Protein AF-A0AAV8EK56-F1 (afdb_monomer_lite)

InterPro domains:
  IPR000719 Protein kinase domain [PS50011] (321-599)
  IPR000719 Protein kinase domain [SM00220] (321-591)
  IPR001245 Serine-threonine/tyrosine-protein kinase, catalytic domain [PF07714] (322-589)
  IPR002902 Gnk2-homologous domain [PF01657] (36-128)
  IPR002902 Gnk2-homologous domain [PF01657] (143-237)
  IPR002902 Gnk2-homologous domain [PS51473] (29-130)
  IPR002902 Gnk2-homologous domain [PS51473] (138-239)
  IPR004314 Neprosin [PF03080] (845-1056)
  IPR004314 Neprosin [PS52045] (809-1063)
  IPR008271 Serine/threonine-protein kinase, active site [PS00108] (442-454)
  IPR011009 Protein kinase-like domain superfamily [SSF56112] (305-589)
  IPR025521 Neprosin activation peptide [PF14365] (704-819)
  IPR038408 Gnk2-homologous domain superfamily [G3DSA:3.30.430.20] (28-130)
  IPR038408 Gnk2-homologous domain superfamily [G3DSA:3.30.430.20] (136-239)
  IPR052059 Cysteine-rich Ser/Thr receptor-like kinase [PTHR47973] (82-606)

Foldseek 3Di:
DPDDPPVVVVVVVVVVPPPPPPFDDALQQAWPDKDADPAFAPDLVLLVVQVVVQLVQQLVCCLVPQWDWGWGDDDQSIKIKTKHWAPLHDSVSSNVNVVSVSVCFCVSPPGQKMWTDTRTMIMIMHSDPCLAALFDPPWAKDADPDQDPPDPPQLLVQLLVQLVVQLVVCLVPLFWGKDWDDTPDFIKIKIKGFGNSYDSVSSNVNSVVQSVRQSVNPPGQWMWTDGPGMIMIMHSDDDGGDDDDDDDDDDDDPDDPPPVVPVVVVVCVVVVVVVVVVCVVVVVPPVVVVVVVVVVPADPVPPPPFAEDEPVQQCVQQVNVDPVQWQDADPFFTWGWGQGPVRAIKIKGWGDPDDPLSVLLLVQQVRPQCQDDDPQAWHFRHWYDNDPTTITITHDAPQAFQLCQLAPPVNPHHDAPVLLLQQLLSVLVVLLCQQPVGPWNKAQQAQARNQWTAHPVSHTHGDRSSVMDTDDPVDQWFQDPRDYDPLLAAPCCVVQVTHHSLRVLQSSLSRLLSSFQSDDLDDPDPDPRSVVSLVVLVVCLVVVNQVNSGHVVHDDPVCSVVSNLSNVLSNQSNDNDSVSHDRSVVSSCSSVVVVCVVPDPDDDDDDDDDDDDDDDDDDDDDDDDDDDDDDDDDDDDDDDDDDDDDDPPPVVVVVVVVVVVVVPPPPPPVPDDDDDPDPVVVVVVLLVLLVVLLVLQDWAAPDWFQFPVRWIKGFAQLLRAQQLVDPVCPPDDADDDFDAFPPQDFPPPPPDDDDDDPPPDKAFRRCPVVDFRDPRTAIETRDDSVLCVLAPDNVQQQADDDLPDDPSRDDDPLKWWWKKKDFDDFFFKKKWKWWFAQWDFQDLQKKKWWWKWFWFDDAPFFIWIKIWGWMQHCSRQVDSAIFTKIWIAGTNRDPDIGIDRSHHFWRFDDGGDYHRTGIDDHADALDDIDIKMWMWGQRPPQRWTWIDIHSGRTGTTGHLVRHDTSSRGGRMMMTGMMMGFPPPDVAKTQTKYAHQAEFVVDPSHFIKMFPIWTQDPVSHTHQDDDMDIDTSDCQAKHKAWDADPPRGTMMTIIHRTTDPSRD

Sequence (1063 aa):
MTRLENGLAIILVFTQLFLHKHVMGDSRTALVAQYCNNQEPESGSALADYFVPAMDNLYTNVSANGYGTAGVGSGPNAVFGLGQCLEDLGSIDCQLCFGQVRSLLPKCYPYTGGRIYLDGCFGRYANYSFFGEALDAYDTKMCNSTSGNSTDHTFYETVQKTVNNVTVAGKSRNGYAVGSSKGSNVSVYVLVQCWEALNQSACNTCLDAAAASVLECVPAFEGRALFSGCYIRYSNRLFWNSDDTGSGSSGNHNLLWIILGPCLGVIFIIVGILVWKRKLISRKSSAESLLQLYSADLPAGMMQSSLNFKYGELKKATDNFNLSNKLGQGSCGAVFKAVLSDGKEVAVKRLFLNTRQWAQQFFNEVDLISQVRHRNLVKLLGCSLDGPESLLVYEFYPNRSLDLFLFDSSKERNLNWSQRINIIQGVAEGLSYLHEESEMRIIHRDIKASNILLDDKFKPKITDFGLARAFSEDKTHLTTGVAGTLGYMAPEYLVHGHLREKADVYSFGVLVLEMVTGKRCSGSVGSHSGHLLLSQVWNHYRSKTIEKIADKEIYEDSLKEEILSVVQIGLQCTQSSPADRPTMSKVVELIRSRSHDAEADKPINREGKRGRVRKRCILHLQATALGEATHQAVQFYFMQMGSSTNITILSLGLLFLLCVFSSFCTTVCISEARNNTLRVGEELRKYKRARALLKRLNKPSLKIIQSPDGDTIDCVPIHKQPAFDHPRLRGQKPLEPPRRPRGHVHARNISINSNQDEITHIQQLWTVSGDACPDGTIPIRRTKEDDILRARSIKRFGRKPVAAGVRRDSISSGHEHAVGFVMGEQYYGAKASMNVWAPRVASQSEFSLSQIWVISGSFGNDLNTIEAGWQVSPQLYGDNLPRFFTYWTTDAYQATGCYNLLCSGFVQTNNRIAMGAAISPTSSYRGAQFDISLLIWKDPNHGNWWLEFGSGVLVGYWPSVLFSHLADHASMIQFGGEIVNTGSNGFHSETQMGSGHFAHEGFGKSAYFRNLEIVDWDNSLIPLTNLRVLADHPNCYDIQGGINTVWGNYFYFGGPGRNMKCP

Radius of gyration: 37.83 Å; chains: 1; bounding box: 116×95×119 Å

Secondary structure (DSSP, 8-state):
--SSSSSHHHHHHHTSTT------------EEEEEE-SPPPS-HHHHHHHHHHHHHHHHHHHHHHSEEEEEE--STT-EEEEEEE-TTS-HHHHHHHHHHHHHHGGGGTTSS-EEEEESSEEEEEESS--TT-S--TT-EEEE-S-B--TT-HHHHHHHHHHHHHHHHHHHHTTTEEEEEEE-SS-EEEEEEEE-TTS-HHHHHHHHHHHHHHHHTTTTBSEEEEE-SSEEEEEESS--S--------------SSSTTTHHHHHHHHHHHHHHHHHHHHHHTTTTTTHHHHHHHTSS-TTS-STTSB--HHHHHHHTTTT-GGGEEEEETTEEEEEEE-TTS-EEEEEEE---SHHHHHHHHHHHHHHHH---TTB--EEEEE-SSSS-EEEEE--TT-BTHHHHS-TT------HHHHHHHHHHHHHHHHIIIIISSSEEE-S--SGGGEEE-TT--EEE--GGG-EEE-TT-S-EE----S-TTTS-HHHHHH-EE-HHHHHHHHHHHHHHHHH---SS-STT---HHHHHHHHHHHHHTT-GGGTS-TTT--GGGHHHHHHHHHHHHHHT-SSTTSSPPHHHHHHHHHHHHSTTT------------------------------------------------SSSSHHHHHHHHHHTTSSSSSS--SS------HHHHHHHHHHHHHHHHHHSPPPSEEEE-TTS-EEEEEEGGGSGGGGSTTTTTPPPPPPPPPPBT---GGGS---SS-------EEGGGTTS--PPTTEEEEEPPPHHHHHTSS-GGGTTSPPP--S--TTSS-SSEEEEEEEEEEEEE-EEEEEEE---PPPSSTT--EEEEEEEEES-TTTT-EEEEEEEEE-HHHHSS---EEEEEEESSTTSSS-EETTSSTT-EE--SS--BTPBEES---TTS---EEEEEEEE-TTT--EEEEETTTEEEEEE-GGG-SSTTT-EEEEEEEEEEE---SSSS---PPBTTSS-GGG-TTTSEEEEEEEEE-TTSBEEE--S-EEEESSTTTSEEEEEEETTTEEEEEEEB-SSBTTB-

Organism: NCBI:txid906938

Structure (mmCIF, N/CA/C/O backbone):
data_AF-A0AAV8EK56-F1
#
_entry.id   AF-A0AAV8EK56-F1
#
loop_
_atom_site.group_PDB
_atom_site.id
_atom_site.type_symbol
_atom_site.label_atom_id
_atom_site.label_alt_id
_atom_site.label_comp_id
_atom_site.label_asym_id
_atom_site.label_entity_id
_atom_site.label_seq_id
_atom_site.pdbx_PDB_ins_code
_atom_site.Cartn_x
_atom_site.Cartn_y
_atom_site.Cartn_z
_atom_site.occupancy
_atom_site.B_iso_or_equiv
_atom_site.auth_seq_id
_atom_site.auth_comp_id
_atom_site.auth_asym_id
_atom_site.auth_atom_id
_atom_site.pdbx_PDB_model_num
ATOM 1 N N . MET A 1 1 ? 62.191 -11.786 -29.422 1.00 44.75 1 MET A N 1
ATOM 2 C CA . MET A 1 1 ? 62.122 -13.158 -29.974 1.00 44.75 1 MET A CA 1
ATOM 3 C C . MET A 1 1 ? 62.992 -14.018 -29.067 1.00 44.75 1 MET A C 1
ATOM 5 O O . MET A 1 1 ? 64.191 -13.828 -29.099 1.00 44.75 1 MET A O 1
ATOM 9 N N . THR A 1 2 ? 62.510 -14.721 -28.041 1.00 41.12 2 THR A N 1
ATOM 10 C CA . THR A 1 2 ? 61.825 -16.029 -28.113 1.00 41.12 2 THR A CA 1
ATOM 11 C C . THR A 1 2 ? 61.256 -16.419 -26.726 1.00 41.12 2 THR A C 1
ATOM 13 O O . THR A 1 2 ? 61.611 -17.445 -26.157 1.00 41.12 2 THR A O 1
ATOM 16 N N . ARG A 1 3 ? 60.387 -15.595 -26.118 1.00 34.62 3 ARG A N 1
ATOM 17 C CA . ARG A 1 3 ? 59.660 -15.964 -24.875 1.00 34.62 3 ARG A CA 1
ATOM 18 C C . ARG A 1 3 ? 58.241 -15.381 -24.807 1.00 34.62 3 ARG A C 1
ATOM 20 O O . ARG A 1 3 ? 57.810 -14.930 -23.754 1.00 34.62 3 ARG A O 1
ATOM 27 N N . LEU A 1 4 ? 57.524 -15.364 -25.934 1.00 37.59 4 LEU A N 1
ATOM 28 C CA . LEU A 1 4 ? 56.126 -14.900 -25.981 1.00 37.59 4 LEU A CA 1
ATOM 29 C C . LEU A 1 4 ? 55.128 -15.902 -26.586 1.00 37.59 4 LEU A C 1
ATOM 31 O O . LEU A 1 4 ? 53.956 -15.571 -26.703 1.00 37.59 4 LEU A O 1
ATOM 35 N N . GLU A 1 5 ? 55.546 -17.126 -26.926 1.00 37.31 5 GLU A N 1
ATOM 36 C CA . GLU A 1 5 ? 54.675 -18.060 -27.668 1.00 37.31 5 GLU A CA 1
ATOM 37 C C . GLU A 1 5 ? 54.127 -19.232 -26.834 1.00 37.31 5 GLU A C 1
ATOM 39 O O . GLU A 1 5 ? 53.075 -19.767 -27.164 1.00 37.31 5 GLU A O 1
ATOM 44 N N . ASN A 1 6 ? 54.707 -19.551 -25.670 1.00 35.91 6 ASN A N 1
ATOM 45 C CA . ASN A 1 6 ? 54.215 -20.667 -24.838 1.00 35.91 6 ASN A CA 1
ATOM 46 C C . ASN A 1 6 ? 53.124 -20.271 -23.822 1.00 35.91 6 ASN A C 1
ATOM 48 O O . ASN A 1 6 ? 52.558 -21.136 -23.159 1.00 35.91 6 ASN A O 1
ATOM 52 N N . GLY A 1 7 ? 52.802 -18.977 -23.703 1.00 36.25 7 GLY A N 1
ATOM 53 C CA . GLY A 1 7 ? 51.723 -18.481 -22.835 1.00 36.25 7 GLY A CA 1
ATOM 54 C C . GLY A 1 7 ? 50.356 -18.378 -23.522 1.00 36.25 7 GLY A C 1
ATOM 55 O O . GLY A 1 7 ? 49.331 -18.368 -22.844 1.00 36.25 7 GLY A O 1
ATOM 56 N N . LEU A 1 8 ? 50.320 -18.330 -24.861 1.00 40.53 8 LEU A N 1
ATOM 57 C CA . LEU A 1 8 ? 49.083 -18.127 -25.627 1.00 40.53 8 LEU A CA 1
ATOM 58 C C . LEU A 1 8 ? 48.275 -19.416 -25.856 1.00 40.53 8 LEU A C 1
ATOM 60 O O . LEU A 1 8 ? 47.057 -19.344 -26.005 1.00 40.53 8 LEU A O 1
ATOM 64 N N . ALA A 1 9 ? 48.903 -20.594 -25.817 1.00 34.75 9 ALA A N 1
ATOM 65 C CA . ALA A 1 9 ? 48.206 -21.862 -26.053 1.00 34.75 9 ALA A CA 1
ATOM 66 C C . ALA A 1 9 ? 47.365 -22.337 -24.847 1.00 34.75 9 ALA A C 1
ATOM 68 O O . ALA A 1 9 ? 46.336 -22.982 -25.027 1.00 34.75 9 ALA A O 1
ATOM 69 N N . ILE A 1 10 ? 47.743 -21.972 -23.615 1.00 37.69 10 ILE A N 1
ATOM 70 C CA . ILE A 1 10 ? 47.031 -22.400 -22.391 1.00 37.69 10 ILE A CA 1
ATOM 71 C C . ILE A 1 10 ? 45.783 -21.533 -22.129 1.00 37.69 10 ILE A C 1
ATOM 73 O O . ILE A 1 10 ? 44.790 -22.008 -21.578 1.00 37.69 10 ILE A O 1
ATOM 77 N N . ILE A 1 11 ? 45.779 -20.281 -22.600 1.00 41.72 11 ILE A N 1
ATOM 78 C CA . ILE A 1 11 ? 44.652 -19.345 -22.438 1.00 41.72 11 ILE A CA 1
ATOM 79 C C . ILE A 1 11 ? 43.509 -19.648 -23.428 1.00 41.72 11 ILE A C 1
ATOM 81 O O . ILE A 1 11 ? 42.338 -19.423 -23.112 1.00 41.72 11 ILE A O 1
ATOM 85 N N . LEU A 1 12 ? 43.809 -20.232 -24.592 1.00 36.19 12 LEU A N 1
ATOM 86 C CA . LEU A 1 12 ? 42.800 -20.612 -25.591 1.00 36.19 12 LEU A CA 1
ATOM 87 C C . LEU A 1 12 ? 42.025 -21.896 -25.241 1.00 36.19 12 LEU A C 1
ATOM 89 O O . LEU A 1 12 ? 40.883 -22.043 -25.662 1.00 36.19 12 LEU A O 1
ATOM 93 N N . VAL A 1 13 ? 42.580 -22.785 -24.409 1.00 34.34 13 VAL A N 1
ATOM 94 C CA . VAL A 1 13 ? 41.881 -24.008 -23.958 1.00 34.34 13 VAL A CA 1
ATOM 95 C C . VAL A 1 13 ? 40.989 -23.737 -22.738 1.00 34.34 13 VAL A C 1
ATOM 97 O O . VAL A 1 13 ? 39.895 -24.288 -22.629 1.00 34.34 13 VAL A O 1
ATOM 100 N N . PHE A 1 14 ? 41.382 -22.811 -21.855 1.00 33.12 14 PHE A N 1
ATOM 101 C CA . PHE A 1 14 ? 40.564 -22.426 -20.695 1.00 33.12 14 PHE A CA 1
ATOM 102 C C . PHE A 1 14 ? 39.404 -21.473 -21.025 1.00 33.12 14 PHE A C 1
ATOM 104 O O . PHE A 1 14 ? 38.470 -21.350 -20.232 1.00 33.12 14 PHE A O 1
ATOM 111 N N . THR A 1 15 ? 39.416 -20.826 -22.194 1.00 36.66 15 THR A N 1
ATOM 112 C CA . THR A 1 15 ? 38.340 -19.915 -22.625 1.00 36.66 15 THR A CA 1
ATOM 113 C C . THR A 1 15 ? 37.152 -20.618 -23.290 1.00 36.66 15 THR A C 1
ATOM 115 O O . THR A 1 15 ? 36.100 -19.996 -23.418 1.00 36.66 15 THR A O 1
ATOM 118 N N . GLN A 1 16 ? 37.242 -21.911 -23.626 1.00 33.12 16 GLN A N 1
ATOM 119 C CA . GLN A 1 16 ? 36.098 -22.665 -24.165 1.00 33.12 16 GLN A CA 1
ATOM 120 C C . GLN A 1 16 ? 35.276 -23.441 -23.120 1.00 33.12 16 GLN A C 1
ATOM 122 O O . GLN A 1 16 ? 34.145 -23.815 -23.414 1.00 33.12 16 GLN A O 1
ATOM 127 N N . LEU A 1 17 ? 35.761 -23.616 -21.883 1.00 33.22 17 LEU A N 1
ATOM 128 C CA . LEU A 1 17 ? 35.043 -24.379 -20.842 1.00 33.22 17 LEU A CA 1
ATOM 129 C C . LEU A 1 17 ? 34.176 -23.536 -19.885 1.00 33.22 17 LEU A C 1
ATOM 131 O O . LEU A 1 17 ? 33.472 -24.098 -19.052 1.00 33.22 17 LEU A O 1
ATOM 135 N N . PHE A 1 18 ? 34.147 -22.205 -20.029 1.00 35.12 18 PHE A N 1
ATOM 136 C CA . PHE A 1 18 ? 33.285 -21.314 -19.227 1.00 35.12 18 PHE A CA 1
ATOM 137 C C . PHE A 1 18 ? 32.268 -20.515 -20.057 1.00 35.12 18 PHE A C 1
ATOM 139 O O . PHE A 1 18 ? 31.861 -19.415 -19.687 1.00 35.12 18 PHE A O 1
ATOM 146 N N . LEU A 1 19 ? 31.784 -21.097 -21.154 1.00 31.59 19 LEU A N 1
ATOM 147 C CA . LEU A 1 19 ? 30.518 -20.702 -21.774 1.00 31.59 19 LEU A CA 1
ATOM 148 C C . LEU A 1 19 ? 29.361 -21.479 -21.126 1.00 31.59 19 LEU A C 1
ATOM 150 O O . LEU A 1 19 ? 28.696 -22.275 -21.777 1.00 31.59 19 LEU A O 1
ATOM 154 N N . HIS A 1 20 ? 29.092 -21.252 -19.838 1.00 31.48 20 HIS A N 1
ATOM 155 C CA . HIS A 1 20 ? 27.755 -21.553 -19.320 1.00 31.48 20 HIS A CA 1
ATOM 156 C C . HIS A 1 20 ? 26.832 -20.411 -19.753 1.00 31.48 20 HIS A C 1
ATOM 158 O O . HIS A 1 20 ? 26.879 -19.304 -19.212 1.00 31.48 20 HIS A O 1
ATOM 164 N N . LYS A 1 21 ? 26.027 -20.668 -20.789 1.00 28.66 21 LYS A N 1
ATOM 165 C CA . LYS A 1 21 ? 24.885 -19.824 -21.148 1.00 28.66 21 LYS A CA 1
ATOM 166 C C . LYS A 1 21 ? 23.964 -19.764 -19.928 1.00 28.66 21 LYS A C 1
ATOM 168 O O . LYS A 1 21 ? 23.341 -20.759 -19.584 1.00 28.66 21 LYS A O 1
ATOM 173 N N . HIS A 1 22 ? 23.868 -18.612 -19.270 1.00 28.97 22 HIS A N 1
ATOM 174 C CA . HIS A 1 22 ? 22.759 -18.373 -18.351 1.00 28.97 22 HIS A CA 1
ATOM 175 C C . HIS A 1 22 ? 21.475 -18.283 -19.183 1.00 28.97 22 HIS A C 1
ATOM 177 O O . HIS A 1 22 ? 21.230 -17.275 -19.847 1.00 28.97 22 HIS A O 1
ATOM 183 N N . VAL A 1 23 ? 20.694 -19.360 -19.179 1.00 32.50 23 VAL A N 1
ATOM 184 C CA . VAL A 1 23 ? 19.324 -19.396 -19.692 1.00 32.50 23 VAL A CA 1
ATOM 185 C C . VAL A 1 23 ? 18.454 -18.609 -18.708 1.00 32.50 23 VAL A C 1
ATOM 187 O O . VAL A 1 23 ? 18.498 -18.848 -17.503 1.00 32.50 23 VAL A O 1
ATOM 190 N N . MET A 1 24 ? 17.726 -17.606 -19.203 1.00 40.47 24 MET A N 1
ATOM 191 C CA . MET A 1 24 ? 16.659 -16.960 -18.436 1.00 40.47 24 MET A CA 1
ATOM 192 C C . MET A 1 24 ? 15.396 -17.798 -18.642 1.00 40.47 24 MET A C 1
ATOM 194 O O . MET A 1 24 ? 14.926 -17.869 -19.773 1.00 40.47 24 MET A O 1
ATOM 198 N N . GLY A 1 25 ? 14.893 -18.449 -17.591 1.00 47.09 25 GLY A N 1
ATOM 199 C CA . GLY A 1 25 ? 13.603 -19.144 -17.636 1.00 47.09 25 GLY A CA 1
ATOM 200 C C . GLY A 1 25 ? 12.451 -18.153 -17.824 1.00 47.09 25 GLY A C 1
ATOM 201 O O . GLY A 1 25 ? 12.471 -17.059 -17.250 1.00 47.09 25 GLY A O 1
ATOM 202 N N . ASP A 1 26 ? 11.488 -18.508 -18.673 1.00 66.44 26 ASP A N 1
ATOM 203 C CA . ASP A 1 26 ? 10.223 -17.791 -18.855 1.00 66.44 26 ASP A CA 1
ATOM 204 C C . ASP A 1 26 ? 9.104 -18.562 -18.136 1.00 66.44 26 ASP A C 1
ATOM 206 O O . ASP A 1 26 ? 8.861 -19.736 -18.422 1.00 66.44 26 ASP A O 1
ATOM 210 N N . SER A 1 27 ? 8.405 -17.895 -17.213 1.00 61.12 27 SER A N 1
ATOM 211 C CA . SER A 1 27 ? 7.277 -18.478 -16.469 1.00 61.12 27 SER A CA 1
ATOM 212 C C . SER A 1 27 ? 6.007 -18.655 -17.303 1.00 61.12 27 SER A C 1
ATOM 214 O O . SER A 1 27 ? 5.076 -19.313 -16.845 1.00 61.12 27 SER A O 1
ATOM 216 N N . ARG A 1 28 ? 5.959 -18.111 -18.531 1.00 84.81 28 ARG A N 1
ATOM 217 C CA . ARG A 1 28 ? 4.916 -18.360 -19.545 1.00 84.81 28 ARG A CA 1
ATOM 218 C C . ARG A 1 28 ? 3.480 -18.255 -18.995 1.00 84.81 28 ARG A C 1
ATOM 220 O O . ARG A 1 28 ? 2.613 -19.079 -19.275 1.00 84.81 28 ARG A O 1
ATOM 227 N N . THR A 1 29 ? 3.206 -17.191 -18.235 1.00 83.44 29 THR A N 1
ATOM 228 C CA . THR A 1 29 ? 1.917 -16.953 -17.545 1.00 83.44 29 THR A CA 1
ATOM 229 C C . THR A 1 29 ? 0.824 -16.323 -18.421 1.00 83.44 29 THR A C 1
ATOM 231 O O . THR A 1 29 ? -0.254 -15.980 -17.930 1.00 83.44 29 THR A O 1
ATOM 234 N N . ALA A 1 30 ? 1.082 -16.141 -19.719 1.00 83.38 30 ALA A N 1
ATOM 235 C CA . ALA A 1 30 ? 0.124 -15.551 -20.647 1.00 83.38 30 ALA A CA 1
ATOM 236 C C . ALA A 1 30 ? -1.111 -16.451 -20.812 1.00 83.38 30 ALA A C 1
ATOM 238 O O . ALA A 1 30 ? -0.976 -17.649 -21.055 1.00 83.38 30 ALA A O 1
ATOM 239 N N . LEU A 1 31 ? -2.308 -15.862 -20.705 1.00 88.31 31 LEU A N 1
ATOM 240 C CA . LEU A 1 31 ? -3.571 -16.564 -20.930 1.00 88.31 31 LEU A CA 1
ATOM 241 C C . LEU A 1 31 ? -3.727 -16.918 -22.408 1.00 88.31 31 LEU A C 1
ATOM 243 O O . LEU A 1 31 ? -3.742 -16.032 -23.259 1.00 88.31 31 LEU A O 1
ATOM 247 N N . VAL A 1 32 ? -3.851 -18.214 -22.687 1.00 89.75 32 VAL A N 1
ATOM 248 C CA . VAL A 1 32 ? -4.066 -18.772 -24.025 1.00 89.75 32 VAL A CA 1
ATOM 249 C C . VAL A 1 32 ? -5.561 -18.921 -24.265 1.00 89.75 32 VAL A C 1
ATOM 251 O O . VAL A 1 32 ? -6.077 -18.372 -25.230 1.00 89.75 32 VAL A O 1
ATOM 254 N N . ALA A 1 33 ? -6.272 -19.598 -23.364 1.00 89.62 33 ALA A N 1
ATOM 255 C CA . ALA A 1 33 ? -7.724 -19.713 -23.428 1.00 89.62 33 ALA A CA 1
ATOM 256 C C . ALA A 1 33 ? -8.339 -19.924 -22.041 1.00 89.62 33 ALA A C 1
ATOM 258 O O . ALA A 1 33 ? -7.716 -20.505 -21.150 1.00 89.62 33 ALA A O 1
ATOM 259 N N . GLN A 1 34 ? -9.580 -19.470 -21.884 1.00 92.44 34 GLN A N 1
ATOM 260 C CA . GLN A 1 34 ? -10.406 -19.684 -20.701 1.00 92.44 34 GLN A CA 1
ATOM 261 C C . GLN A 1 34 ? -11.792 -20.151 -21.144 1.00 92.44 34 GLN A C 1
ATOM 263 O O . GLN A 1 34 ? -12.430 -19.496 -21.964 1.00 92.44 34 GLN A O 1
ATOM 268 N N . TYR A 1 35 ? -12.260 -21.247 -20.555 1.00 90.50 35 TYR A N 1
ATOM 269 C CA . TYR A 1 35 ? -13.594 -21.799 -20.763 1.00 90.50 35 TYR A CA 1
ATOM 270 C C . TYR A 1 35 ? -14.251 -22.004 -19.404 1.00 90.50 35 TYR A C 1
ATOM 272 O O . TYR A 1 35 ? -13.663 -22.633 -18.531 1.00 90.50 35 TYR A O 1
ATOM 280 N N . CYS A 1 36 ? -15.458 -21.489 -19.219 1.00 90.88 36 CYS A N 1
ATOM 281 C CA . CYS A 1 36 ? -16.299 -21.827 -18.074 1.00 90.88 36 CYS A CA 1
ATOM 282 C C . CYS A 1 36 ? -17.476 -22.647 -18.606 1.00 90.88 36 CYS A C 1
ATOM 284 O O . CYS A 1 36 ? -17.949 -22.377 -19.712 1.00 90.88 36 CYS A O 1
ATOM 286 N N . ASN A 1 37 ? -17.901 -23.679 -17.877 1.00 84.56 37 ASN A N 1
ATOM 287 C CA . ASN A 1 37 ? -19.097 -24.419 -18.267 1.00 84.56 37 ASN A CA 1
ATOM 288 C C . ASN A 1 37 ? -20.357 -23.576 -17.988 1.00 84.56 37 ASN A C 1
ATOM 290 O O . ASN A 1 37 ? -20.290 -22.541 -17.333 1.00 84.56 37 ASN A O 1
ATOM 294 N N . ASN A 1 38 ? -21.508 -24.023 -18.494 1.00 82.31 38 ASN A N 1
ATOM 295 C CA . ASN A 1 38 ? -22.781 -23.301 -18.351 1.00 82.31 38 ASN A CA 1
ATOM 296 C C . ASN A 1 38 ? -23.713 -23.934 -17.301 1.00 82.31 38 ASN A C 1
ATOM 298 O O . ASN A 1 38 ? -24.890 -23.593 -17.239 1.00 82.31 38 ASN A O 1
ATOM 302 N N . GLN A 1 39 ? -23.223 -24.902 -16.521 1.00 82.75 39 GLN A N 1
ATOM 303 C CA . GLN A 1 39 ? -24.040 -25.643 -15.562 1.00 82.75 39 GLN A CA 1
ATOM 304 C C . GLN A 1 39 ? -23.913 -25.025 -14.170 1.00 82.75 39 GLN A C 1
ATOM 306 O O . GLN A 1 39 ? -22.828 -25.017 -13.579 1.00 82.75 39 GLN A O 1
ATOM 311 N N . GLU A 1 40 ? -25.031 -24.530 -13.647 1.00 79.81 40 GLU A N 1
ATOM 312 C CA . GLU A 1 40 ? -25.125 -23.987 -12.293 1.00 79.81 40 GLU A CA 1
ATOM 313 C C . GLU A 1 40 ? -25.185 -25.104 -11.231 1.00 79.81 40 GLU A C 1
ATOM 315 O O . GLU A 1 40 ? -25.687 -26.199 -11.510 1.00 79.81 40 GLU A O 1
ATOM 320 N N . PRO A 1 41 ? -24.647 -24.863 -10.022 1.00 80.25 41 PRO A N 1
ATOM 321 C CA . PRO A 1 41 ? -24.692 -25.812 -8.918 1.00 80.25 41 PRO A CA 1
ATOM 322 C C . PRO A 1 41 ? -26.085 -25.849 -8.290 1.00 80.25 41 PRO A C 1
ATOM 324 O O . PRO A 1 41 ? -26.801 -24.851 -8.283 1.00 80.25 41 PRO A O 1
ATOM 327 N N . GLU A 1 42 ? -26.434 -26.966 -7.651 1.00 76.12 42 GLU A N 1
ATOM 328 C CA . GLU A 1 42 ? -27.659 -27.040 -6.838 1.00 76.12 42 GLU A CA 1
ATOM 329 C C . GLU A 1 42 ? -27.606 -26.088 -5.631 1.00 76.12 42 GLU A C 1
ATOM 331 O O . GLU A 1 42 ? -28.634 -25.622 -5.146 1.00 76.12 42 GLU A O 1
ATOM 336 N N . SER A 1 43 ? -26.399 -25.782 -5.140 1.00 75.12 43 SER A N 1
ATOM 337 C CA . SER A 1 43 ? -26.171 -24.787 -4.094 1.00 75.12 43 SER A CA 1
ATOM 338 C C . SER A 1 43 ? -24.824 -24.089 -4.287 1.00 75.12 43 SER A C 1
ATOM 340 O O . SER A 1 43 ? -23.765 -24.706 -4.163 1.00 75.12 43 SER A O 1
ATOM 342 N N . GLY A 1 44 ? -24.856 -22.776 -4.537 1.00 68.19 44 GLY A N 1
ATOM 343 C CA . GLY A 1 44 ? -23.643 -21.961 -4.682 1.00 68.19 44 GLY A CA 1
ATOM 344 C C . GLY A 1 44 ? -22.783 -21.906 -3.414 1.00 68.19 44 GLY A C 1
ATOM 345 O O . GLY A 1 44 ? -21.558 -21.901 -3.507 1.00 68.19 44 GLY A O 1
ATOM 346 N N . SER A 1 45 ? -23.401 -21.948 -2.226 1.00 66.56 45 SER A N 1
ATOM 347 C CA . SER A 1 45 ? -22.671 -21.994 -0.952 1.00 66.56 45 SER A CA 1
ATOM 348 C C . SER A 1 45 ? -21.964 -23.334 -0.745 1.00 66.56 45 SER A C 1
ATOM 350 O O . SER A 1 45 ? -20.794 -23.348 -0.380 1.00 66.56 45 SER A O 1
ATOM 352 N N . ALA A 1 46 ? -22.622 -24.456 -1.059 1.00 71.44 46 ALA A N 1
ATOM 353 C CA . ALA A 1 46 ? -22.005 -25.779 -0.941 1.00 71.44 46 ALA A CA 1
ATOM 354 C C . ALA A 1 46 ? -20.869 -25.981 -1.959 1.00 71.44 46 ALA A C 1
ATOM 356 O O . ALA A 1 46 ? -19.842 -26.573 -1.630 1.00 71.44 46 ALA A O 1
ATOM 357 N N . LEU A 1 47 ? -21.021 -25.456 -3.184 1.00 76.12 47 LEU A N 1
ATOM 358 C CA . LEU A 1 47 ? -19.940 -25.447 -4.170 1.00 76.12 47 LEU A CA 1
ATOM 359 C C . LEU A 1 47 ? -18.742 -24.633 -3.658 1.00 76.12 47 LEU A C 1
ATOM 361 O O . LEU A 1 47 ? -17.611 -25.095 -3.777 1.00 76.12 47 LEU A O 1
ATOM 365 N N . ALA A 1 48 ? -18.966 -23.459 -3.058 1.00 72.19 48 ALA A N 1
ATOM 366 C CA . ALA A 1 48 ? -17.894 -22.627 -2.505 1.00 72.19 48 ALA A CA 1
ATOM 367 C C . ALA A 1 48 ? -17.132 -23.329 -1.364 1.00 72.19 48 ALA A C 1
ATOM 369 O O . ALA A 1 48 ? -15.897 -23.290 -1.343 1.00 72.19 48 ALA A O 1
ATOM 370 N N . ASP A 1 49 ? -17.850 -24.029 -0.480 1.00 76.19 49 ASP A N 1
ATOM 371 C CA . ASP A 1 49 ? -17.275 -24.793 0.635 1.00 76.19 49 ASP A CA 1
ATOM 372 C C . ASP A 1 49 ? -16.344 -25.924 0.166 1.00 76.19 49 ASP A C 1
ATOM 374 O O . ASP A 1 49 ? -15.373 -26.250 0.851 1.00 76.19 49 ASP A O 1
ATOM 378 N N . TYR A 1 50 ? -16.600 -26.511 -1.009 1.00 82.25 50 TYR A N 1
ATOM 379 C CA . TYR A 1 50 ? -15.756 -27.559 -1.596 1.00 82.25 50 TYR A CA 1
ATOM 380 C C . TYR A 1 50 ? -14.705 -27.019 -2.572 1.00 82.25 50 TYR A C 1
ATOM 382 O O . TYR A 1 50 ? -13.613 -27.580 -2.679 1.00 82.25 50 TYR A O 1
ATOM 390 N N . PHE A 1 51 ? -14.990 -25.908 -3.249 1.00 80.94 51 PHE A N 1
ATOM 391 C CA . PHE A 1 51 ? -14.106 -25.309 -4.243 1.00 80.94 51 PHE A CA 1
ATOM 392 C C . PHE A 1 51 ? -12.806 -24.792 -3.625 1.00 80.94 51 PHE A C 1
ATOM 394 O O . PHE A 1 51 ? -11.724 -25.101 -4.123 1.00 80.94 51 PHE A O 1
ATOM 401 N N . VAL A 1 52 ? -12.892 -24.043 -2.522 1.00 75.94 52 VAL A N 1
ATOM 402 C CA . VAL A 1 52 ? -11.716 -23.471 -1.844 1.00 75.94 52 VAL A CA 1
ATOM 403 C C . VAL A 1 52 ? -10.716 -24.556 -1.406 1.00 75.94 52 VAL A C 1
ATOM 405 O O . VAL A 1 52 ? -9.567 -24.503 -1.852 1.00 75.94 52 VAL A O 1
ATOM 408 N N . PRO A 1 53 ? -11.109 -25.586 -0.628 1.00 77.25 53 PRO A N 1
ATOM 409 C CA . PRO A 1 53 ? -10.188 -26.657 -0.250 1.00 77.25 53 PRO A CA 1
ATOM 410 C C . PRO A 1 53 ? -9.708 -27.495 -1.446 1.00 77.25 53 PRO A C 1
ATOM 412 O O . PRO A 1 53 ? -8.562 -27.947 -1.440 1.00 77.25 53 PRO A O 1
ATOM 415 N N . ALA A 1 54 ? -10.526 -27.690 -2.491 1.00 82.00 54 ALA A N 1
ATOM 416 C CA . ALA A 1 54 ? -10.077 -28.375 -3.706 1.00 82.00 54 ALA A CA 1
ATOM 417 C C . ALA A 1 54 ? -8.954 -27.601 -4.412 1.00 82.00 54 ALA A C 1
ATOM 419 O O . ALA A 1 54 ? -7.952 -28.201 -4.800 1.00 82.00 54 ALA A O 1
ATOM 420 N N . MET A 1 55 ? -9.079 -26.276 -4.533 1.00 84.69 55 MET A N 1
ATOM 421 C CA . MET A 1 55 ? -8.056 -25.428 -5.153 1.00 84.69 55 MET A CA 1
ATOM 422 C C . MET A 1 55 ? -6.787 -25.302 -4.301 1.00 84.69 55 MET A C 1
ATOM 424 O O . MET A 1 55 ? -5.691 -25.268 -4.862 1.00 84.69 55 MET A O 1
ATOM 428 N N . ASP A 1 56 ? -6.899 -25.286 -2.970 1.00 77.94 56 ASP A N 1
ATOM 429 C CA . ASP A 1 56 ? -5.735 -25.275 -2.072 1.00 77.94 56 ASP A CA 1
ATOM 430 C C . ASP A 1 56 ? -4.945 -26.592 -2.145 1.00 77.94 56 ASP A C 1
ATOM 432 O O . ASP A 1 56 ? -3.714 -26.579 -2.274 1.00 77.94 56 ASP A O 1
ATOM 436 N N . ASN A 1 57 ? -5.642 -27.733 -2.152 1.00 82.75 57 ASN A N 1
ATOM 437 C CA . ASN A 1 57 ? -5.027 -29.047 -2.361 1.00 82.75 57 ASN A CA 1
ATOM 438 C C . ASN A 1 57 ? -4.335 -29.119 -3.727 1.00 82.75 57 ASN A C 1
ATOM 440 O O . ASN A 1 57 ? -3.195 -29.575 -3.837 1.00 82.75 57 ASN A O 1
ATOM 444 N N . LEU A 1 58 ? -5.006 -28.617 -4.765 1.00 86.38 58 LEU A N 1
ATOM 445 C CA . LEU A 1 58 ? -4.477 -28.595 -6.121 1.00 86.38 58 LEU A CA 1
ATOM 446 C C . LEU A 1 58 ? -3.207 -27.744 -6.223 1.00 86.38 58 LEU A C 1
ATOM 448 O O . LEU A 1 58 ? -2.202 -28.191 -6.769 1.00 86.38 58 LEU A O 1
ATOM 452 N N . TYR A 1 59 ? -3.227 -26.541 -5.648 1.00 82.81 59 TYR A N 1
ATOM 453 C CA . TYR A 1 59 ? -2.078 -25.639 -5.624 1.00 82.81 59 TYR A CA 1
ATOM 454 C C . TYR A 1 59 ? -0.889 -26.233 -4.871 1.00 82.81 59 TYR A C 1
ATOM 456 O O . TYR A 1 59 ? 0.247 -26.114 -5.333 1.00 82.81 59 TYR A O 1
ATOM 464 N N . THR A 1 60 ? -1.139 -26.900 -3.745 1.00 81.12 60 THR A N 1
ATOM 465 C CA . THR A 1 60 ? -0.093 -27.558 -2.951 1.00 81.12 60 THR A CA 1
ATOM 466 C C . THR A 1 60 ? 0.580 -28.667 -3.756 1.00 81.12 60 THR A C 1
ATOM 468 O O . THR A 1 60 ? 1.808 -28.706 -3.845 1.00 81.12 60 THR A O 1
ATOM 471 N N . ASN A 1 61 ? -0.218 -29.510 -4.417 1.00 83.50 61 ASN A N 1
ATOM 472 C CA . ASN A 1 61 ? 0.283 -30.615 -5.229 1.00 83.50 61 ASN A CA 1
ATOM 473 C C . ASN A 1 61 ? 1.100 -30.111 -6.430 1.00 83.50 61 ASN A C 1
ATOM 475 O O . ASN A 1 61 ? 2.234 -30.553 -6.621 1.00 83.50 61 ASN A O 1
ATOM 479 N N . VAL A 1 62 ? 0.594 -29.121 -7.176 1.00 87.44 62 VAL A N 1
ATOM 480 C CA . VAL A 1 62 ? 1.321 -28.543 -8.320 1.00 87.44 62 VAL A CA 1
ATOM 481 C C . VAL A 1 62 ? 2.590 -27.811 -7.880 1.00 87.44 62 VAL A C 1
ATOM 483 O O . VAL A 1 62 ? 3.623 -27.932 -8.531 1.00 87.44 62 VAL A O 1
ATOM 486 N N . SER A 1 63 ? 2.563 -27.098 -6.752 1.00 81.06 63 SER A N 1
ATOM 487 C CA . SER A 1 63 ? 3.741 -26.373 -6.249 1.00 81.06 63 SER A CA 1
ATOM 488 C C . SER A 1 63 ? 4.872 -27.301 -5.804 1.00 81.06 63 SER A C 1
ATOM 490 O O . SER A 1 63 ? 6.037 -26.901 -5.869 1.00 81.06 63 SER A O 1
ATOM 492 N N . ALA A 1 64 ? 4.532 -28.507 -5.339 1.00 80.62 64 ALA A N 1
ATOM 493 C CA . ALA A 1 64 ? 5.490 -29.520 -4.913 1.00 80.62 64 ALA A CA 1
ATOM 494 C C . ALA A 1 64 ? 6.019 -30.353 -6.089 1.00 80.62 64 ALA A C 1
ATOM 496 O O . ALA A 1 64 ? 7.222 -30.588 -6.176 1.00 80.62 64 ALA A O 1
ATOM 497 N N . ASN A 1 65 ? 5.127 -30.779 -6.989 1.00 84.62 65 ASN A N 1
ATOM 498 C CA . ASN A 1 65 ? 5.421 -31.828 -7.968 1.00 84.62 65 ASN A CA 1
ATOM 499 C C . ASN A 1 65 ? 5.321 -31.370 -9.432 1.00 84.62 65 ASN A C 1
ATOM 501 O O . ASN A 1 65 ? 5.547 -32.171 -10.329 1.00 84.62 65 ASN A O 1
ATOM 505 N N . GLY A 1 66 ? 4.926 -30.123 -9.703 1.00 87.25 66 GLY A N 1
ATOM 506 C CA . GLY A 1 66 ? 4.616 -29.644 -11.057 1.00 87.25 66 GLY A CA 1
ATOM 507 C C . GLY A 1 66 ? 3.266 -30.124 -11.610 1.00 87.25 66 GLY A C 1
ATOM 508 O O . GLY A 1 66 ? 2.840 -29.672 -12.670 1.00 87.25 66 GLY A O 1
ATOM 509 N N . TYR A 1 67 ? 2.569 -30.992 -10.875 1.00 94.12 67 TYR A N 1
ATOM 510 C CA . TYR A 1 67 ? 1.284 -31.597 -11.216 1.00 94.12 67 TYR A CA 1
ATOM 511 C C . TYR A 1 67 ? 0.471 -31.899 -9.950 1.00 94.12 67 TYR A C 1
ATOM 513 O O . TYR A 1 67 ? 1.031 -32.196 -8.893 1.00 94.12 67 TYR A O 1
ATOM 521 N N . GLY A 1 68 ? -0.856 -31.873 -10.057 1.00 93.31 68 GLY A N 1
ATOM 522 C CA . GLY A 1 68 ? -1.736 -32.323 -8.995 1.00 93.31 68 GLY A CA 1
ATOM 523 C C . GLY A 1 68 ? -3.163 -32.598 -9.443 1.00 93.31 68 GLY A C 1
ATOM 524 O O . GLY A 1 68 ? -3.682 -31.973 -10.367 1.00 93.31 68 GLY A O 1
ATOM 525 N N . THR A 1 69 ? -3.818 -33.484 -8.696 1.00 94.62 69 THR A N 1
ATOM 526 C CA . THR A 1 69 ? -5.272 -33.668 -8.692 1.00 94.62 69 THR A CA 1
ATOM 527 C C . THR A 1 69 ? -5.825 -33.404 -7.302 1.00 94.62 69 THR A C 1
ATOM 529 O O . THR A 1 69 ? -5.155 -33.667 -6.301 1.00 94.62 69 THR A O 1
ATOM 532 N N . ALA A 1 70 ? -7.060 -32.927 -7.228 1.00 93.19 70 ALA A N 1
ATOM 533 C CA . ALA A 1 70 ? -7.805 -32.767 -5.989 1.00 93.19 70 ALA A CA 1
ATOM 534 C C . ALA A 1 70 ? -9.263 -33.174 -6.210 1.00 93.19 70 ALA A C 1
ATOM 536 O O . ALA A 1 70 ? -9.813 -32.932 -7.277 1.00 93.19 70 ALA A O 1
ATOM 537 N N . GLY A 1 71 ? -9.887 -33.784 -5.208 1.00 91.50 71 GLY A N 1
ATOM 538 C CA . GLY A 1 71 ? -11.318 -34.075 -5.192 1.00 91.50 71 GLY A CA 1
ATOM 539 C C . GLY A 1 71 ? -11.848 -33.790 -3.796 1.00 91.50 71 GLY A C 1
ATOM 540 O O . GLY A 1 71 ? -11.335 -34.358 -2.832 1.00 91.50 71 GLY A O 1
ATOM 541 N N . VAL A 1 72 ? -12.810 -32.878 -3.669 1.00 89.75 72 VAL A N 1
ATOM 542 C CA . VAL A 1 72 ? -13.389 -32.487 -2.377 1.00 89.75 72 VAL A CA 1
ATOM 543 C C . VAL A 1 72 ? -14.909 -32.444 -2.478 1.00 89.75 72 VAL A C 1
ATOM 545 O O . VAL A 1 72 ? -15.462 -31.930 -3.446 1.00 89.75 72 VAL A O 1
ATOM 548 N N . GLY A 1 73 ? -15.580 -32.970 -1.455 1.00 86.69 73 GLY A N 1
ATOM 549 C CA . GLY A 1 73 ? -17.038 -33.024 -1.386 1.00 86.69 73 GLY A CA 1
ATOM 550 C C . GLY A 1 73 ? -17.636 -34.292 -1.996 1.00 86.69 73 GLY A C 1
ATOM 551 O O . GLY A 1 73 ? -16.934 -35.212 -2.415 1.00 86.69 73 GLY A O 1
ATOM 552 N N . SER A 1 74 ? -18.966 -34.345 -2.005 1.00 80.00 74 SER A N 1
ATOM 553 C CA . SER A 1 74 ? -19.757 -35.461 -2.534 1.00 80.00 74 SER A CA 1
ATOM 554 C C . SER A 1 74 ? -21.075 -34.943 -3.112 1.00 80.00 74 SER A C 1
ATOM 556 O O . SER A 1 74 ? -21.546 -33.882 -2.703 1.00 80.00 74 SER A O 1
ATOM 558 N N . GLY A 1 75 ? -21.674 -35.685 -4.045 1.00 80.88 75 GLY A N 1
ATOM 559 C CA . GLY A 1 75 ? -22.900 -35.262 -4.725 1.00 80.88 75 GLY A CA 1
ATOM 560 C C . GLY A 1 75 ? -22.658 -34.202 -5.816 1.00 80.88 75 GLY A C 1
ATOM 561 O O . GLY A 1 75 ? -21.522 -34.022 -6.253 1.00 80.88 75 GLY A O 1
ATOM 562 N N . PRO A 1 76 ? -23.706 -33.494 -6.270 1.00 80.75 76 PRO A N 1
ATOM 563 C CA . PRO A 1 76 ? -23.664 -32.637 -7.465 1.00 80.75 76 PRO A CA 1
ATOM 564 C C . PRO A 1 76 ? -22.822 -31.360 -7.309 1.00 80.75 76 PRO A C 1
ATOM 566 O O . PRO A 1 76 ? -22.501 -30.716 -8.309 1.00 80.75 76 PRO A O 1
ATOM 569 N N . ASN A 1 77 ? -22.438 -31.018 -6.073 1.00 84.06 77 ASN A N 1
ATOM 570 C CA . ASN A 1 77 ? -21.580 -29.875 -5.746 1.00 84.06 77 ASN A CA 1
ATOM 571 C C . ASN A 1 77 ? -20.115 -30.269 -5.495 1.00 84.06 77 ASN A C 1
ATOM 573 O O . ASN A 1 77 ? -19.316 -29.389 -5.182 1.00 84.06 77 ASN A O 1
ATOM 577 N N . ALA A 1 78 ? -19.755 -31.560 -5.579 1.00 88.62 78 ALA A N 1
ATOM 578 C CA . ALA A 1 78 ? -18.365 -31.996 -5.433 1.00 88.62 78 ALA A CA 1
ATOM 579 C C . ALA A 1 78 ? -17.452 -31.217 -6.392 1.00 88.62 78 ALA A C 1
ATOM 581 O O . ALA A 1 78 ? -17.895 -30.798 -7.454 1.00 88.62 78 ALA A O 1
ATOM 582 N N . VAL A 1 79 ? -16.183 -31.021 -6.039 1.00 92.69 79 VAL A N 1
ATOM 583 C CA . VAL A 1 79 ? -15.214 -30.319 -6.887 1.00 92.69 79 VAL A CA 1
ATOM 584 C C . VAL A 1 79 ? -14.004 -31.205 -7.108 1.00 92.69 79 VAL A C 1
ATOM 586 O O . VAL A 1 79 ? -13.257 -31.509 -6.177 1.00 92.69 79 VAL A O 1
ATOM 589 N N . PHE A 1 80 ? -13.796 -31.582 -8.364 1.00 94.56 80 PHE A N 1
ATOM 590 C CA . PHE A 1 80 ? -12.595 -32.246 -8.845 1.00 94.56 80 PHE A CA 1
ATOM 591 C C . PHE A 1 80 ? -11.752 -31.227 -9.601 1.00 94.56 80 PHE A C 1
ATOM 593 O O . PHE A 1 80 ? -12.276 -30.481 -10.420 1.00 94.56 80 PHE A O 1
ATOM 600 N N . GLY A 1 81 ? -10.456 -31.172 -9.315 1.00 94.88 81 GLY A N 1
ATOM 601 C CA . GLY A 1 81 ? -9.505 -30.239 -9.903 1.00 94.88 81 GLY A CA 1
ATOM 602 C C . GLY A 1 81 ? -8.264 -30.960 -10.418 1.00 94.88 81 GLY A C 1
ATOM 603 O O . GLY A 1 81 ? -7.777 -31.888 -9.778 1.00 94.88 81 GLY A O 1
ATOM 604 N N . LEU A 1 82 ? -7.751 -30.517 -11.561 1.00 95.69 82 LEU A N 1
ATOM 605 C CA . LEU A 1 82 ? -6.535 -30.987 -12.220 1.00 95.69 82 LEU A CA 1
ATOM 606 C C . LEU A 1 82 ? -5.682 -29.770 -12.571 1.00 95.69 82 LEU A C 1
ATOM 608 O O . LEU A 1 82 ? -6.191 -28.805 -13.139 1.00 95.69 82 LEU A O 1
ATOM 612 N N . GLY A 1 83 ? -4.397 -29.812 -12.245 1.00 96.12 83 GLY A N 1
ATOM 613 C CA . GLY A 1 83 ? -3.459 -28.734 -12.516 1.00 96.12 83 GLY A CA 1
ATOM 614 C C . GLY A 1 83 ? -2.106 -29.299 -12.902 1.00 96.12 83 GLY A C 1
ATOM 615 O O . GLY A 1 83 ? -1.644 -30.253 -12.278 1.00 96.12 83 GLY A O 1
ATOM 616 N N . GLN A 1 84 ? -1.475 -28.739 -13.930 1.00 96.06 84 GLN A N 1
ATOM 617 C CA . GLN A 1 84 ? -0.172 -29.214 -14.391 1.00 96.06 84 GLN A CA 1
ATOM 618 C C . GLN A 1 84 ? 0.617 -28.123 -15.105 1.00 96.06 84 GLN A C 1
ATOM 620 O O . GLN A 1 84 ? 0.078 -27.391 -15.933 1.00 96.06 84 GLN A O 1
ATOM 625 N N . CYS A 1 85 ? 1.905 -28.029 -14.804 1.00 95.12 85 CYS A N 1
ATOM 626 C CA . CYS A 1 85 ? 2.864 -27.217 -15.539 1.00 95.12 85 CYS A CA 1
ATOM 627 C C . CYS A 1 85 ? 3.444 -27.993 -16.723 1.00 95.12 85 CYS A C 1
ATOM 629 O O . CYS A 1 85 ? 3.535 -29.221 -16.688 1.00 95.12 85 CYS A O 1
ATOM 631 N N . LEU A 1 86 ? 3.872 -27.279 -17.764 1.00 93.06 86 LEU A N 1
ATOM 632 C CA . LEU A 1 86 ? 4.680 -27.889 -18.812 1.00 93.06 86 LEU A CA 1
ATOM 633 C C . LEU A 1 86 ? 6.035 -28.327 -18.236 1.00 93.06 86 LEU A C 1
ATOM 635 O O . LEU A 1 86 ? 6.622 -27.589 -17.440 1.00 93.06 86 LEU A O 1
ATOM 639 N N . GLU A 1 87 ? 6.523 -29.507 -18.623 1.00 90.44 87 GLU A N 1
ATOM 640 C CA . GLU A 1 87 ? 7.698 -30.143 -18.000 1.00 90.44 87 GLU A CA 1
ATOM 641 C C . GLU A 1 87 ? 9.003 -29.345 -18.147 1.00 90.44 87 GLU A C 1
ATOM 643 O O . GLU A 1 87 ? 9.916 -29.510 -17.342 1.00 90.44 87 GLU A O 1
ATOM 648 N N . ASP A 1 88 ? 9.111 -28.443 -19.127 1.00 87.62 88 ASP A N 1
ATOM 649 C CA . ASP A 1 88 ? 10.270 -27.552 -19.255 1.00 87.62 88 ASP A CA 1
ATOM 650 C C . ASP A 1 88 ? 10.268 -26.365 -18.273 1.00 87.62 88 ASP A C 1
ATOM 652 O O . ASP A 1 88 ? 11.224 -25.587 -18.242 1.00 87.62 88 ASP A O 1
ATOM 656 N N . LEU A 1 89 ? 9.222 -26.165 -17.466 1.00 86.06 89 LEU A N 1
ATOM 657 C CA . LEU A 1 89 ? 9.243 -25.130 -16.430 1.00 86.06 89 LEU A CA 1
ATOM 658 C C . LEU A 1 89 ? 10.036 -25.579 -15.199 1.00 86.06 89 LEU A C 1
ATOM 660 O O . LEU A 1 89 ? 9.750 -26.606 -14.589 1.00 86.06 89 LEU A O 1
ATOM 664 N N . GLY A 1 90 ? 10.967 -24.732 -14.748 1.00 80.81 90 GLY A N 1
ATOM 665 C CA . GLY A 1 90 ? 11.584 -24.891 -13.432 1.00 80.81 90 GLY A CA 1
ATOM 666 C C . GLY A 1 90 ? 10.559 -24.725 -12.302 1.00 80.81 90 GLY A C 1
ATOM 667 O O . GLY A 1 90 ? 9.533 -24.071 -12.471 1.00 80.81 90 GLY A O 1
ATOM 668 N N . SER A 1 91 ? 10.853 -25.262 -11.111 1.00 77.44 91 SER A N 1
ATOM 669 C CA . SER A 1 91 ? 9.929 -25.250 -9.957 1.00 77.44 91 SER A CA 1
ATOM 670 C C . SER A 1 91 ? 9.360 -23.855 -9.630 1.00 77.44 91 SER A C 1
ATOM 672 O O . SER A 1 91 ? 8.168 -23.719 -9.365 1.00 77.44 91 SER A O 1
ATOM 674 N N . ILE A 1 92 ? 10.181 -22.803 -9.729 1.00 73.00 92 ILE A N 1
ATOM 675 C CA . ILE A 1 92 ? 9.754 -21.413 -9.492 1.00 73.00 92 ILE A CA 1
ATOM 676 C C . ILE A 1 92 ? 8.812 -20.922 -10.600 1.00 73.00 92 ILE A C 1
ATOM 678 O O . ILE A 1 92 ? 7.774 -20.328 -10.317 1.00 73.00 92 ILE A O 1
ATOM 682 N N . ASP A 1 93 ? 9.154 -21.183 -11.859 1.00 80.62 93 ASP A N 1
ATOM 683 C CA . ASP A 1 93 ? 8.364 -20.762 -13.016 1.00 80.62 93 ASP A CA 1
ATOM 684 C C . ASP A 1 93 ? 7.011 -21.485 -13.066 1.00 80.62 93 ASP A C 1
ATOM 686 O O . ASP A 1 93 ? 5.988 -20.869 -13.363 1.00 80.62 93 ASP A O 1
ATOM 690 N N . CYS A 1 94 ? 6.986 -22.762 -12.676 1.00 84.25 94 CYS A N 1
ATOM 691 C CA . CYS A 1 94 ? 5.762 -23.532 -12.501 1.00 84.25 94 CYS A CA 1
ATOM 692 C C . CYS A 1 94 ? 4.863 -22.946 -11.399 1.00 84.25 94 CYS A C 1
ATOM 694 O O . CYS A 1 94 ? 3.668 -22.757 -11.624 1.00 84.25 94 CYS A O 1
ATOM 696 N N . GLN A 1 95 ? 5.422 -22.577 -10.240 1.00 82.75 95 GLN A N 1
ATOM 697 C CA . GLN A 1 95 ? 4.654 -21.938 -9.161 1.00 82.75 95 GLN A CA 1
ATOM 698 C C . GLN A 1 95 ? 4.055 -20.595 -9.594 1.00 82.75 95 GLN A C 1
ATOM 700 O O . GLN A 1 95 ? 2.893 -20.312 -9.298 1.00 82.75 95 GLN A O 1
ATOM 705 N N . LEU A 1 96 ? 4.815 -19.782 -10.332 1.00 74.44 96 LEU A N 1
ATOM 706 C CA . LEU A 1 96 ? 4.329 -18.511 -10.875 1.00 74.44 96 LEU A CA 1
ATOM 707 C C . LEU A 1 96 ? 3.226 -18.722 -11.922 1.00 74.44 96 LEU A C 1
ATOM 709 O O . LEU A 1 96 ? 2.206 -18.030 -11.878 1.00 74.44 96 LEU A O 1
ATOM 713 N N . CYS A 1 97 ? 3.390 -19.695 -12.823 1.00 82.94 97 CYS A N 1
ATOM 714 C CA . CYS A 1 97 ? 2.372 -20.037 -13.813 1.00 82.94 97 CYS A CA 1
ATOM 715 C C . CYS A 1 97 ? 1.087 -20.539 -13.151 1.00 82.94 97 CYS A C 1
ATOM 717 O O . CYS A 1 97 ? 0.000 -20.016 -13.407 1.00 82.94 97 CYS A O 1
ATOM 719 N N . PHE A 1 98 ? 1.190 -21.510 -12.246 1.00 88.12 98 PHE A N 1
ATOM 720 C CA . PHE A 1 98 ? 0.012 -22.088 -11.613 1.00 88.12 98 PHE A CA 1
ATOM 721 C C . PHE A 1 98 ? -0.653 -21.133 -10.609 1.00 88.12 98 PHE A C 1
ATOM 723 O O . PHE A 1 98 ? -1.875 -21.138 -10.459 1.00 88.12 98 PHE A O 1
ATOM 730 N N . GLY A 1 99 ? 0.110 -20.229 -9.987 1.00 77.38 99 GLY A N 1
ATOM 731 C CA . GLY A 1 99 ? -0.441 -19.118 -9.208 1.00 77.38 99 GLY A CA 1
ATOM 732 C C . GLY A 1 99 ? -1.379 -18.231 -10.036 1.00 77.38 99 GLY A C 1
ATOM 733 O O . GLY A 1 99 ? -2.435 -17.822 -9.547 1.00 77.38 99 GLY A O 1
ATOM 734 N N . GLN A 1 100 ? -1.059 -18.008 -11.316 1.00 83.38 100 GLN A N 1
ATOM 735 C CA . GLN A 1 100 ? -1.939 -17.289 -12.235 1.00 83.38 100 GLN A CA 1
ATOM 736 C C . GLN A 1 100 ? -3.212 -18.093 -12.544 1.00 83.38 100 GLN A C 1
ATOM 738 O O . GLN A 1 100 ? -4.302 -17.521 -12.488 1.00 83.38 100 GLN A O 1
ATOM 743 N N . VAL A 1 101 ? -3.115 -19.410 -12.775 1.00 81.56 101 VAL A N 1
ATOM 744 C CA . VAL A 1 101 ? -4.282 -20.307 -12.930 1.00 81.56 101 VAL A CA 1
ATOM 745 C C . VAL A 1 101 ? -5.206 -20.227 -11.707 1.00 81.56 101 VAL A C 1
ATOM 747 O O . VAL A 1 101 ? -6.415 -20.051 -11.867 1.00 81.56 101 VAL A O 1
ATOM 750 N N . ARG A 1 102 ? -4.649 -20.240 -10.487 1.00 82.56 102 ARG A N 1
ATOM 751 C CA . ARG A 1 102 ? -5.411 -20.113 -9.230 1.00 82.56 102 ARG A CA 1
ATOM 752 C C . ARG A 1 102 ? -6.190 -18.800 -9.125 1.00 82.56 102 ARG A C 1
ATOM 754 O O . ARG A 1 102 ? -7.243 -18.772 -8.501 1.00 82.56 102 ARG A O 1
ATOM 761 N N . SER A 1 103 ? -5.701 -17.717 -9.730 1.00 79.94 103 SER A N 1
ATOM 762 C CA . SER A 1 103 ? -6.414 -16.428 -9.757 1.00 79.94 103 SER A CA 1
ATOM 763 C C . SER A 1 103 ? -7.501 -16.343 -10.839 1.00 79.94 103 SER A C 1
ATOM 765 O O . SER A 1 103 ? -8.377 -15.479 -10.769 1.00 79.94 103 SER A O 1
ATOM 767 N N . LEU A 1 104 ? -7.452 -17.220 -11.848 1.00 81.88 104 LEU A N 1
ATOM 768 C CA . LEU A 1 104 ? -8.379 -17.223 -12.981 1.00 81.88 104 LEU A CA 1
ATOM 769 C C . LEU A 1 104 ? -9.529 -18.220 -12.812 1.00 81.88 104 LEU A C 1
ATOM 771 O O . LEU A 1 104 ? -10.653 -17.877 -13.166 1.00 81.88 104 LEU A O 1
ATOM 775 N N . LEU A 1 105 ? -9.289 -19.404 -12.234 1.00 83.06 105 LEU A N 1
ATOM 776 C CA . LEU A 1 105 ? -10.339 -20.410 -12.002 1.00 83.06 105 LEU A CA 1
ATOM 777 C C . LEU A 1 105 ? -11.541 -19.884 -11.185 1.00 83.06 105 LEU A C 1
ATOM 779 O O . LEU A 1 105 ? -12.669 -20.167 -11.588 1.00 83.06 105 LEU A O 1
ATOM 783 N N . PRO A 1 106 ? -11.372 -19.055 -10.127 1.00 79.94 106 PRO A N 1
ATOM 784 C CA . PRO A 1 106 ? -12.502 -18.485 -9.386 1.00 79.94 106 PRO A CA 1
ATOM 785 C C . PRO A 1 106 ? -13.413 -17.581 -10.226 1.00 79.94 106 PRO A C 1
ATOM 787 O O . PRO A 1 106 ? -14.560 -17.356 -9.855 1.00 79.94 106 PRO A O 1
ATOM 790 N N . LYS A 1 107 ? -12.941 -17.071 -11.373 1.00 83.38 107 LYS A N 1
ATOM 791 C CA . LYS A 1 107 ? -13.759 -16.246 -12.278 1.00 83.38 107 LYS A CA 1
ATOM 792 C C . LYS A 1 107 ? -14.832 -17.047 -13.015 1.00 83.38 107 LYS A C 1
ATOM 794 O O . LYS A 1 107 ? -15.695 -16.437 -13.631 1.00 83.38 107 LYS A O 1
ATOM 799 N N . CYS A 1 108 ? -14.767 -18.378 -12.974 1.00 82.25 108 CYS A N 1
ATOM 800 C CA . CYS A 1 108 ? -15.833 -19.235 -13.479 1.00 82.25 108 CYS A CA 1
ATOM 801 C C . CYS A 1 108 ? -16.966 -19.444 -12.461 1.00 82.25 108 CYS A C 1
ATOM 803 O O . CYS A 1 108 ? -17.927 -20.126 -12.786 1.00 82.25 108 CYS A O 1
ATOM 805 N N . TYR A 1 109 ? -16.906 -18.849 -11.262 1.00 72.69 109 TYR A N 1
ATOM 806 C CA . TYR A 1 109 ? -18.033 -18.852 -10.326 1.00 72.69 109 TYR A CA 1
ATOM 807 C C . TYR A 1 109 ? -19.245 -18.091 -10.915 1.00 72.69 109 TYR A C 1
ATOM 809 O O . TYR A 1 109 ? -19.048 -17.012 -11.480 1.00 72.69 109 TYR A O 1
ATOM 817 N N . PRO A 1 110 ? -20.491 -18.593 -10.775 1.00 72.31 110 PRO A N 1
ATOM 818 C CA . PRO A 1 110 ? -20.917 -19.733 -9.952 1.00 72.31 110 PRO A CA 1
ATOM 819 C C . PRO A 1 110 ? -20.879 -21.099 -10.647 1.00 72.31 110 PRO A C 1
ATOM 821 O O . PRO A 1 110 ? -21.358 -22.067 -10.073 1.00 72.31 110 PRO A O 1
ATOM 824 N N . TYR A 1 111 ? -20.344 -21.215 -11.859 1.00 87.50 111 TYR A N 1
ATOM 825 C CA . TYR A 1 111 ? -20.449 -22.437 -12.643 1.00 87.50 111 TYR A CA 1
ATOM 826 C C . TYR A 1 111 ? -19.641 -23.609 -12.064 1.00 87.50 111 TYR A C 1
ATOM 828 O O . TYR A 1 111 ? -18.585 -23.451 -11.441 1.00 87.50 111 TYR A O 1
ATOM 836 N N . THR A 1 112 ? -20.152 -24.817 -12.284 1.00 89.44 112 THR A N 1
ATOM 837 C CA . THR A 1 112 ? -19.635 -26.073 -11.708 1.00 89.44 112 THR A CA 1
ATOM 838 C C . THR A 1 112 ? -18.328 -26.564 -12.331 1.00 89.44 112 THR A C 1
ATOM 840 O O . THR A 1 112 ? -17.773 -27.563 -11.876 1.00 89.44 112 THR A O 1
ATOM 843 N N . GLY A 1 113 ? -17.811 -25.881 -13.352 1.00 90.31 113 GLY A N 1
ATOM 844 C CA . GLY A 1 113 ? -16.582 -26.258 -14.026 1.00 90.31 113 GLY A CA 1
ATOM 845 C C . GLY A 1 113 ? -15.944 -25.128 -14.826 1.00 90.31 113 GLY A C 1
ATOM 846 O O . GLY A 1 113 ? -16.595 -24.217 -15.335 1.00 90.31 113 GLY A O 1
ATOM 847 N N . GLY A 1 114 ? -14.629 -25.213 -14.967 1.00 92.81 114 GLY A N 1
ATOM 848 C CA . GLY A 1 114 ? -13.835 -24.223 -15.675 1.00 92.81 114 GLY A CA 1
ATOM 849 C C . GLY A 1 114 ? -12.477 -24.769 -16.075 1.00 92.81 114 GLY A C 1
ATOM 850 O O . GLY A 1 114 ? -11.951 -25.686 -15.447 1.00 92.81 114 GLY A O 1
ATOM 851 N N . ARG A 1 115 ? -11.910 -24.214 -17.143 1.00 93.31 115 ARG A N 1
ATOM 852 C CA . ARG A 1 115 ? -10.663 -24.647 -17.763 1.00 93.31 115 ARG A CA 1
ATOM 853 C C . ARG A 1 115 ? -9.838 -23.444 -18.201 1.00 93.31 115 ARG A C 1
ATOM 855 O O . ARG A 1 115 ? -10.335 -22.568 -18.904 1.00 93.31 115 ARG A O 1
ATOM 862 N N . ILE A 1 116 ? -8.573 -23.421 -17.803 1.00 94.56 116 ILE A N 1
ATOM 863 C CA . ILE A 1 116 ? -7.605 -22.368 -18.095 1.00 94.56 116 ILE A CA 1
ATOM 864 C C . ILE A 1 116 ? -6.390 -23.001 -18.765 1.00 94.56 116 ILE A C 1
ATOM 866 O O . ILE A 1 116 ? -5.749 -23.886 -18.201 1.00 94.56 116 ILE A O 1
ATOM 870 N N . TYR A 1 117 ? -6.051 -22.497 -19.947 1.00 94.25 117 TYR A N 1
ATOM 871 C CA . TYR A 1 117 ? -4.794 -22.775 -20.628 1.00 94.25 117 TYR A CA 1
ATOM 872 C C . TYR A 1 117 ? -3.926 -21.522 -20.549 1.00 94.25 117 TYR A C 1
ATOM 874 O O . TYR A 1 117 ? -4.297 -20.478 -21.088 1.00 94.25 117 TYR A O 1
ATOM 882 N N . LEU A 1 118 ? -2.779 -21.612 -19.883 1.00 93.19 118 LEU A N 1
ATOM 883 C CA . LEU A 1 118 ? -1.701 -20.631 -19.981 1.00 93.19 118 LEU A CA 1
ATOM 884 C C . LEU A 1 118 ? -0.597 -21.177 -20.890 1.00 93.19 118 LEU A C 1
ATOM 886 O O . LEU A 1 118 ? -0.562 -22.366 -21.200 1.00 93.19 118 LEU A O 1
ATOM 890 N N . ASP A 1 119 ? 0.320 -20.313 -21.315 1.00 87.25 119 ASP A N 1
ATOM 891 C CA . ASP A 1 119 ? 1.402 -20.713 -22.220 1.00 87.25 119 ASP A CA 1
ATOM 892 C C . ASP A 1 119 ? 2.376 -21.731 -21.590 1.00 87.25 119 ASP A C 1
ATOM 894 O O . ASP A 1 119 ? 3.063 -22.451 -22.311 1.00 87.25 119 ASP A O 1
ATOM 898 N N . GLY A 1 120 ? 2.414 -21.802 -20.255 1.00 90.44 120 GLY A N 1
ATOM 899 C CA . GLY A 1 120 ? 3.275 -22.694 -19.481 1.00 90.44 120 GLY A CA 1
ATOM 900 C C . GLY A 1 120 ? 2.565 -23.702 -18.573 1.00 90.44 120 GLY A C 1
ATOM 901 O O . GLY A 1 120 ? 3.242 -24.537 -17.982 1.00 90.44 120 GLY A O 1
ATOM 902 N N . CYS A 1 121 ? 1.242 -23.641 -18.400 1.00 93.94 121 CYS A N 1
ATOM 903 C CA . CYS A 1 121 ? 0.528 -24.520 -17.468 1.00 93.94 121 CYS A CA 1
ATOM 904 C C . CYS A 1 121 ? -0.983 -24.560 -17.732 1.00 93.94 121 CYS A C 1
ATOM 906 O O . CYS A 1 121 ? -1.554 -23.697 -18.397 1.00 93.94 121 CYS A O 1
ATOM 908 N N . PHE A 1 122 ? -1.631 -25.571 -17.169 1.00 95.88 122 PHE A N 1
ATOM 909 C CA . PHE A 1 122 ? -3.028 -25.917 -17.363 1.00 95.88 122 PHE A CA 1
ATOM 910 C C . PHE A 1 122 ? -3.750 -26.064 -16.021 1.00 95.88 122 PHE A C 1
ATOM 912 O O . PHE A 1 122 ? -3.170 -26.552 -15.049 1.00 95.88 122 PHE A O 1
ATOM 919 N N . GLY A 1 123 ? -5.024 -25.674 -15.976 1.00 95.88 123 GLY A N 1
ATOM 920 C CA . GLY A 1 123 ? -5.917 -25.966 -14.857 1.00 95.88 123 GLY A CA 1
ATOM 921 C C . GLY A 1 123 ? -7.339 -26.256 -15.313 1.00 95.88 123 GLY A C 1
ATOM 922 O O . GLY A 1 123 ? -7.874 -25.545 -16.160 1.00 95.88 123 GLY A O 1
ATOM 923 N N . ARG A 1 124 ? -7.974 -27.266 -14.722 1.00 95.12 124 ARG A N 1
ATOM 924 C CA . ARG A 1 124 ? -9.381 -27.621 -14.942 1.00 95.12 124 ARG A CA 1
ATOM 925 C C . ARG A 1 124 ? -10.041 -27.958 -13.612 1.00 95.12 124 ARG A C 1
ATOM 927 O O . ARG A 1 124 ? -9.423 -28.626 -12.789 1.00 95.12 124 ARG A O 1
ATOM 934 N N . TYR A 1 125 ? -11.290 -27.551 -13.421 1.00 94.88 125 TYR A N 1
ATOM 935 C CA . TYR A 1 125 ? -12.166 -28.130 -12.406 1.00 94.88 125 TYR A CA 1
ATOM 936 C C . TYR A 1 125 ? -13.526 -28.491 -12.998 1.00 94.88 125 TYR A C 1
ATOM 938 O O . TYR A 1 125 ? -13.941 -27.909 -14.002 1.00 94.88 125 TYR A O 1
ATOM 946 N N . ALA A 1 126 ? -14.197 -29.461 -12.387 1.00 93.38 126 ALA A N 1
ATOM 947 C CA . ALA A 1 126 ? -15.569 -29.844 -12.691 1.00 93.38 126 ALA A CA 1
ATOM 948 C C . ALA A 1 126 ? -16.207 -30.525 -11.474 1.00 93.38 126 ALA A C 1
ATOM 950 O O . ALA A 1 126 ? -15.509 -30.905 -10.529 1.00 93.38 126 ALA A O 1
ATOM 951 N N . ASN A 1 127 ? -17.519 -30.746 -11.525 1.00 92.19 127 ASN A N 1
ATOM 952 C CA . ASN A 1 127 ? -18.263 -31.434 -10.473 1.00 92.19 127 ASN A CA 1
ATOM 953 C C . ASN A 1 127 ? -18.322 -32.965 -10.594 1.00 92.19 127 ASN A C 1
ATOM 955 O O . ASN A 1 127 ? -19.088 -33.628 -9.898 1.00 92.19 127 ASN A O 1
ATOM 959 N N . TYR A 1 128 ? -17.483 -33.540 -11.452 1.00 92.06 128 TYR A N 1
ATOM 960 C CA . TYR A 1 128 ? -17.313 -34.978 -11.626 1.00 92.06 128 TYR A CA 1
ATOM 961 C C . TYR A 1 128 ? -15.833 -35.306 -11.857 1.00 92.06 128 TYR A C 1
ATOM 963 O O . TYR A 1 128 ? -15.038 -34.439 -12.220 1.00 92.06 128 TYR A O 1
ATOM 971 N N . SER A 1 129 ? -15.446 -36.564 -11.645 1.00 92.38 129 SER A N 1
ATOM 972 C CA . SER A 1 129 ? -14.068 -37.010 -11.868 1.00 92.38 129 SER A CA 1
ATOM 973 C C . SER A 1 129 ? -13.778 -37.153 -13.367 1.00 92.38 129 SER A C 1
ATOM 975 O O . SER A 1 129 ? -14.179 -38.136 -13.985 1.00 92.38 129 SER A O 1
ATOM 977 N N . PHE A 1 130 ? -13.072 -36.177 -13.945 1.00 93.06 130 PHE A N 1
ATOM 978 C CA . PHE A 1 130 ? -12.701 -36.128 -15.371 1.00 93.06 130 PHE A CA 1
ATOM 979 C C . PHE A 1 130 ? -11.265 -36.605 -15.658 1.00 93.06 130 PHE A C 1
ATOM 981 O O . PHE A 1 130 ? -10.775 -36.475 -16.776 1.00 93.06 130 PHE A O 1
ATOM 988 N N . PHE A 1 131 ? -10.553 -37.135 -14.659 1.00 92.06 131 PHE A N 1
ATOM 989 C CA . PHE A 1 131 ? -9.113 -37.424 -14.748 1.00 92.06 131 PHE A CA 1
ATOM 990 C C . PHE A 1 131 ? -8.721 -38.398 -15.874 1.00 92.06 131 PHE A C 1
ATOM 992 O O . PHE A 1 131 ? -7.587 -38.356 -16.331 1.00 92.06 131 PHE A O 1
ATOM 999 N N . GLY A 1 132 ? -9.647 -39.242 -16.343 1.00 88.12 132 GLY A N 1
ATOM 1000 C CA . GLY A 1 132 ? -9.423 -40.189 -17.442 1.00 88.12 132 GLY A CA 1
ATOM 1001 C C . GLY A 1 132 ? -9.851 -39.705 -18.835 1.00 88.12 132 GLY A C 1
ATOM 1002 O O . GLY A 1 132 ? -9.779 -40.485 -19.784 1.00 88.12 132 GLY A O 1
ATOM 1003 N N . GLU A 1 133 ? -10.333 -38.470 -18.981 1.00 93.12 133 GLU A N 1
ATOM 1004 C CA . GLU A 1 133 ? -10.856 -37.962 -20.253 1.00 93.12 133 GLU A CA 1
ATOM 1005 C C . GLU A 1 133 ? -9.741 -37.551 -21.218 1.00 93.12 133 GLU A C 1
ATOM 1007 O O . GLU A 1 133 ? -9.112 -36.504 -21.065 1.00 93.12 133 GLU A O 1
ATOM 1012 N N . ALA A 1 134 ? -9.524 -38.364 -22.254 1.00 91.88 134 ALA A N 1
ATOM 1013 C CA . ALA A 1 134 ? -8.594 -38.028 -23.329 1.00 91.88 134 ALA A CA 1
ATOM 1014 C C . ALA A 1 134 ? -9.091 -36.852 -24.185 1.00 91.88 134 ALA A C 1
ATOM 1016 O O . ALA A 1 134 ? -8.292 -36.000 -24.566 1.00 91.88 134 ALA A O 1
ATOM 1017 N N . LEU A 1 135 ? -10.394 -36.838 -24.492 1.00 93.88 135 LEU A N 1
ATOM 1018 C CA . LEU A 1 135 ? -11.046 -35.924 -25.431 1.00 93.88 135 LEU A CA 1
ATOM 1019 C C . LEU A 1 135 ? -12.359 -35.388 -24.846 1.00 93.88 135 LEU A C 1
ATOM 1021 O O . LEU A 1 135 ? -13.009 -36.082 -24.065 1.00 93.88 135 LEU A O 1
ATOM 1025 N N . ASP A 1 136 ? -12.765 -34.199 -25.278 1.00 89.56 136 ASP A N 1
ATOM 1026 C CA . ASP A 1 136 ? -14.006 -33.521 -24.881 1.00 89.56 136 ASP A CA 1
ATOM 1027 C C . ASP A 1 136 ? -14.552 -32.634 -26.015 1.00 89.56 136 ASP A C 1
ATOM 1029 O O . ASP A 1 136 ? -13.831 -32.261 -26.941 1.00 89.56 136 ASP A O 1
ATOM 1033 N N . ALA A 1 137 ? -15.820 -32.230 -25.924 1.00 84.81 137 ALA A N 1
ATOM 1034 C CA . ALA A 1 137 ? -16.489 -31.386 -26.917 1.00 84.81 137 ALA A CA 1
ATOM 1035 C C . ALA A 1 137 ? -15.906 -29.963 -27.024 1.00 84.81 137 ALA A C 1
ATOM 1037 O O . ALA A 1 137 ? -16.097 -29.297 -28.041 1.00 84.81 137 ALA A O 1
ATOM 1038 N N . TYR A 1 138 ? -15.206 -29.491 -25.988 1.00 84.06 138 TYR A N 1
ATOM 1039 C CA . TYR A 1 138 ? -14.560 -28.174 -25.963 1.00 84.06 138 TYR A CA 1
ATOM 1040 C C . TYR A 1 138 ? -13.118 -28.183 -26.496 1.00 84.06 138 TYR A C 1
ATOM 1042 O O . TYR A 1 138 ? -12.468 -27.134 -26.507 1.00 84.06 138 TYR A O 1
ATOM 1050 N N . ASP A 1 139 ? -12.606 -29.338 -26.931 1.00 92.81 139 ASP A N 1
ATOM 1051 C CA . ASP A 1 139 ? -11.264 -29.446 -27.496 1.00 92.81 139 ASP A CA 1
ATOM 1052 C C . ASP A 1 139 ? -11.166 -28.658 -28.802 1.00 92.81 139 ASP A C 1
ATOM 1054 O O . ASP A 1 139 ? -11.995 -28.780 -29.705 1.00 92.81 139 ASP A O 1
ATOM 1058 N N . THR A 1 140 ? -10.142 -27.814 -28.910 1.00 93.06 140 THR A N 1
ATOM 1059 C CA . THR A 1 140 ? -10.030 -26.895 -30.043 1.00 93.06 140 THR A CA 1
ATOM 1060 C C . THR A 1 140 ? -8.589 -26.617 -30.436 1.00 93.06 140 THR A C 1
ATOM 1062 O O . THR A 1 140 ? -7.634 -26.982 -29.745 1.00 93.06 140 THR A O 1
ATOM 1065 N N . LYS A 1 141 ? -8.432 -25.942 -31.572 1.00 92.75 141 LYS A N 1
ATOM 1066 C CA . LYS A 1 141 ? -7.160 -25.437 -32.076 1.00 92.75 141 LYS A CA 1
ATOM 1067 C C . LYS A 1 141 ? -7.180 -23.919 -32.155 1.00 92.75 141 LYS A C 1
ATOM 1069 O O . LYS A 1 141 ? -8.195 -23.311 -32.481 1.00 92.75 141 LYS A O 1
ATOM 1074 N N . MET A 1 142 ? -6.033 -23.309 -31.897 1.00 92.12 142 MET A N 1
ATOM 1075 C CA . MET A 1 142 ? -5.812 -21.883 -32.091 1.00 92.12 142 MET A CA 1
ATOM 1076 C C . MET A 1 142 ? -4.659 -21.664 -33.056 1.00 92.12 142 MET A C 1
ATOM 1078 O O . MET A 1 142 ? -3.522 -22.052 -32.784 1.00 92.12 142 MET A O 1
ATOM 1082 N N . CYS A 1 143 ? -4.970 -21.013 -34.170 1.00 90.06 143 CYS A N 1
ATOM 1083 C CA . CYS A 1 143 ? -4.026 -20.693 -35.228 1.00 90.06 143 CYS A CA 1
ATOM 1084 C C . CYS A 1 143 ? -3.745 -19.187 -35.208 1.00 90.06 143 CYS A C 1
ATOM 1086 O O . CYS A 1 143 ? -4.659 -18.377 -35.051 1.00 90.06 143 CYS A O 1
ATOM 1088 N N . ASN A 1 144 ? -2.482 -18.794 -35.350 1.00 82.56 144 ASN A N 1
ATOM 1089 C CA . ASN A 1 144 ? -2.103 -17.382 -35.346 1.00 82.56 144 ASN A CA 1
ATOM 1090 C C . ASN A 1 144 ? -2.539 -16.666 -36.650 1.00 82.56 144 ASN A C 1
ATOM 1092 O O . ASN A 1 144 ? -2.364 -17.207 -37.739 1.00 82.56 144 ASN A O 1
ATOM 1096 N N . SER A 1 145 ? -3.056 -15.433 -36.551 1.00 61.47 145 SER A N 1
ATOM 1097 C CA . SER A 1 145 ? -3.627 -14.651 -37.667 1.00 61.47 145 SER A CA 1
ATOM 1098 C C . SER A 1 145 ? -2.608 -14.119 -38.685 1.00 61.47 145 SER A C 1
ATOM 1100 O O . SER A 1 145 ? -2.996 -13.677 -39.764 1.00 61.47 145 SER A O 1
ATOM 1102 N N . THR A 1 146 ? -1.306 -14.135 -38.382 1.00 60.34 146 THR A N 1
ATOM 1103 C CA . THR A 1 146 ? -0.263 -13.811 -39.370 1.00 60.34 146 THR A CA 1
ATOM 1104 C C . THR A 1 146 ? -0.043 -14.992 -40.313 1.00 60.34 146 THR A C 1
ATOM 1106 O O . THR A 1 146 ? 0.791 -15.860 -40.045 1.00 60.34 146 THR A O 1
ATOM 1109 N N . SER A 1 147 ? -0.781 -15.020 -41.422 1.00 55.97 147 SER A N 1
ATOM 1110 C CA . SER A 1 147 ? -0.505 -15.903 -42.555 1.00 55.97 147 SER A CA 1
ATOM 1111 C C . SER A 1 147 ? 0.823 -15.502 -43.202 1.00 55.97 147 SER A C 1
ATOM 1113 O O . SER A 1 147 ? 0.973 -14.370 -43.670 1.00 55.97 147 SER A O 1
ATOM 1115 N N . GLY A 1 148 ? 1.794 -16.417 -43.243 1.00 55.28 148 GLY A N 1
ATOM 1116 C CA . GLY A 1 148 ? 2.892 -16.303 -44.201 1.00 55.28 148 GLY A CA 1
ATOM 1117 C C . GLY A 1 148 ? 2.320 -16.332 -45.617 1.00 55.28 148 GLY A C 1
ATOM 1118 O O . GLY A 1 148 ? 1.309 -16.996 -45.844 1.00 55.28 148 GLY A O 1
ATOM 1119 N N . ASN A 1 149 ? 2.932 -15.599 -46.555 1.00 49.69 149 ASN A N 1
ATOM 1120 C CA . ASN A 1 149 ? 2.545 -15.653 -47.966 1.00 49.69 149 ASN A CA 1
ATOM 1121 C C . ASN A 1 149 ? 2.461 -17.123 -48.399 1.00 49.69 149 ASN A C 1
ATOM 1123 O O . ASN A 1 149 ? 3.448 -17.861 -48.363 1.00 49.69 149 ASN A O 1
ATOM 1127 N N . SER A 1 150 ? 1.241 -17.542 -48.719 1.00 52.66 150 SER A N 1
ATOM 1128 C CA . SER A 1 150 ? 0.879 -18.910 -49.042 1.00 52.66 150 SER A CA 1
ATOM 1129 C C . SER A 1 150 ? 1.536 -19.318 -50.356 1.00 52.66 150 SER A C 1
ATOM 1131 O O . SER A 1 150 ? 1.122 -18.815 -51.393 1.00 52.66 150 SER A O 1
ATOM 1133 N N . THR A 1 151 ? 2.537 -20.201 -50.285 1.00 50.72 151 THR A N 1
ATOM 1134 C CA . THR A 1 151 ? 2.916 -21.212 -51.306 1.00 50.72 151 THR A CA 1
ATOM 1135 C C . THR A 1 151 ? 4.152 -22.030 -50.897 1.00 50.72 151 THR A C 1
ATOM 1137 O O . THR A 1 151 ? 4.598 -22.869 -51.675 1.00 50.72 151 THR A O 1
ATOM 1140 N N . ASP A 1 152 ? 4.742 -21.831 -49.710 1.00 60.59 152 ASP A N 1
ATOM 1141 C CA . ASP A 1 152 ? 5.917 -22.616 -49.316 1.00 60.59 152 ASP A CA 1
ATOM 1142 C C . ASP A 1 152 ? 5.516 -24.032 -48.860 1.00 60.59 152 ASP A C 1
ATOM 1144 O O . ASP A 1 152 ? 5.368 -24.317 -47.669 1.00 60.59 152 ASP A O 1
ATOM 1148 N N . HIS A 1 153 ? 5.316 -24.923 -49.836 1.00 64.38 153 HIS A N 1
ATOM 1149 C CA . HIS A 1 153 ? 5.045 -26.355 -49.644 1.00 64.38 153 HIS A CA 1
ATOM 1150 C C . HIS A 1 153 ? 6.067 -26.992 -48.683 1.00 64.38 153 HIS A C 1
ATOM 1152 O O . HIS A 1 153 ? 5.736 -27.884 -47.905 1.00 64.38 153 HIS A O 1
ATOM 1158 N N . THR A 1 154 ? 7.292 -26.452 -48.655 1.00 72.38 154 THR A N 1
ATOM 1159 C CA . THR A 1 154 ? 8.369 -26.932 -47.785 1.00 72.38 154 THR A CA 1
ATOM 1160 C C . THR A 1 154 ? 8.125 -26.624 -46.303 1.00 72.38 154 THR A C 1
ATOM 1162 O O . THR A 1 154 ? 8.518 -27.420 -45.446 1.00 72.38 154 THR A O 1
ATOM 1165 N N . PHE A 1 155 ? 7.432 -25.528 -45.959 1.00 80.25 155 PHE A N 1
ATOM 1166 C CA . PHE A 1 155 ? 7.077 -25.220 -44.567 1.00 80.25 155 PHE A CA 1
ATOM 1167 C C . PHE A 1 155 ? 5.999 -26.172 -44.054 1.00 80.25 155 PHE A C 1
ATOM 1169 O O . PHE A 1 155 ? 6.138 -26.703 -42.953 1.00 80.25 155 PHE A O 1
ATOM 1176 N N . TYR A 1 156 ? 4.976 -26.441 -44.871 1.00 84.25 156 TYR A N 1
ATOM 1177 C CA . TYR A 1 156 ? 3.927 -27.406 -44.541 1.00 84.25 156 TYR A CA 1
ATOM 1178 C C . TYR A 1 156 ? 4.512 -28.796 -44.270 1.00 84.25 156 TYR A C 1
ATOM 1180 O O . TYR A 1 156 ? 4.285 -29.356 -43.197 1.00 84.25 156 TYR A O 1
ATOM 1188 N N . GLU A 1 157 ? 5.359 -29.306 -45.169 1.00 84.69 157 GLU A N 1
ATOM 1189 C CA . GLU A 1 157 ? 6.032 -30.597 -44.981 1.00 84.69 157 GLU A CA 1
ATOM 1190 C C . GLU A 1 157 ? 6.934 -30.607 -43.737 1.00 84.69 157 GLU A C 1
ATOM 1192 O O . GLU A 1 157 ? 6.976 -31.595 -42.999 1.00 84.69 157 GLU A O 1
ATOM 1197 N N . THR A 1 158 ? 7.625 -29.496 -43.453 1.00 88.12 158 THR A N 1
ATOM 1198 C CA . THR A 1 158 ? 8.483 -29.374 -42.264 1.00 88.12 158 THR A CA 1
ATOM 1199 C C . THR A 1 158 ? 7.661 -29.382 -40.973 1.00 88.12 158 THR A C 1
ATOM 1201 O O . THR A 1 158 ? 8.045 -30.066 -40.020 1.00 88.12 158 THR A O 1
ATOM 1204 N N . VAL A 1 159 ? 6.524 -28.678 -40.919 1.00 90.69 159 VAL A N 1
ATOM 1205 C CA . VAL A 1 159 ? 5.613 -28.697 -39.762 1.00 90.69 159 VAL A CA 1
ATOM 1206 C C . VAL A 1 159 ? 5.009 -30.086 -39.591 1.00 90.69 159 VAL A C 1
ATOM 1208 O O . VAL A 1 159 ? 5.126 -30.651 -38.506 1.00 90.69 159 VAL A O 1
ATOM 1211 N N . GLN A 1 160 ? 4.465 -30.681 -40.656 1.00 91.69 160 GLN A N 1
ATOM 1212 C CA . GLN A 1 160 ? 3.857 -32.012 -40.614 1.00 91.69 160 GLN A CA 1
ATOM 1213 C C . GLN A 1 160 ? 4.844 -33.078 -40.129 1.00 91.69 160 GLN A C 1
ATOM 1215 O O . GLN A 1 160 ? 4.541 -33.844 -39.213 1.00 91.69 160 GLN A O 1
ATOM 1220 N N . LYS A 1 161 ? 6.062 -33.088 -40.679 1.00 91.12 161 LYS A N 1
ATOM 1221 C CA . LYS A 1 161 ? 7.122 -34.007 -40.257 1.00 91.12 161 LYS A CA 1
ATOM 1222 C C . LYS A 1 161 ? 7.513 -33.801 -38.793 1.00 91.12 161 LYS A C 1
ATOM 1224 O O . LYS A 1 161 ? 7.676 -34.776 -38.064 1.00 91.12 161 LYS A O 1
ATOM 1229 N N . THR A 1 162 ? 7.677 -32.550 -38.358 1.00 93.31 162 THR A N 1
ATOM 1230 C CA . THR A 1 162 ? 8.127 -32.253 -36.988 1.00 93.31 162 THR A CA 1
ATOM 1231 C C . THR A 1 162 ? 7.050 -32.585 -35.965 1.00 93.31 162 THR A C 1
ATOM 1233 O O . THR A 1 162 ? 7.363 -33.227 -34.968 1.00 93.31 162 THR A O 1
ATOM 1236 N N . VAL A 1 163 ? 5.790 -32.221 -36.222 1.00 95.81 163 VAL A N 1
ATOM 1237 C CA . VAL A 1 163 ? 4.659 -32.561 -35.348 1.00 95.81 163 VAL A CA 1
ATOM 1238 C C . VAL A 1 163 ? 4.533 -34.075 -35.216 1.00 95.81 163 VAL A C 1
ATOM 1240 O O . VAL A 1 163 ? 4.550 -34.571 -34.098 1.00 95.81 163 VAL A O 1
ATOM 1243 N N . ASN A 1 164 ? 4.537 -34.829 -36.320 1.00 94.56 164 ASN A N 1
ATOM 1244 C CA . ASN A 1 164 ? 4.439 -36.291 -36.260 1.00 94.56 164 ASN A CA 1
ATOM 1245 C C . ASN A 1 164 ? 5.602 -36.929 -35.482 1.00 94.56 164 ASN A C 1
ATOM 1247 O O . ASN A 1 164 ? 5.376 -37.784 -34.626 1.00 94.56 164 ASN A O 1
ATOM 1251 N N . ASN A 1 165 ? 6.841 -36.492 -35.727 1.00 93.81 165 ASN A N 1
ATOM 1252 C CA . ASN A 1 165 ? 8.012 -37.026 -35.030 1.00 93.81 165 ASN A CA 1
ATOM 1253 C C . ASN A 1 165 ? 7.970 -36.749 -33.520 1.00 93.81 165 ASN A C 1
ATOM 1255 O O . ASN A 1 165 ? 8.255 -37.643 -32.723 1.00 93.81 165 ASN A O 1
ATOM 1259 N N . VAL A 1 166 ? 7.618 -35.523 -33.121 1.00 95.00 166 VAL A N 1
ATOM 1260 C CA . VAL A 1 166 ? 7.562 -35.143 -31.702 1.00 95.00 166 VAL A CA 1
ATOM 1261 C C . VAL A 1 166 ? 6.360 -35.787 -31.012 1.00 95.00 166 VAL A C 1
ATOM 1263 O O . VAL A 1 166 ? 6.496 -36.237 -29.880 1.00 95.00 166 VAL A O 1
ATOM 1266 N N . THR A 1 167 ? 5.231 -35.952 -31.703 1.00 95.12 167 THR A N 1
ATOM 1267 C CA . THR A 1 167 ? 4.078 -36.714 -31.205 1.00 95.12 167 THR A CA 1
ATOM 1268 C C . THR A 1 167 ? 4.442 -38.172 -30.922 1.00 95.12 167 THR A C 1
ATOM 1270 O O . THR A 1 167 ? 4.142 -38.678 -29.842 1.00 95.12 167 THR A O 1
ATOM 1273 N N . VAL A 1 168 ? 5.151 -38.850 -31.834 1.00 93.38 168 VAL A N 1
ATOM 1274 C CA . VAL A 1 168 ? 5.651 -40.220 -31.597 1.00 93.38 168 VAL A CA 1
ATOM 1275 C C . VAL A 1 168 ? 6.624 -40.253 -30.414 1.00 93.38 168 VAL A C 1
ATOM 1277 O O . VAL A 1 168 ? 6.537 -41.148 -29.572 1.00 93.38 168 VAL A O 1
ATOM 1280 N N . ALA A 1 169 ? 7.509 -39.257 -30.303 1.00 91.81 169 ALA A N 1
ATOM 1281 C CA . ALA A 1 169 ? 8.418 -39.143 -29.167 1.00 91.81 169 ALA A CA 1
ATOM 1282 C C . ALA A 1 169 ? 7.661 -38.972 -27.837 1.00 91.81 169 ALA A C 1
ATOM 1284 O O . ALA A 1 169 ? 7.978 -39.684 -26.885 1.00 91.81 169 ALA A O 1
ATOM 1285 N N . GLY A 1 170 ? 6.633 -38.118 -27.786 1.00 89.94 170 GLY A N 1
ATOM 1286 C CA . GLY A 1 170 ? 5.806 -37.889 -26.596 1.00 89.94 170 GLY A CA 1
ATOM 1287 C C . GLY A 1 170 ? 5.073 -39.148 -26.137 1.00 89.94 170 GLY A C 1
ATOM 1288 O O . GLY A 1 170 ? 5.109 -39.482 -24.955 1.00 89.94 170 GLY A O 1
ATOM 1289 N N . LYS A 1 171 ? 4.526 -39.936 -27.075 1.00 90.88 171 LYS A N 1
ATOM 1290 C CA . LYS A 1 171 ? 3.921 -41.245 -26.761 1.00 90.88 171 LYS A CA 1
ATOM 1291 C C . LYS A 1 171 ? 4.917 -42.220 -26.128 1.00 90.88 171 LYS A C 1
ATOM 1293 O O . LYS A 1 171 ? 4.537 -43.016 -25.280 1.00 90.88 171 LYS A O 1
ATOM 1298 N N . SER A 1 172 ? 6.189 -42.164 -26.526 1.00 82.50 172 SER A N 1
ATOM 1299 C CA . SER A 1 172 ? 7.238 -43.057 -26.008 1.00 82.50 172 SER A CA 1
ATOM 1300 C C . SER A 1 172 ? 7.906 -42.579 -24.709 1.00 82.50 172 SER A C 1
ATOM 1302 O O . SER A 1 172 ? 8.548 -43.379 -24.032 1.00 82.50 172 SER A O 1
ATOM 1304 N N . ARG A 1 173 ? 7.778 -41.292 -24.356 1.00 78.12 173 ARG A N 1
ATOM 1305 C CA . ARG A 1 173 ? 8.493 -40.630 -23.248 1.00 78.12 173 ARG A CA 1
ATOM 1306 C C . ARG A 1 173 ? 7.537 -40.105 -22.178 1.00 78.12 173 ARG A C 1
ATOM 1308 O O . ARG A 1 173 ? 7.552 -38.926 -21.855 1.00 78.12 173 ARG A O 1
ATOM 1315 N N . ASN A 1 174 ? 6.691 -40.988 -21.653 1.00 78.38 174 ASN A N 1
ATOM 1316 C CA . ASN A 1 174 ? 5.781 -40.677 -20.545 1.00 78.38 174 ASN A CA 1
ATOM 1317 C C . ASN A 1 174 ? 4.887 -39.437 -20.778 1.00 78.38 174 ASN A C 1
ATOM 1319 O O . ASN A 1 174 ? 4.521 -38.754 -19.834 1.00 78.38 174 ASN A O 1
ATOM 1323 N N . GLY A 1 175 ? 4.540 -39.136 -22.035 1.00 86.25 175 GLY A N 1
ATOM 1324 C CA . GLY A 1 175 ? 3.607 -38.065 -22.374 1.00 86.25 175 GLY A CA 1
ATOM 1325 C C . GLY A 1 175 ? 4.232 -36.721 -22.745 1.00 86.25 175 GLY A C 1
ATOM 1326 O O . GLY A 1 175 ? 3.485 -35.889 -23.246 1.00 86.25 175 GLY A O 1
ATOM 1327 N N . TYR A 1 176 ? 5.545 -36.501 -22.604 1.00 93.56 176 TYR A N 1
ATOM 1328 C CA . TYR A 1 176 ? 6.193 -35.220 -22.927 1.00 93.56 176 TYR A CA 1
ATOM 1329 C C . TYR A 1 176 ? 7.332 -35.349 -23.945 1.00 93.56 176 TYR A C 1
ATOM 1331 O O . TYR A 1 176 ? 8.187 -36.235 -23.865 1.00 93.56 176 TYR A O 1
ATOM 1339 N N . ALA A 1 177 ? 7.374 -34.439 -24.922 1.00 93.38 177 ALA A N 1
ATOM 1340 C CA . ALA A 1 177 ? 8.515 -34.306 -25.822 1.00 93.38 177 ALA A CA 1
ATOM 1341 C C . ALA A 1 177 ? 8.615 -32.915 -26.454 1.00 93.38 177 ALA A C 1
ATOM 1343 O O . ALA A 1 177 ? 7.618 -32.257 -26.748 1.00 93.38 177 ALA A O 1
ATOM 1344 N N . VAL A 1 178 ? 9.851 -32.524 -26.761 1.00 93.12 178 VAL A N 1
ATOM 1345 C CA . VAL A 1 178 ? 10.174 -31.364 -27.595 1.00 93.12 178 VAL A CA 1
ATOM 1346 C C . VAL A 1 178 ? 11.015 -31.795 -28.784 1.00 93.12 178 VAL A C 1
ATOM 1348 O O . VAL A 1 178 ? 11.768 -32.769 -28.720 1.00 93.12 178 VAL A O 1
ATOM 1351 N N . GLY A 1 179 ? 10.923 -31.053 -29.878 1.00 91.12 179 GLY A N 1
ATOM 1352 C CA . GLY A 1 179 ? 11.775 -31.277 -31.033 1.00 91.12 179 GLY A CA 1
ATOM 1353 C C . GLY A 1 179 ? 11.763 -30.110 -31.996 1.00 91.12 179 GLY A C 1
ATOM 1354 O O . GLY A 1 179 ? 10.905 -29.229 -31.951 1.00 91.12 179 GLY A O 1
ATOM 1355 N N . SER A 1 180 ? 12.754 -30.097 -32.877 1.00 91.12 180 SER A N 1
ATOM 1356 C CA . SER A 1 180 ? 12.837 -29.101 -33.933 1.00 91.12 180 SER A CA 1
ATOM 1357 C C . SER A 1 180 ? 13.302 -29.727 -35.233 1.00 91.12 180 SER A C 1
ATOM 1359 O O . SER A 1 180 ? 14.078 -30.683 -35.227 1.00 91.12 180 SER A O 1
ATOM 1361 N N . SER A 1 181 ? 12.845 -29.161 -36.344 1.00 87.31 181 SER A N 1
ATOM 1362 C CA . SER A 1 181 ? 13.400 -29.442 -37.665 1.00 87.31 181 SER A CA 1
ATOM 1363 C C . SER A 1 181 ? 13.733 -28.134 -38.354 1.00 87.31 181 SER A C 1
ATOM 1365 O O . SER A 1 181 ? 13.011 -27.141 -38.240 1.00 87.31 181 SER A O 1
ATOM 1367 N N . LYS A 1 182 ? 14.836 -28.138 -39.094 1.00 81.75 182 LYS A N 1
ATOM 1368 C CA . LYS A 1 182 ? 15.262 -26.999 -39.897 1.00 81.75 182 LYS A CA 1
ATOM 1369 C C . LYS A 1 182 ? 14.872 -27.250 -41.351 1.00 81.75 182 LYS A C 1
ATOM 1371 O O . LYS A 1 182 ? 15.423 -28.154 -41.975 1.00 81.75 182 LYS A O 1
ATOM 1376 N N . GLY A 1 183 ? 13.907 -26.483 -41.855 1.00 69.94 183 GLY A N 1
ATOM 1377 C CA . GLY A 1 183 ? 13.597 -26.414 -43.283 1.00 69.94 183 GLY A CA 1
ATOM 1378 C C . GLY A 1 183 ? 14.575 -25.493 -44.020 1.00 69.94 183 GLY A C 1
ATOM 1379 O O . GLY A 1 183 ? 15.465 -24.897 -43.407 1.00 69.94 183 GLY A O 1
ATOM 1380 N N . SER A 1 184 ? 14.395 -25.344 -45.333 1.00 64.75 184 SER A N 1
ATOM 1381 C CA . SER A 1 184 ? 15.276 -24.559 -46.215 1.00 64.75 184 SER A CA 1
ATOM 1382 C C . SER A 1 184 ? 15.449 -23.108 -45.746 1.00 64.75 184 SER A C 1
ATOM 1384 O O . SER A 1 184 ? 16.563 -22.595 -45.757 1.00 64.75 184 SER A O 1
ATOM 1386 N N . ASN A 1 185 ? 14.359 -22.479 -45.275 1.00 65.62 185 ASN A N 1
ATOM 1387 C CA . ASN A 1 185 ? 14.325 -21.069 -44.862 1.00 65.62 185 ASN A CA 1
ATOM 1388 C C . ASN A 1 185 ? 13.703 -20.812 -43.472 1.00 65.62 185 ASN A C 1
ATOM 1390 O O . ASN A 1 185 ? 13.754 -19.680 -42.991 1.00 65.62 185 ASN A O 1
ATOM 1394 N N . VAL A 1 186 ? 13.118 -21.820 -42.808 1.00 73.88 186 VAL A N 1
ATOM 1395 C CA . VAL A 1 186 ? 12.422 -21.652 -41.516 1.00 73.88 186 VAL A CA 1
ATOM 1396 C C . VAL A 1 186 ? 12.708 -22.836 -40.589 1.00 73.88 186 VAL A C 1
ATOM 1398 O O . VAL A 1 186 ? 12.644 -23.993 -41.003 1.00 73.88 186 VAL A O 1
ATOM 1401 N N . SER A 1 187 ? 13.011 -22.551 -39.322 1.00 84.25 187 SER A N 1
ATOM 1402 C CA . SER A 1 187 ? 13.074 -23.566 -38.264 1.00 84.25 187 SER A CA 1
ATOM 1403 C C . SER A 1 187 ? 11.699 -23.741 -37.632 1.00 84.25 187 SER A C 1
ATOM 1405 O O . SER A 1 187 ? 11.068 -22.747 -37.284 1.00 84.25 187 SER A O 1
ATOM 1407 N N . VAL A 1 188 ? 11.261 -24.984 -37.446 1.00 90.12 188 VAL A N 1
ATOM 1408 C CA . VAL A 1 188 ? 10.018 -25.328 -36.746 1.00 90.12 188 VAL A CA 1
ATOM 1409 C C . VAL A 1 188 ? 10.365 -25.970 -35.411 1.00 90.12 188 VAL A C 1
ATOM 1411 O O . VAL A 1 188 ? 11.205 -26.865 -35.350 1.00 90.12 188 VAL A O 1
ATOM 1414 N N . TYR A 1 189 ? 9.696 -25.516 -34.361 1.00 93.19 189 TYR A N 1
ATOM 1415 C CA . TYR A 1 189 ? 9.845 -25.945 -32.976 1.00 93.19 189 TYR A CA 1
ATOM 1416 C C . TYR A 1 189 ? 8.501 -26.505 -32.509 1.00 93.19 189 TYR A C 1
ATOM 1418 O O . TYR A 1 189 ? 7.481 -25.846 -32.706 1.00 93.19 189 TYR A O 1
ATOM 1426 N N . VAL A 1 190 ? 8.484 -27.705 -31.928 1.00 94.94 190 VAL A N 1
ATOM 1427 C CA . VAL A 1 190 ? 7.267 -28.389 -31.462 1.00 94.94 190 VAL A CA 1
ATOM 1428 C C . VAL A 1 190 ? 7.452 -28.878 -30.030 1.00 94.94 190 VAL A C 1
ATOM 1430 O O . VAL A 1 190 ? 8.508 -29.414 -29.696 1.00 94.94 190 VAL A O 1
ATOM 1433 N N . LEU A 1 191 ? 6.408 -28.724 -29.218 1.00 95.31 191 LEU A N 1
ATOM 1434 C CA . LEU A 1 191 ? 6.273 -29.295 -27.879 1.00 95.31 191 LEU A CA 1
ATOM 1435 C C . LEU A 1 191 ? 4.937 -30.029 -27.792 1.00 95.31 191 LEU A C 1
ATOM 1437 O O . LEU A 1 191 ? 3.913 -29.496 -28.233 1.00 95.31 191 LEU A O 1
ATOM 1441 N N . VAL A 1 192 ? 4.956 -31.222 -27.205 1.00 96.06 192 VAL A N 1
ATOM 1442 C CA . VAL A 1 192 ? 3.762 -32.011 -26.890 1.00 96.06 192 VAL A CA 1
ATOM 1443 C C . VAL A 1 192 ? 3.790 -32.411 -25.418 1.00 96.06 192 VAL A C 1
ATOM 1445 O O . VAL A 1 192 ? 4.858 -32.733 -24.895 1.00 96.06 192 VAL A O 1
ATOM 1448 N N . GLN A 1 193 ? 2.631 -32.401 -24.761 1.00 95.88 193 GLN A N 1
ATOM 1449 C CA . GLN A 1 193 ? 2.481 -32.886 -23.391 1.00 95.88 193 GLN A CA 1
ATOM 1450 C C . GLN A 1 193 ? 1.101 -33.512 -23.162 1.00 95.88 193 GLN A C 1
ATOM 1452 O O . GLN A 1 193 ? 0.090 -32.895 -23.487 1.00 95.88 193 GLN A O 1
ATOM 1457 N N . CYS A 1 194 ? 1.047 -34.701 -22.569 1.00 95.44 194 CYS A N 1
ATOM 1458 C CA . CYS A 1 194 ? -0.155 -35.268 -21.960 1.00 95.44 194 CYS A CA 1
ATOM 1459 C C . CYS A 1 194 ? -0.285 -34.817 -20.508 1.00 95.44 194 CYS A C 1
ATOM 1461 O O . CYS A 1 194 ? 0.716 -34.620 -19.820 1.00 95.44 194 CYS A O 1
ATOM 1463 N N . TRP A 1 195 ? -1.516 -34.702 -20.020 1.00 94.38 195 TRP A N 1
ATOM 1464 C CA . TRP A 1 195 ? -1.728 -34.512 -18.592 1.00 94.38 195 TRP A CA 1
ATOM 1465 C C . TRP A 1 195 ? -1.505 -35.827 -17.841 1.00 94.38 195 TRP A C 1
ATOM 1467 O O . TRP A 1 195 ? -1.997 -36.875 -18.257 1.00 94.38 195 TRP A O 1
ATOM 1477 N N . GLU A 1 196 ? -0.803 -35.757 -16.712 1.00 91.25 196 GLU A N 1
ATOM 1478 C CA . GLU A 1 196 ? -0.320 -36.897 -15.914 1.00 91.25 196 GLU A CA 1
ATOM 1479 C C . GLU A 1 196 ? -1.467 -37.772 -15.374 1.00 91.25 196 GLU A C 1
ATOM 1481 O O . GLU A 1 196 ? -1.276 -38.928 -15.014 1.00 91.25 196 GLU A O 1
ATOM 1486 N N . ALA A 1 197 ? -2.686 -37.229 -15.330 1.00 89.44 197 ALA A N 1
ATOM 1487 C CA . ALA A 1 197 ? -3.887 -37.951 -14.922 1.00 89.44 197 ALA A CA 1
ATOM 1488 C C . ALA A 1 197 ? -4.301 -39.066 -15.905 1.00 89.44 197 ALA A C 1
ATOM 1490 O O . ALA A 1 197 ? -5.028 -39.986 -15.517 1.00 89.44 197 ALA A O 1
ATOM 1491 N N . LEU A 1 198 ? -3.855 -39.001 -17.165 1.00 91.94 198 LEU A N 1
ATOM 1492 C CA . LEU A 1 198 ? -4.211 -39.972 -18.194 1.00 91.94 198 LEU A CA 1
ATOM 1493 C C . LEU A 1 198 ? -3.365 -41.242 -18.127 1.00 91.94 198 LEU A C 1
ATOM 1495 O O . LEU A 1 198 ? -2.163 -41.221 -17.889 1.00 91.94 198 LEU A O 1
ATOM 1499 N N . ASN A 1 199 ? -3.987 -42.369 -18.476 1.00 91.38 199 ASN A N 1
ATOM 1500 C CA . ASN A 1 199 ? -3.243 -43.586 -18.783 1.00 91.38 199 ASN A CA 1
ATOM 1501 C C . ASN A 1 199 ? -2.611 -43.519 -20.188 1.00 91.38 199 ASN A C 1
ATOM 1503 O O . ASN A 1 199 ? -2.998 -42.711 -21.036 1.00 91.38 199 ASN A O 1
ATOM 1507 N N . GLN A 1 200 ? -1.678 -44.431 -20.467 1.00 89.44 200 GLN A N 1
ATOM 1508 C CA . GLN A 1 200 ? -0.933 -44.458 -21.728 1.00 89.44 200 GLN A CA 1
ATOM 1509 C C . GLN A 1 200 ? -1.828 -44.532 -22.979 1.00 89.44 200 GLN A C 1
ATOM 1511 O O . GLN A 1 200 ? -1.545 -43.879 -23.982 1.00 89.44 200 GLN A O 1
ATOM 1516 N N . SER A 1 201 ? -2.917 -45.310 -22.940 1.00 92.69 201 SER A N 1
ATOM 1517 C CA . SER A 1 201 ? -3.830 -45.436 -24.083 1.00 92.69 201 SER A CA 1
ATOM 1518 C C . SER A 1 201 ? -4.592 -44.135 -24.336 1.00 92.69 201 SER A C 1
ATOM 1520 O O . SER A 1 201 ? -4.702 -43.709 -25.481 1.00 92.69 201 SER A O 1
ATOM 1522 N N . ALA A 1 202 ? -5.089 -43.493 -23.278 1.00 93.88 202 ALA A N 1
ATOM 1523 C CA . ALA A 1 202 ? -5.801 -42.221 -23.342 1.00 93.88 202 ALA A CA 1
ATOM 1524 C C . ALA A 1 202 ? -4.880 -41.076 -23.796 1.00 93.88 202 ALA A C 1
ATOM 1526 O O . ALA A 1 202 ? -5.270 -40.273 -24.643 1.00 93.88 202 ALA A O 1
ATOM 1527 N N . CYS A 1 203 ? -3.636 -41.047 -23.307 1.00 95.12 203 CYS A N 1
ATOM 1528 C CA . CYS A 1 203 ? -2.611 -40.108 -23.762 1.00 95.12 203 CYS A CA 1
ATOM 1529 C C . CYS A 1 203 ? -2.319 -40.277 -25.262 1.00 95.12 203 CYS A C 1
ATOM 1531 O O . CYS A 1 203 ? -2.329 -39.294 -26.003 1.00 95.12 203 CYS A O 1
ATOM 1533 N N . ASN A 1 204 ? -2.149 -41.517 -25.740 1.00 94.81 204 ASN A N 1
ATOM 1534 C CA . ASN A 1 204 ? -1.930 -41.786 -27.163 1.00 94.81 204 ASN A CA 1
ATOM 1535 C C . ASN A 1 204 ? -3.096 -41.277 -28.024 1.00 94.81 204 ASN A C 1
ATOM 1537 O O . ASN A 1 204 ? -2.850 -40.587 -29.014 1.00 94.81 204 ASN A O 1
ATOM 1541 N N . THR A 1 205 ? -4.339 -41.562 -27.617 1.00 96.00 205 THR A N 1
ATOM 1542 C CA . THR A 1 205 ? -5.553 -41.080 -28.292 1.00 96.00 205 THR A CA 1
ATOM 1543 C C . THR A 1 205 ? -5.611 -39.553 -28.339 1.00 96.00 205 THR A C 1
ATOM 1545 O O . THR A 1 205 ? -5.898 -38.988 -29.394 1.00 96.00 205 THR A O 1
ATOM 1548 N N . CYS A 1 206 ? -5.311 -38.875 -27.225 1.00 97.12 206 CYS A N 1
ATOM 1549 C CA . CYS A 1 206 ? -5.314 -37.415 -27.185 1.00 97.12 206 CYS A CA 1
ATOM 1550 C C . CYS A 1 206 ? -4.257 -36.825 -28.121 1.00 97.12 206 CYS A C 1
ATOM 1552 O O . CYS A 1 206 ? -4.570 -35.956 -28.930 1.00 97.12 206 CYS A O 1
ATOM 1554 N N . LEU A 1 207 ? -3.015 -37.319 -28.054 1.00 97.00 207 LEU A N 1
ATOM 1555 C CA . LEU A 1 207 ? -1.922 -36.812 -28.882 1.00 97.00 207 LEU A CA 1
ATOM 1556 C C . LEU A 1 207 ? -2.171 -37.026 -30.380 1.00 97.00 207 LEU A C 1
ATOM 1558 O O . LEU A 1 207 ? -1.813 -36.155 -31.169 1.00 97.00 207 LEU A O 1
ATOM 1562 N N . ASP A 1 208 ? -2.803 -38.135 -30.778 1.00 96.31 208 ASP A N 1
ATOM 1563 C CA . ASP A 1 208 ? -3.202 -38.362 -32.174 1.00 96.31 208 ASP A CA 1
ATOM 1564 C C . ASP A 1 208 ? -4.233 -37.337 -32.653 1.00 96.31 208 ASP A C 1
ATOM 1566 O O . ASP A 1 208 ? -4.050 -36.713 -33.702 1.00 96.31 208 ASP A O 1
ATOM 1570 N N . ALA A 1 209 ? -5.289 -37.115 -31.867 1.00 96.81 209 ALA A N 1
ATOM 1571 C CA . ALA A 1 209 ? -6.338 -36.161 -32.211 1.00 96.81 209 ALA A CA 1
ATOM 1572 C C . ALA A 1 209 ? -5.822 -34.709 -32.209 1.00 96.81 209 ALA A C 1
ATOM 1574 O O . ALA A 1 209 ? -6.109 -33.940 -33.129 1.00 96.81 209 ALA A O 1
ATOM 1575 N N . ALA A 1 210 ? -5.009 -34.343 -31.215 1.00 96.94 210 ALA A N 1
ATOM 1576 C CA . ALA A 1 210 ? -4.401 -33.023 -31.107 1.00 96.94 210 ALA A CA 1
ATOM 1577 C C . ALA A 1 210 ? -3.404 -32.757 -32.245 1.00 96.94 210 ALA A C 1
ATOM 1579 O O . ALA A 1 210 ? -3.372 -31.648 -32.782 1.00 96.94 210 ALA A O 1
ATOM 1580 N N . ALA A 1 211 ? -2.621 -33.764 -32.653 1.00 96.81 211 ALA A N 1
ATOM 1581 C CA . ALA A 1 211 ? -1.688 -33.642 -33.770 1.00 96.81 211 ALA A CA 1
ATOM 1582 C C . ALA A 1 211 ? -2.430 -33.458 -35.099 1.00 96.81 211 ALA A C 1
ATOM 1584 O O . ALA A 1 211 ? -2.082 -32.563 -35.865 1.00 96.81 211 ALA A O 1
ATOM 1585 N N . ALA A 1 212 ? -3.484 -34.240 -35.352 1.00 95.56 212 ALA A N 1
ATOM 1586 C CA . ALA A 1 212 ? -4.320 -34.059 -36.537 1.00 95.56 212 ALA A CA 1
ATOM 1587 C C . ALA A 1 212 ? -4.964 -32.660 -36.568 1.00 95.56 212 ALA A C 1
ATOM 1589 O O . ALA A 1 212 ? -4.908 -31.980 -37.590 1.00 95.56 212 ALA A O 1
ATOM 1590 N N . SER A 1 213 ? -5.487 -32.199 -35.426 1.00 95.69 213 SER A N 1
ATOM 1591 C CA . SER A 1 213 ? -6.137 -30.892 -35.293 1.00 95.69 213 SER A CA 1
ATOM 1592 C C . SER A 1 213 ? -5.160 -29.728 -35.505 1.00 95.69 213 SER A C 1
ATOM 1594 O O . SER A 1 213 ? -5.436 -28.819 -36.286 1.00 95.69 213 SER A O 1
ATOM 1596 N N . VAL A 1 214 ? -3.977 -29.743 -34.878 1.00 95.25 214 VAL A N 1
ATOM 1597 C CA . VAL A 1 214 ? -3.023 -28.623 -34.985 1.00 95.25 214 VAL A CA 1
ATOM 1598 C C . VAL A 1 214 ? -2.456 -28.461 -36.400 1.00 95.25 214 VAL A C 1
ATOM 1600 O O . VAL A 1 214 ? -2.110 -27.348 -36.791 1.00 95.25 214 VAL A O 1
ATOM 1603 N N . LEU A 1 215 ? -2.384 -29.538 -37.190 1.00 94.00 215 LEU A N 1
ATOM 1604 C CA . LEU A 1 215 ? -1.899 -29.489 -38.574 1.00 94.00 215 LEU A CA 1
ATOM 1605 C C . LEU A 1 215 ? -2.829 -28.711 -39.512 1.00 94.00 215 LEU A C 1
ATOM 1607 O O . LEU A 1 215 ? -2.362 -28.164 -40.510 1.00 94.00 215 LEU A O 1
ATOM 1611 N N . GLU A 1 216 ? -4.104 -28.559 -39.158 1.00 92.50 216 GLU A N 1
ATOM 1612 C CA . GLU A 1 216 ? -5.035 -27.690 -39.883 1.00 92.50 216 GLU A CA 1
ATOM 1613 C C . GLU A 1 216 ? -4.716 -26.190 -39.717 1.00 92.50 216 GLU A C 1
ATOM 1615 O O . GLU A 1 216 ? -5.273 -25.366 -40.437 1.00 92.50 216 GLU A O 1
ATOM 1620 N N . CYS A 1 217 ? -3.822 -25.805 -38.793 1.00 90.94 217 CYS A N 1
ATOM 1621 C CA . CYS A 1 217 ? -3.399 -24.410 -38.640 1.00 90.94 217 CYS A CA 1
ATOM 1622 C C . CYS A 1 217 ? -2.406 -23.939 -39.707 1.00 90.94 217 CYS A C 1
ATOM 1624 O O . CYS A 1 217 ? -2.174 -22.735 -39.829 1.00 90.94 217 CYS A O 1
ATOM 1626 N N . VAL A 1 218 ? -1.796 -24.838 -40.480 1.00 86.25 218 VAL A N 1
ATOM 1627 C CA . VAL A 1 218 ? -0.846 -24.457 -41.534 1.00 86.25 218 VAL A CA 1
ATOM 1628 C C . VAL A 1 218 ? -1.620 -23.766 -42.674 1.00 86.25 218 VAL A C 1
ATOM 1630 O O . VAL A 1 218 ? -2.649 -24.293 -43.090 1.00 86.25 218 VAL A O 1
ATOM 1633 N N . PRO A 1 219 ? -1.192 -22.587 -43.187 1.00 83.38 219 PRO A N 1
ATOM 1634 C CA . PRO A 1 219 ? 0.161 -22.007 -43.176 1.00 83.38 219 PRO A CA 1
ATOM 1635 C C . PRO A 1 219 ? 0.501 -21.031 -42.034 1.00 83.38 219 PRO A C 1
ATOM 1637 O O . PRO A 1 219 ? 1.479 -20.290 -42.149 1.00 83.38 219 PRO A O 1
ATOM 1640 N N . ALA A 1 220 ? -0.251 -20.984 -40.931 1.00 86.12 220 ALA A N 1
ATOM 1641 C CA . ALA A 1 220 ? 0.107 -20.124 -39.801 1.00 86.12 220 ALA A CA 1
ATOM 1642 C C . ALA A 1 220 ? 1.467 -20.522 -39.205 1.00 86.12 220 ALA A C 1
ATOM 1644 O O . ALA A 1 220 ? 1.760 -21.707 -39.032 1.00 86.12 220 ALA A O 1
ATOM 1645 N N . PHE A 1 221 ? 2.282 -19.527 -38.839 1.00 86.19 221 PHE A N 1
ATOM 1646 C CA . PHE A 1 221 ? 3.604 -19.749 -38.235 1.00 86.19 221 PHE A CA 1
ATOM 1647 C C . PHE A 1 221 ? 3.560 -20.317 -36.814 1.00 86.19 221 PHE A C 1
ATOM 1649 O O . PHE A 1 221 ? 4.587 -20.775 -36.316 1.00 86.19 221 PHE A O 1
ATOM 1656 N N . GLU A 1 222 ? 2.401 -20.265 -36.163 1.00 90.00 222 GLU A N 1
ATOM 1657 C CA . GLU A 1 222 ? 2.176 -20.822 -34.837 1.00 90.00 222 GLU A CA 1
ATOM 1658 C C . GLU A 1 222 ? 0.765 -21.405 -34.760 1.00 90.00 222 GLU A C 1
ATOM 1660 O O . GLU A 1 222 ? -0.203 -20.768 -35.188 1.00 90.00 222 GLU A O 1
ATOM 1665 N N . GLY A 1 223 ? 0.673 -22.606 -34.195 1.00 92.44 223 GLY A N 1
ATOM 1666 C CA . GLY A 1 223 ? -0.575 -23.314 -33.954 1.00 92.44 223 GLY A CA 1
ATOM 1667 C C . GLY A 1 223 ? -0.528 -24.046 -32.619 1.00 92.44 223 GLY A C 1
ATOM 1668 O O . GLY A 1 223 ? 0.531 -24.512 -32.185 1.00 92.44 223 GLY A O 1
ATOM 1669 N N . ARG A 1 224 ? -1.679 -24.111 -31.950 1.00 95.12 224 ARG A N 1
ATOM 1670 C CA . ARG A 1 224 ? -1.860 -24.754 -30.645 1.00 95.12 224 ARG A CA 1
ATOM 1671 C C . ARG A 1 224 ? -3.073 -25.670 -30.683 1.00 95.12 224 ARG A C 1
ATOM 1673 O O . ARG A 1 224 ? -4.125 -25.228 -31.127 1.00 95.12 224 ARG A O 1
ATOM 1680 N N . ALA A 1 225 ? -2.951 -26.890 -30.177 1.00 96.19 225 ALA A N 1
ATOM 1681 C CA . ALA A 1 225 ? -4.083 -27.749 -29.847 1.00 96.19 225 ALA A CA 1
ATOM 1682 C C . ALA A 1 225 ? -4.305 -27.711 -28.330 1.00 96.19 225 ALA A C 1
ATOM 1684 O O . ALA A 1 225 ? -3.406 -28.044 -27.556 1.00 96.19 225 ALA A O 1
ATOM 1685 N N . LEU A 1 226 ? -5.493 -27.265 -27.923 1.00 95.44 226 LEU A N 1
ATOM 1686 C CA . LEU A 1 226 ? -5.927 -27.086 -26.538 1.00 95.44 226 LEU A CA 1
ATOM 1687 C C . LEU A 1 226 ? -6.929 -28.188 -26.200 1.00 95.44 226 LEU A C 1
ATOM 1689 O O . LEU A 1 226 ? -8.134 -28.010 -26.371 1.00 95.44 226 LEU A O 1
ATOM 1693 N N . PHE A 1 227 ? -6.419 -29.346 -25.793 1.00 95.00 227 PHE A N 1
ATOM 1694 C CA . PHE A 1 227 ? -7.237 -30.531 -25.564 1.00 95.00 227 PHE A CA 1
ATOM 1695 C C . PHE A 1 227 ? -7.394 -30.804 -24.069 1.00 95.00 227 PHE A C 1
ATOM 1697 O O . PHE A 1 227 ? -6.640 -30.312 -23.220 1.00 95.00 227 PHE A O 1
ATOM 1704 N N . SER A 1 228 ? -8.423 -31.567 -23.733 1.00 91.56 228 SER A N 1
ATOM 1705 C CA . SER A 1 228 ? -8.774 -31.931 -22.360 1.00 91.56 228 SER A CA 1
ATOM 1706 C C . SER A 1 228 ? -7.732 -32.802 -21.703 1.00 91.56 228 SER A C 1
ATOM 1708 O O . SER A 1 228 ? -7.532 -32.676 -20.499 1.00 91.56 228 SER A O 1
ATOM 1710 N N . GLY A 1 229 ? -7.086 -33.647 -22.506 1.00 93.62 229 GLY A N 1
ATOM 1711 C CA . GLY A 1 229 ? -6.095 -34.620 -22.081 1.00 93.62 229 GLY A CA 1
ATOM 1712 C C . GLY A 1 229 ? -4.641 -34.266 -22.403 1.00 93.62 229 GLY A C 1
ATOM 1713 O O . GLY A 1 229 ? -3.727 -34.901 -21.879 1.00 93.62 229 GLY A O 1
ATOM 1714 N N . CYS A 1 230 ? -4.400 -33.293 -23.283 1.00 95.94 230 CYS A N 1
ATOM 1715 C CA . CYS A 1 230 ? -3.065 -32.994 -23.791 1.00 95.94 230 CYS A CA 1
ATOM 1716 C C . CYS A 1 230 ? -2.972 -31.597 -24.420 1.00 95.94 230 CYS A C 1
ATOM 1718 O O . CYS A 1 230 ? -3.967 -30.909 -24.654 1.00 95.94 230 CYS A O 1
ATOM 1720 N N . TYR A 1 231 ? -1.745 -31.183 -24.711 1.00 96.06 231 TYR A N 1
ATOM 1721 C CA . TYR A 1 231 ? -1.407 -29.901 -25.306 1.00 96.06 231 TYR A CA 1
ATOM 1722 C C . TYR A 1 231 ? -0.328 -30.080 -26.372 1.00 96.06 231 TYR A C 1
ATOM 1724 O O . TYR A 1 231 ? 0.670 -30.766 -26.146 1.00 96.06 231 TYR A O 1
ATOM 1732 N N . ILE A 1 232 ? -0.510 -29.440 -27.529 1.00 96.25 232 ILE A N 1
ATOM 1733 C CA . ILE A 1 232 ? 0.506 -29.378 -28.588 1.00 96.25 232 ILE A CA 1
ATOM 1734 C C . ILE A 1 232 ? 0.678 -27.932 -29.028 1.00 96.25 232 ILE A C 1
ATOM 1736 O O . ILE A 1 232 ? -0.306 -27.241 -29.283 1.00 96.25 232 ILE A O 1
ATOM 1740 N N . ARG A 1 233 ? 1.925 -27.486 -29.181 1.00 94.88 233 ARG A N 1
ATOM 1741 C CA . ARG A 1 233 ? 2.261 -26.196 -29.793 1.00 94.88 233 ARG A CA 1
ATOM 1742 C C . ARG A 1 233 ? 3.352 -26.387 -30.830 1.00 94.88 233 ARG A C 1
ATOM 1744 O O . ARG A 1 233 ? 4.361 -27.027 -30.542 1.00 94.88 233 ARG A O 1
ATOM 1751 N N . TYR A 1 234 ? 3.185 -25.774 -31.998 1.00 94.00 234 TYR A N 1
ATOM 1752 C CA . TYR A 1 234 ? 4.280 -25.549 -32.937 1.00 94.00 234 TYR A CA 1
ATOM 1753 C C . TYR A 1 234 ? 4.499 -24.052 -33.153 1.00 94.00 234 TYR A C 1
ATOM 1755 O O . TYR A 1 234 ? 3.555 -23.266 -33.093 1.00 94.00 234 TYR A O 1
ATOM 1763 N N . SER A 1 235 ? 5.739 -23.646 -33.413 1.00 91.50 235 SER A N 1
ATOM 1764 C CA . SER A 1 235 ? 6.087 -22.263 -33.746 1.00 91.50 235 SER A CA 1
ATOM 1765 C C . SER A 1 235 ? 7.348 -22.207 -34.603 1.00 91.50 235 SER A C 1
ATOM 1767 O O . SER A 1 235 ? 8.172 -23.123 -34.585 1.00 91.50 235 SER A O 1
ATOM 1769 N N . ASN A 1 236 ? 7.544 -21.103 -35.320 1.00 85.75 236 ASN A N 1
ATOM 1770 C CA . ASN A 1 236 ? 8.799 -20.808 -36.012 1.00 85.75 236 ASN A CA 1
ATOM 1771 C C . ASN A 1 236 ? 9.877 -20.172 -35.105 1.00 85.75 236 ASN A C 1
ATOM 1773 O O . ASN A 1 236 ? 10.977 -19.850 -35.562 1.00 85.75 236 ASN A O 1
ATOM 1777 N N . ARG A 1 237 ? 9.574 -19.974 -33.816 1.00 84.56 237 ARG A N 1
ATOM 1778 C CA . ARG A 1 237 ? 10.497 -19.477 -32.784 1.00 84.56 237 ARG A CA 1
ATOM 1779 C C . ARG A 1 237 ? 10.601 -20.489 -31.649 1.00 84.56 237 ARG A C 1
ATOM 1781 O O . ARG A 1 237 ? 9.624 -21.152 -31.340 1.00 84.56 237 ARG A O 1
ATOM 1788 N N . LEU A 1 238 ? 11.769 -20.593 -31.020 1.00 82.94 238 LEU A N 1
ATOM 1789 C CA . LEU A 1 238 ? 11.950 -21.439 -29.838 1.00 82.94 238 LEU A CA 1
ATOM 1790 C C . LEU A 1 238 ? 11.154 -20.857 -28.654 1.00 82.94 238 LEU A C 1
ATOM 1792 O O . LEU A 1 238 ? 11.268 -19.659 -28.391 1.00 82.94 238 LEU A O 1
ATOM 1796 N N . PHE A 1 239 ? 10.360 -21.685 -27.963 1.00 85.06 239 PHE A N 1
ATOM 1797 C CA . PHE A 1 239 ? 9.436 -21.249 -26.894 1.00 85.06 239 PHE A CA 1
ATOM 1798 C C . PHE A 1 239 ? 9.433 -22.134 -25.632 1.00 85.06 239 PHE A C 1
ATOM 1800 O O . PHE A 1 239 ? 8.605 -21.931 -24.741 1.00 85.06 239 PHE A O 1
ATOM 1807 N N . TRP A 1 240 ? 10.322 -23.122 -25.547 1.00 82.12 240 TRP A N 1
ATOM 1808 C CA . TRP A 1 240 ? 10.525 -23.915 -24.334 1.00 82.12 240 TRP A CA 1
ATOM 1809 C C . TRP A 1 240 ? 11.878 -23.585 -23.705 1.00 82.12 240 TRP A C 1
ATOM 1811 O O . TRP A 1 240 ? 12.803 -23.144 -24.398 1.00 82.12 240 TRP A O 1
ATOM 1821 N N . ASN A 1 241 ? 11.996 -23.783 -22.395 1.00 75.75 241 ASN A N 1
ATOM 1822 C CA . ASN A 1 241 ? 13.241 -23.541 -21.675 1.00 75.75 241 ASN A CA 1
ATOM 1823 C C . ASN A 1 241 ? 14.265 -24.619 -22.059 1.00 75.75 241 ASN A C 1
ATOM 1825 O O . ASN A 1 241 ? 14.024 -25.816 -21.913 1.00 75.75 241 ASN A O 1
ATOM 1829 N N . SER A 1 242 ? 15.407 -24.205 -22.604 1.00 60.59 242 SER A N 1
ATOM 1830 C CA . SER A 1 242 ? 16.441 -25.137 -23.051 1.00 60.59 242 SER A CA 1
ATOM 1831 C C . SER A 1 242 ? 17.358 -25.534 -21.893 1.00 60.59 242 SER A C 1
ATOM 1833 O O . SER A 1 242 ? 18.294 -24.792 -21.597 1.00 60.59 242 SER A O 1
ATOM 1835 N N . ASP A 1 243 ? 17.150 -26.713 -21.311 1.00 48.50 243 ASP A N 1
ATOM 1836 C CA . ASP A 1 243 ? 18.235 -27.459 -20.672 1.00 48.50 243 ASP A CA 1
ATOM 1837 C C . ASP A 1 243 ? 18.750 -28.498 -21.675 1.00 48.50 243 ASP A C 1
ATOM 1839 O O . ASP A 1 243 ? 18.021 -29.375 -22.141 1.00 48.50 243 ASP A O 1
ATOM 1843 N N . ASP A 1 244 ? 20.006 -28.322 -22.087 1.00 39.41 244 ASP A N 1
ATOM 1844 C CA . ASP A 1 244 ? 20.677 -29.090 -23.137 1.00 39.41 244 ASP A CA 1
ATOM 1845 C C . ASP A 1 244 ? 20.707 -30.588 -22.771 1.00 39.41 244 ASP A C 1
ATOM 1847 O O . ASP A 1 244 ? 21.578 -31.059 -22.041 1.00 39.41 244 ASP A O 1
ATOM 1851 N N . THR A 1 245 ? 19.751 -31.363 -23.286 1.00 33.00 245 THR A N 1
ATOM 1852 C CA . THR A 1 245 ? 19.802 -32.828 -23.276 1.00 33.00 245 THR A CA 1
ATOM 1853 C C . THR A 1 245 ? 19.522 -33.381 -24.671 1.00 33.00 245 THR A C 1
ATOM 1855 O O . THR A 1 245 ? 18.389 -33.612 -25.082 1.00 33.00 245 THR A O 1
ATOM 1858 N N . GLY A 1 246 ? 20.615 -33.651 -25.394 1.00 29.53 246 GLY A N 1
ATOM 1859 C CA . GLY A 1 246 ? 20.662 -34.703 -26.410 1.00 29.53 246 GLY A CA 1
ATOM 1860 C C . GLY A 1 246 ? 20.758 -34.253 -27.867 1.00 29.53 246 GLY A C 1
ATOM 1861 O O . GLY A 1 246 ? 19.802 -34.384 -28.622 1.00 29.53 246 GLY A O 1
ATOM 1862 N N . SER A 1 247 ? 21.960 -33.874 -28.307 1.00 25.75 247 SER A N 1
ATOM 1863 C CA . SER A 1 247 ? 22.379 -34.025 -29.706 1.00 25.75 247 SER A CA 1
ATOM 1864 C C . SER A 1 247 ? 23.443 -35.119 -29.770 1.00 25.75 247 SER A C 1
ATOM 1866 O O . SER A 1 247 ? 24.596 -34.898 -29.405 1.00 25.75 247 SER A O 1
ATOM 1868 N N . GLY A 1 248 ? 23.057 -36.312 -30.222 1.00 28.31 248 GLY A N 1
ATOM 1869 C CA . GLY A 1 248 ? 24.012 -37.349 -30.589 1.00 28.31 248 GLY A CA 1
ATOM 1870 C C . GLY A 1 248 ? 24.787 -36.967 -31.852 1.00 28.31 248 GLY A C 1
ATOM 1871 O O . GLY A 1 248 ? 24.183 -36.557 -32.835 1.00 28.31 248 GLY A O 1
ATOM 1872 N N . SER A 1 249 ? 26.113 -37.129 -31.824 1.00 24.22 249 SER A N 1
ATOM 1873 C CA . SER A 1 249 ? 26.922 -37.637 -32.944 1.00 24.22 249 SER A CA 1
ATOM 1874 C C . SER A 1 249 ? 28.404 -37.743 -32.546 1.00 24.22 249 SER A C 1
ATOM 1876 O O . SER A 1 249 ? 29.071 -36.737 -32.338 1.00 24.22 249 SER A O 1
ATOM 1878 N N . SER A 1 250 ? 28.869 -38.993 -32.450 1.00 30.14 250 SER A N 1
ATOM 1879 C CA . SER A 1 250 ? 30.193 -39.561 -32.781 1.00 30.14 250 SER A CA 1
ATOM 1880 C C . SER A 1 250 ? 31.424 -38.637 -32.924 1.00 30.14 250 SER A C 1
ATOM 1882 O O . SER A 1 250 ? 31.455 -37.774 -33.798 1.00 30.14 250 SER A O 1
ATOM 1884 N N . GLY A 1 251 ? 32.500 -38.920 -32.164 1.00 27.50 251 GLY A N 1
ATOM 1885 C CA . GLY A 1 251 ? 33.820 -38.297 -32.374 1.00 27.50 251 GLY A CA 1
ATOM 1886 C C . GLY A 1 251 ? 34.904 -38.590 -31.320 1.00 27.50 251 GLY A C 1
ATOM 1887 O O . GLY A 1 251 ? 35.238 -37.740 -30.510 1.00 27.50 251 GLY A O 1
ATOM 1888 N N . ASN A 1 252 ? 35.428 -39.813 -31.357 1.00 40.06 252 ASN A N 1
ATOM 1889 C CA . ASN A 1 252 ? 36.643 -40.395 -30.757 1.00 40.06 252 ASN A CA 1
ATOM 1890 C C . ASN A 1 252 ? 37.778 -39.452 -30.244 1.00 40.06 252 ASN A C 1
ATOM 1892 O O . ASN A 1 252 ? 38.440 -38.827 -31.064 1.00 40.06 252 ASN A O 1
ATOM 1896 N N . HIS A 1 253 ? 38.131 -39.477 -28.941 1.00 30.17 253 HIS A N 1
ATOM 1897 C CA . HIS A 1 253 ? 39.449 -39.021 -28.430 1.00 30.17 253 HIS A CA 1
ATOM 1898 C C . HIS A 1 253 ? 39.892 -39.764 -27.145 1.00 30.17 253 HIS A C 1
ATOM 1900 O O . HIS A 1 253 ? 39.844 -39.238 -26.033 1.00 30.17 253 HIS A O 1
ATOM 1906 N N . ASN A 1 254 ? 40.385 -40.996 -27.303 1.00 38.97 254 ASN A N 1
ATOM 1907 C CA . ASN A 1 254 ? 41.120 -41.728 -26.265 1.00 38.97 254 ASN A CA 1
ATOM 1908 C C . ASN A 1 254 ? 42.622 -41.402 -26.338 1.00 38.97 254 ASN A C 1
ATOM 1910 O O . ASN A 1 254 ? 43.324 -42.073 -27.085 1.00 38.97 254 ASN A O 1
ATOM 1914 N N . LEU A 1 255 ? 43.125 -40.417 -25.572 1.00 37.56 255 LEU A N 1
ATOM 1915 C CA . LEU A 1 255 ? 44.546 -40.385 -25.145 1.00 37.56 255 LEU A CA 1
ATOM 1916 C C . LEU A 1 255 ? 44.895 -39.360 -24.037 1.00 37.56 255 LEU A C 1
ATOM 1918 O O . LEU A 1 255 ? 46.021 -38.877 -23.985 1.00 37.56 255 LEU A O 1
ATOM 1922 N N . LEU A 1 256 ? 43.965 -38.988 -23.147 1.00 36.19 256 LEU A N 1
ATOM 1923 C CA . LEU A 1 256 ? 44.221 -37.934 -22.137 1.00 36.19 256 LEU A CA 1
ATOM 1924 C C . LEU A 1 256 ? 43.899 -38.319 -20.681 1.00 36.19 256 LEU A C 1
ATOM 1926 O O . LEU A 1 256 ? 44.004 -37.486 -19.785 1.00 36.19 256 LEU A O 1
ATOM 1930 N N . TRP A 1 257 ? 43.571 -39.588 -20.410 1.00 39.09 257 TRP A N 1
ATOM 1931 C CA . TRP A 1 257 ? 43.125 -40.042 -19.080 1.00 39.09 257 TRP A CA 1
ATOM 1932 C C . TRP A 1 257 ? 44.205 -40.663 -18.185 1.00 39.09 257 TRP A C 1
ATOM 1934 O O . TRP A 1 257 ? 43.953 -40.910 -17.009 1.00 39.09 257 TRP A O 1
ATOM 1944 N N . ILE A 1 258 ? 45.422 -40.879 -18.687 1.00 50.19 258 ILE A N 1
ATOM 1945 C CA . ILE A 1 258 ? 46.423 -41.686 -17.964 1.00 50.19 258 ILE A CA 1
ATOM 1946 C C . ILE A 1 258 ? 47.197 -40.871 -16.905 1.00 50.19 258 ILE A C 1
ATOM 1948 O O . ILE A 1 258 ? 47.734 -41.445 -15.965 1.00 50.19 258 ILE A O 1
ATOM 1952 N N . ILE A 1 259 ? 47.191 -39.532 -16.973 1.00 45.03 259 ILE A N 1
ATOM 1953 C CA . ILE A 1 259 ? 47.986 -38.680 -16.059 1.00 45.03 259 ILE A CA 1
ATOM 1954 C C . ILE A 1 259 ? 47.115 -37.924 -15.030 1.00 45.03 259 ILE A C 1
ATOM 1956 O O . ILE A 1 259 ? 47.580 -37.610 -13.938 1.00 45.03 259 ILE A O 1
ATOM 1960 N N . LEU A 1 260 ? 45.828 -37.682 -15.316 1.00 49.16 260 LEU A N 1
ATOM 1961 C CA . LEU A 1 260 ? 44.922 -36.912 -14.439 1.00 49.16 260 LEU A CA 1
ATOM 1962 C C . LEU A 1 260 ? 44.170 -37.754 -13.390 1.00 49.16 260 LEU A C 1
ATOM 1964 O O . LEU A 1 260 ? 43.608 -37.199 -12.445 1.00 49.16 260 LEU A O 1
ATOM 1968 N N . GLY A 1 261 ? 44.173 -39.082 -13.530 1.00 54.56 261 GLY A N 1
ATOM 1969 C CA . GLY A 1 261 ? 43.471 -40.005 -12.630 1.00 54.56 261 GLY A CA 1
ATOM 1970 C C . GLY A 1 261 ? 43.926 -39.962 -11.160 1.00 54.56 261 GLY A C 1
ATOM 1971 O O . GLY A 1 261 ? 43.066 -39.890 -10.279 1.00 54.56 261 GLY A O 1
ATOM 1972 N N . PRO A 1 262 ? 45.239 -39.944 -10.847 1.00 54.69 262 PRO A N 1
ATOM 1973 C CA . PRO A 1 262 ? 45.690 -40.034 -9.456 1.00 54.69 262 PRO A CA 1
ATOM 1974 C C . PRO A 1 262 ? 45.402 -38.760 -8.647 1.00 54.69 262 PRO A C 1
ATOM 1976 O O . PRO A 1 262 ? 44.979 -38.836 -7.494 1.00 54.69 262 PRO A O 1
ATOM 1979 N N . CYS A 1 263 ? 45.562 -37.580 -9.257 1.00 51.59 263 CYS A N 1
ATOM 1980 C CA . CYS A 1 263 ? 45.369 -36.295 -8.578 1.00 51.59 263 CYS A CA 1
ATOM 1981 C C . CYS A 1 263 ? 43.890 -36.003 -8.286 1.00 51.59 263 CYS A C 1
ATOM 1983 O O . CYS A 1 263 ? 43.560 -35.482 -7.220 1.00 51.59 263 CYS A O 1
ATOM 1985 N N . LEU A 1 264 ? 42.990 -36.388 -9.196 1.00 56.28 264 LEU A N 1
ATOM 1986 C CA . LEU A 1 264 ? 41.550 -36.276 -8.970 1.00 56.28 264 LEU A CA 1
ATOM 1987 C C . LEU A 1 264 ? 41.072 -37.296 -7.934 1.00 56.28 264 LEU A C 1
ATOM 1989 O O . LEU A 1 264 ? 40.263 -36.941 -7.083 1.00 56.28 264 LEU A O 1
ATOM 1993 N N . GLY A 1 265 ? 41.622 -38.515 -7.926 1.00 57.69 265 GLY A N 1
ATOM 1994 C CA . GLY A 1 265 ? 41.288 -39.540 -6.933 1.00 57.69 265 GLY A CA 1
ATOM 1995 C C . GLY A 1 265 ? 41.549 -39.091 -5.493 1.00 57.69 265 GLY A C 1
ATOM 1996 O O . GLY A 1 265 ? 40.677 -39.227 -4.640 1.00 57.69 265 GLY A O 1
ATOM 1997 N N . VAL A 1 266 ? 42.700 -38.469 -5.220 1.00 62.91 266 VAL A N 1
ATOM 1998 C CA . VAL A 1 266 ? 43.029 -37.966 -3.873 1.00 62.91 266 VAL A CA 1
ATOM 1999 C C . VAL A 1 266 ? 42.128 -36.792 -3.474 1.00 62.91 266 VAL A C 1
ATOM 2001 O O . VAL A 1 266 ? 41.662 -36.734 -2.336 1.00 62.91 266 VAL A O 1
ATOM 2004 N N . ILE A 1 267 ? 41.800 -35.896 -4.409 1.00 63.56 267 ILE A N 1
ATOM 2005 C CA . ILE A 1 267 ? 40.881 -34.776 -4.156 1.00 63.56 267 ILE A CA 1
ATOM 2006 C C . ILE A 1 267 ? 39.454 -35.287 -3.917 1.00 63.56 267 ILE A C 1
ATOM 2008 O O . ILE A 1 267 ? 38.803 -34.826 -2.985 1.00 63.56 267 ILE A O 1
ATOM 2012 N N . PHE A 1 268 ? 38.979 -36.280 -4.671 1.00 61.16 268 PHE A N 1
ATOM 2013 C CA . PHE A 1 268 ? 37.669 -36.900 -4.458 1.00 61.16 268 PHE A CA 1
ATOM 2014 C C . PHE A 1 268 ? 37.608 -37.735 -3.180 1.00 61.16 268 PHE A C 1
ATOM 2016 O O . PHE A 1 268 ? 36.549 -37.791 -2.564 1.00 61.16 268 PHE A O 1
ATOM 2023 N N . ILE A 1 269 ? 38.717 -38.325 -2.728 1.00 68.94 269 ILE A N 1
ATOM 2024 C CA . ILE A 1 269 ? 38.787 -39.019 -1.436 1.00 68.94 269 ILE A CA 1
ATOM 2025 C C . ILE A 1 269 ? 38.802 -38.008 -0.287 1.00 68.94 269 ILE A C 1
ATOM 2027 O O . ILE A 1 269 ? 38.092 -38.209 0.689 1.00 68.94 269 ILE A O 1
ATOM 2031 N N . ILE A 1 270 ? 39.516 -36.884 -0.396 1.00 71.31 270 ILE A N 1
ATOM 2032 C CA . ILE A 1 270 ? 39.502 -35.830 0.632 1.00 71.31 270 ILE A CA 1
ATOM 2033 C C . ILE A 1 270 ? 38.138 -35.138 0.672 1.00 71.31 270 ILE A C 1
ATOM 2035 O O . ILE A 1 270 ? 37.553 -35.010 1.743 1.00 71.31 270 ILE A O 1
ATOM 2039 N N . VAL A 1 271 ? 37.579 -34.753 -0.477 1.00 70.56 271 VAL A N 1
ATOM 2040 C CA . VAL A 1 271 ? 36.218 -34.207 -0.576 1.00 70.56 271 VAL A CA 1
ATOM 2041 C C . VAL A 1 271 ? 35.204 -35.256 -0.140 1.00 70.56 271 VAL A C 1
ATOM 2043 O O . VAL A 1 271 ? 34.267 -34.914 0.560 1.00 70.56 271 VAL A O 1
ATOM 2046 N N . GLY A 1 272 ? 35.416 -36.532 -0.447 1.00 68.94 272 GLY A N 1
ATOM 2047 C CA . GLY A 1 272 ? 34.590 -37.653 -0.011 1.00 68.94 272 GLY A CA 1
ATOM 2048 C C . GLY A 1 272 ? 34.639 -37.869 1.497 1.00 68.94 272 GLY A C 1
ATOM 2049 O O . GLY A 1 272 ? 33.592 -38.030 2.099 1.00 68.94 272 GLY A O 1
ATOM 2050 N N . ILE A 1 273 ? 35.805 -37.776 2.138 1.00 69.88 273 ILE A N 1
ATOM 2051 C CA . ILE A 1 273 ? 35.979 -37.864 3.597 1.00 69.88 273 ILE A CA 1
ATOM 2052 C C . ILE A 1 273 ? 35.428 -36.608 4.280 1.00 69.88 273 ILE A C 1
ATOM 2054 O O . ILE A 1 273 ? 34.826 -36.714 5.344 1.00 69.88 273 ILE A O 1
ATOM 2058 N N . LEU A 1 274 ? 35.567 -35.425 3.676 1.00 63.19 274 LEU A N 1
ATOM 2059 C CA . LEU A 1 274 ? 34.994 -34.172 4.177 1.00 63.19 274 LEU A CA 1
ATOM 2060 C C . LEU A 1 274 ? 33.470 -34.135 4.008 1.00 63.19 274 LEU A C 1
ATOM 2062 O O . LEU A 1 274 ? 32.768 -33.683 4.909 1.00 63.19 274 LEU A O 1
ATOM 2066 N N . VAL A 1 275 ? 32.946 -34.652 2.896 1.00 67.56 275 VAL A N 1
ATOM 2067 C CA . VAL A 1 275 ? 31.513 -34.808 2.618 1.00 67.56 275 VAL A CA 1
ATOM 2068 C C . VAL A 1 275 ? 30.938 -35.944 3.445 1.00 67.56 275 VAL A C 1
ATOM 2070 O O . VAL A 1 275 ? 29.822 -35.796 3.908 1.00 67.56 275 VAL A O 1
ATOM 2073 N N . TRP A 1 276 ? 31.671 -37.027 3.708 1.00 55.09 276 TRP A N 1
ATOM 2074 C CA . TRP A 1 276 ? 31.251 -38.140 4.563 1.00 55.09 276 TRP A CA 1
ATOM 2075 C C . TRP A 1 276 ? 31.319 -37.766 6.042 1.00 55.09 276 TRP A C 1
ATOM 2077 O O . TRP A 1 276 ? 30.365 -38.054 6.751 1.00 55.09 276 TRP A O 1
ATOM 2087 N N . LYS A 1 277 ? 32.326 -37.003 6.498 1.00 52.59 277 LYS A N 1
ATOM 2088 C CA . LYS A 1 277 ? 32.302 -36.338 7.814 1.00 52.59 277 LYS A CA 1
ATOM 2089 C C . LYS A 1 277 ? 31.138 -35.349 7.901 1.00 52.59 277 LYS A C 1
ATOM 2091 O O . LYS A 1 277 ? 30.398 -35.397 8.874 1.00 52.59 277 LYS A O 1
ATOM 2096 N N . ARG A 1 278 ? 30.889 -34.528 6.869 1.00 54.66 278 ARG A N 1
ATOM 2097 C CA . ARG A 1 278 ? 29.703 -33.649 6.809 1.00 54.66 278 ARG A CA 1
ATOM 2098 C C . ARG A 1 278 ? 28.385 -34.425 6.740 1.00 54.66 278 ARG A C 1
ATOM 2100 O O . ARG A 1 278 ? 27.428 -33.962 7.336 1.00 54.66 278 ARG A O 1
ATOM 2107 N N . LYS A 1 279 ? 28.312 -35.595 6.091 1.00 50.16 279 LYS A N 1
ATOM 2108 C CA . LYS A 1 279 ? 27.106 -36.445 5.983 1.00 50.16 279 LYS A CA 1
ATOM 2109 C C . LYS A 1 279 ? 26.864 -37.277 7.238 1.00 50.16 279 LYS A C 1
ATOM 2111 O O . LYS A 1 279 ? 25.708 -37.485 7.577 1.00 50.16 279 LYS A O 1
ATOM 2116 N N . LEU A 1 280 ? 27.911 -37.722 7.932 1.00 46.22 280 LEU A N 1
ATOM 2117 C CA . LEU A 1 280 ? 27.818 -38.368 9.244 1.00 46.22 280 LEU A CA 1
ATOM 2118 C C . LEU A 1 280 ? 27.411 -37.361 10.327 1.00 46.22 280 LEU A C 1
ATOM 2120 O O . LEU A 1 280 ? 26.651 -37.721 11.218 1.00 46.22 280 LEU A O 1
ATOM 2124 N N . ILE A 1 281 ? 27.827 -36.095 10.199 1.00 48.47 281 ILE A N 1
ATOM 2125 C CA . ILE A 1 281 ? 27.356 -34.988 11.049 1.00 48.47 281 ILE A CA 1
ATOM 2126 C C . ILE A 1 281 ? 25.933 -34.533 10.637 1.00 48.47 281 ILE A C 1
ATOM 2128 O O . ILE A 1 281 ? 25.098 -34.285 11.498 1.00 48.47 281 ILE A O 1
ATOM 2132 N N . SER A 1 282 ? 25.597 -34.507 9.338 1.00 43.06 282 SER A N 1
ATOM 2133 C CA . SER A 1 282 ? 24.298 -34.040 8.803 1.00 43.06 282 SER A CA 1
ATOM 2134 C C . SER A 1 282 ? 23.155 -35.061 8.915 1.00 43.06 282 SER A C 1
ATOM 2136 O O . SER A 1 282 ? 22.006 -34.661 9.104 1.00 43.06 282 SER A O 1
ATOM 2138 N N . ARG A 1 283 ? 23.425 -36.377 8.871 1.00 39.66 283 ARG A N 1
ATOM 2139 C CA . ARG A 1 283 ? 22.386 -37.416 9.043 1.00 39.66 283 ARG A CA 1
ATOM 2140 C C . ARG A 1 283 ? 21.890 -37.569 10.482 1.00 39.66 283 ARG A C 1
ATOM 2142 O O . ARG A 1 283 ? 20.886 -38.242 10.682 1.00 39.66 283 ARG A O 1
ATOM 2149 N N . LYS A 1 284 ? 22.536 -36.919 11.455 1.00 33.94 284 LYS A N 1
ATOM 2150 C CA . LYS A 1 284 ? 22.037 -36.821 12.832 1.00 33.94 284 LYS A CA 1
ATOM 2151 C C . LYS A 1 284 ? 21.394 -35.461 13.153 1.00 33.94 284 LYS A C 1
ATOM 2153 O O . LYS A 1 284 ? 20.753 -35.363 14.183 1.00 33.94 284 LYS A O 1
ATOM 2158 N N . SER A 1 285 ? 21.490 -34.452 12.272 1.00 42.81 285 SER A N 1
ATOM 2159 C CA . SER A 1 285 ? 21.060 -33.071 12.579 1.00 42.81 285 SER A CA 1
ATOM 2160 C C . SER A 1 285 ? 19.809 -32.588 11.826 1.00 42.81 285 SER A C 1
ATOM 2162 O O . SER A 1 285 ? 19.197 -31.610 12.246 1.00 42.81 285 SER A O 1
ATOM 2164 N N . SER A 1 286 ? 19.355 -33.242 10.749 1.00 39.88 286 SER A N 1
ATOM 2165 C CA . SER A 1 286 ? 18.269 -32.678 9.915 1.00 39.88 286 SER A CA 1
ATOM 2166 C C . SER A 1 286 ? 16.842 -32.833 10.473 1.00 39.88 286 SER A C 1
ATOM 2168 O O . SER A 1 286 ? 15.931 -32.220 9.926 1.00 39.88 286 SER A O 1
ATOM 2170 N N . ALA A 1 287 ? 16.645 -33.589 11.560 1.00 36.59 287 ALA A N 1
ATOM 2171 C CA . ALA A 1 287 ? 15.414 -33.557 12.366 1.00 36.59 287 ALA A CA 1
ATOM 2172 C C . ALA A 1 287 ? 15.530 -32.612 13.582 1.00 36.59 287 ALA A C 1
ATOM 2174 O O . ALA A 1 287 ? 14.519 -32.191 14.129 1.00 36.59 287 ALA A O 1
ATOM 2175 N N . GLU A 1 288 ? 16.750 -32.215 13.963 1.00 32.41 288 GLU A N 1
ATOM 2176 C CA . GLU A 1 288 ? 17.000 -31.232 15.027 1.00 32.41 288 GLU A CA 1
ATOM 2177 C C . GLU A 1 288 ? 17.088 -29.791 14.490 1.00 32.41 288 GLU A C 1
ATOM 2179 O O . GLU A 1 288 ? 16.827 -28.860 15.235 1.00 32.41 288 GLU A O 1
ATOM 2184 N N . SER A 1 289 ? 17.374 -29.566 13.199 1.00 37.66 289 SER A N 1
ATOM 2185 C CA . SER A 1 289 ? 17.758 -28.231 12.684 1.00 37.66 289 SER A CA 1
ATOM 2186 C C . SER A 1 289 ? 16.607 -27.237 12.437 1.00 37.66 289 SER A C 1
ATOM 2188 O O . SER A 1 289 ? 16.839 -26.034 12.519 1.00 37.66 289 SER A O 1
ATOM 2190 N N . LEU A 1 290 ? 15.372 -27.685 12.160 1.00 38.78 290 LEU A N 1
ATOM 2191 C CA . LEU A 1 290 ? 14.199 -26.784 12.098 1.00 38.78 290 LEU A CA 1
ATOM 2192 C C . LEU A 1 290 ? 13.713 -26.393 13.504 1.00 38.78 290 LEU A C 1
ATOM 2194 O O . LEU A 1 290 ? 13.206 -25.290 13.687 1.00 38.78 290 LEU A O 1
ATOM 2198 N N . LEU A 1 291 ? 13.960 -27.258 14.495 1.00 38.16 291 LEU A N 1
ATOM 2199 C CA . LEU A 1 291 ? 13.795 -26.950 15.914 1.00 38.16 291 LEU A CA 1
ATOM 2200 C C . LEU A 1 291 ? 14.948 -26.058 16.419 1.00 38.16 291 LEU A C 1
ATOM 2202 O O . LEU A 1 291 ? 14.692 -25.135 17.175 1.00 38.16 291 LEU A O 1
ATOM 2206 N N . GLN A 1 292 ? 16.190 -26.248 15.947 1.00 35.06 292 GLN A N 1
ATOM 2207 C CA . GLN A 1 292 ? 17.376 -25.488 16.382 1.00 35.06 292 GLN A CA 1
ATOM 2208 C C . GLN A 1 292 ? 17.488 -24.068 15.826 1.00 35.06 292 GLN A C 1
ATOM 2210 O O . GLN A 1 292 ? 18.056 -23.202 16.490 1.00 35.06 292 GLN A O 1
ATOM 2215 N N . LEU A 1 293 ? 16.927 -23.800 14.642 1.00 40.62 293 LEU A N 1
ATOM 2216 C CA . LEU A 1 293 ? 16.880 -22.439 14.096 1.00 40.62 293 LEU A CA 1
ATOM 2217 C C . LEU A 1 293 ? 15.886 -21.537 14.858 1.00 40.62 293 LEU A C 1
ATOM 2219 O O . LEU A 1 293 ? 16.013 -20.321 14.791 1.00 40.62 293 LEU A O 1
ATOM 2223 N N . TYR A 1 294 ? 14.931 -22.136 15.582 1.00 36.81 294 TYR A N 1
ATOM 2224 C CA . TYR A 1 294 ? 13.990 -21.449 16.476 1.00 36.81 294 TYR A CA 1
ATOM 2225 C C . TYR A 1 294 ? 14.325 -21.637 17.967 1.00 36.81 294 TYR A C 1
ATOM 2227 O O . TYR A 1 294 ? 13.924 -20.814 18.781 1.00 36.81 294 TYR A O 1
ATOM 2235 N N . SER A 1 295 ? 15.102 -22.660 18.349 1.00 34.97 295 SER A N 1
ATOM 2236 C CA . SER A 1 295 ? 15.500 -22.891 19.746 1.00 34.97 295 SER A CA 1
ATOM 2237 C C . SER A 1 295 ? 16.698 -22.067 20.206 1.00 34.97 295 SER A C 1
ATOM 2239 O O . SER A 1 295 ? 17.009 -22.085 21.392 1.00 34.97 295 SER A O 1
ATOM 2241 N N . ALA A 1 296 ? 17.391 -21.378 19.297 1.00 36.69 296 ALA A N 1
ATOM 2242 C CA . ALA A 1 296 ? 18.488 -20.478 19.652 1.00 36.69 296 ALA A CA 1
ATOM 2243 C C . ALA A 1 296 ? 18.001 -19.167 20.308 1.00 36.69 296 ALA A C 1
ATOM 2245 O O . ALA A 1 296 ? 18.782 -18.539 21.016 1.00 36.69 296 ALA A O 1
ATOM 2246 N N . ASP A 1 297 ? 16.722 -18.813 20.120 1.00 38.91 297 ASP A N 1
ATOM 2247 C CA . ASP A 1 297 ? 16.055 -17.647 20.725 1.00 38.91 297 ASP A CA 1
ATOM 2248 C C . ASP A 1 297 ? 14.974 -18.036 21.761 1.00 38.91 297 ASP A C 1
ATOM 2250 O O . ASP A 1 297 ? 14.323 -17.162 22.331 1.00 38.91 297 ASP A O 1
ATOM 2254 N N . LEU A 1 298 ? 14.787 -19.331 22.057 1.00 40.38 298 LEU A N 1
ATOM 2255 C CA . LEU A 1 298 ? 13.930 -19.749 23.172 1.00 40.38 298 LEU A CA 1
ATOM 2256 C C . LEU A 1 298 ? 14.627 -19.394 24.498 1.00 40.38 298 LEU A C 1
ATOM 2258 O O . LEU A 1 298 ? 15.785 -19.780 24.693 1.00 40.38 298 LEU A O 1
ATOM 2262 N N . PRO A 1 299 ? 13.952 -18.727 25.455 1.00 40.44 299 PRO A N 1
ATOM 2263 C CA . PRO A 1 299 ? 14.493 -18.557 26.795 1.00 40.44 299 PRO A CA 1
ATOM 2264 C C . PRO A 1 299 ? 14.831 -19.936 27.365 1.00 40.44 299 PRO A C 1
ATOM 2266 O O . PRO A 1 299 ? 13.998 -20.845 27.347 1.00 40.44 299 PRO A O 1
ATOM 2269 N N . ALA A 1 300 ? 16.036 -20.094 27.916 1.00 39.12 300 ALA A N 1
ATOM 2270 C CA . ALA A 1 300 ? 16.538 -21.346 28.493 1.00 39.12 300 ALA A CA 1
ATOM 2271 C C . ALA A 1 300 ? 15.625 -21.976 29.579 1.00 39.12 300 ALA A C 1
ATOM 2273 O O . ALA A 1 300 ? 15.872 -23.099 30.012 1.00 39.12 300 ALA A O 1
ATOM 2274 N N . GLY A 1 301 ? 14.549 -21.295 29.995 1.00 41.78 301 GLY A N 1
ATOM 2275 C CA . GLY A 1 301 ? 13.498 -21.820 30.869 1.00 41.78 301 GLY A CA 1
ATOM 2276 C C . GLY A 1 301 ? 12.454 -22.732 30.201 1.00 41.78 301 GLY A C 1
ATOM 2277 O O . GLY A 1 301 ? 11.731 -23.415 30.920 1.00 41.78 301 GLY A O 1
ATOM 2278 N N . MET A 1 302 ? 12.358 -22.791 28.866 1.00 42.41 302 MET A N 1
ATOM 2279 C CA . MET A 1 302 ? 11.293 -23.545 28.174 1.00 42.41 302 MET A CA 1
ATOM 2280 C C . MET A 1 302 ? 11.649 -24.962 27.723 1.00 42.41 302 MET A C 1
ATOM 2282 O O . MET A 1 302 ? 10.762 -25.715 27.332 1.00 42.41 302 MET A O 1
ATOM 2286 N N . MET A 1 303 ? 12.908 -25.385 27.846 1.00 38.34 303 MET A N 1
ATOM 2287 C CA . MET A 1 303 ? 13.295 -26.783 27.607 1.00 38.34 303 MET A CA 1
ATOM 2288 C C . MET A 1 303 ? 13.031 -27.676 28.833 1.00 38.34 303 MET A C 1
ATOM 2290 O O . MET A 1 303 ? 13.745 -28.646 29.086 1.00 38.34 303 MET A O 1
ATOM 2294 N N . GLN A 1 304 ? 12.001 -27.340 29.614 1.00 47.09 304 GLN A N 1
ATOM 2295 C CA . GLN A 1 304 ? 11.467 -28.199 30.658 1.00 47.09 304 GLN A CA 1
ATOM 2296 C C . GLN A 1 304 ? 10.369 -29.063 30.033 1.00 47.09 304 GLN A C 1
ATOM 2298 O O . GLN A 1 304 ? 9.461 -28.568 29.372 1.00 47.09 304 GLN A O 1
ATOM 2303 N N . SER A 1 305 ? 10.473 -30.373 30.222 1.00 50.84 305 SER A N 1
ATOM 2304 C CA . SER A 1 305 ? 9.687 -31.441 29.589 1.00 50.84 305 SER A CA 1
ATOM 2305 C C . SER A 1 305 ? 8.157 -31.397 29.787 1.00 50.84 305 SER A C 1
ATOM 2307 O O . SER A 1 305 ? 7.478 -32.348 29.412 1.00 50.84 305 SER A O 1
ATOM 2309 N N . SER A 1 306 ? 7.592 -30.334 30.365 1.00 51.16 306 SER A N 1
ATOM 2310 C CA . SER A 1 306 ? 6.204 -30.261 30.839 1.00 51.16 306 SER A CA 1
ATOM 2311 C C . SER A 1 306 ? 5.211 -29.530 29.922 1.00 51.16 306 SER A C 1
ATOM 2313 O O . SER A 1 306 ? 4.017 -29.600 30.199 1.00 51.16 306 SER A O 1
ATOM 2315 N N . LEU A 1 307 ? 5.653 -28.850 28.852 1.00 62.53 307 LEU A N 1
ATOM 2316 C CA . LEU A 1 307 ? 4.783 -28.042 27.969 1.00 62.53 307 LEU A CA 1
ATOM 2317 C C . LEU A 1 307 ? 4.597 -28.609 26.544 1.00 62.53 307 LEU A C 1
ATOM 2319 O O . LEU A 1 307 ? 3.903 -27.991 25.738 1.00 62.53 307 LEU A O 1
ATOM 2323 N N . ASN A 1 308 ? 5.176 -29.769 26.215 1.00 73.25 308 ASN A N 1
ATOM 2324 C CA . ASN A 1 308 ? 5.106 -30.353 24.868 1.00 73.25 308 ASN A CA 1
ATOM 2325 C C . ASN A 1 308 ? 4.069 -31.481 24.795 1.00 73.25 308 ASN A C 1
ATOM 2327 O O . ASN A 1 308 ? 4.286 -32.573 25.320 1.00 73.25 308 ASN A O 1
ATOM 2331 N N . PHE A 1 309 ? 2.962 -31.233 24.098 1.00 82.00 309 PHE A N 1
ATOM 2332 C CA . PHE A 1 309 ? 1.953 -32.246 23.793 1.00 82.00 309 PHE A CA 1
ATOM 2333 C C . PHE A 1 309 ? 2.251 -32.916 22.452 1.00 82.00 309 PHE A C 1
ATOM 2335 O O . PHE A 1 309 ? 2.583 -32.250 21.468 1.00 82.00 309 PHE A O 1
ATOM 2342 N N . LYS A 1 310 ? 2.053 -34.235 22.362 1.00 84.44 310 LYS A N 1
ATOM 2343 C CA . LYS A 1 310 ? 2.131 -34.940 21.076 1.00 84.44 310 LYS A CA 1
ATOM 2344 C C . LYS A 1 310 ? 0.902 -34.617 20.229 1.00 84.44 310 LYS A C 1
ATOM 2346 O O . LYS A 1 310 ? -0.227 -34.746 20.700 1.00 84.44 310 LYS A O 1
ATOM 2351 N N . TYR A 1 311 ? 1.102 -34.300 18.951 1.00 83.88 311 TYR A N 1
ATOM 2352 C CA . TYR A 1 311 ? -0.002 -33.969 18.040 1.00 83.88 311 TYR A CA 1
ATOM 2353 C C . TYR A 1 311 ? -1.067 -35.074 17.986 1.00 83.88 311 TYR A C 1
ATOM 2355 O O . TYR A 1 311 ? -2.261 -34.798 18.062 1.00 83.88 311 TYR A O 1
ATOM 2363 N N . GLY A 1 312 ? -0.642 -36.342 17.918 1.00 84.00 312 GLY A N 1
ATOM 2364 C CA . GLY A 1 312 ? -1.555 -37.489 17.891 1.00 84.00 312 GLY A CA 1
ATOM 2365 C C . GLY A 1 312 ? -2.425 -37.622 19.147 1.00 84.00 312 GLY A C 1
ATOM 2366 O O . GLY A 1 312 ? -3.567 -38.066 19.048 1.00 84.00 312 GLY A O 1
ATOM 2367 N N . GLU A 1 313 ? -1.922 -37.196 20.308 1.00 88.56 313 GLU A N 1
ATOM 2368 C CA . GLU A 1 313 ? -2.692 -37.182 21.554 1.00 88.56 313 GLU A CA 1
ATOM 2369 C C . GLU A 1 313 ? -3.782 -36.111 21.507 1.00 88.56 313 GLU A C 1
ATOM 2371 O O . GLU A 1 313 ? -4.944 -36.421 21.750 1.00 88.56 313 GLU A O 1
ATOM 2376 N N . LEU A 1 314 ? -3.440 -34.883 21.106 1.00 90.25 314 LEU A N 1
ATOM 2377 C CA . LEU A 1 314 ? -4.408 -33.786 20.990 1.00 90.25 314 LEU A CA 1
ATOM 2378 C C . LEU A 1 314 ? -5.440 -34.032 19.887 1.00 90.25 314 LEU A C 1
ATOM 2380 O O . LEU A 1 314 ? -6.624 -33.744 20.063 1.00 90.25 314 LEU A O 1
ATOM 2384 N N . LYS A 1 315 ? -5.017 -34.615 18.761 1.00 88.31 315 LYS A N 1
ATOM 2385 C CA . LYS A 1 315 ? -5.921 -35.038 17.690 1.00 88.31 315 LYS A CA 1
ATOM 2386 C C . LYS A 1 315 ? -6.927 -36.067 18.203 1.00 88.31 315 LYS A C 1
ATOM 2388 O O . LYS A 1 315 ? -8.107 -35.946 17.910 1.00 88.31 315 LYS A O 1
ATOM 2393 N N . LYS A 1 316 ? -6.501 -37.043 19.010 1.00 89.88 316 LYS A N 1
ATOM 2394 C CA . LYS A 1 316 ? -7.418 -38.009 19.631 1.00 89.88 316 LYS A CA 1
ATOM 2395 C C . LYS A 1 316 ? -8.319 -37.349 20.682 1.00 89.88 316 LYS A C 1
ATOM 2397 O O . LYS A 1 316 ? -9.519 -37.590 20.681 1.00 89.88 316 LYS A O 1
ATOM 2402 N N . ALA A 1 317 ? -7.755 -36.498 21.537 1.00 91.44 317 ALA A N 1
ATOM 2403 C CA . ALA A 1 317 ? -8.463 -35.807 22.616 1.00 91.44 317 ALA A CA 1
ATOM 2404 C C . ALA A 1 317 ? -9.562 -34.854 22.112 1.00 91.44 317 ALA A C 1
ATOM 2406 O O . ALA A 1 317 ? -10.539 -34.613 22.815 1.00 91.44 317 ALA A O 1
ATOM 2407 N N . THR A 1 318 ? -9.404 -34.316 20.900 1.00 90.50 318 THR A N 1
ATOM 2408 C CA . THR A 1 318 ? -10.392 -33.460 20.215 1.00 90.50 318 THR A CA 1
ATOM 2409 C C . THR A 1 318 ? -11.373 -34.242 19.334 1.00 90.50 318 THR A C 1
ATOM 2411 O O . THR A 1 318 ? -12.168 -33.624 18.623 1.00 90.50 318 THR A O 1
ATOM 2414 N N . ASP A 1 319 ? -11.318 -35.579 19.347 1.00 89.12 319 ASP A N 1
ATOM 2415 C CA . ASP A 1 319 ? -12.051 -36.455 18.424 1.00 89.12 319 ASP A CA 1
ATOM 2416 C C . ASP A 1 319 ? -11.784 -36.103 16.948 1.00 89.12 319 ASP A C 1
ATOM 2418 O O . ASP A 1 319 ? -12.674 -35.804 16.160 1.00 89.12 319 ASP A O 1
ATOM 2422 N N . ASN A 1 320 ? -10.505 -36.058 16.575 1.00 87.94 320 ASN A N 1
ATOM 2423 C CA . ASN A 1 320 ? -10.022 -35.620 15.264 1.00 87.94 320 ASN A CA 1
ATOM 2424 C C . ASN A 1 320 ? -10.473 -34.200 14.881 1.00 87.94 320 ASN A C 1
ATOM 2426 O O . ASN A 1 320 ? -10.757 -33.937 13.713 1.00 87.94 320 ASN A O 1
ATOM 2430 N N . PHE A 1 321 ? -10.496 -33.277 15.849 1.00 86.62 321 PHE A N 1
ATOM 2431 C CA . PHE A 1 321 ? -11.012 -31.914 15.675 1.00 86.62 321 PHE A CA 1
ATOM 2432 C C . PHE A 1 321 ? -12.467 -31.888 15.183 1.00 86.62 321 PHE A C 1
ATOM 2434 O O . PHE A 1 321 ? -12.813 -31.124 14.277 1.00 86.62 321 PHE A O 1
ATOM 2441 N N . ASN A 1 322 ? -13.317 -32.731 15.778 1.00 82.12 322 ASN A N 1
ATOM 2442 C CA . ASN A 1 322 ? -14.740 -32.795 15.460 1.00 82.12 322 ASN A CA 1
ATOM 2443 C C . ASN A 1 322 ? -15.395 -31.413 15.612 1.00 82.12 322 ASN A C 1
ATOM 2445 O O . ASN A 1 322 ? -15.157 -30.695 16.588 1.00 82.12 322 ASN A O 1
ATOM 2449 N N . LEU A 1 323 ? -16.252 -31.040 14.662 1.00 81.00 323 LEU A N 1
ATOM 2450 C CA . LEU A 1 323 ? -16.977 -29.770 14.699 1.00 81.00 323 LEU A CA 1
ATOM 2451 C C . LEU A 1 323 ? -17.907 -29.666 15.916 1.00 81.00 323 LEU A C 1
ATOM 2453 O O . LEU A 1 323 ? -18.125 -28.558 16.400 1.00 81.00 323 LEU A O 1
ATOM 2457 N N . SER A 1 324 ? -18.387 -30.790 16.458 1.00 80.88 324 SER A N 1
ATOM 2458 C CA . SER A 1 324 ? -19.162 -30.821 17.708 1.00 80.88 324 SER A CA 1
ATOM 2459 C C . SER A 1 324 ? -18.371 -30.309 18.919 1.00 80.88 324 SER A C 1
ATOM 2461 O O . SER A 1 324 ? -18.946 -29.726 19.836 1.00 80.88 324 SER A O 1
ATOM 2463 N N . ASN A 1 325 ? -17.044 -30.462 18.898 1.00 85.44 325 ASN A N 1
ATOM 2464 C CA . ASN A 1 325 ? -16.139 -29.992 19.943 1.00 85.44 325 ASN A CA 1
ATOM 2465 C C . ASN A 1 325 ? -15.667 -28.550 19.713 1.00 85.44 325 ASN A C 1
ATOM 2467 O O . ASN A 1 325 ? -14.902 -28.017 20.515 1.00 85.44 325 ASN A O 1
ATOM 2471 N N . LYS A 1 326 ? -16.088 -27.888 18.632 1.00 86.88 326 LYS A N 1
ATOM 2472 C CA . LYS A 1 326 ? -15.650 -26.529 18.313 1.00 86.88 326 LYS A CA 1
ATOM 2473 C C . LYS A 1 326 ? -16.238 -25.520 19.304 1.00 86.88 326 LYS A C 1
ATOM 2475 O O . LYS A 1 326 ? -17.449 -25.397 19.475 1.00 86.88 326 LYS A O 1
ATOM 2480 N N . LEU A 1 327 ? -15.357 -24.763 19.950 1.00 82.44 327 LEU A N 1
ATOM 2481 C CA . LEU A 1 327 ? -15.707 -23.730 20.925 1.00 82.44 327 LEU A CA 1
ATOM 2482 C C . LEU A 1 327 ? -15.870 -22.353 20.276 1.00 82.44 327 LEU A C 1
ATOM 2484 O O . LEU A 1 327 ? -16.718 -21.579 20.716 1.00 82.44 327 LEU A O 1
ATOM 2488 N N . GLY A 1 328 ? -15.092 -22.075 19.227 1.00 73.88 328 GLY A N 1
ATOM 2489 C CA . GLY A 1 328 ? -15.118 -20.814 18.487 1.00 73.88 328 GLY A CA 1
ATOM 2490 C C . GLY A 1 328 ? -14.146 -20.803 17.304 1.00 73.88 328 GLY A C 1
ATOM 2491 O O . GLY A 1 328 ? -13.342 -21.724 17.128 1.00 73.88 328 GLY A O 1
ATOM 2492 N N . GLN A 1 329 ? -14.227 -19.763 16.475 1.00 72.56 329 GLN A N 1
ATOM 2493 C CA . GLN A 1 329 ? -13.316 -19.525 15.353 1.00 72.56 329 GLN A CA 1
ATOM 2494 C C . GLN A 1 329 ? -12.964 -18.040 15.273 1.00 72.56 329 GLN A C 1
ATOM 2496 O O . GLN A 1 329 ? -13.856 -17.197 15.268 1.00 72.56 329 GLN A O 1
ATOM 2501 N N . GLY A 1 330 ? -11.667 -17.745 15.212 1.00 58.25 330 GLY A N 1
ATOM 2502 C CA . GLY A 1 330 ? -11.126 -16.402 15.013 1.00 58.25 330 GLY A CA 1
ATOM 2503 C C . GLY A 1 330 ? -10.364 -16.289 13.692 1.00 58.25 330 GLY A C 1
ATOM 2504 O O . GLY A 1 330 ? -10.293 -17.241 12.914 1.00 58.25 330 GLY A O 1
ATOM 2505 N N . SER A 1 331 ? -9.746 -15.131 13.453 1.00 50.72 331 SER A N 1
ATOM 2506 C CA . SER A 1 331 ? -8.908 -14.869 12.271 1.00 50.72 331 SER A CA 1
ATOM 2507 C C . SER A 1 331 ? -7.640 -15.730 12.215 1.00 50.72 331 SER A C 1
ATOM 2509 O O . SER A 1 331 ? -7.124 -15.980 11.130 1.00 50.72 331 SER A O 1
ATOM 2511 N N . CYS A 1 332 ? -7.155 -16.199 13.369 1.00 53.75 332 CYS A N 1
ATOM 2512 C CA . CYS A 1 332 ? -5.893 -16.932 13.504 1.00 53.75 332 CYS A CA 1
ATOM 2513 C C . CYS A 1 332 ? -6.068 -18.463 13.557 1.00 53.75 332 CYS A C 1
ATOM 2515 O O . CYS A 1 332 ? -5.078 -19.194 13.539 1.00 53.75 332 CYS A O 1
ATOM 2517 N N . GLY A 1 333 ? -7.299 -18.977 13.676 1.00 71.12 333 GLY A N 1
ATOM 2518 C CA . GLY A 1 333 ? -7.519 -20.401 13.936 1.00 71.12 333 GLY A CA 1
ATOM 2519 C C . GLY A 1 333 ? -8.894 -20.764 14.492 1.00 71.12 333 GLY A C 1
ATOM 2520 O O . GLY A 1 333 ? -9.747 -19.907 14.729 1.00 71.12 333 GLY A O 1
ATOM 2521 N N . ALA A 1 334 ? -9.095 -22.058 14.732 1.00 82.12 334 ALA A N 1
ATOM 2522 C CA . ALA A 1 334 ? -10.277 -22.602 15.399 1.00 82.12 334 ALA A CA 1
ATOM 2523 C C . ALA A 1 334 ? -9.902 -23.190 16.766 1.00 82.12 334 ALA A C 1
ATOM 2525 O O . ALA A 1 334 ? -8.827 -23.765 16.925 1.00 82.12 334 ALA A O 1
ATOM 2526 N N . VAL A 1 335 ? -10.787 -23.054 17.753 1.00 88.31 335 VAL A N 1
ATOM 2527 C CA . VAL A 1 335 ? -10.574 -23.572 19.111 1.00 88.31 335 VAL A CA 1
ATOM 2528 C C . VAL A 1 335 ? -11.517 -24.741 19.355 1.00 88.31 335 VAL A C 1
ATOM 2530 O O . VAL A 1 335 ? -12.717 -24.628 19.104 1.00 88.31 335 VAL A O 1
ATOM 2533 N N . PHE A 1 336 ? -10.985 -25.847 19.866 1.00 91.56 336 PHE A N 1
ATOM 2534 C CA . PHE A 1 336 ? -11.723 -27.076 20.149 1.00 91.56 336 PHE A CA 1
ATOM 2535 C C . PHE A 1 336 ? -11.631 -27.433 21.629 1.00 91.56 336 PHE A C 1
ATOM 2537 O O . PHE A 1 336 ? -10.582 -27.270 22.248 1.00 91.56 336 PHE A O 1
ATOM 2544 N N . LYS A 1 337 ? -12.715 -27.957 22.193 1.00 93.44 337 LYS A N 1
ATOM 2545 C CA . LYS A 1 337 ? -12.690 -28.667 23.467 1.00 93.44 337 LYS A CA 1
ATOM 2546 C C . LYS A 1 337 ? -11.975 -29.997 23.252 1.00 93.44 337 LYS A C 1
ATOM 2548 O O . LYS A 1 337 ? -12.217 -30.679 22.258 1.00 93.44 337 LYS A O 1
ATOM 2553 N N . ALA A 1 338 ? -11.108 -30.360 24.182 1.00 93.56 338 ALA A N 1
ATOM 2554 C CA . ALA A 1 338 ? -10.464 -31.660 24.203 1.00 93.56 338 ALA A CA 1
ATOM 2555 C C . ALA A 1 338 ? -10.493 -32.231 25.617 1.00 93.56 338 ALA A C 1
ATOM 2557 O O . ALA A 1 338 ? -10.441 -31.479 26.592 1.00 93.56 338 ALA A O 1
ATOM 2558 N N . VAL A 1 339 ? -10.546 -33.554 25.722 1.00 94.00 339 VAL A N 1
ATOM 2559 C CA . VAL A 1 339 ? -10.387 -34.270 26.991 1.00 94.00 339 VAL A CA 1
ATOM 2560 C C . VAL A 1 339 ? -9.102 -35.077 26.901 1.00 94.00 339 VAL A C 1
ATOM 2562 O O . VAL A 1 339 ? -8.989 -35.986 26.077 1.00 94.00 339 VAL A O 1
ATOM 2565 N N . LEU A 1 340 ? -8.105 -34.689 27.696 1.00 90.38 340 LEU A N 1
ATOM 2566 C CA . LEU A 1 340 ? -6.809 -35.360 27.747 1.00 90.38 340 LEU A CA 1
ATOM 2567 C C . LEU A 1 340 ? -6.937 -36.767 28.350 1.00 90.38 340 LEU A C 1
ATOM 2569 O O . LEU A 1 340 ? -7.957 -37.136 28.931 1.00 90.38 340 LEU A O 1
ATOM 2573 N N . SER A 1 341 ? -5.883 -37.569 28.203 1.00 86.19 341 SER A N 1
ATOM 2574 C CA . SER A 1 341 ? -5.849 -38.962 28.669 1.00 86.19 341 SER A CA 1
ATOM 2575 C C . SER A 1 341 ? -6.019 -39.117 30.190 1.00 86.19 341 SER A C 1
ATOM 2577 O O . SER A 1 341 ? -6.492 -40.155 30.648 1.00 86.19 341 SER A O 1
ATOM 2579 N N . ASP A 1 342 ? -5.694 -38.076 30.956 1.00 86.06 342 ASP A N 1
ATOM 2580 C CA . ASP A 1 342 ? -5.887 -37.964 32.405 1.00 86.06 342 ASP A CA 1
ATOM 2581 C C . ASP A 1 342 ? -7.299 -37.484 32.808 1.00 86.06 342 ASP A C 1
ATOM 2583 O O . ASP A 1 342 ? -7.578 -37.298 33.992 1.00 86.06 342 ASP A O 1
ATOM 2587 N N . GLY A 1 343 ? -8.197 -37.281 31.838 1.00 87.50 343 GLY A N 1
ATOM 2588 C CA . GLY A 1 343 ? -9.556 -36.778 32.046 1.00 87.50 343 GLY A CA 1
ATOM 2589 C C . GLY A 1 343 ? -9.654 -35.254 32.150 1.00 87.50 343 GLY A C 1
ATOM 2590 O O . GLY A 1 343 ? -10.753 -34.728 32.333 1.00 87.50 343 GLY A O 1
ATOM 2591 N N . LYS A 1 344 ? -8.543 -34.520 32.022 1.00 90.88 344 LYS A N 1
ATOM 2592 C CA . LYS A 1 344 ? -8.543 -33.060 32.106 1.00 90.88 344 LYS A CA 1
ATOM 2593 C C . LYS A 1 344 ? -9.134 -32.430 30.847 1.00 90.88 344 LYS A C 1
ATOM 2595 O O . LYS A 1 344 ? -8.678 -32.683 29.732 1.00 90.88 344 LYS A O 1
ATOM 2600 N N . GLU A 1 345 ? -10.110 -31.544 31.032 1.00 94.00 345 GLU A N 1
ATOM 2601 C CA . GLU A 1 345 ? -10.661 -30.742 29.940 1.00 94.00 345 GLU A CA 1
ATOM 2602 C C . GLU A 1 345 ? -9.731 -29.571 29.592 1.00 94.00 345 GLU A C 1
ATOM 2604 O O . GLU A 1 345 ? -9.291 -28.814 30.463 1.00 94.00 345 GLU A O 1
ATOM 2609 N N . VAL A 1 346 ? -9.434 -29.411 28.304 1.00 94.31 346 VAL A N 1
ATOM 2610 C CA . VAL A 1 346 ? -8.559 -28.356 27.776 1.00 94.31 346 VAL A CA 1
ATOM 2611 C C . VAL A 1 346 ? -9.153 -27.726 26.517 1.00 94.31 346 VAL A C 1
ATOM 2613 O O . VAL A 1 346 ? -10.005 -28.311 25.844 1.00 94.31 346 VAL A O 1
ATOM 2616 N N . ALA A 1 347 ? -8.702 -26.518 26.195 1.00 93.62 347 ALA A N 1
ATOM 2617 C CA . ALA A 1 347 ? -9.027 -25.833 24.952 1.00 93.62 347 ALA A CA 1
ATOM 2618 C C . ALA A 1 347 ? -7.817 -25.879 24.010 1.00 93.62 347 ALA A C 1
ATOM 2620 O O . ALA A 1 347 ? -6.746 -25.367 24.330 1.00 93.62 347 ALA A O 1
ATOM 2621 N N . VAL A 1 348 ? -7.984 -26.490 22.840 1.00 91.81 348 VAL A N 1
ATOM 2622 C CA . VAL A 1 348 ? -6.940 -26.636 21.823 1.00 91.81 348 VAL A CA 1
ATOM 2623 C C . VAL A 1 348 ? -7.194 -25.630 20.707 1.00 91.81 348 VAL A C 1
ATOM 2625 O O . VAL A 1 348 ? -8.127 -25.785 19.918 1.00 91.81 348 VAL A O 1
ATOM 2628 N N . LYS A 1 349 ? -6.363 -24.588 20.637 1.00 88.88 349 LYS A N 1
ATOM 2629 C CA . LYS A 1 349 ? -6.349 -23.604 19.548 1.00 88.88 349 LYS A CA 1
ATOM 2630 C C . LYS A 1 349 ? -5.500 -24.172 18.413 1.00 88.88 349 LYS A C 1
ATOM 2632 O O . LYS A 1 349 ? -4.281 -24.288 18.528 1.00 88.88 349 LYS A O 1
ATOM 2637 N N . ARG A 1 350 ? -6.170 -24.553 17.329 1.00 84.94 350 ARG A N 1
ATOM 2638 C CA . ARG A 1 350 ? -5.574 -25.027 16.080 1.00 84.94 350 ARG A CA 1
ATOM 2639 C C . ARG A 1 350 ? -5.334 -23.829 15.172 1.00 84.94 350 ARG A C 1
ATOM 2641 O O . ARG A 1 350 ? -6.294 -23.190 14.736 1.00 84.94 350 ARG A O 1
ATOM 2648 N N . LEU A 1 351 ? -4.067 -23.519 14.911 1.00 71.31 351 LEU A N 1
ATOM 2649 C CA . LEU A 1 351 ? -3.682 -22.419 14.030 1.00 71.31 351 LEU A CA 1
ATOM 2650 C C . LEU A 1 351 ? -3.551 -22.917 12.590 1.00 71.31 351 LEU A C 1
ATOM 2652 O O . LEU A 1 351 ? -2.933 -23.950 12.333 1.00 71.31 351 LEU A O 1
ATOM 2656 N N . PHE A 1 352 ? -4.098 -22.163 11.640 1.00 57.69 352 PHE A N 1
ATOM 2657 C CA . PHE A 1 352 ? -3.944 -22.458 10.216 1.00 57.69 352 PHE A CA 1
ATOM 2658 C C . PHE A 1 352 ? -2.606 -21.888 9.724 1.00 57.69 352 PHE A C 1
ATOM 2660 O O . PHE A 1 352 ? -2.507 -20.721 9.345 1.00 57.69 352 PHE A O 1
ATOM 2667 N N . LEU A 1 353 ? -1.540 -22.687 9.760 1.00 47.34 353 LEU A N 1
ATOM 2668 C CA . LEU A 1 353 ? -0.238 -22.263 9.245 1.00 47.34 353 LEU A CA 1
ATOM 2669 C C . LEU A 1 353 ? -0.221 -22.302 7.713 1.00 47.34 353 LEU A C 1
ATOM 2671 O O . LEU A 1 353 ? 0.102 -23.325 7.129 1.00 47.34 353 LEU A O 1
ATOM 2675 N N . ASN A 1 354 ? -0.519 -21.169 7.071 1.00 37.66 354 ASN A N 1
ATOM 2676 C CA . ASN A 1 354 ? -0.365 -21.003 5.616 1.00 37.66 354 ASN A CA 1
ATOM 2677 C C . ASN A 1 354 ? 0.442 -19.754 5.196 1.00 37.66 354 ASN A C 1
ATOM 2679 O O . ASN A 1 354 ? 0.550 -19.463 4.008 1.00 37.66 354 ASN A O 1
ATOM 2683 N N . THR A 1 355 ? 1.060 -19.012 6.130 1.00 38.47 355 THR A N 1
ATOM 2684 C CA . THR A 1 355 ? 1.975 -17.894 5.810 1.00 38.47 355 THR A CA 1
ATOM 2685 C C . THR A 1 355 ? 3.055 -17.689 6.883 1.00 38.47 355 THR A C 1
ATOM 2687 O O . THR A 1 355 ? 2.889 -18.054 8.047 1.00 38.47 355 THR A O 1
ATOM 2690 N N . ARG A 1 356 ? 4.157 -17.020 6.505 1.00 39.66 356 ARG A N 1
ATOM 2691 C CA . ARG A 1 356 ? 5.260 -16.601 7.401 1.00 39.66 356 ARG A CA 1
ATOM 2692 C C . ARG A 1 356 ? 4.797 -15.728 8.587 1.00 39.66 356 ARG A C 1
ATOM 2694 O O . ARG A 1 356 ? 5.485 -15.671 9.599 1.00 39.66 356 ARG A O 1
ATOM 2701 N N . GLN A 1 357 ? 3.649 -15.057 8.461 1.00 38.53 357 GLN A N 1
ATOM 2702 C CA . GLN A 1 357 ? 3.073 -14.152 9.463 1.00 38.53 357 GLN A CA 1
ATOM 2703 C C . GLN A 1 357 ? 2.430 -14.902 10.644 1.00 38.53 357 GLN A C 1
ATOM 2705 O O . GLN A 1 357 ? 2.537 -14.449 11.782 1.00 38.53 357 GLN A O 1
ATOM 2710 N N . TRP A 1 358 ? 1.817 -16.066 10.403 1.00 52.59 358 TRP A N 1
ATOM 2711 C CA . TRP A 1 358 ? 1.140 -16.850 11.447 1.00 52.59 358 TRP A CA 1
ATOM 2712 C C . TRP A 1 358 ? 2.116 -17.601 12.357 1.00 52.59 358 TRP A C 1
ATOM 2714 O O . TRP A 1 358 ? 1.875 -17.706 13.557 1.00 52.59 358 TRP A O 1
ATOM 2724 N N . ALA A 1 359 ? 3.269 -18.019 11.824 1.00 54.84 359 ALA A N 1
ATOM 2725 C CA . ALA A 1 359 ? 4.361 -18.551 12.638 1.00 54.84 359 ALA A CA 1
ATOM 2726 C C . ALA A 1 359 ? 4.841 -17.517 13.675 1.00 54.84 359 ALA A C 1
ATOM 2728 O O . ALA A 1 359 ? 5.042 -17.851 14.837 1.00 54.84 359 ALA A O 1
ATOM 2729 N N . GLN A 1 360 ? 4.949 -16.240 13.289 1.00 58.19 360 GLN A N 1
ATOM 2730 C CA . GLN A 1 360 ? 5.366 -15.177 14.206 1.00 58.19 360 GLN A CA 1
ATOM 2731 C C . GLN A 1 360 ? 4.352 -14.931 15.333 1.00 58.19 360 GLN A C 1
ATOM 2733 O O . GLN A 1 360 ? 4.765 -14.662 16.456 1.00 58.19 360 GLN A O 1
ATOM 2738 N N . GLN A 1 361 ? 3.045 -15.030 15.062 1.00 61.84 361 GLN A N 1
ATOM 2739 C CA . GLN A 1 361 ? 2.021 -14.913 16.108 1.00 61.84 361 GLN A CA 1
ATOM 2740 C C . GLN A 1 361 ? 2.037 -16.105 17.069 1.00 61.84 361 GLN A C 1
ATOM 2742 O O . GLN A 1 361 ? 1.894 -15.895 18.267 1.00 61.84 361 GLN A O 1
ATOM 2747 N N . PHE A 1 362 ? 2.263 -17.324 16.565 1.00 67.00 362 PHE A N 1
ATOM 2748 C CA . PHE A 1 362 ? 2.408 -18.519 17.400 1.00 67.00 362 PHE A CA 1
ATOM 2749 C C . PHE A 1 362 ? 3.577 -18.382 18.381 1.00 67.00 362 PHE A C 1
ATOM 2751 O O . PHE A 1 362 ? 3.373 -18.521 19.584 1.00 67.00 362 PHE A O 1
ATOM 2758 N N . PHE A 1 363 ? 4.780 -18.056 17.890 1.00 68.50 363 PHE A N 1
ATOM 2759 C CA . PHE A 1 363 ? 5.950 -17.903 18.761 1.00 68.50 363 PHE A CA 1
ATOM 2760 C C . PHE A 1 363 ? 5.770 -16.743 19.742 1.00 68.50 363 PHE A C 1
ATOM 2762 O O . PHE A 1 363 ? 5.994 -16.917 20.929 1.00 68.50 363 PHE A O 1
ATOM 2769 N N . ASN A 1 364 ? 5.241 -15.604 19.287 1.00 70.44 364 ASN A N 1
ATOM 2770 C CA . ASN A 1 364 ? 4.974 -14.463 20.163 1.00 70.44 364 ASN A CA 1
ATOM 2771 C C . ASN A 1 364 ? 3.947 -14.779 21.263 1.00 70.44 364 ASN A C 1
ATOM 2773 O O . ASN A 1 364 ? 4.113 -14.342 22.399 1.00 70.44 364 ASN A O 1
ATOM 2777 N N . GLU A 1 365 ? 2.890 -15.529 20.939 1.00 78.31 365 GLU A N 1
ATOM 2778 C CA . GLU A 1 365 ? 1.897 -15.960 21.922 1.00 78.31 365 GLU A CA 1
ATOM 2779 C C . GLU A 1 365 ? 2.530 -16.903 22.950 1.00 78.31 365 GLU A C 1
ATOM 2781 O O . GLU A 1 365 ? 2.382 -16.647 24.140 1.00 78.31 365 GLU A O 1
ATOM 2786 N N . VAL A 1 366 ? 3.297 -17.914 22.518 1.00 77.12 366 VAL A N 1
ATOM 2787 C CA . VAL A 1 366 ? 4.026 -18.843 23.405 1.00 77.12 366 VAL A CA 1
ATOM 2788 C C . VAL A 1 366 ? 5.020 -18.102 24.299 1.00 77.12 366 VAL A C 1
ATOM 2790 O O . VAL A 1 366 ? 5.010 -18.297 25.517 1.00 77.12 366 VAL A O 1
ATOM 2793 N N . ASP A 1 367 ? 5.839 -17.226 23.723 1.00 78.06 367 ASP A N 1
ATOM 2794 C CA . ASP A 1 367 ? 6.900 -16.513 24.429 1.00 78.06 367 ASP A CA 1
ATOM 2795 C C . ASP A 1 367 ? 6.324 -15.583 25.498 1.00 78.06 367 ASP A C 1
ATOM 2797 O O . ASP A 1 367 ? 6.792 -15.600 26.632 1.00 78.06 367 ASP A O 1
ATOM 2801 N N . LEU A 1 368 ? 5.285 -14.805 25.184 1.00 80.38 368 LEU A N 1
ATOM 2802 C CA . LEU A 1 368 ? 4.732 -13.828 26.125 1.00 80.38 368 LEU A CA 1
ATOM 2803 C C . LEU A 1 368 ? 3.844 -14.474 27.190 1.00 80.38 368 LEU A C 1
ATOM 2805 O O . LEU A 1 368 ? 4.012 -14.180 28.373 1.00 80.38 368 LEU A O 1
ATOM 2809 N N . ILE A 1 369 ? 2.916 -15.360 26.806 1.00 83.56 369 ILE A N 1
ATOM 2810 C CA . ILE A 1 369 ? 1.922 -15.910 27.746 1.00 83.56 369 ILE A CA 1
ATOM 2811 C C . ILE A 1 369 ? 2.542 -16.856 28.781 1.00 83.56 369 ILE A C 1
ATOM 2813 O O . ILE A 1 369 ? 1.996 -17.050 29.862 1.00 83.56 369 ILE A O 1
ATOM 2817 N N . SER A 1 370 ? 3.678 -17.467 28.454 1.00 79.25 370 SER A N 1
ATOM 2818 C CA . SER A 1 370 ? 4.393 -18.385 29.344 1.00 79.25 370 SER A CA 1
ATOM 2819 C C . SER A 1 370 ? 5.157 -17.681 30.466 1.00 79.25 370 SER A C 1
ATOM 2821 O O . SER A 1 370 ? 5.365 -18.273 31.528 1.00 79.25 370 SER A O 1
ATOM 2823 N N . GLN A 1 371 ? 5.560 -16.430 30.233 1.00 75.56 371 GLN A N 1
ATOM 2824 C CA . GLN A 1 371 ? 6.308 -15.599 31.176 1.00 75.56 371 GLN A CA 1
ATOM 2825 C C . GLN A 1 371 ? 5.390 -14.894 32.184 1.00 75.56 371 GLN A C 1
ATOM 2827 O O . GLN A 1 371 ? 5.854 -14.422 33.219 1.00 75.56 371 GLN A O 1
ATOM 2832 N N . VAL A 1 372 ? 4.081 -14.859 31.922 1.00 83.56 372 VAL A N 1
ATOM 2833 C CA . VAL A 1 372 ? 3.089 -14.196 32.774 1.00 83.56 372 VAL A CA 1
ATOM 2834 C C . VAL A 1 372 ? 2.208 -15.194 33.512 1.00 83.56 372 VAL A C 1
ATOM 2836 O O . VAL A 1 372 ? 1.782 -16.216 32.976 1.00 83.56 372 VAL A O 1
ATOM 2839 N N . ARG A 1 373 ? 1.894 -14.898 34.776 1.00 88.69 373 ARG A N 1
ATOM 2840 C CA . ARG A 1 373 ? 0.960 -15.695 35.582 1.00 88.69 373 ARG A CA 1
ATOM 2841 C C . ARG A 1 373 ? 0.115 -14.783 36.444 1.00 88.69 373 ARG A C 1
ATOM 2843 O O . ARG A 1 373 ? 0.599 -14.213 37.414 1.00 88.69 373 ARG A O 1
ATOM 2850 N N . HIS A 1 374 ? -1.168 -14.704 36.123 1.00 94.19 374 HIS A N 1
ATOM 2851 C CA . HIS A 1 374 ? -2.108 -13.895 36.880 1.00 94.19 374 HIS A CA 1
ATOM 2852 C C . HIS A 1 374 ? -3.508 -14.514 36.838 1.00 94.19 374 HIS A C 1
ATOM 2854 O O . HIS A 1 374 ? -3.892 -15.147 35.855 1.00 94.19 374 HIS A O 1
ATOM 2860 N N . ARG A 1 375 ? -4.291 -14.331 37.909 1.00 94.31 375 ARG A N 1
ATOM 2861 C CA . ARG A 1 375 ? -5.624 -14.948 38.065 1.00 94.31 375 ARG A CA 1
ATOM 2862 C C . ARG A 1 375 ? -6.628 -14.528 36.985 1.00 94.31 375 ARG A C 1
ATOM 2864 O O . ARG A 1 375 ? -7.602 -15.246 36.777 1.00 94.31 375 ARG A O 1
ATOM 2871 N N . ASN A 1 376 ? -6.395 -13.392 36.326 1.00 97.19 376 ASN A N 1
ATOM 2872 C CA . ASN A 1 376 ? -7.246 -12.840 35.267 1.00 97.19 376 ASN A CA 1
ATOM 2873 C C . ASN A 1 376 ? -6.662 -12.970 33.853 1.00 97.19 376 ASN A C 1
ATOM 2875 O O . ASN A 1 376 ? -7.166 -12.338 32.929 1.00 97.19 376 ASN A O 1
ATOM 2879 N N . LEU A 1 377 ? -5.618 -13.777 33.661 1.00 94.94 377 LEU A N 1
ATOM 2880 C CA . LEU A 1 377 ? -5.072 -14.112 32.343 1.00 94.94 377 LEU A CA 1
ATOM 2881 C C . LEU A 1 377 ? -5.312 -15.597 32.060 1.00 94.94 377 LEU A C 1
ATOM 2883 O O . LEU A 1 377 ? -5.369 -16.404 32.992 1.00 94.94 377 LEU A O 1
ATOM 2887 N N . VAL A 1 378 ? -5.462 -15.969 30.788 1.00 92.56 378 VAL A N 1
ATOM 2888 C CA . VAL A 1 378 ? -5.526 -17.389 30.418 1.00 92.56 378 VAL A CA 1
ATOM 2889 C C . VAL A 1 378 ? -4.212 -18.095 30.728 1.00 92.56 378 VAL A C 1
ATOM 2891 O O . VAL A 1 378 ? -3.128 -17.530 30.592 1.00 92.56 378 VAL A O 1
ATOM 2894 N N . LYS A 1 379 ? -4.309 -19.369 31.107 1.00 90.38 379 LYS A N 1
ATOM 2895 C CA . LYS A 1 379 ? -3.142 -20.210 31.356 1.00 90.38 379 LYS A CA 1
ATOM 2896 C C . LYS A 1 379 ? -2.847 -21.091 30.146 1.00 90.38 379 LYS A C 1
ATOM 2898 O O . LYS A 1 379 ? -3.627 -21.993 29.835 1.00 90.38 379 LYS A O 1
ATOM 2903 N N . LEU A 1 380 ? -1.702 -20.861 29.503 1.00 89.44 380 LEU A N 1
ATOM 2904 C CA . LEU A 1 380 ? -1.148 -21.802 28.530 1.00 89.44 380 LEU A CA 1
ATOM 2905 C C . LEU A 1 380 ? -0.648 -23.046 29.277 1.00 89.44 380 LEU A C 1
ATOM 2907 O O . LEU A 1 380 ? 0.176 -22.956 30.188 1.00 89.44 380 LEU A O 1
ATOM 2911 N N . LEU A 1 381 ? -1.187 -24.206 28.914 1.00 88.56 381 LEU A N 1
ATOM 2912 C CA . LEU A 1 381 ? -0.797 -25.512 29.445 1.00 88.56 381 LEU A CA 1
ATOM 2913 C C . LEU A 1 381 ? 0.304 -26.166 28.611 1.00 88.56 381 LEU A C 1
ATOM 2915 O O . LEU A 1 381 ? 0.998 -27.033 29.126 1.00 88.56 381 LEU A O 1
ATOM 2919 N N . GLY A 1 382 ? 0.447 -25.780 27.344 1.00 86.56 382 GLY A N 1
ATOM 2920 C CA . GLY A 1 382 ? 1.497 -26.275 26.465 1.00 86.56 382 GLY A CA 1
ATOM 2921 C C . GLY A 1 382 ? 1.222 -26.000 24.993 1.00 86.56 382 GLY A C 1
ATOM 2922 O O . GLY A 1 382 ? 0.261 -25.319 24.634 1.00 86.56 382 GLY A O 1
ATOM 2923 N N . CYS A 1 383 ? 2.065 -26.551 24.132 1.00 86.06 383 CYS A N 1
ATOM 2924 C CA . CYS A 1 383 ? 1.923 -26.475 22.686 1.00 86.06 383 CYS A CA 1
ATOM 2925 C C . CYS A 1 383 ? 2.293 -27.809 22.027 1.00 86.06 383 CYS A C 1
ATOM 2927 O O . CYS A 1 383 ? 2.871 -28.697 22.656 1.00 86.06 383 CYS A O 1
ATOM 2929 N N . SER A 1 384 ? 1.928 -27.965 20.758 1.00 81.81 384 SER A N 1
ATOM 2930 C CA . SER A 1 384 ? 2.365 -29.082 19.926 1.00 81.81 384 SER A CA 1
ATOM 2931 C C . SER A 1 384 ? 2.967 -28.553 18.635 1.00 81.81 384 SER A C 1
ATOM 2933 O O . SER A 1 384 ? 2.309 -27.812 17.898 1.00 81.81 384 SER A O 1
ATOM 2935 N N . LEU A 1 385 ? 4.218 -28.944 18.391 1.00 69.12 385 LEU A N 1
ATOM 2936 C CA . LEU A 1 385 ? 5.000 -28.616 17.195 1.00 69.12 385 LEU A CA 1
ATOM 2937 C C . LEU A 1 385 ? 5.294 -29.846 16.322 1.00 69.12 385 LEU A C 1
ATOM 2939 O O . LEU A 1 385 ? 5.747 -29.702 15.193 1.00 69.12 385 LEU A O 1
ATOM 2943 N N . ASP A 1 386 ? 5.003 -31.049 16.824 1.00 60.28 386 ASP A N 1
ATOM 2944 C CA . ASP A 1 386 ? 5.402 -32.331 16.224 1.00 60.28 386 ASP A CA 1
ATOM 2945 C C . ASP A 1 386 ? 4.425 -32.833 15.136 1.00 60.28 386 ASP A C 1
ATOM 2947 O O . ASP A 1 386 ? 4.445 -34.007 14.759 1.00 60.28 386 ASP A O 1
ATOM 2951 N N . GLY A 1 387 ? 3.511 -31.977 14.673 1.00 61.38 387 GLY A N 1
ATOM 2952 C CA . GLY A 1 387 ? 2.433 -32.318 13.744 1.00 61.38 387 GLY A CA 1
ATOM 2953 C C . GLY A 1 387 ? 2.379 -31.411 12.512 1.00 61.38 387 GLY A C 1
ATOM 2954 O O . GLY A 1 387 ? 3.115 -30.432 12.433 1.00 61.38 387 GLY A O 1
ATOM 2955 N N . PRO A 1 388 ? 1.486 -31.698 11.546 1.00 58.91 388 PRO A N 1
ATOM 2956 C CA . PRO A 1 388 ? 1.300 -30.864 10.351 1.00 58.91 388 PRO A CA 1
ATOM 2957 C C . PRO A 1 388 ? 0.800 -29.445 10.668 1.00 58.91 388 PRO A C 1
ATOM 2959 O O . PRO A 1 388 ? 0.827 -28.573 9.806 1.00 58.91 388 PRO A O 1
ATOM 2962 N N . GLU A 1 389 ? 0.318 -29.217 11.888 1.00 69.19 389 GLU A N 1
ATOM 2963 C CA . GLU A 1 389 ? -0.280 -27.966 12.333 1.00 69.19 389 GLU A CA 1
ATOM 2964 C C . GLU A 1 389 ? 0.231 -27.636 13.731 1.00 69.19 389 GLU A C 1
ATOM 2966 O O . GLU A 1 389 ? 0.365 -28.529 14.572 1.00 69.19 389 GLU A O 1
ATOM 2971 N N . SER A 1 390 ? 0.463 -26.351 13.997 1.00 78.75 390 SER A N 1
ATOM 2972 C CA . SER A 1 390 ? 0.825 -25.884 15.333 1.00 78.75 390 SER A CA 1
ATOM 2973 C C . SER A 1 390 ? -0.415 -25.723 16.204 1.00 78.75 390 SER A C 1
ATOM 2975 O O . SER A 1 390 ? -1.391 -25.069 15.821 1.00 78.75 390 SER A O 1
ATOM 2977 N N . LEU A 1 391 ? -0.360 -26.319 17.394 1.00 86.44 391 LEU A N 1
ATOM 2978 C CA . LEU A 1 391 ? -1.454 -26.318 18.361 1.00 86.44 391 LEU A CA 1
ATOM 2979 C C . LEU A 1 391 ? -1.016 -25.624 19.650 1.00 86.44 391 LEU A C 1
ATOM 2981 O O . LEU A 1 391 ? 0.079 -25.877 20.149 1.00 86.44 391 LEU A O 1
ATOM 2985 N N . LEU A 1 392 ? -1.896 -24.803 20.216 1.00 88.31 392 LEU A N 1
ATOM 2986 C CA . LEU A 1 392 ? -1.748 -24.234 21.556 1.00 88.31 392 LEU A CA 1
ATOM 2987 C C . LEU A 1 392 ? -2.809 -24.841 22.471 1.00 88.31 392 LEU A C 1
ATOM 2989 O O . LEU A 1 392 ? -3.976 -24.944 22.091 1.00 88.31 392 LEU A O 1
ATOM 2993 N N . VAL A 1 393 ? -2.400 -25.264 23.664 1.00 91.50 393 VAL A N 1
ATOM 2994 C CA . VAL A 1 393 ? -3.262 -25.929 24.645 1.00 91.50 393 VAL A CA 1
ATOM 2995 C C . VAL A 1 393 ? -3.445 -25.003 25.836 1.00 91.50 393 VAL A C 1
ATOM 2997 O O . VAL A 1 393 ? -2.483 -24.678 26.528 1.00 91.50 393 VAL A O 1
ATOM 3000 N N . TYR A 1 394 ? -4.683 -24.606 26.100 1.00 91.62 394 TYR A N 1
ATOM 3001 C CA . TYR A 1 394 ? -5.071 -23.758 27.223 1.00 91.62 394 TYR A CA 1
ATOM 3002 C C . TYR A 1 394 ? -5.967 -24.520 28.191 1.00 91.62 394 TYR A C 1
ATOM 3004 O O . TYR A 1 394 ? -6.563 -25.546 27.857 1.00 91.62 394 TYR A O 1
ATOM 3012 N N . GLU A 1 395 ? -6.095 -23.987 29.398 1.00 91.81 395 GLU A N 1
ATOM 3013 C CA . GLU A 1 395 ? -7.167 -24.385 30.305 1.00 91.81 395 GLU A CA 1
ATOM 3014 C C . GLU A 1 395 ? -8.543 -24.131 29.664 1.00 91.81 395 GLU A C 1
ATOM 3016 O O . GLU A 1 395 ? -8.757 -23.119 28.993 1.00 91.81 395 GLU A O 1
ATOM 3021 N N . PHE A 1 396 ? -9.466 -25.082 29.827 1.00 93.38 396 PHE A N 1
ATOM 3022 C CA . PHE A 1 396 ? -10.829 -24.940 29.330 1.00 93.38 396 PHE A CA 1
ATOM 3023 C C . PHE A 1 396 ? -11.665 -24.089 30.290 1.00 93.38 396 PHE A C 1
ATOM 3025 O O . PHE A 1 396 ? -11.694 -24.345 31.491 1.00 93.38 396 PHE A O 1
ATOM 3032 N N . TYR A 1 397 ? -12.384 -23.107 29.743 1.00 92.44 397 TYR A N 1
ATOM 3033 C CA . TYR A 1 397 ? -13.290 -22.245 30.500 1.00 92.44 397 TYR A CA 1
ATOM 3034 C C . TYR A 1 397 ? -14.737 -22.464 30.020 1.00 92.44 397 TYR A C 1
ATOM 3036 O O . TYR A 1 397 ? -15.046 -22.165 28.860 1.00 92.44 397 TYR A O 1
ATOM 3044 N N . PRO A 1 398 ? -15.633 -23.003 30.871 1.00 88.12 398 PRO A N 1
ATOM 3045 C CA . PRO A 1 398 ? -16.933 -23.523 30.439 1.00 88.12 398 PRO A CA 1
ATOM 3046 C C . PRO A 1 398 ? -17.907 -22.434 29.985 1.00 88.12 398 PRO A C 1
ATOM 3048 O O . PRO A 1 398 ? -18.696 -22.667 29.067 1.00 88.12 398 PRO A O 1
ATOM 3051 N N . ASN A 1 399 ? -17.819 -21.235 30.568 1.00 90.62 399 ASN A N 1
ATOM 3052 C CA . ASN A 1 399 ? -18.700 -20.122 30.224 1.00 90.62 399 ASN A CA 1
ATOM 3053 C C . ASN A 1 399 ? -18.287 -19.403 28.927 1.00 90.62 399 ASN A C 1
ATOM 3055 O O . ASN A 1 399 ? -19.046 -18.576 28.438 1.00 90.62 399 ASN A O 1
ATOM 3059 N N . ARG A 1 400 ? -17.169 -19.785 28.287 1.00 90.44 400 ARG A N 1
ATOM 3060 C CA . ARG A 1 400 ? -16.690 -19.212 27.010 1.00 90.44 400 ARG A CA 1
ATOM 3061 C C . ARG A 1 400 ? -16.515 -17.683 27.092 1.00 90.44 400 ARG A C 1
ATOM 3063 O O . ARG A 1 400 ? -16.128 -17.180 28.142 1.00 90.44 400 ARG A O 1
ATOM 3070 N N . SER A 1 401 ? -16.675 -16.963 25.982 1.00 92.19 401 SER A N 1
ATOM 3071 C CA . SER A 1 401 ? -16.367 -15.536 25.855 1.00 92.19 401 SER A CA 1
ATOM 3072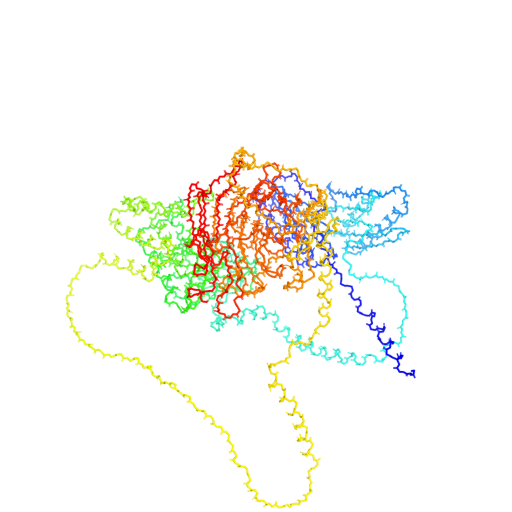 C C . SER A 1 401 ? -17.511 -14.617 26.304 1.00 92.19 401 SER A C 1
ATOM 3074 O O . SER A 1 401 ? -18.690 -14.950 26.192 1.00 92.19 401 SER A O 1
ATOM 3076 N N . LEU A 1 402 ? -17.151 -13.433 26.805 1.00 93.56 402 LEU A N 1
ATOM 3077 C CA . LEU A 1 402 ? -18.062 -12.424 27.350 1.00 93.56 402 LEU A CA 1
ATOM 3078 C C . LEU A 1 402 ? -19.051 -11.875 26.310 1.00 93.56 402 LEU A C 1
ATOM 3080 O O . LEU A 1 402 ? -20.177 -11.529 26.657 1.00 93.56 402 LEU A O 1
ATOM 3084 N N . ASP A 1 403 ? -18.669 -11.813 25.036 1.00 90.69 403 ASP A N 1
ATOM 3085 C CA . ASP A 1 403 ? -19.541 -11.335 23.958 1.00 90.69 403 ASP A CA 1
ATOM 3086 C C . ASP A 1 403 ? -20.817 -12.178 23.784 1.00 90.69 403 ASP A C 1
ATOM 3088 O O . ASP A 1 403 ? -21.848 -11.629 23.398 1.00 90.69 403 ASP A O 1
ATOM 3092 N N . LEU A 1 404 ? -20.778 -13.466 24.148 1.00 88.69 404 LEU A N 1
ATOM 3093 C CA . LEU A 1 404 ? -21.950 -14.350 24.174 1.00 88.69 404 LEU A CA 1
ATOM 3094 C C . LEU A 1 404 ? -22.970 -13.970 25.258 1.00 88.69 404 LEU A C 1
ATOM 3096 O O . LEU A 1 404 ? -24.131 -14.336 25.143 1.00 88.69 404 LEU A O 1
ATOM 3100 N N . PHE A 1 405 ? -22.554 -13.254 26.306 1.00 89.38 405 PHE A N 1
ATOM 3101 C CA . PHE A 1 405 ? -23.452 -12.764 27.360 1.00 89.38 405 PHE A CA 1
ATOM 3102 C C . PHE A 1 405 ? -23.948 -11.342 27.101 1.00 89.38 405 PHE A C 1
ATOM 3104 O O . PHE A 1 405 ? -24.959 -10.936 27.660 1.00 89.38 405 PHE A O 1
ATOM 3111 N N . LEU A 1 406 ? -23.210 -10.556 26.310 1.00 87.50 406 LEU A N 1
ATOM 3112 C CA . LEU A 1 406 ? -23.557 -9.158 26.047 1.00 87.50 406 LEU A CA 1
ATOM 3113 C C . LEU A 1 406 ? -24.409 -8.981 24.788 1.00 87.50 406 LEU A C 1
ATOM 3115 O O . LEU A 1 406 ? -25.211 -8.054 24.744 1.00 87.50 406 LEU A O 1
ATOM 3119 N N . PHE A 1 407 ? -24.214 -9.809 23.754 1.00 86.12 407 PHE A N 1
ATOM 3120 C CA . PHE A 1 407 ? -24.768 -9.540 22.419 1.00 86.12 407 PHE A CA 1
ATOM 3121 C C . PHE A 1 407 ? -25.579 -10.687 21.810 1.00 86.12 407 PHE A C 1
ATOM 3123 O O . PHE A 1 407 ? -26.074 -10.531 20.692 1.00 86.12 407 PHE A O 1
ATOM 3130 N N . ASP A 1 408 ? -25.699 -11.835 22.481 1.00 78.31 408 ASP A N 1
ATOM 3131 C CA . ASP A 1 408 ? -26.477 -12.951 21.945 1.00 78.31 408 ASP A CA 1
ATOM 3132 C C . ASP A 1 408 ? -27.980 -12.628 21.954 1.00 78.31 408 ASP A C 1
ATOM 3134 O O . ASP A 1 408 ? -28.594 -12.373 22.991 1.00 78.31 408 ASP A O 1
ATOM 3138 N N . SER A 1 409 ? -28.586 -12.662 20.767 1.00 64.56 409 SER A N 1
ATOM 3139 C CA . SER A 1 409 ? -30.013 -12.421 20.549 1.00 64.56 409 SER A CA 1
ATOM 3140 C C . SER A 1 409 ? -30.924 -13.459 21.206 1.00 64.56 409 SER A C 1
ATOM 3142 O O . SER A 1 409 ? -32.110 -13.179 21.378 1.00 64.56 409 SER A O 1
ATOM 3144 N N . SER A 1 410 ? -30.396 -14.639 21.555 1.00 65.06 410 SER A N 1
ATOM 3145 C CA . SER A 1 410 ? -31.158 -15.713 22.206 1.00 65.06 410 SER A CA 1
ATOM 3146 C C . SER A 1 410 ? -31.630 -15.342 23.620 1.00 65.06 410 SER A C 1
ATOM 3148 O O . SER A 1 410 ? -32.620 -15.896 24.092 1.00 65.06 410 SER A O 1
ATOM 3150 N N . LYS A 1 411 ? -30.950 -14.389 24.284 1.00 61.50 411 LYS A N 1
ATOM 3151 C CA . LYS A 1 411 ? -31.176 -13.971 25.683 1.00 61.50 411 LYS A CA 1
ATOM 3152 C C . LYS A 1 411 ? -31.133 -15.100 26.720 1.00 61.50 411 LYS A C 1
ATOM 3154 O O . LYS A 1 411 ? -31.590 -14.930 27.846 1.00 61.50 411 LYS A O 1
ATOM 3159 N N . GLU A 1 412 ? -30.565 -16.256 26.386 1.00 62.06 412 GLU A N 1
ATOM 3160 C CA . GLU A 1 412 ? -30.497 -17.394 27.312 1.00 62.06 412 GLU A CA 1
ATOM 3161 C C . GLU A 1 412 ? -29.461 -17.191 28.435 1.00 62.06 412 GLU A C 1
ATOM 3163 O O . GLU A 1 412 ? -29.410 -17.968 29.390 1.00 62.06 412 GLU A O 1
ATOM 3168 N N . ARG A 1 413 ? -28.603 -16.166 28.327 1.00 70.81 413 ARG A N 1
ATOM 3169 C CA . ARG A 1 413 ? -27.446 -15.950 29.203 1.00 70.81 413 ARG A CA 1
ATOM 3170 C C . ARG A 1 413 ? -27.287 -14.474 29.549 1.00 70.81 413 ARG A C 1
ATOM 3172 O O . ARG A 1 413 ? -26.742 -13.716 28.758 1.00 70.81 413 ARG A O 1
ATOM 3179 N N . ASN A 1 414 ? -27.678 -14.096 30.764 1.00 78.12 414 ASN A N 1
ATOM 3180 C CA . ASN A 1 414 ? -27.580 -12.717 31.241 1.00 78.12 414 ASN A CA 1
ATOM 3181 C C . ASN A 1 414 ? -26.618 -12.593 32.426 1.00 78.12 414 ASN A C 1
ATOM 3183 O O . ASN A 1 414 ? -26.601 -13.435 33.323 1.00 78.12 414 ASN A O 1
ATOM 3187 N N . LEU A 1 415 ? -25.835 -11.512 32.434 1.00 89.00 415 LEU A N 1
ATOM 3188 C CA . LEU A 1 415 ? -24.995 -11.118 33.565 1.00 89.00 415 LEU A CA 1
ATOM 3189 C C . LEU A 1 415 ? -25.678 -9.997 34.338 1.00 89.00 415 LEU A C 1
ATOM 3191 O O . LEU A 1 415 ? -25.956 -8.939 33.763 1.00 89.00 415 LEU A O 1
ATOM 3195 N N . ASN A 1 416 ? -25.882 -10.206 35.639 1.00 90.56 416 ASN A N 1
ATOM 3196 C CA . ASN A 1 416 ? -26.342 -9.146 36.528 1.00 90.56 416 ASN A CA 1
ATOM 3197 C C . ASN A 1 416 ? -25.245 -8.086 36.730 1.00 90.56 416 ASN A C 1
ATOM 3199 O O . ASN A 1 416 ? -24.070 -8.296 36.407 1.00 90.56 416 ASN A O 1
ATOM 3203 N N . TRP A 1 417 ? -25.622 -6.933 37.280 1.00 91.69 417 TRP A N 1
ATOM 3204 C CA . TRP A 1 417 ? -24.695 -5.819 37.461 1.00 91.69 417 TRP A CA 1
ATOM 3205 C C . TRP A 1 417 ? -23.472 -6.179 38.319 1.00 91.69 417 TRP A C 1
ATOM 3207 O O . TRP A 1 417 ? -22.341 -5.893 37.923 1.00 91.69 417 TRP A O 1
ATOM 3217 N N . SER A 1 418 ? -23.674 -6.904 39.427 1.00 91.06 418 SER A N 1
ATOM 3218 C CA . SER A 1 418 ? -22.585 -7.364 40.301 1.00 91.06 418 SER A CA 1
ATOM 3219 C C . SER A 1 418 ? -21.569 -8.241 39.552 1.00 91.06 418 SER A C 1
ATOM 3221 O O . SER A 1 418 ? -20.357 -8.120 39.736 1.00 91.06 418 SER A O 1
ATOM 3223 N N . GLN A 1 419 ? -22.026 -9.107 38.648 1.00 93.19 419 GLN A N 1
ATOM 3224 C CA . GLN A 1 419 ? -21.141 -9.903 37.799 1.00 93.19 419 GLN A CA 1
ATOM 3225 C C . GLN A 1 419 ? -20.390 -9.024 36.794 1.00 93.19 419 GLN A C 1
ATOM 3227 O O . GLN A 1 419 ? -19.182 -9.195 36.627 1.00 93.19 419 GLN A O 1
ATOM 3232 N N . ARG A 1 420 ? -21.064 -8.051 36.164 1.00 94.19 420 ARG A N 1
ATOM 3233 C CA . ARG A 1 420 ? -20.427 -7.122 35.216 1.00 94.19 420 ARG A CA 1
ATOM 3234 C C . ARG A 1 420 ? -19.330 -6.295 35.891 1.00 94.19 420 ARG A C 1
ATOM 3236 O O . ARG A 1 420 ? -18.226 -6.237 35.355 1.00 94.19 420 ARG A O 1
ATOM 3243 N N . ILE A 1 421 ? -19.564 -5.738 37.081 1.00 93.31 421 ILE A N 1
ATOM 3244 C CA . ILE A 1 421 ? -18.529 -4.973 37.798 1.00 93.31 421 ILE A CA 1
ATOM 3245 C C . ILE A 1 421 ? -17.351 -5.858 38.227 1.00 93.31 421 ILE A C 1
ATOM 3247 O O . ILE A 1 421 ? -16.197 -5.472 38.049 1.00 93.31 421 ILE A O 1
ATOM 3251 N N . ASN A 1 422 ? -17.615 -7.090 38.677 1.00 94.75 422 ASN A N 1
ATOM 3252 C CA . ASN A 1 422 ? -16.573 -8.071 38.992 1.00 94.75 422 ASN A CA 1
ATOM 3253 C C . ASN A 1 422 ? -15.697 -8.409 37.773 1.00 94.75 422 ASN A C 1
ATOM 3255 O O . ASN A 1 422 ? -14.483 -8.589 37.903 1.00 94.75 422 ASN A O 1
ATOM 3259 N N . ILE A 1 423 ? -16.305 -8.505 36.590 1.00 97.19 423 ILE A N 1
ATOM 3260 C CA . ILE A 1 423 ? -15.600 -8.742 35.329 1.00 97.19 423 ILE A CA 1
ATOM 3261 C C . ILE A 1 423 ? -14.775 -7.509 34.940 1.00 97.19 423 ILE A C 1
ATOM 3263 O O . ILE A 1 423 ? -13.588 -7.652 34.659 1.00 97.19 423 ILE A O 1
ATOM 3267 N N . ILE A 1 424 ? -15.348 -6.302 34.997 1.00 97.19 424 ILE A N 1
ATOM 3268 C CA . ILE A 1 424 ? -14.628 -5.042 34.731 1.00 97.19 424 ILE A CA 1
ATOM 3269 C C . ILE A 1 424 ? -13.400 -4.929 35.640 1.00 97.19 424 ILE A C 1
ATOM 3271 O O . ILE A 1 424 ? -12.292 -4.682 35.159 1.00 97.19 424 ILE A O 1
ATOM 3275 N N . GLN A 1 425 ? -13.579 -5.176 36.939 1.00 97.06 425 GLN A N 1
ATOM 3276 C CA . GLN A 1 425 ? -12.495 -5.149 37.912 1.00 97.06 425 GLN A CA 1
ATOM 3277 C C . GLN A 1 425 ? -11.420 -6.192 37.589 1.00 97.06 425 GLN A C 1
ATOM 3279 O O . GLN A 1 425 ? -10.238 -5.861 37.570 1.00 97.06 425 GLN A O 1
ATOM 3284 N N . GLY A 1 426 ? -11.801 -7.439 37.305 1.00 97.06 426 GLY A N 1
ATOM 3285 C CA . GLY A 1 426 ? -10.835 -8.495 37.002 1.00 97.06 426 GLY A CA 1
ATOM 3286 C C . GLY A 1 426 ? -10.047 -8.244 35.711 1.00 97.06 426 GLY A C 1
ATOM 3287 O O . GLY A 1 426 ? -8.850 -8.520 35.663 1.00 97.06 426 GLY A O 1
ATOM 3288 N N . VAL A 1 427 ? -10.674 -7.678 34.674 1.00 98.12 427 VAL A N 1
ATOM 3289 C CA . VAL A 1 427 ? -9.963 -7.273 33.448 1.00 98.12 427 VAL A CA 1
ATOM 3290 C C . VAL A 1 427 ? -9.003 -6.118 33.744 1.00 98.12 427 VAL A C 1
ATOM 3292 O O . VAL A 1 427 ? -7.861 -6.151 33.284 1.00 98.12 427 VAL A O 1
ATOM 3295 N N . ALA A 1 428 ? -9.419 -5.139 34.554 1.00 97.81 428 ALA A N 1
ATOM 3296 C CA . ALA A 1 428 ? -8.554 -4.034 34.957 1.00 97.81 428 ALA A CA 1
ATOM 3297 C C . ALA A 1 428 ? -7.328 -4.515 35.747 1.00 97.81 428 ALA A C 1
ATOM 3299 O O . ALA A 1 428 ? -6.214 -4.081 35.471 1.00 97.81 428 ALA A O 1
ATOM 3300 N N . GLU A 1 429 ? -7.517 -5.456 36.675 1.00 97.81 429 GLU A N 1
ATOM 3301 C CA . GLU A 1 429 ? -6.433 -6.095 37.431 1.00 97.81 429 GLU A CA 1
ATOM 3302 C C . GLU A 1 429 ? -5.481 -6.873 36.510 1.00 97.81 429 GLU A C 1
ATOM 3304 O O . GLU A 1 429 ? -4.266 -6.767 36.649 1.00 97.81 429 GLU A O 1
ATOM 3309 N N . GLY A 1 430 ? -6.013 -7.607 35.526 1.00 97.00 430 GLY A N 1
ATOM 3310 C CA . GLY A 1 430 ? -5.202 -8.314 34.533 1.00 97.00 430 GLY A CA 1
ATOM 3311 C C . GLY A 1 430 ? -4.348 -7.384 33.668 1.00 97.00 430 GLY A C 1
ATOM 3312 O O . GLY A 1 430 ? -3.173 -7.669 33.448 1.00 97.00 430 GLY A O 1
ATOM 3313 N N . LEU A 1 431 ? -4.910 -6.264 33.208 1.00 97.44 431 LEU A N 1
ATOM 3314 C CA . LEU A 1 431 ? -4.174 -5.263 32.430 1.00 97.44 431 LEU A CA 1
ATOM 3315 C C . LEU A 1 431 ? -3.173 -4.476 33.284 1.00 97.44 431 LEU A C 1
ATOM 3317 O O . LEU A 1 431 ? -2.057 -4.247 32.831 1.00 97.44 431 LEU A O 1
ATOM 3321 N N . SER A 1 432 ? -3.535 -4.122 34.521 1.00 96.94 432 SER A N 1
ATOM 3322 C CA . SER A 1 432 ? -2.617 -3.506 35.492 1.00 96.94 432 SER A CA 1
ATOM 3323 C C . SER A 1 432 ? -1.384 -4.378 35.691 1.00 96.94 432 SER A C 1
ATOM 3325 O O . SER A 1 432 ? -0.261 -3.889 35.600 1.00 96.94 432 SER A O 1
ATOM 3327 N N . TYR A 1 433 ? -1.586 -5.687 35.859 1.00 95.62 433 TYR A N 1
ATOM 3328 C CA . TYR A 1 433 ? -0.486 -6.632 35.967 1.00 95.62 433 TYR A CA 1
ATOM 3329 C C . TYR A 1 433 ? 0.418 -6.620 34.720 1.00 95.62 433 TYR A C 1
ATOM 3331 O O . TYR A 1 433 ? 1.629 -6.493 34.858 1.00 95.62 433 TYR A O 1
ATOM 3339 N N . LEU A 1 434 ? -0.152 -6.683 33.508 1.00 93.81 434 LEU A N 1
ATOM 3340 C CA . LEU A 1 434 ? 0.618 -6.673 32.252 1.00 93.81 434 LEU A CA 1
ATOM 3341 C C . LEU A 1 434 ? 1.380 -5.359 32.000 1.00 93.81 434 LEU A C 1
ATOM 3343 O O . LEU A 1 434 ? 2.412 -5.353 31.329 1.00 93.81 434 LEU A O 1
ATOM 3347 N N . HIS A 1 435 ? 0.850 -4.230 32.469 1.00 93.06 435 HIS A N 1
ATOM 3348 C CA . HIS A 1 435 ? 1.425 -2.910 32.204 1.00 93.06 435 HIS A CA 1
ATOM 3349 C C . HIS A 1 435 ? 2.463 -2.485 33.245 1.00 93.06 435 HIS A C 1
ATOM 3351 O O . HIS A 1 435 ? 3.400 -1.757 32.902 1.00 93.06 435 HIS A O 1
ATOM 3357 N N . GLU A 1 436 ? 2.264 -2.887 34.502 1.00 90.31 436 GLU A N 1
ATOM 3358 C CA . GLU A 1 436 ? 2.914 -2.269 35.662 1.00 90.31 436 GLU A CA 1
ATOM 3359 C C . GLU A 1 436 ? 3.571 -3.273 36.627 1.00 90.31 436 GLU A C 1
ATOM 3361 O O . GLU A 1 436 ? 4.492 -2.881 37.337 1.00 90.31 436 GLU A O 1
ATOM 3366 N N . GLU A 1 437 ? 3.134 -4.540 36.678 1.00 86.06 437 GLU A N 1
ATOM 3367 C CA . GLU A 1 437 ? 3.642 -5.529 37.654 1.00 86.06 437 GLU A CA 1
ATOM 3368 C C . GLU A 1 437 ? 4.477 -6.657 37.024 1.00 86.06 437 GLU A C 1
ATOM 3370 O O . GLU A 1 437 ? 5.228 -7.336 37.728 1.00 86.06 437 GLU A O 1
ATOM 3375 N N . SER A 1 438 ? 4.350 -6.898 35.717 1.00 84.00 438 SER A N 1
ATOM 3376 C CA . SER A 1 438 ? 5.166 -7.879 35.003 1.00 84.00 438 SER A CA 1
ATOM 3377 C C . SER A 1 438 ? 6.590 -7.372 34.768 1.00 84.00 438 SER A C 1
ATOM 3379 O O . SER A 1 438 ? 6.820 -6.182 34.584 1.00 84.00 438 SER A O 1
ATOM 3381 N N . GLU A 1 439 ? 7.555 -8.297 34.719 1.00 77.88 439 GLU A N 1
ATOM 3382 C CA . GLU A 1 439 ? 8.987 -7.988 34.541 1.00 77.88 439 GLU A CA 1
ATOM 3383 C C . GLU A 1 439 ? 9.278 -7.166 33.273 1.00 77.88 439 GLU A C 1
ATOM 3385 O O . GLU A 1 439 ? 10.156 -6.307 33.257 1.00 77.88 439 GLU A O 1
ATOM 3390 N N . MET A 1 440 ? 8.507 -7.405 32.212 1.00 79.88 440 MET A N 1
ATOM 3391 C CA . MET A 1 440 ? 8.466 -6.556 31.026 1.00 79.88 440 MET A CA 1
ATOM 3392 C C . MET A 1 440 ? 7.075 -5.955 30.888 1.00 79.88 440 MET A C 1
ATOM 3394 O O . MET A 1 440 ? 6.083 -6.644 31.131 1.00 79.88 440 MET A O 1
ATOM 3398 N N . ARG A 1 441 ? 6.982 -4.710 30.412 1.00 86.81 441 ARG A N 1
ATOM 3399 C CA . ARG A 1 441 ? 5.690 -4.099 30.087 1.00 86.81 441 ARG A CA 1
ATOM 3400 C C . ARG A 1 441 ? 5.118 -4.755 28.834 1.00 86.81 441 ARG A C 1
ATOM 3402 O O . ARG A 1 441 ? 5.707 -4.642 27.757 1.00 86.81 441 ARG A O 1
ATOM 3409 N N . ILE A 1 442 ? 3.968 -5.412 28.962 1.00 90.56 442 ILE A N 1
ATOM 3410 C CA . ILE A 1 442 ? 3.281 -6.130 27.884 1.00 90.56 442 ILE A CA 1
ATOM 3411 C C . ILE A 1 442 ? 2.014 -5.373 27.488 1.00 90.56 442 ILE A C 1
ATOM 3413 O O . ILE A 1 442 ? 1.119 -5.180 28.300 1.00 90.56 442 ILE A O 1
ATOM 3417 N N . ILE A 1 443 ? 1.907 -4.987 26.217 1.00 91.94 443 ILE A N 1
ATOM 3418 C CA . ILE A 1 443 ? 0.703 -4.364 25.648 1.00 91.94 443 ILE A CA 1
ATOM 3419 C C . ILE A 1 443 ? -0.051 -5.417 24.840 1.00 91.94 443 ILE A C 1
ATOM 3421 O O . ILE A 1 443 ? 0.516 -6.005 23.915 1.00 91.94 443 ILE A O 1
ATOM 3425 N N . HIS A 1 444 ? -1.321 -5.640 25.169 1.00 93.31 444 HIS A N 1
ATOM 3426 C CA . HIS A 1 444 ? -2.169 -6.687 24.606 1.00 93.31 444 HIS A CA 1
ATOM 3427 C C . HIS A 1 444 ? -2.629 -6.380 23.171 1.00 93.31 444 HIS A C 1
ATOM 3429 O O . HIS A 1 444 ? -2.577 -7.258 22.311 1.00 93.31 444 HIS A O 1
ATOM 3435 N N . ARG A 1 445 ? -3.032 -5.129 22.891 1.00 89.00 445 ARG A N 1
ATOM 3436 C CA . ARG A 1 445 ? -3.474 -4.566 21.590 1.00 89.00 445 ARG A CA 1
ATOM 3437 C C . ARG A 1 445 ? -4.819 -5.026 21.039 1.00 89.00 445 ARG A C 1
ATOM 3439 O O . ARG A 1 445 ? -5.322 -4.398 20.111 1.00 89.00 445 ARG A O 1
ATOM 3446 N N . ASP A 1 446 ? -5.391 -6.101 21.567 1.00 90.88 446 ASP A N 1
ATOM 3447 C CA . ASP A 1 446 ? -6.684 -6.623 21.100 1.00 90.88 446 ASP A CA 1
ATOM 3448 C C . ASP A 1 446 ? -7.654 -6.914 22.253 1.00 90.88 446 ASP A C 1
ATOM 3450 O O . ASP A 1 446 ? -8.209 -8.003 22.373 1.00 90.88 446 ASP A O 1
ATOM 3454 N N . ILE A 1 447 ? -7.821 -5.946 23.158 1.00 95.38 447 ILE A N 1
ATOM 3455 C CA . ILE A 1 447 ? -8.820 -6.031 24.231 1.00 95.38 447 ILE A CA 1
ATOM 3456 C C . ILE A 1 447 ? -10.209 -5.746 23.654 1.00 95.38 447 ILE A C 1
ATOM 3458 O O . ILE A 1 447 ? -10.464 -4.662 23.135 1.00 95.38 447 ILE A O 1
ATOM 3462 N N . LYS A 1 448 ? -11.097 -6.737 23.749 1.00 92.81 448 LYS A N 1
ATOM 3463 C CA . LYS A 1 448 ? -12.490 -6.709 23.274 1.00 92.81 448 LYS A CA 1
ATOM 3464 C C . LYS A 1 448 ? -13.296 -7.826 23.936 1.00 92.81 448 LYS A C 1
ATOM 3466 O O . LYS A 1 448 ? -12.706 -8.781 24.440 1.00 92.81 448 LYS A O 1
ATOM 3471 N N . ALA A 1 449 ? -14.627 -7.761 23.883 1.00 92.81 449 ALA A N 1
ATOM 3472 C CA . ALA A 1 449 ? -15.497 -8.719 24.575 1.00 92.81 449 ALA A CA 1
ATOM 3473 C C . ALA A 1 449 ? -15.258 -10.191 24.167 1.00 92.81 449 ALA A C 1
ATOM 3475 O O . ALA A 1 449 ? -15.278 -11.073 25.021 1.00 92.81 449 ALA A O 1
ATOM 3476 N N . SER A 1 450 ? -14.945 -10.471 22.896 1.00 90.62 450 SER A N 1
ATOM 3477 C CA . SER A 1 450 ? -14.662 -11.842 22.433 1.00 90.62 450 SER A CA 1
ATOM 3478 C C . SER A 1 450 ? -13.330 -12.412 22.946 1.00 90.62 450 SER A C 1
ATOM 3480 O O . SER A 1 450 ? -13.120 -13.619 22.878 1.00 90.62 450 SER A O 1
ATOM 3482 N N . ASN A 1 451 ? -12.437 -11.558 23.461 1.00 93.56 451 ASN A N 1
ATOM 3483 C CA . ASN A 1 451 ? -11.127 -11.939 24.000 1.00 93.56 451 ASN A CA 1
ATOM 3484 C C . ASN A 1 451 ? -11.111 -11.963 25.543 1.00 93.56 451 ASN A C 1
ATOM 3486 O O . ASN A 1 451 ? -10.050 -12.096 26.154 1.00 93.56 451 ASN A O 1
ATOM 3490 N N . ILE A 1 452 ? -12.282 -11.858 26.185 1.00 96.56 452 ILE A N 1
ATOM 3491 C CA . ILE A 1 452 ? -12.459 -12.063 27.626 1.00 96.56 452 ILE A CA 1
ATOM 3492 C C . ILE A 1 452 ? -13.237 -13.361 27.831 1.00 96.56 452 ILE A C 1
ATOM 3494 O O . ILE A 1 452 ? -14.428 -13.419 27.534 1.00 96.56 452 ILE A O 1
ATOM 3498 N N . LEU A 1 453 ? -12.578 -14.404 28.331 1.00 95.06 453 LEU A N 1
ATOM 3499 C CA . LEU A 1 453 ? -13.223 -15.668 28.694 1.00 95.06 453 LEU A CA 1
ATOM 3500 C C . LEU A 1 453 ? -13.705 -15.628 30.144 1.00 95.06 453 LEU A C 1
ATOM 3502 O O . LEU A 1 453 ? -13.128 -14.925 30.971 1.00 95.06 453 LEU A O 1
ATOM 3506 N N . LEU A 1 454 ? -14.737 -16.402 30.462 1.00 95.06 454 LEU A N 1
ATOM 3507 C CA . LEU A 1 454 ? -15.303 -16.513 31.802 1.00 95.06 454 LEU A CA 1
ATOM 3508 C C . LEU A 1 454 ? -15.117 -17.937 32.329 1.00 95.06 454 LEU A C 1
ATOM 3510 O O . LEU A 1 454 ? -15.479 -18.910 31.661 1.00 95.06 454 LEU A O 1
ATOM 3514 N N . ASP A 1 455 ? -14.558 -18.063 33.532 1.00 92.94 455 ASP A N 1
ATOM 3515 C CA . ASP A 1 455 ? -14.509 -19.347 34.233 1.00 92.94 455 ASP A CA 1
ATOM 3516 C C . ASP A 1 455 ? -15.878 -19.737 34.817 1.00 92.94 455 ASP A C 1
ATOM 3518 O O . ASP A 1 455 ? -16.875 -19.032 34.644 1.00 92.94 455 ASP A O 1
ATOM 3522 N N . ASP A 1 456 ? -15.938 -20.887 35.485 1.00 91.62 456 ASP A N 1
ATOM 3523 C CA . ASP A 1 456 ? -17.138 -21.441 36.124 1.00 91.62 456 ASP A CA 1
ATOM 3524 C C . ASP A 1 456 ? -17.797 -20.482 37.132 1.00 91.62 456 ASP A C 1
ATOM 3526 O O . ASP A 1 456 ? -19.009 -20.539 37.339 1.00 91.62 456 ASP A O 1
ATOM 3530 N N . LYS A 1 457 ? -17.022 -19.558 37.709 1.00 92.50 457 LYS A N 1
ATOM 3531 C CA . LYS A 1 457 ? -17.471 -18.543 38.673 1.00 92.50 457 LYS A CA 1
ATOM 3532 C C . LYS A 1 457 ? -17.651 -17.159 38.047 1.00 92.50 457 LYS A C 1
ATOM 3534 O O . LYS A 1 457 ? -17.732 -16.170 38.779 1.00 92.50 457 LYS A O 1
ATOM 3539 N N . PHE A 1 458 ? -17.712 -17.073 36.718 1.00 92.12 458 PHE A N 1
ATOM 3540 C CA . PHE A 1 458 ? -17.812 -15.824 35.956 1.00 92.12 458 PHE A CA 1
ATOM 3541 C C . PHE A 1 458 ? -16.649 -14.849 36.204 1.00 92.12 458 PHE A C 1
ATOM 3543 O O . PHE A 1 458 ? -16.795 -13.640 36.015 1.00 92.12 458 PHE A O 1
ATOM 3550 N N . LYS A 1 459 ? -15.476 -15.338 36.628 1.00 95.00 459 LYS A N 1
ATOM 3551 C CA . LYS A 1 459 ? -14.279 -14.498 36.733 1.00 95.00 459 LYS A CA 1
ATOM 3552 C C . LYS A 1 459 ? -13.596 -14.400 35.362 1.00 95.00 459 LYS A C 1
ATOM 3554 O O . LYS A 1 459 ? -13.497 -15.404 34.651 1.00 95.00 459 LYS A O 1
ATOM 3559 N N . PRO A 1 460 ? -13.110 -13.205 34.978 1.00 97.38 460 PRO A N 1
ATOM 3560 C CA . PRO A 1 460 ? -12.588 -12.973 33.638 1.00 97.38 460 PRO A CA 1
ATOM 3561 C C . PRO A 1 460 ? -11.170 -13.514 33.459 1.00 97.38 460 PRO A C 1
ATOM 3563 O O . PRO A 1 460 ? -10.352 -13.445 34.383 1.00 97.38 460 PRO A O 1
ATOM 3566 N N . LYS A 1 461 ? -10.876 -13.971 32.239 1.00 96.94 461 LYS A N 1
ATOM 3567 C CA . LYS A 1 461 ? -9.563 -14.395 31.742 1.00 96.94 461 LYS A CA 1
ATOM 3568 C C . LYS A 1 461 ? -9.288 -13.717 30.397 1.00 96.94 461 LYS A C 1
ATOM 3570 O O . LYS A 1 461 ? -9.973 -13.993 29.415 1.00 96.94 461 LYS A O 1
ATOM 3575 N N . ILE A 1 462 ? -8.289 -12.842 30.344 1.00 96.50 462 ILE A N 1
ATOM 3576 C CA . ILE A 1 462 ? -7.841 -12.194 29.101 1.00 96.50 462 ILE A CA 1
ATOM 3577 C C . ILE A 1 462 ? -7.108 -13.229 28.238 1.00 96.50 462 ILE A C 1
ATOM 3579 O O . ILE A 1 462 ? -6.231 -13.929 28.751 1.00 96.50 462 ILE A O 1
ATOM 3583 N N . THR A 1 463 ? -7.469 -13.334 26.955 1.00 91.50 463 THR A N 1
ATOM 3584 C CA . THR A 1 463 ? -6.903 -14.286 25.981 1.00 91.50 463 THR A CA 1
ATOM 3585 C C . THR A 1 463 ? -6.459 -13.613 24.675 1.00 91.50 463 THR A C 1
ATOM 3587 O O . THR A 1 463 ? -6.764 -12.450 24.444 1.00 91.50 463 THR A O 1
ATOM 3590 N N . ASP A 1 464 ? -5.811 -14.392 23.801 1.00 86.00 464 ASP A N 1
ATOM 3591 C CA . ASP A 1 464 ? -5.335 -14.027 22.456 1.00 86.00 464 ASP A CA 1
ATOM 3592 C C . ASP A 1 464 ? -4.145 -13.051 22.423 1.00 86.00 464 ASP A C 1
ATOM 3594 O O . ASP A 1 464 ? -4.210 -11.927 21.925 1.00 86.00 464 ASP A O 1
ATOM 3598 N N . PHE A 1 465 ? -2.995 -13.534 22.900 1.00 85.94 465 PHE A N 1
ATOM 3599 C CA . PHE A 1 465 ? -1.741 -12.770 22.963 1.00 85.94 465 PHE A CA 1
ATOM 3600 C C . PHE A 1 465 ? -0.972 -12.749 21.627 1.00 85.94 465 PHE A C 1
ATOM 3602 O O . PHE A 1 465 ? 0.165 -12.276 21.563 1.00 85.94 465 PHE A O 1
ATOM 3609 N N . GLY A 1 466 ? -1.575 -13.221 20.530 1.00 75.88 466 GLY A N 1
ATOM 3610 C CA . GLY A 1 466 ? -0.929 -13.300 19.213 1.00 75.88 466 GLY A CA 1
ATOM 3611 C C . GLY A 1 466 ? -0.472 -11.946 18.655 1.00 75.88 466 GLY A C 1
ATOM 3612 O O . GLY A 1 466 ? 0.504 -11.883 17.903 1.00 75.88 466 GLY A O 1
ATOM 3613 N N . LEU A 1 467 ? -1.131 -10.849 19.048 1.00 79.00 467 LEU A N 1
ATOM 3614 C CA . LEU A 1 467 ? -0.739 -9.485 18.675 1.00 79.00 467 LEU A CA 1
ATOM 3615 C C . LEU A 1 467 ? 0.123 -8.778 19.730 1.00 79.00 467 LEU A C 1
ATOM 3617 O O . LEU A 1 467 ? 0.749 -7.769 19.389 1.00 79.00 467 LEU A O 1
ATOM 3621 N N . ALA A 1 468 ? 0.181 -9.300 20.959 1.00 85.12 468 ALA A N 1
ATOM 3622 C CA . ALA A 1 468 ? 0.787 -8.634 22.106 1.00 85.12 468 ALA A CA 1
ATOM 3623 C C . ALA A 1 468 ? 2.273 -8.299 21.883 1.00 85.12 468 ALA A C 1
ATOM 3625 O O . ALA A 1 468 ? 2.969 -8.934 21.085 1.00 85.12 468 ALA A O 1
ATOM 3626 N N . ARG A 1 469 ? 2.778 -7.269 22.566 1.00 83.19 469 ARG A N 1
ATOM 3627 C CA . ARG A 1 469 ? 4.179 -6.826 22.465 1.00 83.19 469 ARG A CA 1
ATOM 3628 C C . ARG A 1 469 ? 4.748 -6.504 23.841 1.00 83.19 469 ARG A C 1
ATOM 3630 O O . ARG A 1 469 ? 4.117 -5.762 24.585 1.00 83.19 469 ARG A O 1
ATOM 3637 N N . ALA A 1 470 ? 5.944 -7.013 24.138 1.00 79.44 470 ALA A N 1
ATOM 3638 C CA . ALA A 1 470 ? 6.721 -6.653 25.325 1.00 79.44 470 ALA A CA 1
ATOM 3639 C C . ALA A 1 470 ? 7.783 -5.596 25.000 1.00 79.44 470 ALA A C 1
ATOM 3641 O O . ALA A 1 470 ? 8.332 -5.596 23.894 1.00 79.44 470 ALA A O 1
ATOM 3642 N N . PHE A 1 471 ? 8.094 -4.712 25.951 1.00 74.56 471 PHE A N 1
ATOM 3643 C CA . PHE A 1 471 ? 9.203 -3.762 25.827 1.00 74.56 471 PHE A CA 1
ATOM 3644 C C . PHE A 1 471 ? 9.749 -3.269 27.172 1.00 74.56 471 PHE A C 1
ATOM 3646 O O . PHE A 1 471 ? 9.077 -3.340 28.198 1.00 74.56 471 PHE A O 1
ATOM 3653 N N . SER A 1 472 ? 10.996 -2.786 27.140 1.00 59.12 472 SER A N 1
ATOM 3654 C CA . SER A 1 472 ? 11.775 -2.322 28.295 1.00 59.12 472 SER A CA 1
ATOM 3655 C C . SER A 1 472 ? 11.308 -0.961 28.827 1.00 59.12 472 SER A C 1
ATOM 3657 O O . SER A 1 472 ? 10.923 -0.094 28.037 1.00 59.12 472 SER A O 1
ATOM 3659 N N . GLU A 1 473 ? 11.434 -0.745 30.141 1.00 55.56 473 GLU A N 1
ATOM 3660 C CA . GLU A 1 473 ? 10.960 0.455 30.860 1.00 55.56 473 GLU A CA 1
ATOM 3661 C C . GLU A 1 473 ? 11.507 1.794 30.324 1.00 55.56 473 GLU A C 1
ATOM 3663 O O . GLU A 1 473 ? 10.823 2.811 30.415 1.00 55.56 473 GLU A O 1
ATOM 3668 N N . ASP A 1 474 ? 12.683 1.799 29.688 1.00 54.34 474 ASP A N 1
ATOM 3669 C CA . ASP A 1 474 ? 13.356 3.020 29.209 1.00 54.34 474 ASP A CA 1
ATOM 3670 C C . ASP A 1 474 ? 12.701 3.682 27.977 1.00 54.34 474 ASP A C 1
ATOM 3672 O O . ASP A 1 474 ? 13.122 4.759 27.543 1.00 54.34 474 ASP A O 1
ATOM 3676 N N . LYS A 1 475 ? 11.678 3.061 27.370 1.00 51.62 475 LYS A N 1
ATOM 3677 C CA . LYS A 1 475 ? 10.986 3.589 26.180 1.00 51.62 475 LYS A CA 1
ATOM 3678 C C . LYS A 1 475 ? 9.581 4.082 26.524 1.00 51.62 475 LYS A C 1
ATOM 3680 O O . LYS A 1 475 ? 8.803 3.398 27.174 1.00 51.62 475 LYS A O 1
ATOM 3685 N N . THR A 1 476 ? 9.203 5.255 26.010 1.00 57.34 476 THR A N 1
ATOM 3686 C CA . THR A 1 476 ? 7.871 5.848 26.262 1.00 57.34 476 THR A CA 1
ATOM 3687 C C . THR A 1 476 ? 6.759 5.296 25.363 1.00 57.34 476 THR A C 1
ATOM 3689 O O . THR A 1 476 ? 5.584 5.507 25.661 1.00 57.34 476 THR A O 1
ATOM 3692 N N . HIS A 1 477 ? 7.112 4.648 24.247 1.00 50.84 477 HIS A N 1
ATOM 3693 C CA . HIS A 1 477 ? 6.201 4.020 23.285 1.00 50.84 477 HIS A CA 1
ATOM 3694 C C . HIS A 1 477 ? 6.947 3.033 22.371 1.00 50.84 477 HIS A C 1
ATOM 3696 O O . HIS A 1 477 ? 8.168 3.106 22.217 1.00 50.84 477 HIS A O 1
ATOM 3702 N N . LEU A 1 478 ? 6.193 2.143 21.727 1.00 46.06 478 LEU A N 1
ATOM 3703 C CA . LEU A 1 478 ? 6.627 1.230 20.675 1.00 46.06 478 LEU A CA 1
ATOM 3704 C C . LEU A 1 478 ? 6.093 1.698 19.320 1.00 46.06 478 LEU A C 1
ATOM 3706 O O . LEU A 1 478 ? 4.894 1.894 19.167 1.00 46.06 478 LEU A O 1
ATOM 3710 N N . THR A 1 479 ? 6.946 1.821 18.306 1.00 48.25 479 THR A N 1
ATOM 3711 C CA . THR A 1 479 ? 6.477 2.044 16.928 1.00 48.25 479 THR A CA 1
ATOM 3712 C C . THR A 1 479 ? 6.284 0.687 16.264 1.00 48.25 479 THR A C 1
ATOM 3714 O O . THR A 1 479 ? 7.248 -0.040 16.050 1.00 48.25 479 THR A O 1
ATOM 3717 N N . THR A 1 480 ? 5.042 0.297 15.978 1.00 47.31 480 THR A N 1
ATOM 3718 C CA . THR A 1 480 ? 4.725 -1.008 15.375 1.00 47.31 480 THR A CA 1
ATOM 3719 C C . THR A 1 480 ? 3.600 -0.866 14.358 1.00 47.31 480 THR A C 1
ATOM 3721 O O . THR A 1 480 ? 2.797 0.059 14.445 1.00 47.31 480 THR A O 1
ATOM 3724 N N . GLY A 1 481 ? 3.525 -1.782 13.385 1.00 42.41 481 GLY A N 1
ATOM 3725 C CA . GLY A 1 481 ? 2.427 -1.789 12.416 1.00 42.41 481 GLY A CA 1
ATOM 3726 C C . GLY A 1 481 ? 1.078 -1.817 13.133 1.00 42.41 481 GLY A C 1
ATOM 3727 O O . GLY A 1 481 ? 0.916 -2.578 14.094 1.00 42.41 481 GLY A O 1
ATOM 3728 N N . VAL A 1 482 ? 0.139 -0.978 12.688 1.00 54.50 482 VAL A N 1
ATOM 3729 C CA . VAL A 1 482 ? -1.208 -0.903 13.262 1.00 54.50 482 VAL A CA 1
ATOM 3730 C C . VAL A 1 482 ? -1.889 -2.259 13.088 1.00 54.50 482 VAL A C 1
ATOM 3732 O O . VAL A 1 482 ? -2.023 -2.760 11.975 1.00 54.50 482 VAL A O 1
ATOM 3735 N N . ALA A 1 483 ? -2.262 -2.880 14.202 1.00 61.38 483 ALA A N 1
ATOM 3736 C CA . ALA A 1 483 ? -3.003 -4.133 14.236 1.00 61.38 483 ALA A CA 1
ATOM 3737 C C . ALA A 1 483 ? -3.833 -4.181 15.520 1.00 61.38 483 ALA A C 1
ATOM 3739 O O . ALA A 1 483 ? -3.347 -3.767 16.574 1.00 61.38 483 ALA A O 1
ATOM 3740 N N . GLY A 1 484 ? -5.053 -4.694 15.404 1.00 69.75 484 GLY A N 1
ATOM 3741 C CA . GLY A 1 484 ? -6.075 -4.716 16.447 1.00 69.75 484 GLY A CA 1
ATOM 3742 C C . GLY A 1 484 ? -7.467 -4.660 15.812 1.00 69.75 484 GLY A C 1
ATOM 3743 O O . GLY A 1 484 ? -7.597 -4.618 14.585 1.00 69.75 484 GLY A O 1
ATOM 3744 N N . THR A 1 485 ? -8.514 -4.659 16.633 1.00 70.38 485 THR A N 1
ATOM 3745 C CA . THR A 1 485 ? -9.904 -4.625 16.151 1.00 70.38 485 THR A CA 1
ATOM 3746 C C . THR A 1 485 ? -10.419 -3.192 15.995 1.00 70.38 485 THR A C 1
ATOM 3748 O O . THR A 1 485 ? -10.378 -2.391 16.932 1.00 70.38 485 THR A O 1
ATOM 3751 N N . LEU A 1 486 ? -10.930 -2.859 14.803 1.00 65.12 486 LEU A N 1
ATOM 3752 C CA . LEU A 1 486 ? -11.497 -1.540 14.509 1.00 65.12 486 LEU A CA 1
ATOM 3753 C C . LEU A 1 486 ? -12.665 -1.231 15.465 1.00 65.12 486 LEU A C 1
ATOM 3755 O O . LEU A 1 486 ? -13.519 -2.081 15.698 1.00 65.12 486 LEU A O 1
ATOM 3759 N N . GLY A 1 487 ? -12.673 -0.029 16.046 1.00 71.25 487 GLY A N 1
ATOM 3760 C CA . GLY A 1 487 ? -13.612 0.378 17.104 1.00 71.25 487 GLY A CA 1
ATOM 3761 C C . GLY A 1 487 ? -13.041 0.289 18.526 1.00 71.25 487 GLY A C 1
ATOM 3762 O O . GLY A 1 487 ? -13.397 1.115 19.358 1.00 71.25 487 GLY A O 1
ATOM 3763 N N . TYR A 1 488 ? -12.098 -0.625 18.787 1.00 80.06 488 TYR A N 1
ATOM 3764 C CA . TYR A 1 488 ? -11.384 -0.716 20.075 1.00 80.06 488 TYR A CA 1
ATOM 3765 C C . TYR A 1 488 ? -10.007 -0.049 20.031 1.00 80.06 488 TYR A C 1
ATOM 3767 O O . TYR A 1 488 ? -9.456 0.302 21.067 1.00 80.06 488 TYR A O 1
ATOM 3775 N N . MET A 1 489 ? -9.440 0.145 18.838 1.00 80.38 489 MET A N 1
ATOM 3776 C CA . MET A 1 489 ? -8.121 0.756 18.686 1.00 80.38 489 MET A CA 1
ATOM 3777 C C . MET A 1 489 ? -8.128 2.243 19.060 1.00 80.38 489 MET A C 1
ATOM 3779 O O . MET A 1 489 ? -8.932 3.025 18.552 1.00 80.38 489 MET A O 1
ATOM 3783 N N . ALA A 1 490 ? -7.172 2.629 19.905 1.00 76.50 490 ALA A N 1
ATOM 3784 C CA . ALA A 1 490 ? -7.007 4.003 20.352 1.00 76.50 490 ALA A CA 1
ATOM 3785 C C . ALA A 1 490 ? -6.672 4.957 19.186 1.00 76.50 490 ALA A C 1
ATOM 3787 O O . ALA A 1 490 ? -5.918 4.582 18.281 1.00 76.50 490 ALA A O 1
ATOM 3788 N N . PRO A 1 491 ? -7.187 6.198 19.196 1.00 73.06 491 PRO A N 1
ATOM 3789 C CA . PRO A 1 491 ? -7.039 7.129 18.080 1.00 73.06 491 PRO A CA 1
ATOM 3790 C C . PRO A 1 491 ? -5.577 7.490 17.804 1.00 73.06 491 PRO A C 1
ATOM 3792 O O . PRO A 1 491 ? -5.161 7.492 16.651 1.00 73.06 491 PRO A O 1
ATOM 3795 N N . GLU A 1 492 ? -4.760 7.719 18.832 1.00 74.56 492 GLU A N 1
ATOM 3796 C CA . GLU A 1 492 ? -3.327 7.981 18.668 1.00 74.56 492 GLU A CA 1
ATOM 3797 C C . GLU A 1 492 ? -2.591 6.782 18.064 1.00 74.56 492 GLU A C 1
ATOM 3799 O O . GLU A 1 492 ? -1.623 6.950 17.327 1.00 74.56 492 GLU A O 1
ATOM 3804 N N . TYR A 1 493 ? -3.049 5.566 18.366 1.00 70.44 493 TYR A N 1
ATOM 3805 C CA . TYR A 1 493 ? -2.429 4.349 17.870 1.00 70.44 493 TYR A CA 1
ATOM 3806 C C . TYR A 1 493 ? -2.787 4.117 16.396 1.00 70.44 493 TYR A C 1
ATOM 3808 O O . TYR A 1 493 ? -1.912 3.780 15.601 1.00 70.44 493 TYR A O 1
ATOM 3816 N N . LEU A 1 494 ? -4.038 4.386 16.012 1.00 49.72 494 LEU A N 1
ATOM 3817 C CA . LEU A 1 494 ? -4.497 4.372 14.619 1.00 49.72 494 LEU A CA 1
ATOM 3818 C C . LEU A 1 494 ? -3.810 5.436 13.758 1.00 49.72 494 LEU A C 1
ATOM 3820 O O . LEU A 1 494 ? -3.503 5.177 12.598 1.00 49.72 494 LEU A O 1
ATOM 3824 N N . VAL A 1 495 ? -3.599 6.628 14.320 1.00 45.12 495 VAL A N 1
ATOM 3825 C CA . VAL A 1 495 ? -3.073 7.790 13.593 1.00 45.12 495 VAL A CA 1
ATOM 3826 C C . VAL A 1 495 ? -1.547 7.766 13.511 1.00 45.12 495 VAL A C 1
ATOM 3828 O O . VAL A 1 495 ? -0.999 8.068 12.458 1.00 45.12 495 VAL A O 1
ATOM 3831 N N . HIS A 1 496 ? -0.855 7.406 14.596 1.00 45.88 496 HIS A N 1
ATOM 3832 C CA . HIS A 1 496 ? 0.605 7.529 14.683 1.00 45.88 496 HIS A CA 1
ATOM 3833 C C . HIS A 1 496 ? 1.349 6.186 14.655 1.00 45.88 496 HIS A C 1
ATOM 3835 O O . HIS A 1 496 ? 2.574 6.171 14.594 1.00 45.88 496 HIS A O 1
ATOM 3841 N N . GLY A 1 497 ? 0.661 5.044 14.793 1.00 53.78 497 GLY A N 1
ATOM 3842 C CA . GLY A 1 497 ? 1.319 3.743 15.003 1.00 53.78 497 GLY A CA 1
ATOM 3843 C C . GLY A 1 497 ? 2.118 3.652 16.315 1.00 53.78 497 GLY A C 1
ATOM 3844 O O . GLY A 1 497 ? 2.828 2.670 16.549 1.00 53.78 497 GLY A O 1
ATOM 3845 N N . HIS A 1 498 ? 2.002 4.668 17.180 1.00 69.44 498 HIS A N 1
ATOM 3846 C CA . HIS A 1 498 ? 2.637 4.738 18.489 1.00 69.44 498 HIS A CA 1
ATOM 3847 C C . HIS A 1 498 ? 1.842 3.902 19.484 1.00 69.44 498 HIS A C 1
ATOM 3849 O O . HIS A 1 498 ? 0.804 4.315 19.997 1.00 69.44 498 HIS A O 1
ATOM 3855 N N . LEU A 1 499 ? 2.350 2.716 19.767 1.00 74.81 499 LEU A N 1
ATOM 3856 C CA . LEU A 1 499 ? 1.768 1.804 20.723 1.00 74.81 499 LEU A CA 1
ATOM 3857 C C . LEU A 1 499 ? 2.297 2.095 22.135 1.00 74.81 499 LEU A C 1
ATOM 3859 O O . LEU A 1 499 ? 3.499 2.047 22.388 1.00 74.81 499 LEU A O 1
ATOM 3863 N N . ARG A 1 500 ? 1.387 2.391 23.061 1.00 85.06 500 ARG A N 1
ATOM 3864 C CA . ARG A 1 500 ? 1.643 2.604 24.496 1.00 85.06 500 ARG A CA 1
ATOM 3865 C C . ARG A 1 500 ? 0.673 1.758 25.307 1.00 85.06 500 ARG A C 1
ATOM 3867 O O . ARG A 1 500 ? -0.350 1.336 24.771 1.00 85.06 500 ARG A O 1
ATOM 3874 N N . GLU A 1 501 ? 0.928 1.579 26.599 1.00 90.75 501 GLU A N 1
ATOM 3875 C CA . GLU A 1 501 ? -0.026 0.911 27.496 1.00 90.75 501 GLU A CA 1
ATOM 3876 C C . GLU A 1 501 ? -1.401 1.605 27.495 1.00 90.75 501 GLU A C 1
ATOM 3878 O O . GLU A 1 501 ? -2.441 0.956 27.570 1.00 90.75 501 GLU A O 1
ATOM 3883 N N . LYS A 1 502 ? -1.430 2.925 27.253 1.00 94.00 502 LYS A N 1
ATOM 3884 C CA . LYS A 1 502 ? -2.665 3.708 27.088 1.00 94.00 502 LYS A CA 1
ATOM 3885 C C . LYS A 1 502 ? -3.553 3.279 25.913 1.00 94.00 502 LYS A C 1
ATOM 3887 O O . LYS A 1 502 ? -4.730 3.646 25.906 1.00 94.00 502 LYS A O 1
ATOM 3892 N N . ALA A 1 503 ? -3.036 2.518 24.946 1.00 90.75 503 ALA A N 1
ATOM 3893 C CA . ALA A 1 503 ? -3.849 1.956 23.870 1.00 90.75 503 ALA A CA 1
ATOM 3894 C C . ALA A 1 503 ? -4.773 0.834 24.384 1.00 90.75 503 ALA A C 1
ATOM 3896 O O . ALA A 1 503 ? -5.948 0.774 24.014 1.00 90.75 503 ALA A O 1
ATOM 3897 N N . ASP A 1 504 ? -4.275 0.001 25.301 1.00 96.00 504 ASP A N 1
ATOM 3898 C CA . ASP A 1 504 ? -5.087 -0.999 26.001 1.00 96.00 504 ASP A CA 1
ATOM 3899 C C . ASP A 1 504 ? -6.071 -0.328 26.967 1.00 96.00 504 ASP A C 1
ATOM 3901 O O . ASP A 1 504 ? -7.206 -0.781 27.070 1.00 96.00 504 ASP A O 1
ATOM 3905 N N . VAL A 1 505 ? -5.685 0.785 27.613 1.00 97.56 505 VAL A N 1
ATOM 3906 C CA . VAL A 1 505 ? -6.601 1.578 28.462 1.00 97.56 505 VAL A CA 1
ATOM 3907 C C . VAL A 1 505 ? -7.805 2.068 27.653 1.00 97.56 505 VAL A C 1
ATOM 3909 O O . VAL A 1 505 ? -8.942 1.940 28.097 1.00 97.56 505 VAL A O 1
ATOM 3912 N N . TYR A 1 506 ? -7.583 2.581 26.440 1.00 95.12 506 TYR A N 1
ATOM 3913 C CA . TYR A 1 506 ? -8.678 2.993 25.557 1.00 95.12 506 TYR A CA 1
ATOM 3914 C C . TYR A 1 506 ? -9.580 1.812 25.183 1.00 95.12 506 TYR A C 1
ATOM 3916 O O . TYR A 1 506 ? -10.800 1.901 25.314 1.00 95.12 506 TYR A O 1
ATOM 3924 N N . SER A 1 507 ? -8.975 0.692 24.777 1.00 95.25 507 SER A N 1
ATOM 3925 C CA . SER A 1 507 ? -9.695 -0.536 24.411 1.00 95.25 507 SER A CA 1
ATOM 3926 C C . SER A 1 507 ? -10.542 -1.063 25.581 1.00 95.25 507 SER A C 1
ATOM 3928 O O . SER A 1 507 ? -11.698 -1.446 25.402 1.00 95.25 507 SER A O 1
ATOM 3930 N N . PHE A 1 508 ? -9.996 -1.010 26.800 1.00 97.88 508 PHE A N 1
ATOM 3931 C CA . PHE A 1 508 ? -10.699 -1.314 28.043 1.00 97.88 508 PHE A CA 1
ATOM 3932 C C . PHE A 1 508 ? -11.873 -0.358 28.285 1.00 97.88 508 PHE A C 1
ATOM 3934 O O . PHE A 1 508 ? -12.961 -0.806 28.630 1.00 97.88 508 PHE A O 1
ATOM 3941 N N . GLY A 1 509 ? -11.693 0.944 28.057 1.00 96.12 509 GLY A N 1
ATOM 3942 C CA . GLY A 1 509 ? -12.770 1.926 28.172 1.00 96.12 509 GLY A CA 1
ATOM 3943 C C . GLY A 1 509 ? -13.945 1.628 27.237 1.00 96.12 509 GLY A C 1
ATOM 3944 O O . GLY A 1 509 ? -15.096 1.672 27.669 1.00 96.12 509 GLY A O 1
ATOM 3945 N N . VAL A 1 510 ? -13.669 1.244 25.986 1.00 94.31 510 VAL A N 1
ATOM 3946 C CA . VAL A 1 510 ? -14.707 0.799 25.039 1.00 94.31 510 VAL A CA 1
ATOM 3947 C C . VAL A 1 510 ? -15.421 -0.446 25.569 1.00 94.31 510 VAL A C 1
ATOM 3949 O O . VAL A 1 510 ? -16.648 -0.453 25.627 1.00 94.31 510 VAL A O 1
ATOM 3952 N N . LEU A 1 511 ? -14.676 -1.455 26.033 1.00 95.75 511 LEU A N 1
ATOM 3953 C CA . LEU A 1 511 ? -15.235 -2.676 26.623 1.00 95.75 511 LEU A CA 1
ATOM 3954 C C . LEU A 1 511 ? -16.140 -2.385 27.835 1.00 95.75 511 LEU A C 1
ATOM 3956 O O . LEU A 1 511 ? -17.223 -2.957 27.943 1.00 95.75 511 LEU A O 1
ATOM 3960 N N . VAL A 1 512 ? -15.738 -1.475 28.728 1.00 96.00 512 VAL A N 1
ATOM 3961 C CA . VAL A 1 512 ? -16.558 -1.044 29.874 1.00 96.00 512 VAL A CA 1
ATOM 3962 C C . VAL A 1 512 ? -17.886 -0.461 29.398 1.00 96.00 512 VAL A C 1
ATOM 3964 O O . VAL A 1 512 ? -18.940 -0.801 29.932 1.00 96.00 512 VAL A O 1
ATOM 3967 N N . LEU A 1 513 ? -17.861 0.389 28.371 1.00 93.75 513 LEU A N 1
ATOM 3968 C CA . LEU A 1 513 ? -19.076 0.995 27.834 1.00 93.75 513 LEU A CA 1
ATOM 3969 C C . LEU A 1 513 ? -19.972 -0.029 27.128 1.00 93.75 513 LEU A C 1
ATOM 3971 O O . LEU A 1 513 ? -21.193 0.054 27.254 1.00 93.75 513 LEU A O 1
ATOM 3975 N N . GLU A 1 514 ? -19.410 -1.031 26.455 1.00 93.06 514 GLU A N 1
ATOM 3976 C CA . GLU A 1 514 ? -20.185 -2.165 25.937 1.00 93.06 514 GLU A CA 1
ATOM 3977 C C . GLU A 1 514 ? -20.856 -2.959 27.063 1.00 93.06 514 GLU A C 1
ATOM 3979 O O . GLU A 1 514 ? -22.035 -3.291 26.966 1.00 93.06 514 GLU A O 1
ATOM 3984 N N . MET A 1 515 ? -20.143 -3.208 28.164 1.00 92.75 515 MET A N 1
ATOM 3985 C CA . MET A 1 515 ? -20.686 -3.914 29.325 1.00 92.75 515 MET A CA 1
ATOM 3986 C C . MET A 1 515 ? -21.787 -3.130 30.038 1.00 92.75 515 MET A C 1
ATOM 3988 O O . MET A 1 515 ? -22.741 -3.734 30.518 1.00 92.75 515 MET A O 1
ATOM 3992 N N . VAL A 1 516 ? -21.692 -1.802 30.113 1.00 92.44 516 VAL A N 1
ATOM 3993 C CA . VAL A 1 516 ? -22.760 -0.981 30.704 1.00 92.44 516 VAL A CA 1
ATOM 3994 C C . VAL A 1 516 ? -23.973 -0.906 29.778 1.00 92.44 516 VAL A C 1
ATOM 3996 O O . VAL A 1 516 ? -25.102 -0.971 30.251 1.00 92.44 516 VAL A O 1
ATOM 3999 N N . THR A 1 517 ? -23.756 -0.761 28.471 1.00 90.06 517 THR A N 1
ATOM 4000 C CA . THR A 1 517 ? -24.835 -0.488 27.506 1.00 90.06 517 THR A CA 1
ATOM 4001 C C . THR A 1 517 ? -25.492 -1.739 26.929 1.00 90.06 517 THR A C 1
ATOM 4003 O O . THR A 1 517 ? -26.586 -1.633 26.375 1.00 90.06 517 THR A O 1
ATOM 4006 N N . GLY A 1 518 ? -24.827 -2.899 26.997 1.00 88.12 518 GLY A N 1
ATOM 4007 C CA . GLY A 1 518 ? -25.248 -4.120 26.300 1.00 88.12 518 GLY A CA 1
ATOM 4008 C C . GLY A 1 518 ? -25.195 -3.991 24.771 1.00 88.12 518 GLY A C 1
ATOM 4009 O O . GLY A 1 518 ? -25.802 -4.780 24.052 1.00 88.12 518 GLY A O 1
ATOM 4010 N N . LYS A 1 519 ? -24.516 -2.965 24.237 1.00 85.69 519 LYS A N 1
ATOM 4011 C CA . LYS A 1 519 ? -24.467 -2.661 22.798 1.00 85.69 519 LYS A CA 1
ATOM 4012 C C . LYS A 1 519 ? -23.065 -2.860 22.251 1.00 85.69 519 LYS A C 1
ATOM 4014 O O . LYS A 1 519 ? -22.093 -2.409 22.846 1.00 85.69 519 LYS A O 1
ATOM 4019 N N . ARG A 1 520 ? -22.977 -3.497 21.083 1.00 81.81 520 ARG A N 1
ATOM 4020 C CA . ARG A 1 520 ? -21.711 -3.741 20.388 1.00 81.81 520 ARG A CA 1
ATOM 4021 C C . ARG A 1 520 ? -21.202 -2.454 19.733 1.00 81.81 520 ARG A C 1
ATOM 4023 O O . ARG A 1 520 ? -21.974 -1.722 19.114 1.00 81.81 520 ARG A O 1
ATOM 4030 N N . CYS A 1 521 ? -19.900 -2.202 19.829 1.00 68.00 521 CYS A N 1
ATOM 4031 C CA . CYS A 1 521 ? -19.234 -1.053 19.219 1.00 68.00 521 CYS A CA 1
ATOM 4032 C C . CYS A 1 521 ? -19.237 -1.138 17.677 1.00 68.00 521 CYS A C 1
ATOM 4034 O O . CYS A 1 521 ? -19.504 -0.150 16.998 1.00 68.00 521 CYS A O 1
ATOM 4036 N N . SER A 1 522 ? -19.019 -2.327 17.103 1.00 54.16 522 SER A N 1
ATOM 4037 C CA . SER A 1 522 ? -19.134 -2.565 15.655 1.00 54.16 522 SER A CA 1
ATOM 4038 C C . SER A 1 522 ? -20.537 -3.053 15.285 1.00 54.16 522 SER A C 1
ATOM 4040 O O . SER A 1 522 ? -20.948 -4.142 15.691 1.00 54.16 522 SER A O 1
ATOM 4042 N N . GLY A 1 523 ? -21.272 -2.257 14.502 1.00 39.44 523 GLY A N 1
ATOM 4043 C CA . GLY A 1 523 ? -22.503 -2.705 13.847 1.00 39.44 523 GLY A CA 1
ATOM 4044 C C . GLY A 1 523 ? -22.214 -3.807 12.821 1.00 39.44 523 GLY A C 1
ATOM 4045 O O . GLY A 1 523 ? -21.082 -3.947 12.359 1.00 39.44 523 GLY A O 1
ATOM 4046 N N . SER A 1 524 ? -23.233 -4.595 12.472 1.00 30.06 524 SER A N 1
ATOM 4047 C CA . SER A 1 524 ? -23.155 -5.579 11.383 1.00 30.06 524 SER A CA 1
ATOM 4048 C C . SER A 1 524 ? -22.585 -4.945 10.104 1.00 30.06 524 SER A C 1
ATOM 4050 O O . SER A 1 524 ? -22.773 -3.746 9.874 1.00 30.06 524 SER A O 1
ATOM 4052 N N . VAL A 1 525 ? -21.880 -5.748 9.300 1.00 31.86 525 VAL A N 1
ATOM 4053 C CA . VAL A 1 525 ? -21.249 -5.361 8.025 1.00 31.86 525 VAL A CA 1
ATOM 4054 C C . VAL A 1 525 ? -22.229 -4.503 7.213 1.00 31.86 525 VAL A C 1
ATOM 4056 O O . VAL A 1 525 ? -23.229 -5.013 6.718 1.00 31.86 525 VAL A O 1
ATOM 4059 N N . GLY A 1 526 ? -21.973 -3.189 7.146 1.00 33.28 526 GLY A N 1
ATOM 4060 C CA . GLY A 1 526 ? -22.830 -2.220 6.448 1.00 33.28 526 GLY A CA 1
ATOM 4061 C C . GLY A 1 526 ? -23.209 -0.933 7.201 1.00 33.28 526 GLY A C 1
ATOM 4062 O O . GLY A 1 526 ? -23.807 -0.058 6.584 1.00 33.28 526 GLY A O 1
ATOM 4063 N N . SER A 1 527 ? -22.862 -0.744 8.482 1.00 29.81 527 SER A N 1
ATOM 4064 C CA . SER A 1 527 ? -23.201 0.495 9.218 1.00 29.81 527 SER A CA 1
ATOM 4065 C C . SER A 1 527 ? -21.998 1.141 9.924 1.00 29.81 527 SER A C 1
ATOM 4067 O O . SER A 1 527 ? -21.257 0.476 10.643 1.00 29.81 527 SER A O 1
ATOM 4069 N N . HIS A 1 528 ? -21.839 2.462 9.758 1.00 34.78 528 HIS A N 1
ATOM 4070 C CA . HIS A 1 528 ? -20.772 3.350 10.268 1.00 34.78 528 HIS A CA 1
ATOM 4071 C C . HIS A 1 528 ? -20.756 3.526 11.816 1.00 34.78 528 HIS A C 1
ATOM 4073 O O . HIS A 1 528 ? -20.578 4.626 12.338 1.00 34.78 528 HIS A O 1
ATOM 4079 N N . SER A 1 529 ? -20.981 2.464 12.595 1.00 40.88 529 SER A N 1
ATOM 4080 C CA . SER A 1 529 ? -21.451 2.576 13.988 1.00 40.88 529 SER A CA 1
ATOM 4081 C C . SER A 1 529 ? -20.385 2.617 15.098 1.00 40.88 529 SER A C 1
ATOM 4083 O O . SER A 1 529 ? -20.753 2.878 16.238 1.00 40.88 529 SER A O 1
ATOM 4085 N N . GLY A 1 530 ? -19.085 2.463 14.821 1.00 44.03 530 GLY A N 1
ATOM 4086 C CA . GLY A 1 530 ? -18.038 2.529 15.866 1.00 44.03 530 GLY A CA 1
ATOM 4087 C C . GLY A 1 530 ? -18.017 3.854 16.646 1.00 44.03 530 GLY A C 1
ATOM 4088 O O . GLY A 1 530 ? -17.971 3.877 17.874 1.00 44.03 530 GLY A O 1
ATOM 4089 N N . HIS A 1 531 ? -18.164 4.975 15.932 1.00 49.75 531 HIS A N 1
ATOM 4090 C CA . HIS A 1 531 ? -18.286 6.313 16.526 1.00 49.75 531 HIS A CA 1
ATOM 4091 C C . HIS A 1 531 ? -19.643 6.552 17.219 1.00 49.75 531 HIS A C 1
ATOM 4093 O O . HIS A 1 531 ? -19.787 7.511 17.983 1.00 49.75 531 HIS A O 1
ATOM 4099 N N . LEU A 1 532 ? -20.643 5.699 16.970 1.00 62.75 532 LEU A N 1
ATOM 4100 C CA . LEU A 1 532 ? -22.010 5.868 17.455 1.00 62.75 532 LEU A CA 1
ATOM 4101 C C . LEU A 1 532 ? -22.129 5.519 18.944 1.00 62.75 532 LEU A C 1
ATOM 4103 O O . LEU A 1 532 ? -22.799 6.249 19.662 1.00 62.75 532 LEU A O 1
ATOM 4107 N N . LEU A 1 533 ? -21.445 4.477 19.437 1.00 80.75 533 LEU A N 1
ATOM 4108 C CA . LEU A 1 533 ? -21.537 4.087 20.853 1.00 80.75 533 LEU A CA 1
ATOM 4109 C C . LEU A 1 533 ? -20.961 5.170 21.779 1.00 80.75 533 LEU A C 1
ATOM 4111 O O . LEU A 1 533 ? -21.658 5.657 22.666 1.00 80.75 533 LEU A O 1
ATOM 4115 N N . LEU A 1 534 ? -19.716 5.599 21.539 1.00 79.94 534 LEU A N 1
ATOM 4116 C CA . LEU A 1 534 ? -19.058 6.622 22.363 1.00 79.94 534 LEU A CA 1
ATOM 4117 C C . LEU A 1 534 ? -19.805 7.961 22.319 1.00 79.94 534 LEU A C 1
ATOM 4119 O O . LEU A 1 534 ? -19.998 8.591 23.358 1.00 79.94 534 LEU A O 1
ATOM 4123 N N . SER A 1 535 ? -20.269 8.385 21.137 1.00 75.75 535 SER A N 1
ATOM 4124 C CA . SER A 1 535 ? -21.035 9.631 21.000 1.00 75.75 535 SER A CA 1
ATOM 4125 C C . SER A 1 535 ? -22.415 9.550 21.660 1.00 75.75 535 SER A C 1
ATOM 4127 O O . SER A 1 535 ? -22.820 10.505 22.323 1.00 75.75 535 SER A O 1
ATOM 4129 N N . GLN A 1 536 ? -23.118 8.417 21.558 1.00 82.81 536 GLN A N 1
ATOM 4130 C CA . GLN A 1 536 ? -24.394 8.193 22.246 1.00 82.81 536 GLN A CA 1
ATOM 4131 C C . GLN A 1 536 ? -24.232 8.233 23.767 1.00 82.81 536 GLN A C 1
ATOM 4133 O O . GLN A 1 536 ? -24.967 8.961 24.437 1.00 82.81 536 GLN A O 1
ATOM 4138 N N . VAL A 1 537 ? -23.254 7.500 24.311 1.00 86.81 537 VAL A N 1
ATOM 4139 C CA . VAL A 1 537 ? -22.959 7.490 25.752 1.00 86.81 537 VAL A CA 1
ATOM 4140 C C . VAL A 1 537 ? -22.598 8.896 26.229 1.00 86.81 537 VAL A C 1
ATOM 4142 O O . VAL A 1 537 ? -23.158 9.366 27.217 1.00 86.81 537 VAL A O 1
ATOM 4145 N N . TRP A 1 538 ? -21.720 9.603 25.511 1.00 82.81 538 TRP A N 1
ATOM 4146 C CA . TRP A 1 538 ? -21.308 10.963 25.864 1.00 82.81 538 TRP A CA 1
ATOM 4147 C C . TRP A 1 538 ? -22.479 11.954 25.874 1.00 82.81 538 TRP A C 1
ATOM 4149 O O . TRP A 1 538 ? -22.603 12.756 26.801 1.00 82.81 538 TRP A O 1
ATOM 4159 N N . ASN A 1 539 ? -23.370 11.882 24.882 1.00 82.69 539 ASN A N 1
ATOM 4160 C CA . ASN A 1 539 ? -24.550 12.743 24.807 1.00 82.69 539 ASN A CA 1
ATOM 4161 C C . ASN A 1 539 ? -25.491 12.507 25.993 1.00 82.69 539 ASN A C 1
ATOM 4163 O O . ASN A 1 539 ? -25.886 13.459 26.663 1.00 82.69 539 ASN A O 1
ATOM 4167 N N . HIS A 1 540 ? -25.798 11.248 26.306 1.00 84.81 540 HIS A N 1
ATOM 4168 C CA . HIS A 1 540 ? -26.646 10.916 27.449 1.00 84.81 540 HIS A CA 1
ATOM 4169 C C . HIS A 1 540 ? -25.994 11.256 28.795 1.00 84.81 540 HIS A C 1
ATOM 4171 O O . HIS A 1 540 ? -26.685 11.728 29.700 1.00 84.81 540 HIS A O 1
ATOM 4177 N N . TYR A 1 541 ? -24.672 11.099 28.912 1.00 86.69 541 TYR A N 1
ATOM 4178 C CA . TYR A 1 541 ? -23.910 11.502 30.093 1.00 86.69 541 TYR A CA 1
ATOM 4179 C C . TYR A 1 541 ? -24.006 13.020 30.316 1.00 86.69 541 TYR A C 1
ATOM 4181 O O . TYR A 1 541 ? -24.354 13.469 31.409 1.00 86.69 541 TYR A O 1
ATOM 4189 N N . ARG A 1 542 ? -23.804 13.825 29.261 1.00 83.69 542 ARG A N 1
ATOM 4190 C CA . ARG A 1 542 ? -23.947 15.293 29.313 1.00 83.69 542 ARG A CA 1
ATOM 4191 C C . ARG A 1 542 ? -25.372 15.745 29.619 1.00 83.69 542 ARG A C 1
ATOM 4193 O O . ARG A 1 542 ? -25.556 16.717 30.348 1.00 83.69 542 ARG A O 1
ATOM 4200 N N . SER A 1 543 ? -26.366 15.050 29.076 1.00 84.75 543 SER A N 1
ATOM 4201 C CA . SER A 1 543 ? -27.785 15.330 29.309 1.00 84.75 543 SER A CA 1
ATOM 4202 C C . SER A 1 543 ? -28.313 14.780 30.639 1.00 84.75 543 SER A C 1
ATOM 4204 O O . SER A 1 543 ? -29.493 14.962 30.922 1.00 84.75 543 SER A O 1
ATOM 4206 N N . LYS A 1 544 ? -27.467 14.140 31.462 1.00 82.12 544 LYS A N 1
ATOM 4207 C CA . LYS A 1 544 ? -27.830 13.516 32.748 1.00 82.12 544 LYS A CA 1
ATOM 4208 C C . LYS A 1 544 ? -28.936 12.450 32.642 1.00 82.12 544 LYS A C 1
ATOM 4210 O O . LYS A 1 544 ? -29.665 12.229 33.604 1.00 82.12 544 LYS A O 1
ATOM 4215 N N . THR A 1 545 ? -29.040 11.774 31.498 1.00 85.50 545 THR A N 1
ATOM 4216 C CA . THR A 1 545 ? -30.019 10.699 31.243 1.00 85.50 545 THR A CA 1
ATOM 4217 C C . THR A 1 545 ? -29.332 9.332 31.291 1.00 85.50 545 THR A C 1
ATOM 4219 O O . THR A 1 545 ? -29.150 8.681 30.258 1.00 85.50 545 THR A O 1
ATOM 4222 N N . ILE A 1 546 ? -28.857 8.930 32.470 1.00 79.88 546 ILE A N 1
ATOM 4223 C CA . ILE A 1 546 ? -28.051 7.708 32.671 1.00 79.88 546 ILE A CA 1
ATOM 4224 C C . ILE A 1 546 ? -28.873 6.437 32.461 1.00 79.88 546 ILE A C 1
ATOM 4226 O O . ILE A 1 546 ? -28.367 5.459 31.917 1.00 79.88 546 ILE A O 1
ATOM 4230 N N . GLU A 1 547 ? -30.163 6.489 32.775 1.00 82.50 547 GLU A N 1
ATOM 4231 C CA . GLU A 1 547 ? -31.142 5.432 32.516 1.00 82.50 547 GLU A CA 1
ATOM 4232 C C . GLU A 1 547 ? -31.252 5.055 31.027 1.00 82.50 547 GLU A C 1
ATOM 4234 O O . GLU A 1 547 ? -31.716 3.972 30.687 1.00 82.50 547 GLU A O 1
ATOM 4239 N N . LYS A 1 548 ? -30.805 5.935 30.115 1.00 84.69 548 LYS A N 1
ATOM 4240 C CA . LYS A 1 548 ? -30.750 5.669 28.666 1.00 84.69 548 LYS A CA 1
ATOM 4241 C C . LYS A 1 548 ? -29.412 5.087 28.199 1.00 84.69 548 LYS A C 1
ATOM 4243 O O . LYS A 1 548 ? -29.315 4.646 27.052 1.00 84.69 548 LYS A O 1
ATOM 4248 N N . ILE A 1 549 ? -28.388 5.127 29.054 1.00 86.19 549 ILE A N 1
ATOM 4249 C CA . ILE A 1 549 ? -27.065 4.541 28.804 1.00 86.19 549 ILE A CA 1
ATOM 4250 C C . ILE A 1 549 ? -27.074 3.074 29.203 1.00 86.19 549 ILE A C 1
ATOM 4252 O O . ILE A 1 549 ? -26.638 2.236 28.420 1.00 86.19 549 ILE A O 1
ATOM 4256 N N . ALA A 1 550 ? -27.547 2.789 30.416 1.00 86.75 550 ALA A N 1
ATOM 4257 C CA . ALA A 1 550 ? -27.533 1.449 30.970 1.00 86.75 550 ALA A CA 1
ATOM 4258 C C . ALA A 1 550 ? -28.394 0.490 30.143 1.00 86.75 550 ALA A C 1
ATOM 4260 O O . ALA A 1 550 ? -29.468 0.841 29.647 1.00 86.75 550 ALA A O 1
ATOM 4261 N N . ASP A 1 551 ? -27.911 -0.737 30.018 1.00 85.62 551 ASP A N 1
ATOM 4262 C CA . ASP A 1 551 ? -28.696 -1.851 29.526 1.00 85.62 551 ASP A CA 1
ATOM 4263 C C . ASP A 1 551 ? -29.951 -2.010 30.401 1.00 85.62 551 ASP A C 1
ATOM 4265 O O . ASP A 1 551 ? -29.892 -2.055 31.632 1.00 85.62 551 ASP A O 1
ATOM 4269 N N . LYS A 1 552 ? -31.112 -2.050 29.742 1.00 83.38 552 LYS A N 1
ATOM 4270 C CA . LYS A 1 552 ? -32.423 -2.072 30.401 1.00 83.38 552 LYS A CA 1
ATOM 4271 C C . LYS A 1 552 ? -32.599 -3.293 31.300 1.00 83.38 552 LYS A C 1
ATOM 4273 O O . LYS A 1 552 ? -33.421 -3.245 32.204 1.00 83.38 552 LYS A O 1
ATOM 4278 N N . GLU A 1 553 ? -31.862 -4.369 31.037 1.00 79.31 553 GLU A N 1
ATOM 4279 C CA . GLU A 1 553 ? -31.955 -5.619 31.794 1.00 79.31 553 GLU A CA 1
ATOM 4280 C C . GLU A 1 553 ? -31.168 -5.591 33.113 1.00 79.31 553 GLU A C 1
ATOM 4282 O O . GLU A 1 553 ? -31.375 -6.456 33.959 1.00 79.31 553 GLU A O 1
ATOM 4287 N N . ILE A 1 554 ? -30.288 -4.602 33.310 1.00 82.56 554 ILE A N 1
ATOM 4288 C CA . ILE A 1 554 ? -29.490 -4.433 34.540 1.00 82.56 554 ILE A CA 1
ATOM 4289 C C . ILE A 1 554 ? -29.790 -3.131 35.288 1.00 82.56 554 ILE A C 1
ATOM 4291 O O . ILE A 1 554 ? -29.257 -2.925 36.376 1.00 82.56 554 ILE A O 1
ATOM 4295 N N . TYR A 1 555 ? -30.560 -2.220 34.690 1.00 83.00 555 TYR A N 1
ATOM 4296 C CA . TYR A 1 555 ? -30.791 -0.907 35.272 1.00 83.00 555 TYR A CA 1
ATOM 4297 C C . TYR A 1 555 ? -31.823 -0.966 36.400 1.00 83.00 555 TYR A C 1
ATOM 4299 O O . TYR A 1 555 ? -32.995 -1.261 36.175 1.00 83.00 555 TYR A O 1
ATOM 4307 N N . GLU A 1 556 ? -31.383 -0.581 37.593 1.00 84.88 556 GLU A N 1
ATOM 4308 C CA . GLU A 1 556 ? -32.228 -0.281 38.745 1.00 84.88 556 GLU A CA 1
ATOM 4309 C C . GLU A 1 556 ? -31.866 1.117 39.262 1.00 84.88 556 GLU A C 1
ATOM 4311 O O . GLU A 1 556 ? -30.692 1.500 39.257 1.00 84.88 556 GLU A O 1
ATOM 4316 N N . ASP A 1 557 ? -32.851 1.889 39.733 1.00 82.62 557 ASP A N 1
ATOM 4317 C CA . ASP A 1 557 ? -32.613 3.255 40.232 1.00 82.62 557 ASP A CA 1
ATOM 4318 C C . ASP A 1 557 ? -31.603 3.288 41.395 1.00 82.62 557 ASP A C 1
ATOM 4320 O O . ASP A 1 557 ? -30.825 4.236 41.517 1.00 82.62 557 ASP A O 1
ATOM 4324 N N . SER A 1 558 ? -31.564 2.226 42.207 1.00 86.25 558 SER A N 1
ATOM 4325 C CA . SER A 1 558 ? -30.594 2.009 43.291 1.00 86.25 558 SER A CA 1
ATOM 4326 C C . SER A 1 558 ? -29.141 1.941 42.802 1.00 86.25 558 SER A C 1
ATOM 4328 O O . SER A 1 558 ? -28.234 2.340 43.528 1.00 86.25 558 SER A O 1
ATOM 4330 N N . LEU A 1 559 ? -28.912 1.480 41.568 1.00 87.12 559 LEU A N 1
ATOM 4331 C CA . LEU A 1 559 ? -27.589 1.291 40.962 1.00 87.12 559 LEU A CA 1
ATOM 4332 C C . LEU A 1 559 ? -27.121 2.511 40.161 1.00 87.12 559 LEU A C 1
ATOM 4334 O O . LEU A 1 559 ? -26.007 2.523 39.637 1.00 87.12 559 LEU A O 1
ATOM 4338 N N . LYS A 1 560 ? -27.955 3.550 40.042 1.00 86.88 560 LYS A N 1
ATOM 4339 C CA . LYS A 1 560 ? -27.707 4.707 39.173 1.00 86.88 560 LYS A CA 1
ATOM 4340 C C . LYS A 1 560 ? -26.357 5.381 39.428 1.00 86.88 560 LYS A C 1
ATOM 4342 O O . LYS A 1 560 ? -25.655 5.687 38.466 1.00 86.88 560 LYS A O 1
ATOM 4347 N N . GLU A 1 561 ? -25.997 5.607 40.690 1.00 86.69 561 GLU A N 1
ATOM 4348 C CA . GLU A 1 561 ? -24.734 6.267 41.057 1.00 86.69 561 GLU A CA 1
ATOM 4349 C C . GLU A 1 561 ? -23.515 5.373 40.789 1.00 86.69 561 GLU A C 1
ATOM 4351 O O . GLU A 1 561 ? -22.483 5.844 40.304 1.00 86.69 561 GLU A O 1
ATOM 4356 N N . GLU A 1 562 ? -23.644 4.064 41.016 1.00 88.62 562 GLU A N 1
ATOM 4357 C CA . GLU A 1 562 ? -22.583 3.099 40.727 1.00 88.62 562 GLU A CA 1
ATOM 4358 C C . GLU A 1 562 ? -22.356 2.968 39.212 1.00 88.62 562 GLU A C 1
ATOM 4360 O O . GLU A 1 562 ? -21.226 3.093 38.735 1.00 88.62 562 GLU A O 1
ATOM 4365 N N . ILE A 1 563 ? -23.434 2.825 38.432 1.00 90.56 563 ILE A N 1
ATOM 4366 C CA . ILE A 1 563 ? -23.392 2.794 36.964 1.00 90.56 563 ILE A CA 1
ATOM 4367 C C . ILE A 1 563 ? -22.795 4.094 36.419 1.00 90.56 563 ILE A C 1
ATOM 4369 O O . ILE A 1 563 ? -21.925 4.052 35.548 1.00 90.56 563 ILE A O 1
ATOM 4373 N N . LEU A 1 564 ? -23.215 5.251 36.938 1.00 89.06 564 LEU A N 1
ATOM 4374 C CA . LEU A 1 564 ? -22.663 6.550 36.553 1.00 89.06 564 LEU A CA 1
ATOM 4375 C C . LEU A 1 564 ? -21.150 6.608 36.797 1.00 89.06 564 LEU A C 1
ATOM 4377 O O . LEU A 1 564 ? -20.407 7.054 35.922 1.00 89.06 564 LEU A O 1
ATOM 4381 N N . SER A 1 565 ? -20.688 6.126 37.951 1.00 89.56 565 SER A N 1
ATOM 4382 C CA . SER A 1 565 ? -19.264 6.063 38.283 1.00 89.56 565 SER A CA 1
ATOM 4383 C C . SER A 1 565 ? -18.489 5.172 37.303 1.00 89.56 565 SER A C 1
ATOM 4385 O O . SER A 1 565 ? -17.422 5.554 36.823 1.00 89.56 565 SER A O 1
ATOM 4387 N N . VAL A 1 566 ? -19.030 4.010 36.933 1.00 93.31 566 VAL A N 1
ATOM 4388 C CA . VAL A 1 566 ? -18.399 3.105 35.955 1.00 93.31 566 VAL A CA 1
ATOM 4389 C C . VAL A 1 566 ? -18.377 3.717 34.549 1.00 93.31 566 VAL A C 1
ATOM 4391 O O . VAL A 1 566 ? -17.365 3.628 33.853 1.00 93.31 566 VAL A O 1
ATOM 4394 N N . VAL A 1 567 ? -19.444 4.413 34.142 1.00 92.62 567 VAL A N 1
ATOM 4395 C CA . VAL A 1 567 ? -19.490 5.166 32.876 1.00 92.62 567 VAL A CA 1
ATOM 4396 C C . VAL A 1 567 ? -18.436 6.272 32.856 1.00 92.62 567 VAL A C 1
ATOM 4398 O O . VAL A 1 567 ? -17.766 6.451 31.840 1.00 92.62 567 VAL A O 1
ATOM 4401 N N . GLN A 1 568 ? -18.237 6.988 33.968 1.00 92.19 568 GLN A N 1
ATOM 4402 C CA . GLN A 1 568 ? -17.180 7.999 34.087 1.00 92.19 568 GLN A CA 1
ATOM 4403 C C . GLN A 1 568 ? -15.794 7.392 33.879 1.00 92.19 568 GLN A C 1
ATOM 4405 O O . GLN A 1 568 ? -15.001 7.952 33.123 1.00 92.19 568 GLN A O 1
ATOM 4410 N N . ILE A 1 569 ? -15.524 6.235 34.488 1.00 93.94 569 ILE A N 1
ATOM 4411 C CA . ILE A 1 569 ? -14.263 5.508 34.304 1.00 93.94 569 ILE A CA 1
ATOM 4412 C C . ILE A 1 569 ? -14.089 5.110 32.832 1.00 93.94 569 ILE A C 1
ATOM 4414 O O . ILE A 1 569 ? -13.032 5.371 32.257 1.00 93.94 569 ILE A O 1
ATOM 4418 N N . GLY A 1 570 ? -15.126 4.553 32.195 1.00 94.12 570 GLY A N 1
ATOM 4419 C CA . GLY A 1 570 ? -15.108 4.209 30.769 1.00 94.12 570 GLY A CA 1
ATOM 4420 C C . GLY A 1 570 ? -14.781 5.416 29.884 1.00 94.12 570 GLY A C 1
ATOM 4421 O O . GLY A 1 570 ? -13.859 5.357 29.074 1.00 94.12 570 GLY A O 1
ATOM 4422 N N . LEU A 1 571 ? -15.453 6.549 30.106 1.00 88.94 571 LEU A N 1
ATOM 4423 C CA . LEU A 1 571 ? -15.232 7.793 29.361 1.00 88.94 571 LEU A CA 1
ATOM 4424 C C . LEU A 1 571 ? -13.842 8.404 29.599 1.00 88.94 571 LEU A C 1
ATOM 4426 O O . LEU A 1 571 ? -13.243 8.942 28.665 1.00 88.94 571 LEU A O 1
ATOM 4430 N N . GLN A 1 572 ? -13.311 8.328 30.822 1.00 91.75 572 GLN A N 1
ATOM 4431 C CA . GLN A 1 572 ? -11.939 8.742 31.142 1.00 91.75 572 GLN A CA 1
ATOM 4432 C C . GLN A 1 572 ? -10.904 7.849 30.444 1.00 91.75 572 GLN A C 1
ATOM 4434 O O . GLN A 1 572 ? -9.891 8.335 29.946 1.00 91.75 572 GLN A O 1
ATOM 4439 N N . CYS A 1 573 ? -11.171 6.548 30.349 1.00 95.12 573 CYS A N 1
ATOM 4440 C CA . CYS A 1 573 ? -10.317 5.618 29.618 1.00 95.12 573 CYS A CA 1
ATOM 4441 C C . CYS A 1 573 ? -10.347 5.873 28.101 1.00 95.12 573 CYS A C 1
ATOM 4443 O O . CYS A 1 573 ? -9.326 5.712 27.439 1.00 95.12 573 CYS A O 1
ATOM 4445 N N . THR A 1 574 ? -11.470 6.339 27.541 1.00 92.06 574 THR A N 1
ATOM 4446 C CA . THR A 1 574 ? -11.619 6.619 26.100 1.00 92.06 574 THR A CA 1
ATOM 4447 C C . THR A 1 574 ? -11.281 8.057 25.687 1.00 92.06 574 THR A C 1
ATOM 4449 O O . THR A 1 574 ? -11.679 8.488 24.603 1.00 92.06 574 THR A O 1
ATOM 4452 N N . GLN A 1 575 ? -10.575 8.836 26.515 1.00 84.69 575 GLN A N 1
ATOM 4453 C CA . GLN A 1 575 ? -10.156 10.190 26.127 1.00 84.69 575 GLN A CA 1
ATOM 4454 C C . GLN A 1 575 ? -9.276 10.156 24.871 1.00 84.69 575 GLN A C 1
ATOM 4456 O O . GLN A 1 575 ? -8.436 9.269 24.707 1.00 84.69 575 GLN A O 1
ATOM 4461 N N . SER A 1 576 ? -9.441 11.130 23.973 1.00 76.06 576 SER A N 1
ATOM 4462 C CA . SER A 1 576 ? -8.674 11.180 22.719 1.00 76.06 576 SER A CA 1
ATOM 4463 C C . SER A 1 576 ? -7.169 11.301 22.967 1.00 76.06 576 SER A C 1
ATOM 4465 O O . SER A 1 576 ? -6.376 10.681 22.266 1.00 76.06 576 SER A O 1
ATOM 4467 N N . SER A 1 577 ? -6.783 12.055 23.997 1.00 80.00 577 SER A N 1
ATOM 4468 C CA . SER A 1 577 ? -5.400 12.212 24.440 1.00 80.00 577 SER A CA 1
ATOM 4469 C C . SER A 1 577 ? -4.999 11.075 25.395 1.00 80.00 577 SER A C 1
ATOM 4471 O O . SER A 1 577 ? -5.676 10.853 26.401 1.00 80.00 577 SER A O 1
ATOM 4473 N N . PRO A 1 578 ? -3.877 10.373 25.152 1.00 85.75 578 PRO A N 1
ATOM 4474 C CA . PRO A 1 578 ? -3.378 9.321 26.046 1.00 85.75 578 PRO A CA 1
ATOM 4475 C C . PRO A 1 578 ? -2.946 9.830 27.424 1.00 85.75 578 PRO A C 1
ATOM 4477 O O . PRO A 1 578 ? -2.925 9.061 28.389 1.00 85.75 578 PRO A O 1
ATOM 4480 N N . ALA A 1 579 ? -2.554 11.105 27.517 1.00 86.88 579 ALA A N 1
ATOM 4481 C CA . ALA A 1 579 ? -2.106 11.720 28.764 1.00 86.88 579 ALA A CA 1
ATOM 4482 C C . ALA A 1 579 ? -3.261 11.883 29.762 1.00 86.88 579 ALA A C 1
ATOM 4484 O O . ALA A 1 579 ? -3.048 11.737 30.961 1.00 86.88 579 ALA A O 1
ATOM 4485 N N . ASP A 1 580 ? -4.476 12.090 29.251 1.00 86.50 580 ASP A N 1
ATOM 4486 C CA . ASP A 1 580 ? -5.682 12.294 30.059 1.00 86.50 580 ASP A CA 1
ATOM 4487 C C . ASP A 1 580 ? -6.322 10.975 30.513 1.00 86.50 580 ASP A C 1
ATOM 4489 O O . ASP A 1 580 ? -7.221 10.965 31.354 1.00 86.50 580 ASP A O 1
ATOM 4493 N N . ARG A 1 581 ? -5.856 9.841 29.974 1.00 95.25 581 ARG A N 1
ATOM 4494 C CA . ARG A 1 581 ? -6.312 8.512 30.391 1.00 95.25 581 ARG A CA 1
ATOM 4495 C C . ARG A 1 581 ? -5.633 8.102 31.698 1.00 95.25 581 ARG A C 1
ATOM 4497 O O . ARG A 1 581 ? -4.415 8.275 31.815 1.00 95.25 581 ARG A O 1
ATOM 4504 N N . PRO A 1 582 ? -6.350 7.488 32.649 1.00 94.75 582 PRO A N 1
ATOM 4505 C CA . PRO A 1 582 ? -5.731 6.920 33.844 1.00 94.75 582 PRO A CA 1
ATOM 4506 C C . PRO A 1 582 ? -4.769 5.767 33.495 1.00 94.75 582 PRO A C 1
ATOM 4508 O O . PRO A 1 582 ? -4.816 5.203 32.401 1.00 94.75 582 PRO A O 1
ATOM 4511 N N . THR A 1 583 ? -3.870 5.420 34.416 1.00 96.25 583 THR A N 1
ATOM 4512 C CA . THR A 1 583 ? -3.148 4.135 34.374 1.00 96.25 583 THR A CA 1
ATOM 4513 C C . THR A 1 583 ? -4.085 3.005 34.796 1.00 96.25 583 THR A C 1
ATOM 4515 O O . THR A 1 583 ? -5.098 3.260 35.454 1.00 96.25 583 THR A O 1
ATOM 4518 N N . MET A 1 584 ? -3.771 1.754 34.452 1.00 97.06 584 MET A N 1
ATOM 4519 C CA . MET A 1 584 ? -4.650 0.638 34.813 1.00 97.06 584 MET A CA 1
ATOM 4520 C C . MET A 1 584 ? -4.672 0.390 36.324 1.00 97.06 584 MET A C 1
ATOM 4522 O O . MET A 1 584 ? -5.745 0.119 36.861 1.00 97.06 584 MET A O 1
ATOM 4526 N N . SER A 1 585 ? -3.567 0.611 37.039 1.00 95.31 585 SER A N 1
ATOM 4527 C CA . SER A 1 585 ? -3.573 0.631 38.511 1.00 95.31 585 SER A CA 1
ATOM 4528 C C . SER A 1 585 ? -4.525 1.680 39.083 1.00 95.31 585 SER A C 1
ATOM 4530 O O . SER A 1 585 ? -5.273 1.398 40.023 1.00 95.31 585 SER A O 1
ATOM 4532 N N . LYS A 1 586 ? -4.565 2.880 38.486 1.00 95.44 586 LYS A N 1
ATOM 4533 C CA . LYS A 1 586 ? -5.492 3.932 38.908 1.00 95.44 586 LYS A CA 1
ATOM 4534 C C . LYS A 1 586 ? -6.938 3.560 38.601 1.00 95.44 586 LYS A C 1
ATOM 4536 O O . LYS A 1 586 ? -7.811 3.826 39.419 1.00 95.44 586 LYS A O 1
ATOM 4541 N N . VAL A 1 587 ? -7.203 2.912 37.467 1.00 96.38 587 VAL A N 1
ATOM 4542 C CA . VAL A 1 587 ? -8.531 2.361 37.151 1.00 96.38 587 VAL A CA 1
ATOM 4543 C C . VAL A 1 587 ? -8.960 1.338 38.206 1.00 96.38 587 VAL A C 1
ATOM 4545 O O . VAL A 1 587 ? -10.075 1.429 38.714 1.00 96.38 587 VAL A O 1
ATOM 4548 N N . VAL A 1 588 ? -8.076 0.415 38.602 1.00 95.56 588 VAL A N 1
ATOM 4549 C CA . VAL A 1 588 ? -8.350 -0.565 39.669 1.00 95.56 588 VAL A CA 1
ATOM 4550 C C . VAL A 1 588 ? -8.657 0.132 40.999 1.00 95.56 588 VAL A C 1
ATOM 4552 O O . VAL A 1 588 ? -9.608 -0.244 41.683 1.00 95.56 588 VAL A O 1
ATOM 4555 N N . GLU A 1 589 ? -7.901 1.168 41.363 1.00 92.50 589 GLU A N 1
ATOM 4556 C CA . GLU A 1 589 ? -8.154 1.975 42.563 1.00 92.50 589 GLU A CA 1
ATOM 4557 C C . GLU A 1 589 ? -9.513 2.693 42.498 1.00 92.50 589 GLU A C 1
ATOM 4559 O O . GLU A 1 589 ? -10.261 2.675 43.474 1.00 92.50 589 GLU A O 1
ATOM 4564 N N . LEU A 1 590 ? -9.865 3.295 41.356 1.00 91.19 590 LEU A N 1
ATOM 4565 C CA . LEU A 1 590 ? -11.144 3.989 41.153 1.00 91.19 590 LEU A CA 1
ATOM 4566 C C . LEU A 1 590 ? -12.342 3.038 41.256 1.00 91.19 590 LEU A C 1
ATOM 4568 O O . LEU A 1 590 ? -13.374 3.425 41.797 1.00 91.19 590 LEU A O 1
ATOM 4572 N N . ILE A 1 591 ? -12.193 1.798 40.783 1.00 89.88 591 ILE A N 1
ATOM 4573 C CA . ILE A 1 591 ? -13.217 0.757 40.926 1.00 89.88 591 ILE A CA 1
ATOM 4574 C C . ILE A 1 591 ? -13.317 0.311 42.397 1.00 89.88 591 ILE A C 1
ATOM 4576 O O . ILE A 1 591 ? -14.411 0.283 42.953 1.00 89.88 591 ILE A O 1
ATOM 4580 N N . ARG A 1 592 ? -12.183 0.031 43.064 1.00 86.06 592 ARG A N 1
ATOM 4581 C CA . ARG A 1 592 ? -12.147 -0.499 44.444 1.00 86.06 592 ARG A CA 1
ATOM 4582 C C . ARG A 1 592 ? -12.558 0.501 45.521 1.00 86.06 592 ARG A C 1
ATOM 4584 O O . ARG A 1 592 ? -13.270 0.139 46.457 1.00 86.06 592 ARG A O 1
ATOM 4591 N N . SER A 1 593 ? -12.081 1.741 45.417 1.00 73.00 593 SER A N 1
ATOM 4592 C CA . SER A 1 593 ? -12.337 2.801 46.405 1.00 73.00 593 SER A CA 1
ATOM 4593 C C . SER A 1 593 ? -13.823 3.100 46.566 1.00 73.00 593 SER A C 1
ATOM 4595 O O . SER A 1 593 ? -14.230 3.549 47.626 1.00 73.00 593 SER A O 1
ATOM 4597 N N . ARG A 1 594 ? -14.635 2.788 45.552 1.00 63.84 594 ARG A N 1
ATOM 4598 C CA . ARG A 1 594 ? -16.075 3.056 45.547 1.00 63.84 594 ARG A CA 1
ATOM 4599 C C . ARG A 1 594 ? -16.942 1.828 45.808 1.00 63.84 594 ARG A C 1
ATOM 4601 O O . ARG A 1 594 ? -18.094 1.986 46.181 1.00 63.84 594 ARG A O 1
ATOM 4608 N N . SER A 1 595 ? -16.378 0.621 45.726 1.00 52.50 595 SER A N 1
ATOM 4609 C CA . SER A 1 595 ? -17.004 -0.597 46.267 1.00 52.50 595 SER A CA 1
ATOM 4610 C C . SER A 1 595 ? -16.946 -0.683 47.803 1.00 52.50 595 SER A C 1
ATOM 4612 O O . SER A 1 595 ? -17.695 -1.455 48.390 1.00 52.50 595 SER A O 1
ATOM 4614 N N . HIS A 1 596 ? -16.102 0.118 48.470 1.00 44.41 596 HIS A N 1
ATOM 4615 C CA . HIS A 1 596 ? -16.009 0.169 49.939 1.00 44.41 596 HIS A CA 1
ATOM 4616 C C . HIS A 1 596 ? -16.939 1.194 50.613 1.00 44.41 596 HIS A C 1
ATOM 4618 O O . HIS A 1 596 ? -17.180 1.074 51.814 1.00 44.41 596 HIS A O 1
ATOM 4624 N N . ASP A 1 597 ? -17.530 2.131 49.864 1.00 43.28 597 ASP A N 1
ATOM 4625 C CA . ASP A 1 597 ? -18.508 3.088 50.411 1.00 43.28 597 ASP A CA 1
ATOM 4626 C C . ASP A 1 597 ? -19.872 2.433 50.730 1.00 43.28 597 ASP A C 1
ATOM 4628 O O . ASP A 1 597 ? -20.726 3.053 51.359 1.00 43.28 597 ASP A O 1
ATOM 4632 N N . ALA A 1 598 ? -20.066 1.161 50.359 1.00 41.38 598 ALA A N 1
ATOM 4633 C CA . ALA A 1 598 ? -21.250 0.373 50.704 1.00 41.38 598 ALA A CA 1
ATOM 4634 C C . ALA A 1 598 ? -21.107 -0.453 52.003 1.00 41.38 598 ALA A C 1
ATOM 4636 O O . ALA A 1 598 ? -22.102 -1.009 52.463 1.00 41.38 598 ALA A O 1
ATOM 4637 N N . GLU A 1 599 ? -19.914 -0.546 52.617 1.00 36.78 599 GLU A N 1
ATOM 4638 C CA . GLU A 1 599 ? -19.682 -1.487 53.736 1.00 36.78 599 GLU A CA 1
ATOM 4639 C C . GLU A 1 599 ? -18.898 -0.944 54.949 1.00 36.78 599 GLU A C 1
ATOM 4641 O O . GLU A 1 599 ? -18.612 -1.700 55.877 1.00 36.78 599 GLU A O 1
ATOM 4646 N N . ALA A 1 600 ? -18.581 0.352 55.022 1.00 33.41 600 ALA A N 1
ATOM 4647 C CA . ALA A 1 600 ? -17.789 0.907 56.127 1.00 33.41 600 ALA A CA 1
ATOM 4648 C C . ALA A 1 600 ? -18.532 1.972 56.950 1.00 33.41 600 ALA A C 1
ATOM 4650 O O . ALA A 1 600 ? -18.108 3.122 57.022 1.00 33.41 600 ALA A O 1
ATOM 4651 N N . ASP A 1 601 ? -19.594 1.567 57.651 1.00 36.47 601 ASP A N 1
ATOM 4652 C CA . ASP A 1 601 ? -20.066 2.296 58.832 1.00 36.47 601 ASP A CA 1
ATOM 4653 C C . ASP A 1 601 ? -19.519 1.612 60.097 1.00 36.47 601 ASP A C 1
ATOM 4655 O O . ASP A 1 601 ? -20.081 0.634 60.594 1.00 36.47 601 ASP A O 1
ATOM 4659 N N . LYS A 1 602 ? -18.354 2.079 60.576 1.00 29.41 602 LYS A N 1
ATOM 4660 C CA . LYS A 1 602 ? -17.941 2.034 61.994 1.00 29.41 602 LYS A CA 1
ATOM 4661 C C . LYS A 1 602 ? -16.663 2.858 62.238 1.00 29.41 602 LYS A C 1
ATOM 4663 O O . LYS A 1 602 ? -15.645 2.601 61.595 1.00 29.41 602 LYS A O 1
ATOM 4668 N N . PRO A 1 603 ? -16.659 3.801 63.201 1.00 35.16 603 PRO A N 1
ATOM 4669 C CA . PRO A 1 603 ? -15.527 4.691 63.440 1.00 35.16 603 PRO A CA 1
ATOM 4670 C C . PRO A 1 603 ? -14.632 4.174 64.570 1.00 35.16 603 PRO A C 1
ATOM 4672 O O . PRO A 1 603 ? -15.138 3.846 65.642 1.00 35.16 603 PRO A O 1
ATOM 4675 N N . ILE A 1 604 ? -13.302 4.191 64.401 1.00 29.17 604 ILE A N 1
ATOM 4676 C CA . ILE A 1 604 ? -12.367 4.152 65.541 1.00 29.17 604 ILE A CA 1
ATOM 4677 C C . ILE A 1 604 ? -11.168 5.093 65.314 1.00 29.17 604 ILE A C 1
ATOM 4679 O O . ILE A 1 604 ? -10.391 4.954 64.374 1.00 29.17 604 ILE A O 1
ATOM 4683 N N . ASN A 1 605 ? -11.036 6.038 66.249 1.00 29.09 605 ASN A N 1
ATOM 4684 C CA . ASN A 1 605 ? -9.917 6.950 66.505 1.00 29.09 605 ASN A CA 1
ATOM 4685 C C . ASN A 1 605 ? -8.618 6.229 66.925 1.00 29.09 605 ASN A C 1
ATOM 4687 O O . ASN A 1 605 ? -8.688 5.321 67.751 1.00 29.09 605 ASN A O 1
ATOM 4691 N N . ARG A 1 606 ? -7.440 6.765 66.546 1.00 29.36 606 ARG A N 1
ATOM 4692 C CA . ARG A 1 606 ? -6.458 7.416 67.465 1.00 29.36 606 ARG A CA 1
ATOM 4693 C C . ARG A 1 606 ? -5.071 7.672 66.832 1.00 29.36 606 ARG A C 1
ATOM 4695 O O . ARG A 1 606 ? -4.371 6.758 66.426 1.00 29.36 606 ARG A O 1
ATOM 4702 N N . GLU A 1 607 ? -4.702 8.956 66.841 1.00 28.81 607 GLU A N 1
ATOM 4703 C CA . GLU A 1 607 ? -3.435 9.578 67.295 1.00 28.81 607 GLU A CA 1
ATOM 4704 C C . GLU A 1 607 ? -2.041 9.029 66.891 1.00 28.81 607 GLU A C 1
ATOM 4706 O O . GLU A 1 607 ? -1.506 8.097 67.476 1.00 28.81 607 GLU A O 1
ATOM 4711 N N . GLY A 1 608 ? -1.378 9.776 65.993 1.00 28.25 608 GLY A N 1
ATOM 4712 C CA . GLY A 1 608 ? -0.160 10.573 66.247 1.00 28.25 608 GLY A CA 1
ATOM 4713 C C . GLY A 1 608 ? 1.136 9.937 66.791 1.00 28.25 608 GLY A C 1
ATOM 4714 O O . GLY A 1 608 ? 1.204 9.555 67.953 1.00 28.25 608 GLY A O 1
ATOM 4715 N N . LYS A 1 609 ? 2.244 10.084 66.031 1.00 28.03 609 LYS A N 1
ATOM 4716 C CA . LYS A 1 609 ? 3.541 10.620 66.527 1.00 28.03 609 LYS A CA 1
ATOM 4717 C C . LYS A 1 609 ? 4.539 10.967 65.402 1.00 28.03 609 LYS A C 1
ATOM 4719 O O . LYS A 1 609 ? 4.697 10.243 64.428 1.00 28.03 609 LYS A O 1
ATOM 4724 N N . ARG A 1 610 ? 5.213 12.113 65.581 1.00 25.91 610 ARG A N 1
ATOM 4725 C CA . ARG A 1 610 ? 6.304 12.705 64.774 1.00 25.91 610 ARG A CA 1
ATOM 4726 C C . ARG A 1 610 ? 7.628 11.936 64.925 1.00 25.91 610 ARG A C 1
ATOM 4728 O O . ARG A 1 610 ? 7.944 11.518 66.033 1.00 25.91 610 ARG A O 1
ATOM 4735 N N . GLY A 1 611 ? 8.472 11.924 63.880 1.00 26.30 611 GLY A N 1
ATOM 4736 C CA . GLY A 1 611 ? 9.876 11.485 63.985 1.00 26.30 611 GLY A CA 1
ATOM 4737 C C . GLY A 1 611 ? 10.712 11.528 62.692 1.00 26.30 611 GLY A C 1
ATOM 4738 O O . GLY A 1 611 ? 10.693 10.612 61.890 1.00 26.30 611 GLY A O 1
ATOM 4739 N N . ARG A 1 612 ? 11.460 12.623 62.546 1.00 25.70 612 ARG A N 1
ATOM 4740 C CA . ARG A 1 612 ? 12.503 13.059 61.587 1.00 25.70 612 ARG A CA 1
ATOM 4741 C C . ARG A 1 612 ? 13.661 12.085 61.171 1.00 25.70 612 ARG A C 1
ATOM 4743 O O . ARG A 1 612 ? 14.289 11.485 62.028 1.00 25.70 612 ARG A O 1
ATOM 4750 N N . VAL A 1 613 ? 14.057 12.200 59.881 1.00 23.98 613 VAL A N 1
ATOM 4751 C CA . VAL A 1 613 ? 15.405 12.164 59.202 1.00 23.98 613 VAL A CA 1
ATOM 4752 C C . VAL A 1 613 ? 16.257 10.867 59.138 1.00 23.98 613 VAL A C 1
ATOM 4754 O O . VAL A 1 613 ? 16.866 10.485 60.126 1.00 23.98 613 VAL A O 1
ATOM 4757 N N . ARG A 1 614 ? 16.547 10.365 57.913 1.00 25.30 614 ARG A N 1
ATOM 4758 C CA . ARG A 1 614 ? 17.849 10.548 57.200 1.00 25.30 614 ARG A CA 1
ATOM 4759 C C . ARG A 1 614 ? 17.853 10.049 55.742 1.00 25.30 614 ARG A C 1
ATOM 4761 O O . ARG A 1 614 ? 17.621 8.883 55.460 1.00 25.30 614 ARG A O 1
ATOM 4768 N N . LYS A 1 615 ? 18.211 10.979 54.844 1.00 25.67 615 LYS A N 1
ATOM 4769 C CA . LYS A 1 615 ? 18.702 10.784 53.470 1.00 25.67 615 LYS A CA 1
ATOM 4770 C C . LYS A 1 615 ? 20.100 10.149 53.476 1.00 25.67 615 LYS A C 1
ATOM 4772 O O . LYS A 1 615 ? 20.915 10.495 54.332 1.00 25.67 615 LYS A O 1
ATOM 4777 N N . ARG A 1 616 ? 20.426 9.393 52.424 1.00 25.02 616 ARG A N 1
ATOM 4778 C CA . ARG A 1 616 ? 21.787 9.313 51.869 1.00 25.02 616 ARG A CA 1
ATOM 4779 C C . ARG A 1 616 ? 21.719 9.257 50.338 1.00 25.02 616 ARG A C 1
ATOM 4781 O O . ARG A 1 616 ? 21.415 8.221 49.769 1.00 25.02 616 ARG A O 1
ATOM 4788 N N . CYS A 1 617 ? 22.017 10.395 49.712 1.00 21.77 617 CYS A N 1
ATOM 4789 C CA . CYS A 1 617 ? 22.765 10.454 48.457 1.00 21.77 617 CYS A CA 1
ATOM 4790 C C . CYS A 1 617 ? 24.241 10.629 48.833 1.00 21.77 617 CYS A C 1
ATOM 4792 O O . CYS A 1 617 ? 24.530 11.391 49.759 1.00 21.77 617 CYS A O 1
ATOM 4794 N N . ILE A 1 618 ? 25.156 9.999 48.099 1.00 24.61 618 ILE A N 1
ATOM 4795 C CA . ILE A 1 618 ? 26.527 10.494 47.939 1.00 24.61 618 ILE A CA 1
ATOM 4796 C C . ILE A 1 618 ? 26.839 10.469 46.445 1.00 24.61 618 ILE A C 1
ATOM 4798 O O . ILE A 1 618 ? 26.787 9.426 45.804 1.00 24.61 618 ILE A O 1
ATOM 4802 N N . LEU A 1 619 ? 27.152 11.653 45.935 1.00 25.48 619 LEU A N 1
ATOM 4803 C CA . LEU A 1 619 ? 27.790 11.942 44.661 1.00 25.48 619 LEU A CA 1
ATOM 4804 C C . LEU A 1 619 ? 28.789 13.054 45.005 1.00 25.48 619 LEU A C 1
ATOM 4806 O O . LEU A 1 619 ? 28.369 14.069 45.554 1.00 25.48 619 LEU A O 1
ATOM 4810 N N . HIS A 1 620 ? 30.082 12.858 44.751 1.00 25.64 620 HIS A N 1
ATOM 4811 C CA . HIS A 1 620 ? 31.091 13.923 44.657 1.00 25.64 620 HIS A CA 1
ATOM 4812 C C . HIS A 1 620 ? 32.299 13.374 43.877 1.00 25.64 620 HIS A C 1
ATOM 4814 O O . HIS A 1 620 ? 32.763 12.285 44.195 1.00 25.64 620 HIS A O 1
ATOM 4820 N N . LEU A 1 621 ? 32.587 13.934 42.689 1.00 25.12 621 LEU A N 1
ATOM 4821 C CA . LEU A 1 621 ? 33.513 15.063 42.403 1.00 25.12 621 LEU A CA 1
ATOM 4822 C C . LEU A 1 621 ? 34.988 14.578 42.420 1.00 25.12 621 LEU A C 1
ATOM 4824 O O . LEU A 1 621 ? 35.340 13.811 43.298 1.00 25.12 621 LEU A O 1
ATOM 4828 N N . GLN A 1 622 ? 35.926 14.939 41.533 1.00 24.05 622 GLN A N 1
ATOM 4829 C CA . GLN A 1 622 ? 36.072 16.045 40.576 1.00 24.05 622 GLN A CA 1
ATOM 4830 C C . GLN A 1 622 ? 37.292 15.762 39.652 1.00 24.05 622 GLN A C 1
ATOM 4832 O O . GLN A 1 622 ? 38.104 14.890 39.950 1.00 24.05 622 GLN A O 1
ATOM 4837 N N . ALA A 1 623 ? 37.425 16.513 38.556 1.00 24.12 623 ALA A N 1
ATOM 4838 C CA . ALA A 1 623 ? 38.514 16.472 37.569 1.00 24.12 623 ALA A CA 1
ATOM 4839 C C . ALA A 1 623 ? 39.723 17.367 37.929 1.00 24.12 623 ALA A C 1
ATOM 4841 O O . ALA A 1 623 ? 39.499 18.377 38.586 1.00 24.12 623 ALA A O 1
ATOM 4842 N N . THR A 1 624 ? 40.925 17.070 37.393 1.00 26.12 624 THR A N 1
ATOM 4843 C CA . THR A 1 624 ? 41.848 18.015 36.697 1.00 26.12 624 THR A CA 1
ATOM 4844 C C . THR A 1 624 ? 43.111 17.324 36.135 1.00 26.12 624 THR A C 1
ATOM 4846 O O . THR A 1 624 ? 43.504 16.249 36.575 1.00 26.12 624 THR A O 1
ATOM 4849 N N . ALA A 1 625 ? 43.693 17.955 35.108 1.00 24.45 625 ALA A N 1
ATOM 4850 C CA . ALA A 1 625 ? 44.768 17.518 34.208 1.00 24.45 625 ALA A CA 1
ATOM 4851 C C . ALA A 1 625 ? 46.165 18.085 34.557 1.00 24.45 625 ALA A C 1
ATOM 4853 O O . ALA A 1 625 ? 46.219 19.068 35.284 1.00 24.45 625 ALA A O 1
ATOM 4854 N N . LEU A 1 626 ? 47.239 17.508 33.975 1.00 24.48 626 LEU A N 1
ATOM 4855 C CA . LEU A 1 626 ? 48.616 18.014 33.672 1.00 24.48 626 LEU A CA 1
ATOM 4856 C C . LEU A 1 626 ? 49.517 16.753 33.525 1.00 24.48 626 LEU A C 1
ATOM 4858 O O . LEU A 1 626 ? 49.401 15.870 34.362 1.00 24.48 626 LEU A O 1
ATOM 4862 N N . GLY A 1 627 ? 50.382 16.475 32.542 1.00 23.70 627 GLY A N 1
ATOM 4863 C CA . GLY A 1 627 ? 51.071 17.231 31.492 1.00 23.70 627 GLY A CA 1
ATOM 4864 C C . GLY A 1 627 ? 52.581 16.890 31.553 1.00 23.70 627 GLY A C 1
ATOM 4865 O O . GLY A 1 627 ? 53.172 17.144 32.592 1.00 23.70 627 GLY A O 1
ATOM 4866 N N . GLU A 1 628 ? 53.165 16.360 30.456 1.00 24.95 628 GLU A N 1
ATOM 4867 C CA . GLU A 1 628 ? 54.623 16.245 30.131 1.00 24.95 628 GLU A CA 1
ATOM 4868 C C . GLU A 1 628 ? 55.484 15.192 30.884 1.00 24.95 628 GLU A C 1
ATOM 4870 O O . GLU A 1 628 ? 55.158 14.784 31.987 1.00 24.95 628 GLU A O 1
ATOM 4875 N N . ALA A 1 629 ? 56.664 14.729 30.444 1.00 23.33 629 ALA A N 1
ATOM 4876 C CA . ALA A 1 629 ? 57.277 14.351 29.162 1.00 23.33 629 ALA A CA 1
ATOM 4877 C C . ALA A 1 629 ? 58.658 13.714 29.506 1.00 23.33 629 ALA A C 1
ATOM 4879 O O . ALA A 1 629 ? 59.388 14.239 30.336 1.00 23.33 629 ALA A O 1
ATOM 4880 N N . THR A 1 630 ? 58.990 12.580 28.876 1.00 25.55 630 THR A N 1
ATOM 4881 C CA . THR A 1 630 ? 60.329 12.083 28.449 1.00 25.55 630 THR A CA 1
ATOM 4882 C C . THR A 1 630 ? 61.621 12.228 29.305 1.00 25.55 630 THR A C 1
ATOM 4884 O O . THR A 1 630 ? 62.091 13.330 29.551 1.00 25.55 630 THR A O 1
ATOM 4887 N N . HIS A 1 631 ? 62.329 11.083 29.440 1.00 26.05 631 HIS A N 1
ATOM 4888 C CA . HIS A 1 631 ? 63.727 10.794 28.998 1.00 26.05 631 HIS A CA 1
ATOM 4889 C C . HIS A 1 631 ? 64.832 10.397 30.025 1.00 26.05 631 HIS A C 1
ATOM 4891 O O . HIS A 1 631 ? 65.171 11.156 30.921 1.00 26.05 631 HIS A O 1
ATOM 4897 N N . GLN A 1 632 ? 65.483 9.251 29.704 1.00 27.31 632 GLN A N 1
ATOM 4898 C CA . GLN A 1 632 ? 66.868 8.779 29.997 1.00 27.31 632 GLN A CA 1
ATOM 4899 C C . GLN A 1 632 ? 67.226 8.330 31.439 1.00 27.31 632 GLN A C 1
ATOM 4901 O O . GLN A 1 632 ? 66.796 8.930 32.405 1.00 27.31 632 GLN A O 1
ATOM 4906 N N . ALA A 1 633 ? 68.008 7.266 31.687 1.00 24.22 633 ALA A N 1
ATOM 4907 C CA . ALA A 1 633 ? 69.120 6.715 30.910 1.00 24.22 633 ALA A CA 1
ATOM 4908 C C . ALA A 1 633 ? 69.363 5.198 31.111 1.00 24.22 633 ALA A C 1
ATOM 4910 O O . ALA A 1 633 ? 69.048 4.604 32.139 1.00 24.22 633 ALA A O 1
ATOM 4911 N N . VAL A 1 634 ? 69.989 4.627 30.081 1.00 28.23 634 VAL A N 1
ATOM 4912 C CA . VAL A 1 634 ? 70.631 3.309 29.980 1.00 28.23 634 VAL A CA 1
ATOM 4913 C C . VAL A 1 634 ? 72.121 3.441 30.343 1.00 28.23 634 VAL A C 1
ATOM 4915 O O . VAL A 1 634 ? 72.683 4.526 30.222 1.00 28.23 634 VAL A O 1
ATOM 4918 N N . GLN A 1 635 ? 72.745 2.288 30.618 1.00 26.94 635 GLN A N 1
ATOM 4919 C CA . GLN A 1 635 ? 74.183 1.977 30.741 1.00 26.94 635 GLN A CA 1
ATOM 4920 C C . GLN A 1 635 ? 74.699 2.018 32.188 1.00 26.94 635 GLN A C 1
ATOM 4922 O O . GLN A 1 635 ? 74.384 2.925 32.937 1.00 26.94 635 GLN A O 1
ATOM 4927 N N . PHE A 1 636 ? 75.450 1.041 32.691 1.00 24.16 636 PHE A N 1
ATOM 4928 C CA . PHE A 1 636 ? 76.603 0.330 32.126 1.00 24.16 636 PHE A CA 1
ATOM 4929 C C . PHE A 1 636 ? 76.636 -1.090 32.748 1.00 24.16 636 PHE A C 1
ATOM 4931 O O . PHE A 1 636 ? 76.376 -1.236 33.937 1.00 24.16 636 PHE A O 1
ATOM 4938 N N . TYR A 1 637 ? 76.754 -2.171 31.961 1.00 24.34 637 TYR A N 1
ATOM 4939 C CA . TYR A 1 637 ? 78.016 -2.915 31.738 1.00 24.34 637 TYR A CA 1
ATOM 4940 C C . TYR A 1 637 ? 78.720 -3.318 33.046 1.00 24.34 637 TYR A C 1
ATOM 4942 O O . TYR A 1 637 ? 79.138 -2.461 33.812 1.00 24.34 637 TYR A O 1
ATOM 4950 N N . PHE A 1 638 ? 78.870 -4.610 33.350 1.00 24.80 638 PHE A N 1
ATOM 4951 C CA . PHE A 1 638 ? 80.025 -5.421 32.921 1.00 24.80 638 PHE A CA 1
ATOM 4952 C C . PHE A 1 638 ? 79.781 -6.894 33.359 1.00 24.80 638 PHE A C 1
ATOM 4954 O O . PHE A 1 638 ? 79.291 -7.113 34.458 1.00 24.80 638 PHE A O 1
ATOM 4961 N N . MET A 1 639 ? 79.898 -7.927 32.506 1.00 25.16 639 MET A N 1
ATOM 4962 C CA . MET A 1 639 ? 81.106 -8.644 32.020 1.00 25.16 639 MET A CA 1
ATOM 4963 C C . MET A 1 639 ? 81.168 -10.054 32.634 1.00 25.16 639 MET A C 1
ATOM 4965 O O . MET A 1 639 ? 81.351 -10.172 33.835 1.00 25.16 639 MET A O 1
ATOM 4969 N N . GLN A 1 640 ? 81.113 -11.115 31.825 1.00 29.02 640 GLN A N 1
ATOM 4970 C CA . GLN A 1 640 ? 82.239 -12.052 31.716 1.00 29.02 640 GLN A CA 1
ATOM 4971 C C . GLN A 1 640 ? 82.034 -13.087 30.607 1.00 29.02 640 GLN A C 1
ATOM 4973 O O . GLN A 1 640 ? 80.929 -13.490 30.263 1.00 29.02 640 GLN A O 1
ATOM 4978 N N . MET A 1 641 ? 83.175 -13.417 30.019 1.00 26.89 641 MET A N 1
ATOM 4979 C CA . MET A 1 641 ? 83.420 -14.201 28.820 1.00 26.89 641 MET A CA 1
ATOM 4980 C C . MET A 1 641 ? 83.108 -15.693 28.997 1.00 26.89 641 MET A C 1
ATOM 4982 O O . MET A 1 641 ? 83.131 -16.198 30.114 1.00 26.89 641 MET A O 1
ATOM 4986 N N . GLY A 1 642 ? 83.049 -16.421 27.876 1.00 25.38 642 GLY A N 1
ATOM 4987 C CA . GLY A 1 642 ? 83.817 -17.669 27.814 1.00 25.38 642 GLY A CA 1
ATOM 4988 C C . GLY A 1 642 ? 83.161 -18.886 27.167 1.00 25.38 642 GLY A C 1
ATOM 4989 O O . GLY A 1 642 ? 82.683 -19.771 27.857 1.00 25.38 642 GLY A O 1
ATOM 4990 N N . SER A 1 643 ? 83.377 -19.006 25.856 1.00 28.95 643 SER A N 1
ATOM 4991 C CA . SER A 1 643 ? 83.835 -20.237 25.189 1.00 28.95 643 SER A CA 1
ATOM 4992 C C . SER A 1 643 ? 82.877 -21.408 24.892 1.00 28.95 643 SER A C 1
ATOM 4994 O O . SER A 1 643 ? 82.011 -21.799 25.664 1.00 28.95 643 SER A O 1
ATOM 4996 N N . SER A 1 644 ? 83.198 -22.027 23.749 1.00 30.22 644 SER A N 1
ATOM 4997 C CA . SER A 1 644 ? 82.985 -23.427 23.350 1.00 30.22 644 SER A CA 1
ATOM 4998 C C . SER A 1 644 ? 81.569 -23.923 23.016 1.00 30.22 644 SER A C 1
ATOM 5000 O O . SER A 1 644 ? 80.820 -24.412 23.848 1.00 30.22 644 SER A O 1
ATOM 5002 N N . THR A 1 645 ? 81.288 -23.875 21.707 1.00 40.12 645 THR A N 1
ATOM 5003 C CA . THR A 1 645 ? 80.880 -25.016 20.856 1.00 40.12 645 THR A CA 1
ATOM 5004 C C . THR A 1 645 ? 79.822 -25.992 21.388 1.00 40.12 645 THR A C 1
ATOM 5006 O O . THR A 1 645 ? 80.158 -26.939 22.092 1.00 40.12 645 THR A O 1
ATOM 5009 N N . ASN A 1 646 ? 78.574 -25.824 20.922 1.00 38.03 646 ASN A N 1
ATOM 5010 C CA . ASN A 1 646 ? 77.744 -26.848 20.243 1.00 38.03 646 ASN A CA 1
ATOM 5011 C C . ASN A 1 646 ? 76.242 -26.549 20.390 1.00 38.03 646 ASN A C 1
ATOM 5013 O O . ASN A 1 646 ? 75.556 -27.191 21.177 1.00 38.03 646 ASN A O 1
ATOM 5017 N N . ILE A 1 647 ? 75.705 -25.609 19.600 1.00 37.03 647 ILE A N 1
ATOM 5018 C CA . ILE A 1 647 ? 74.252 -25.492 19.379 1.00 37.03 647 ILE A CA 1
ATOM 5019 C C . ILE A 1 647 ? 73.996 -25.062 17.924 1.00 37.03 647 ILE A C 1
ATOM 5021 O O . ILE A 1 647 ? 73.904 -23.876 17.617 1.00 37.03 647 ILE A O 1
ATOM 5025 N N . THR A 1 648 ? 73.862 -26.025 17.009 1.00 50.16 648 THR A N 1
ATOM 5026 C CA . THR A 1 648 ? 73.423 -25.797 15.613 1.00 50.16 648 THR A CA 1
ATOM 5027 C C . THR A 1 648 ? 72.036 -26.369 15.310 1.00 50.16 648 THR A C 1
ATOM 5029 O O . THR A 1 648 ? 71.692 -26.561 14.150 1.00 50.16 648 THR A O 1
ATOM 5032 N N . ILE A 1 649 ? 71.193 -26.594 16.327 1.00 49.91 649 ILE A N 1
ATOM 5033 C CA . ILE A 1 649 ? 69.781 -26.984 16.111 1.00 49.91 649 ILE A CA 1
ATOM 5034 C C . ILE A 1 649 ? 68.780 -26.074 16.857 1.00 49.91 649 ILE A C 1
ATOM 5036 O O . ILE A 1 649 ? 67.607 -26.038 16.501 1.00 49.91 649 ILE A O 1
ATOM 5040 N N . LEU A 1 650 ? 69.226 -25.218 17.788 1.00 48.72 650 LEU A N 1
ATOM 5041 C CA . LEU A 1 650 ? 68.345 -24.263 18.490 1.00 48.72 650 LEU A CA 1
ATOM 5042 C C . LEU A 1 650 ? 68.416 -22.810 17.967 1.00 48.72 650 LEU A C 1
ATOM 5044 O O . LEU A 1 650 ? 67.679 -21.950 18.439 1.00 48.72 650 LEU A O 1
ATOM 5048 N N . SER A 1 651 ? 69.270 -22.525 16.978 1.00 48.38 651 SER A N 1
ATOM 5049 C CA . SER A 1 651 ? 69.513 -21.177 16.428 1.00 48.38 651 SER A CA 1
ATOM 5050 C C . SER A 1 651 ? 68.815 -20.893 15.086 1.00 48.38 651 SER A C 1
ATOM 5052 O O . SER A 1 651 ? 68.706 -19.736 14.690 1.00 48.38 651 SER A O 1
ATOM 5054 N N . LEU A 1 652 ? 68.242 -21.909 14.428 1.00 45.44 652 LEU A N 1
ATOM 5055 C CA . LEU A 1 652 ? 67.359 -21.737 13.258 1.00 45.44 652 LEU A CA 1
ATOM 5056 C C . LEU A 1 652 ? 65.884 -21.517 13.642 1.00 45.44 652 LEU A C 1
ATOM 5058 O O . LEU A 1 652 ? 65.131 -20.925 12.873 1.00 45.44 652 LEU A O 1
ATOM 5062 N N . GLY A 1 653 ? 65.482 -21.912 14.856 1.00 48.69 653 GLY A N 1
ATOM 5063 C CA . GLY A 1 653 ? 64.137 -21.651 15.382 1.00 48.69 653 GLY A CA 1
ATOM 5064 C C . GLY A 1 653 ? 63.905 -20.187 15.778 1.00 48.69 653 GLY A C 1
ATOM 5065 O O . GLY A 1 653 ? 62.809 -19.666 15.589 1.00 48.69 653 GLY A O 1
ATOM 5066 N N . LEU A 1 654 ? 64.940 -19.489 16.261 1.00 48.72 654 LEU A N 1
ATOM 5067 C CA . LEU A 1 654 ? 64.810 -18.101 16.725 1.00 48.72 654 LEU A CA 1
ATOM 5068 C C . LEU A 1 654 ? 64.893 -17.061 15.589 1.00 48.72 654 LEU A C 1
ATOM 5070 O O . LEU A 1 654 ? 64.290 -15.997 15.699 1.00 48.72 654 LEU A O 1
ATOM 5074 N N . LEU A 1 655 ? 65.568 -17.374 14.472 1.00 45.81 655 LEU A N 1
ATOM 5075 C CA . LEU A 1 655 ? 65.595 -16.498 13.290 1.00 45.81 655 LEU A CA 1
ATOM 5076 C C . LEU A 1 655 ? 64.290 -16.566 12.476 1.00 45.81 655 LEU A C 1
ATOM 5078 O O . LEU A 1 655 ? 63.883 -15.569 11.885 1.00 45.81 655 LEU A O 1
ATOM 5082 N N . PHE A 1 656 ? 63.589 -17.706 12.493 1.00 46.97 656 PHE A N 1
ATOM 5083 C CA . PHE A 1 656 ? 62.263 -17.817 11.876 1.00 46.97 656 PHE A CA 1
ATOM 5084 C C . PHE A 1 656 ? 61.195 -17.064 12.690 1.00 46.97 656 PHE A C 1
ATOM 5086 O O . PHE A 1 656 ? 60.326 -16.409 12.120 1.00 46.97 656 PHE A O 1
ATOM 5093 N N . LEU A 1 657 ? 61.307 -17.055 14.024 1.00 47.03 657 LEU A N 1
ATOM 5094 C CA . LEU A 1 657 ? 60.410 -16.295 14.903 1.00 47.03 657 LEU A CA 1
ATOM 5095 C C . LEU A 1 657 ? 60.622 -14.768 14.832 1.00 47.03 657 LEU A C 1
ATOM 5097 O O . LEU A 1 657 ? 59.652 -14.026 14.959 1.00 47.03 657 LEU A O 1
ATOM 5101 N N . LEU A 1 658 ? 61.836 -14.280 14.545 1.00 46.06 658 LEU A N 1
ATOM 5102 C CA . LEU A 1 658 ? 62.111 -12.838 14.409 1.00 46.06 658 LEU A CA 1
ATOM 5103 C C . LEU A 1 658 ? 61.764 -12.249 13.026 1.00 46.06 658 LEU A C 1
ATOM 5105 O O . LEU A 1 658 ? 61.472 -11.058 12.940 1.00 46.06 658 LEU A O 1
ATOM 5109 N N . CYS A 1 659 ? 61.694 -13.057 11.961 1.00 42.22 659 CYS A N 1
ATOM 5110 C CA . CYS A 1 659 ? 61.164 -12.606 10.663 1.00 42.22 659 CYS A CA 1
ATOM 5111 C C . CYS A 1 659 ? 59.629 -12.674 10.577 1.00 42.22 659 CYS A C 1
ATOM 5113 O O . CYS A 1 659 ? 59.026 -11.895 9.843 1.00 42.22 659 CYS A O 1
ATOM 5115 N N . VAL A 1 660 ? 58.977 -13.556 11.343 1.00 47.03 660 VAL A N 1
ATOM 5116 C CA . VAL A 1 660 ? 57.504 -13.641 11.373 1.00 47.03 660 VAL A CA 1
ATOM 5117 C C . VAL A 1 660 ? 56.884 -12.523 12.229 1.00 47.03 660 VAL A C 1
ATOM 5119 O O . VAL A 1 660 ? 55.775 -12.080 11.937 1.00 47.03 660 VAL A O 1
ATOM 5122 N N . PHE A 1 661 ? 57.614 -11.973 13.209 1.00 42.56 661 PHE A N 1
ATOM 5123 C CA . PHE A 1 661 ? 57.128 -10.861 14.041 1.00 42.56 661 PHE A CA 1
ATOM 5124 C C . PHE A 1 661 ? 57.398 -9.444 13.490 1.00 42.56 661 PHE A C 1
ATOM 5126 O O . PHE A 1 661 ? 56.752 -8.503 13.947 1.00 42.56 661 PHE A O 1
ATOM 5133 N N . SER A 1 662 ? 58.250 -9.253 12.470 1.00 38.97 662 SER A N 1
ATOM 5134 C CA . SER A 1 662 ? 58.460 -7.925 11.849 1.00 38.97 662 SER A CA 1
ATOM 5135 C C . SER A 1 662 ? 57.478 -7.585 10.716 1.00 38.97 662 SER A C 1
ATOM 5137 O O . SER A 1 662 ? 57.432 -6.438 10.277 1.00 38.97 662 SER A O 1
ATOM 5139 N N . SER A 1 663 ? 56.630 -8.531 10.287 1.00 39.09 663 SER A N 1
ATOM 5140 C CA . SER A 1 663 ? 55.559 -8.277 9.306 1.00 39.09 663 SER A CA 1
ATOM 5141 C C . SER A 1 663 ? 54.169 -8.079 9.935 1.00 39.09 663 SER A C 1
ATOM 5143 O O . SER A 1 663 ? 53.206 -7.857 9.203 1.00 39.09 663 SER A O 1
ATOM 5145 N N . PHE A 1 664 ? 54.048 -8.142 11.268 1.00 39.84 664 PHE A N 1
ATOM 5146 C CA . PHE A 1 664 ? 52.771 -8.003 11.989 1.00 39.84 664 PHE A CA 1
ATOM 5147 C C . PHE A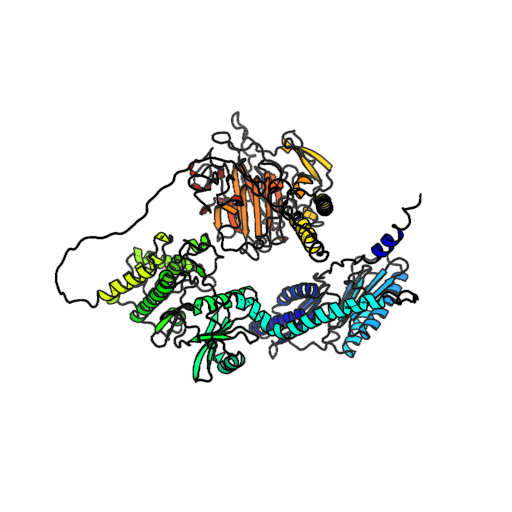 1 664 ? 52.620 -6.680 12.766 1.00 39.84 664 PHE A C 1
ATOM 5149 O O . PHE A 1 664 ? 51.632 -6.502 13.471 1.00 39.84 664 PHE A O 1
ATOM 5156 N N . CYS A 1 665 ? 53.556 -5.730 12.619 1.00 32.62 665 CYS A N 1
ATOM 5157 C CA . CYS A 1 665 ? 53.522 -4.446 13.337 1.00 32.62 665 CYS A CA 1
ATOM 5158 C C . CYS A 1 665 ? 53.773 -3.212 12.442 1.00 32.62 665 CYS A C 1
ATOM 5160 O O . CYS A 1 665 ? 54.390 -2.240 12.863 1.00 32.62 665 CYS A O 1
ATOM 5162 N N . THR A 1 666 ? 53.287 -3.237 11.196 1.00 35.38 666 THR A N 1
ATOM 5163 C CA . THR A 1 666 ? 53.137 -2.034 10.339 1.00 35.38 666 THR A CA 1
ATOM 5164 C C . THR A 1 666 ? 51.707 -1.839 9.815 1.00 35.38 666 THR A C 1
ATOM 5166 O O . THR A 1 666 ? 51.458 -0.985 8.969 1.00 35.38 666 THR A O 1
ATOM 5169 N N . THR A 1 667 ? 50.735 -2.579 10.356 1.00 36.62 667 THR A N 1
ATOM 5170 C CA . THR A 1 667 ? 49.291 -2.444 10.063 1.00 36.62 667 THR A CA 1
ATOM 5171 C C . THR A 1 667 ? 48.470 -1.969 11.260 1.00 36.62 667 THR A C 1
ATOM 5173 O O . THR A 1 667 ? 47.247 -2.078 11.268 1.00 36.62 667 THR A O 1
ATOM 5176 N N . VAL A 1 668 ? 49.126 -1.373 12.253 1.00 38.25 668 VAL A N 1
ATOM 5177 C CA . VAL A 1 668 ? 48.479 -0.528 13.257 1.00 38.25 668 VAL A CA 1
ATOM 5178 C C . VAL A 1 668 ? 49.251 0.788 13.226 1.00 38.25 668 VAL A C 1
ATOM 5180 O O . VAL A 1 668 ? 50.449 0.791 13.475 1.00 38.25 668 VAL A O 1
ATOM 5183 N N . CYS A 1 669 ? 48.575 1.870 12.832 1.00 29.52 669 CYS A N 1
ATOM 5184 C CA . CYS A 1 669 ? 49.107 3.222 12.580 1.00 29.52 669 CYS A CA 1
ATOM 5185 C C . CYS A 1 669 ? 49.634 3.538 11.162 1.00 29.52 669 CYS A C 1
ATOM 5187 O O . CYS A 1 669 ? 50.599 4.273 11.003 1.00 29.52 669 CYS A O 1
ATOM 5189 N N . ILE A 1 670 ? 48.908 3.104 10.125 1.00 33.56 670 ILE A N 1
ATOM 5190 C CA . ILE A 1 670 ? 48.417 4.039 9.086 1.00 33.56 670 ILE A CA 1
ATOM 5191 C C . ILE A 1 670 ? 46.918 3.756 8.927 1.00 33.56 670 ILE A C 1
ATOM 5193 O O . ILE A 1 670 ? 46.453 3.196 7.937 1.00 33.56 670 ILE A O 1
ATOM 5197 N N . SER A 1 671 ? 46.159 4.061 9.979 1.00 36.00 671 SER A N 1
ATOM 5198 C CA . SER A 1 671 ? 44.694 3.962 10.010 1.00 36.00 671 SER A CA 1
ATOM 5199 C C . SER A 1 671 ? 43.999 5.226 9.497 1.00 36.00 671 SER A C 1
ATOM 5201 O O . SER A 1 671 ? 42.796 5.360 9.661 1.00 36.00 671 SER A O 1
ATOM 5203 N N . GLU A 1 672 ? 44.724 6.120 8.824 1.00 35.94 672 GLU A N 1
ATOM 5204 C CA . GLU A 1 672 ? 44.171 7.291 8.139 1.00 35.94 672 GLU A CA 1
ATOM 5205 C C . GLU A 1 672 ? 44.979 7.568 6.862 1.00 35.94 672 GLU A C 1
ATOM 5207 O O . GLU A 1 672 ? 45.803 8.469 6.837 1.00 35.94 672 GLU A O 1
ATOM 5212 N N . ALA A 1 673 ? 44.814 6.723 5.830 1.00 34.84 673 ALA A N 1
ATOM 5213 C CA . ALA A 1 673 ? 44.958 7.059 4.395 1.00 34.84 673 ALA A CA 1
ATOM 5214 C C . ALA A 1 673 ? 45.204 5.811 3.514 1.00 34.84 673 ALA A C 1
ATOM 5216 O O . ALA A 1 673 ? 46.305 5.614 3.007 1.00 34.84 673 ALA A O 1
ATOM 5217 N N . ARG A 1 674 ? 44.187 4.967 3.272 1.00 35.94 674 ARG A N 1
ATOM 5218 C CA . ARG A 1 674 ? 44.052 4.171 2.024 1.00 35.94 674 ARG A CA 1
ATOM 5219 C C . ARG A 1 674 ? 42.764 3.351 2.039 1.00 35.94 674 ARG A C 1
ATOM 5221 O O . ARG A 1 674 ? 42.732 2.239 2.544 1.00 35.94 674 ARG A O 1
ATOM 5228 N N . ASN A 1 675 ? 41.716 3.875 1.411 1.00 30.27 675 ASN A N 1
ATOM 5229 C CA . ASN A 1 675 ? 40.562 3.069 0.998 1.00 30.27 675 ASN A CA 1
ATOM 5230 C C . ASN A 1 675 ? 40.136 3.388 -0.443 1.00 30.27 675 ASN A C 1
ATOM 5232 O O . ASN A 1 675 ? 38.960 3.410 -0.765 1.00 30.27 675 ASN A O 1
ATOM 5236 N N . ASN A 1 676 ? 41.113 3.630 -1.323 1.00 36.25 676 ASN A N 1
ATOM 5237 C CA . ASN A 1 676 ? 40.893 3.768 -2.762 1.00 36.25 676 ASN A CA 1
ATOM 5238 C C . ASN A 1 676 ? 41.878 2.867 -3.519 1.00 36.25 676 ASN A C 1
ATOM 5240 O O . ASN A 1 676 ? 42.866 3.330 -4.082 1.00 36.25 676 ASN A O 1
ATOM 5244 N N . THR A 1 677 ? 41.618 1.559 -3.534 1.00 37.81 677 THR A N 1
ATOM 5245 C CA . THR A 1 677 ? 42.031 0.718 -4.667 1.00 37.81 677 THR A CA 1
ATOM 5246 C C . THR A 1 677 ? 40.814 0.545 -5.565 1.00 37.81 677 THR A C 1
ATOM 5248 O O . THR A 1 677 ? 39.862 -0.161 -5.242 1.00 37.81 677 THR A O 1
ATOM 5251 N N . LEU A 1 678 ? 40.832 1.278 -6.678 1.00 41.56 678 LEU A N 1
ATOM 5252 C CA . LEU A 1 678 ? 39.803 1.298 -7.710 1.00 41.56 678 LEU A CA 1
ATOM 5253 C C . LEU A 1 678 ? 39.521 -0.138 -8.194 1.00 41.56 678 LEU A C 1
ATOM 5255 O O . LEU A 1 678 ? 40.375 -0.773 -8.817 1.00 41.56 678 LEU A O 1
ATOM 5259 N N . ARG A 1 679 ? 38.321 -0.668 -7.938 1.00 48.69 679 ARG A N 1
ATOM 5260 C CA . ARG A 1 679 ? 37.872 -1.953 -8.494 1.00 48.69 679 ARG A CA 1
ATOM 5261 C C . ARG A 1 679 ? 37.454 -1.769 -9.956 1.00 48.69 679 ARG A C 1
ATOM 5263 O O . ARG A 1 679 ? 36.269 -1.738 -10.280 1.00 48.69 679 ARG A O 1
ATOM 5270 N N . VAL A 1 680 ? 38.435 -1.664 -10.854 1.00 49.88 680 VAL A N 1
ATOM 5271 C CA . VAL A 1 680 ? 38.243 -1.378 -12.295 1.00 49.88 680 VAL A CA 1
ATOM 5272 C C . VAL A 1 680 ? 37.184 -2.285 -12.952 1.00 49.88 680 VAL A C 1
ATOM 5274 O O . VAL A 1 680 ? 36.389 -1.827 -13.770 1.00 49.88 680 VAL A O 1
ATOM 5277 N N . GLY A 1 681 ? 37.113 -3.567 -12.569 1.00 55.22 681 GLY A N 1
ATOM 5278 C CA . GLY A 1 681 ? 36.133 -4.514 -13.116 1.00 55.22 681 GLY A CA 1
ATOM 5279 C C . GLY A 1 681 ? 34.679 -4.285 -12.671 1.00 55.22 681 GLY A C 1
ATOM 5280 O O . GLY A 1 681 ? 33.755 -4.549 -13.445 1.00 55.22 681 GLY A O 1
ATOM 5281 N N . GLU A 1 682 ? 34.453 -3.787 -11.454 1.00 57.31 682 GLU A N 1
ATOM 5282 C CA . GLU A 1 682 ? 33.109 -3.481 -10.939 1.00 57.31 682 GLU A CA 1
ATOM 5283 C C . GLU A 1 682 ? 32.599 -2.150 -11.495 1.00 57.31 682 GLU A C 1
ATOM 5285 O O . GLU A 1 682 ? 31.465 -2.091 -11.979 1.00 57.31 682 GLU A O 1
ATOM 5290 N N . GLU A 1 683 ? 33.462 -1.135 -11.556 1.00 61.34 683 GLU A N 1
ATOM 5291 C CA . GLU A 1 683 ? 33.148 0.158 -12.171 1.00 61.34 683 GLU A CA 1
ATOM 5292 C C . GLU A 1 683 ? 32.839 0.012 -13.669 1.00 61.34 683 GLU A C 1
ATOM 5294 O O . GLU A 1 683 ? 31.846 0.555 -14.153 1.00 61.34 683 GLU A O 1
ATOM 5299 N N . LEU A 1 684 ? 33.577 -0.831 -14.405 1.00 69.12 684 LEU A N 1
ATOM 5300 C CA . LEU A 1 684 ? 33.281 -1.093 -15.819 1.00 69.12 684 LEU A CA 1
ATOM 5301 C C . LEU A 1 684 ? 31.917 -1.782 -16.019 1.00 69.12 684 LEU A C 1
ATOM 5303 O O . LEU A 1 684 ? 31.204 -1.498 -16.985 1.00 69.12 684 LEU A O 1
ATOM 5307 N N . ARG A 1 685 ? 31.517 -2.685 -15.112 1.00 74.88 685 ARG A N 1
ATOM 5308 C CA . ARG A 1 685 ? 30.182 -3.313 -15.138 1.00 74.88 685 ARG A CA 1
ATOM 5309 C C . ARG A 1 685 ? 29.084 -2.309 -14.787 1.00 74.88 685 ARG A C 1
ATOM 5311 O O . ARG A 1 685 ? 28.029 -2.332 -15.424 1.00 74.88 685 ARG A O 1
ATOM 5318 N N . LYS A 1 686 ? 29.326 -1.434 -13.807 1.00 74.94 686 LYS A N 1
ATOM 5319 C CA . LYS A 1 686 ? 28.425 -0.341 -13.416 1.00 74.94 686 LYS A CA 1
ATOM 5320 C C . LYS A 1 686 ? 28.201 0.615 -14.594 1.00 74.94 686 LYS A C 1
ATOM 5322 O O . LYS A 1 686 ? 27.053 0.841 -14.971 1.00 74.94 686 LYS A O 1
ATOM 5327 N N . TYR A 1 687 ? 29.276 1.034 -15.259 1.00 81.62 687 TYR A N 1
ATOM 5328 C CA . TYR A 1 687 ? 29.254 1.896 -16.443 1.00 81.62 687 TYR A CA 1
ATOM 5329 C C . TYR A 1 687 ? 28.498 1.258 -17.624 1.00 81.62 687 TYR A C 1
ATOM 5331 O O . TYR A 1 687 ? 27.593 1.861 -18.199 1.00 81.62 687 TYR A O 1
ATOM 5339 N N . LYS A 1 688 ? 28.765 -0.021 -17.941 1.00 82.81 688 LYS A N 1
ATOM 5340 C CA . LYS A 1 688 ? 28.029 -0.751 -18.997 1.00 82.81 688 LYS A CA 1
ATOM 5341 C C . LYS A 1 688 ? 26.520 -0.815 -18.730 1.00 82.81 688 LYS A C 1
ATOM 5343 O O . LYS A 1 688 ? 25.728 -0.644 -19.658 1.00 82.81 688 LYS A O 1
ATOM 5348 N N . ARG A 1 689 ? 26.109 -1.045 -17.476 1.00 83.88 689 ARG A N 1
ATOM 5349 C CA . ARG A 1 689 ? 24.690 -1.058 -17.076 1.00 83.88 689 ARG A CA 1
ATOM 5350 C C . ARG A 1 689 ? 24.060 0.332 -17.154 1.00 83.88 689 ARG A C 1
ATOM 5352 O O . ARG A 1 689 ? 22.940 0.442 -17.648 1.00 83.88 689 ARG A O 1
ATOM 5359 N N . ALA A 1 690 ? 24.772 1.372 -16.718 1.00 84.06 690 ALA A N 1
ATOM 5360 C CA . ALA A 1 690 ? 24.312 2.755 -16.818 1.00 84.06 690 ALA A CA 1
ATOM 5361 C C . ALA A 1 690 ? 24.063 3.147 -18.281 1.00 84.06 690 ALA A C 1
ATOM 5363 O O . ALA A 1 690 ? 22.970 3.593 -18.627 1.00 84.06 690 ALA A O 1
ATOM 5364 N N . ARG A 1 691 ? 25.011 2.845 -19.174 1.00 86.69 691 ARG A N 1
ATOM 5365 C CA . ARG A 1 691 ? 24.894 3.138 -20.609 1.00 86.69 691 ARG A CA 1
ATOM 5366 C C . ARG A 1 691 ? 23.740 2.398 -21.292 1.00 86.69 691 ARG A C 1
ATOM 5368 O O . ARG A 1 691 ? 23.061 2.971 -22.144 1.00 86.69 691 ARG A O 1
ATOM 5375 N N . ALA A 1 692 ? 23.482 1.146 -20.908 1.00 85.94 692 ALA A N 1
ATOM 5376 C CA . ALA A 1 692 ? 22.325 0.396 -21.401 1.00 85.94 692 ALA A CA 1
ATOM 5377 C C . ALA A 1 692 ? 20.993 1.028 -20.954 1.00 85.94 692 ALA A C 1
ATOM 5379 O O . ALA A 1 692 ? 20.058 1.116 -21.749 1.00 85.94 692 ALA A O 1
ATOM 5380 N N . LEU A 1 693 ? 20.919 1.508 -19.707 1.00 86.12 693 LEU A N 1
ATOM 5381 C CA . LEU A 1 693 ? 19.740 2.195 -19.180 1.00 86.12 693 LEU A CA 1
ATOM 5382 C C . LEU A 1 693 ? 19.512 3.555 -19.863 1.00 86.12 693 LEU A C 1
ATOM 5384 O O . LEU A 1 693 ? 18.383 3.837 -20.260 1.00 86.12 693 LEU A O 1
ATOM 5388 N N . LEU A 1 694 ? 20.566 4.350 -20.089 1.00 89.50 694 LEU A N 1
ATOM 5389 C CA . LEU A 1 694 ? 20.482 5.625 -20.821 1.00 89.50 694 LEU A CA 1
ATOM 5390 C C . LEU A 1 694 ? 19.878 5.456 -22.212 1.00 89.50 694 LEU A C 1
ATOM 5392 O O . LEU A 1 694 ? 19.014 6.235 -22.602 1.00 89.50 694 LEU A O 1
ATOM 5396 N N . LYS A 1 695 ? 20.291 4.411 -22.941 1.00 86.88 695 LYS A N 1
ATOM 5397 C CA . LYS A 1 695 ? 19.772 4.117 -24.285 1.00 86.88 695 LYS A CA 1
ATOM 5398 C C . LYS A 1 695 ? 18.264 3.830 -24.284 1.00 86.88 695 LYS A C 1
ATOM 5400 O O . LYS A 1 695 ? 17.608 4.029 -25.300 1.00 86.88 695 LYS A O 1
ATOM 5405 N N . ARG A 1 696 ? 17.718 3.345 -23.163 1.00 85.12 696 ARG A N 1
ATOM 5406 C CA . ARG A 1 696 ? 16.280 3.094 -23.001 1.00 85.12 696 ARG A CA 1
ATOM 5407 C C . ARG A 1 696 ? 15.513 4.359 -22.608 1.00 85.12 696 ARG A C 1
ATOM 5409 O O . ARG A 1 696 ? 14.423 4.573 -23.129 1.00 85.12 696 ARG A O 1
ATOM 5416 N N . LEU A 1 697 ? 16.068 5.152 -21.688 1.00 87.25 697 LEU A N 1
ATOM 5417 C CA . LEU A 1 697 ? 15.427 6.354 -21.143 1.00 87.25 697 LEU A CA 1
ATOM 5418 C C . LEU A 1 697 ? 15.409 7.512 -22.146 1.00 87.25 697 LEU A C 1
ATOM 5420 O O . LEU A 1 697 ? 14.365 8.120 -22.367 1.00 87.25 697 LEU A O 1
ATOM 5424 N N . ASN A 1 698 ? 16.548 7.797 -22.776 1.00 92.12 698 ASN A N 1
ATOM 5425 C CA . ASN A 1 698 ? 16.683 8.924 -23.691 1.00 92.12 698 ASN A CA 1
ATOM 5426 C C . ASN A 1 698 ? 16.189 8.519 -25.084 1.00 92.12 698 ASN A C 1
ATOM 5428 O O . ASN A 1 698 ? 16.845 7.762 -25.805 1.00 92.12 698 ASN A O 1
ATOM 5432 N N . LYS A 1 699 ? 15.003 9.009 -25.448 1.00 91.31 699 LYS A N 1
ATOM 5433 C CA . LYS A 1 699 ? 14.382 8.768 -26.753 1.00 91.31 699 LYS A CA 1
ATOM 5434 C C . LYS A 1 699 ? 14.966 9.708 -27.818 1.00 91.31 699 LYS A C 1
ATOM 5436 O O . LYS A 1 699 ? 15.427 10.794 -27.477 1.00 91.31 699 LYS A O 1
ATOM 5441 N N . PRO A 1 700 ? 14.929 9.329 -29.109 1.00 91.88 700 PRO A N 1
ATOM 5442 C CA . PRO A 1 700 ? 15.362 10.214 -30.187 1.00 91.88 700 PRO A CA 1
ATOM 5443 C C . PRO A 1 700 ? 14.544 11.512 -30.204 1.00 91.88 700 PRO A C 1
ATOM 5445 O O . PRO A 1 700 ? 13.313 11.463 -30.288 1.00 91.88 700 PRO A O 1
ATOM 5448 N N . SER A 1 701 ? 15.226 12.653 -30.143 1.00 93.50 701 SER A N 1
ATOM 5449 C CA . SER A 1 701 ? 14.615 13.982 -30.182 1.00 93.50 701 SER A CA 1
ATOM 5450 C C . SER A 1 701 ? 14.670 14.606 -31.575 1.00 93.50 701 SER A C 1
ATOM 5452 O O . SER A 1 701 ? 15.541 14.291 -32.385 1.00 93.50 701 SER A O 1
ATOM 5454 N N . LEU A 1 702 ? 13.705 15.484 -31.859 1.00 94.06 702 LEU A N 1
ATOM 5455 C CA . LEU A 1 702 ? 13.671 16.317 -33.068 1.00 94.06 702 LEU A CA 1
ATOM 5456 C C . LEU A 1 702 ? 14.367 17.664 -32.862 1.00 94.06 702 LEU A C 1
ATOM 5458 O O . LEU A 1 702 ? 14.931 18.221 -33.797 1.00 94.06 702 LEU A O 1
ATOM 5462 N N . LYS A 1 703 ? 14.310 18.187 -31.636 1.00 94.19 703 LYS A N 1
ATOM 5463 C CA . LYS A 1 703 ? 14.973 19.419 -31.212 1.00 94.19 703 LYS A CA 1
ATOM 5464 C C . LYS A 1 703 ? 15.569 19.187 -29.830 1.00 94.19 703 LYS A C 1
ATOM 5466 O O . LYS A 1 703 ? 14.975 18.490 -29.008 1.00 94.19 703 LYS A O 1
ATOM 5471 N N . ILE A 1 704 ? 16.736 19.770 -29.598 1.00 95.31 704 ILE A N 1
ATOM 5472 C CA . ILE A 1 704 ? 17.420 19.770 -28.309 1.00 95.31 704 ILE A CA 1
ATOM 5473 C C . ILE A 1 704 ? 17.474 21.220 -27.835 1.00 95.31 704 ILE A C 1
ATOM 5475 O O . ILE A 1 704 ? 17.893 22.088 -28.598 1.00 95.31 704 ILE A O 1
ATOM 5479 N N . ILE A 1 705 ? 17.056 21.474 -26.600 1.00 95.12 705 ILE A N 1
ATOM 5480 C CA . ILE A 1 705 ? 17.113 22.795 -25.964 1.00 95.12 705 ILE A CA 1
ATOM 5481 C C . ILE A 1 705 ? 18.078 22.706 -24.783 1.00 95.12 705 ILE A C 1
ATOM 5483 O O . ILE A 1 705 ? 18.009 21.761 -23.994 1.00 95.12 705 ILE A O 1
ATOM 5487 N N . GLN A 1 706 ? 18.997 23.665 -24.683 1.00 94.94 706 GLN A N 1
ATOM 5488 C CA . GLN A 1 706 ? 19.896 23.791 -23.537 1.00 94.94 706 GLN A CA 1
ATOM 5489 C C . GLN A 1 706 ? 19.309 24.797 -22.559 1.00 94.94 706 GLN A C 1
ATOM 5491 O O . GLN A 1 706 ? 19.052 25.943 -22.913 1.00 94.94 706 GLN A O 1
ATOM 5496 N N . SER A 1 707 ? 19.083 24.340 -21.338 1.00 93.38 707 SER A N 1
ATOM 5497 C CA . SER A 1 707 ? 18.533 25.149 -20.266 1.00 93.38 707 SER A CA 1
ATOM 5498 C C . SER A 1 707 ? 19.660 25.876 -19.513 1.00 93.38 707 SER A C 1
ATOM 5500 O O . SER A 1 707 ? 20.755 25.318 -19.386 1.00 93.38 707 SER A O 1
ATOM 5502 N N . PRO A 1 708 ? 19.432 27.094 -18.984 1.00 91.69 708 PRO A N 1
ATOM 5503 C CA . PRO A 1 708 ? 20.451 27.858 -18.255 1.00 91.69 708 PRO A CA 1
ATOM 5504 C C . PRO A 1 708 ? 21.027 27.159 -17.012 1.00 91.69 708 PRO A C 1
ATOM 5506 O O . PRO A 1 708 ? 22.162 27.425 -16.632 1.00 91.69 708 PRO A O 1
ATOM 5509 N N . ASP A 1 709 ? 20.277 26.246 -16.392 1.00 90.94 709 ASP A N 1
ATOM 5510 C CA . ASP A 1 709 ? 20.724 25.401 -15.272 1.00 90.94 709 ASP A CA 1
ATOM 5511 C C . ASP A 1 709 ? 21.604 24.212 -15.712 1.00 90.94 709 ASP A C 1
ATOM 5513 O O . ASP A 1 709 ? 21.999 23.385 -14.893 1.00 90.94 709 ASP A O 1
ATOM 5517 N N . GLY A 1 710 ? 21.929 24.112 -17.005 1.00 91.25 710 GLY A N 1
ATOM 5518 C CA . GLY A 1 710 ? 22.757 23.051 -17.577 1.00 91.25 710 GLY A CA 1
ATOM 5519 C C . GLY A 1 710 ? 21.983 21.784 -17.941 1.00 91.25 710 GLY A C 1
ATOM 5520 O O . GLY A 1 710 ? 22.593 20.788 -18.348 1.00 91.25 710 GLY A O 1
ATOM 5521 N N . ASP A 1 711 ? 20.659 21.780 -17.800 1.00 94.12 711 ASP A N 1
ATOM 5522 C CA . ASP A 1 711 ? 19.816 20.693 -18.283 1.00 94.12 711 ASP A CA 1
ATOM 5523 C C . ASP A 1 711 ? 19.694 20.695 -19.808 1.00 94.12 711 ASP A C 1
ATOM 5525 O O . ASP A 1 711 ? 19.721 21.726 -20.473 1.00 94.12 711 ASP A O 1
ATOM 5529 N N . THR A 1 712 ? 19.503 19.504 -20.368 1.00 95.81 712 THR A N 1
ATOM 5530 C CA . THR A 1 712 ? 19.194 19.334 -21.786 1.00 95.81 712 THR A CA 1
ATOM 5531 C C . THR A 1 712 ? 17.772 18.805 -21.919 1.00 95.81 712 THR A C 1
ATOM 5533 O O . THR A 1 712 ? 17.458 17.744 -21.376 1.00 95.81 712 THR A O 1
ATOM 5536 N N . ILE A 1 713 ? 16.922 19.517 -22.654 1.00 96.19 713 ILE A N 1
ATOM 5537 C CA . ILE A 1 713 ? 15.544 19.117 -22.936 1.00 96.19 713 ILE A CA 1
ATOM 5538 C C . ILE A 1 713 ? 15.465 18.546 -24.350 1.00 96.19 713 ILE A C 1
ATOM 5540 O O . ILE A 1 713 ? 15.782 19.210 -25.336 1.00 96.19 713 ILE A O 1
ATOM 5544 N N . ASP A 1 714 ? 15.037 17.294 -24.434 1.00 96.56 714 ASP A N 1
ATOM 5545 C CA . ASP A 1 714 ? 14.800 16.555 -25.663 1.00 96.56 714 ASP A CA 1
ATOM 5546 C C . ASP A 1 714 ? 13.333 16.699 -26.081 1.00 96.56 714 ASP A C 1
ATOM 5548 O O . ASP A 1 714 ? 12.436 16.207 -25.399 1.00 96.56 714 ASP A O 1
ATOM 5552 N N . CYS A 1 715 ? 13.073 17.339 -27.221 1.00 96.50 715 CYS A N 1
ATOM 5553 C CA . CYS A 1 715 ? 11.736 17.404 -27.808 1.00 96.50 715 CYS A CA 1
ATOM 5554 C C . CYS A 1 715 ? 11.457 16.103 -28.569 1.00 96.50 715 CYS A C 1
ATOM 5556 O O . CYS A 1 715 ? 11.920 15.911 -29.699 1.00 96.50 715 CYS A O 1
ATOM 5558 N N . VAL A 1 716 ? 10.728 15.185 -27.943 1.00 95.50 716 VAL A N 1
ATOM 5559 C CA . VAL A 1 716 ? 10.473 13.831 -28.452 1.00 95.50 716 VAL A CA 1
ATOM 5560 C C . VAL A 1 716 ? 9.089 13.780 -29.101 1.00 95.50 716 VAL A C 1
ATOM 5562 O O . VAL A 1 716 ? 8.135 14.265 -28.500 1.00 95.50 716 VAL A O 1
ATOM 5565 N N . PRO A 1 717 ? 8.919 13.188 -30.300 1.00 94.19 717 PRO A N 1
ATOM 5566 C CA . PRO A 1 717 ? 7.596 13.028 -30.902 1.00 94.19 717 PRO A CA 1
ATOM 5567 C C . PRO A 1 717 ? 6.622 12.342 -29.944 1.00 94.19 717 PRO A C 1
ATOM 5569 O O . PRO A 1 717 ? 6.974 11.326 -29.342 1.00 94.19 717 PRO A O 1
ATOM 5572 N N . ILE A 1 718 ? 5.393 12.853 -29.839 1.00 90.44 718 ILE A N 1
ATOM 5573 C CA . ILE A 1 718 ? 4.429 12.418 -28.817 1.00 90.44 718 ILE A CA 1
ATOM 5574 C C . ILE A 1 718 ? 4.211 10.899 -28.817 1.00 90.44 718 ILE A C 1
ATOM 5576 O O . ILE A 1 718 ? 4.164 10.291 -27.759 1.00 90.44 718 ILE A O 1
ATOM 5580 N N . HIS A 1 719 ? 4.182 10.260 -29.989 1.00 87.94 719 HIS A N 1
ATOM 5581 C CA . HIS A 1 719 ? 3.984 8.816 -30.171 1.00 87.94 719 HIS A CA 1
ATOM 5582 C C . HIS A 1 719 ? 5.231 7.954 -29.879 1.00 87.94 719 HIS A C 1
ATOM 5584 O O . HIS A 1 719 ? 5.146 6.729 -29.895 1.00 87.94 719 HIS A O 1
ATOM 5590 N N . LYS A 1 720 ? 6.397 8.567 -29.631 1.00 90.25 720 LYS A N 1
ATOM 5591 C CA . LYS A 1 720 ? 7.665 7.887 -29.287 1.00 90.25 720 LYS A CA 1
ATOM 5592 C C . LYS A 1 720 ? 8.046 8.042 -27.813 1.00 90.25 720 LYS A C 1
ATOM 5594 O O . LYS A 1 720 ? 9.130 7.612 -27.414 1.00 90.25 720 LYS A O 1
ATOM 5599 N N . GLN A 1 721 ? 7.185 8.675 -27.017 1.00 90.94 721 GLN A N 1
ATOM 5600 C CA . GLN A 1 721 ? 7.433 8.898 -25.599 1.00 90.94 721 GLN A CA 1
ATOM 5601 C C . GLN A 1 721 ? 7.520 7.581 -24.801 1.00 90.94 721 GLN A C 1
ATOM 5603 O O . GLN A 1 721 ? 6.928 6.578 -25.210 1.00 90.94 721 GLN A O 1
ATOM 5608 N N . PRO A 1 722 ? 8.192 7.574 -23.632 1.00 90.50 722 PRO A N 1
ATOM 5609 C CA . PRO A 1 722 ? 8.354 6.376 -22.801 1.00 90.50 722 PRO A CA 1
ATOM 5610 C C . PRO A 1 722 ? 7.046 5.682 -22.394 1.00 90.50 722 PRO A C 1
ATOM 5612 O O . PRO A 1 722 ? 7.042 4.471 -22.194 1.00 90.50 722 PRO A O 1
ATOM 5615 N N . ALA A 1 723 ? 5.926 6.408 -22.310 1.00 88.69 723 ALA A N 1
ATOM 5616 C CA . ALA A 1 723 ? 4.612 5.847 -21.982 1.00 88.69 723 ALA A CA 1
ATOM 5617 C C . ALA A 1 723 ? 4.243 4.633 -22.854 1.00 88.69 723 ALA A C 1
ATOM 5619 O O . ALA A 1 723 ? 3.733 3.632 -22.352 1.00 88.69 723 ALA A O 1
ATOM 5620 N N . PHE A 1 724 ? 4.574 4.691 -24.146 1.00 88.44 724 PHE A N 1
ATOM 5621 C CA . PHE A 1 724 ? 4.219 3.671 -25.136 1.00 88.44 724 PHE A CA 1
ATOM 5622 C C . PHE A 1 724 ? 5.165 2.463 -25.164 1.00 88.44 724 PHE A C 1
ATOM 5624 O O . PHE A 1 724 ? 4.929 1.507 -25.907 1.00 88.44 724 PHE A O 1
ATOM 5631 N N . ASP A 1 725 ? 6.198 2.458 -24.317 1.00 86.88 725 ASP A N 1
ATOM 5632 C CA . ASP A 1 725 ? 6.944 1.237 -24.017 1.00 86.88 725 ASP A CA 1
ATOM 5633 C C . ASP A 1 725 ? 6.124 0.282 -23.128 1.00 86.88 725 ASP A C 1
ATOM 5635 O O . ASP A 1 725 ? 6.423 -0.914 -23.093 1.00 86.88 725 ASP A O 1
ATOM 5639 N N . HIS A 1 726 ? 5.086 0.781 -22.435 1.00 83.88 726 HIS A N 1
ATOM 5640 C CA . HIS A 1 726 ? 4.216 -0.043 -21.599 1.00 83.88 726 HIS A CA 1
ATOM 5641 C C . HIS A 1 726 ? 3.391 -1.002 -22.477 1.00 83.88 726 HIS A C 1
ATOM 5643 O O . HIS A 1 726 ? 2.698 -0.531 -23.386 1.00 83.88 726 HIS A O 1
ATOM 5649 N N . PRO A 1 727 ? 3.364 -2.321 -22.196 1.00 83.25 727 PRO A N 1
ATOM 5650 C CA . PRO A 1 727 ? 2.668 -3.298 -23.038 1.00 83.25 727 PRO A CA 1
ATOM 5651 C C . PRO A 1 727 ? 1.191 -2.972 -23.282 1.00 83.25 727 PRO A C 1
ATOM 5653 O O . PRO A 1 727 ? 0.705 -3.150 -24.391 1.00 83.25 727 PRO A O 1
ATOM 5656 N N . ARG A 1 728 ? 0.496 -2.438 -22.266 1.00 81.12 728 ARG A N 1
ATOM 5657 C CA . ARG A 1 728 ? -0.929 -2.069 -22.365 1.00 81.12 728 ARG A CA 1
ATOM 5658 C C . ARG A 1 728 ? -1.203 -0.752 -23.096 1.00 81.12 728 ARG A C 1
ATOM 5660 O O . ARG A 1 728 ? -2.346 -0.509 -23.451 1.00 81.12 728 ARG A O 1
ATOM 5667 N N . LEU A 1 729 ? -0.193 0.101 -23.284 1.00 80.50 729 LEU A N 1
ATOM 5668 C CA . LEU A 1 729 ? -0.355 1.424 -23.910 1.00 80.50 729 LEU A CA 1
ATOM 5669 C C . LEU A 1 729 ? 0.218 1.470 -25.330 1.00 80.50 729 LEU A C 1
ATOM 5671 O O . LEU A 1 729 ? -0.064 2.399 -26.083 1.00 80.50 729 LEU A O 1
ATOM 5675 N N . ARG A 1 730 ? 1.018 0.472 -25.721 1.00 79.88 730 ARG A N 1
ATOM 5676 C CA . ARG A 1 730 ? 1.652 0.401 -27.039 1.00 79.88 730 ARG A CA 1
ATOM 5677 C C . ARG A 1 730 ? 0.608 0.476 -28.161 1.00 79.88 730 ARG A C 1
ATOM 5679 O O . ARG A 1 730 ? -0.335 -0.304 -28.195 1.00 79.88 730 ARG A O 1
ATOM 5686 N N . GLY A 1 731 ? 0.821 1.393 -29.106 1.00 69.06 731 GLY A N 1
ATOM 5687 C CA . GLY A 1 731 ? -0.045 1.575 -30.277 1.00 69.06 731 GLY A CA 1
ATOM 5688 C C . GLY A 1 731 ? -1.275 2.459 -30.044 1.00 69.06 731 GLY A C 1
ATOM 5689 O O . GLY A 1 731 ? -1.976 2.765 -31.005 1.00 69.06 731 GLY A O 1
ATOM 5690 N N . GLN A 1 732 ? -1.521 2.913 -28.811 1.00 70.81 732 GLN A N 1
ATOM 5691 C CA . GLN A 1 732 ? -2.580 3.882 -28.536 1.00 70.81 732 GLN A CA 1
ATOM 5692 C C . GLN A 1 732 ? -2.165 5.287 -28.983 1.00 70.81 732 GLN A C 1
ATOM 5694 O O . GLN A 1 732 ? -0.991 5.662 -28.917 1.00 70.81 732 GLN A O 1
ATOM 5699 N N . LYS A 1 733 ? -3.138 6.078 -29.438 1.00 66.69 733 LYS A N 1
ATOM 5700 C CA . LYS A 1 733 ? -2.944 7.507 -29.700 1.00 66.69 733 LYS A CA 1
ATOM 5701 C C . LYS A 1 733 ? -3.300 8.308 -28.442 1.00 66.69 733 LYS A C 1
ATOM 5703 O O . LYS A 1 733 ? -4.182 7.876 -27.701 1.00 66.69 733 LYS A O 1
ATOM 5708 N N . PRO A 1 734 ? -2.640 9.454 -28.198 1.00 63.66 734 PRO A N 1
ATOM 5709 C CA . PRO A 1 734 ? -3.070 10.393 -27.168 1.00 63.66 734 PRO A CA 1
ATOM 5710 C C . PRO A 1 734 ? -4.550 10.741 -27.354 1.00 63.66 734 PRO A C 1
ATOM 5712 O O . PRO A 1 734 ? -4.971 11.031 -28.476 1.00 63.66 734 PRO A O 1
ATOM 5715 N N . LEU A 1 735 ? -5.321 10.652 -26.272 1.00 70.06 735 LEU A N 1
ATOM 5716 C CA . LEU A 1 735 ? -6.756 10.933 -26.275 1.00 70.06 735 LEU A CA 1
ATOM 5717 C C . LEU A 1 735 ? -7.048 12.417 -26.517 1.00 70.06 735 LEU A C 1
ATOM 5719 O O . LEU A 1 735 ? -6.197 13.282 -26.293 1.00 70.06 735 LEU A O 1
ATOM 5723 N N . GLU A 1 736 ? -8.277 12.698 -26.950 1.00 69.50 736 GLU A N 1
ATOM 5724 C CA . GLU A 1 736 ? -8.797 14.062 -27.004 1.00 69.50 736 GLU A CA 1
ATOM 5725 C C . GLU A 1 736 ? -8.830 14.704 -25.602 1.00 69.50 736 GLU A C 1
ATOM 5727 O O . GLU A 1 736 ? -8.890 13.988 -24.595 1.00 69.50 736 GLU A O 1
ATOM 5732 N N . PRO A 1 737 ? -8.768 16.047 -25.507 1.00 77.12 737 PRO A N 1
ATOM 5733 C CA . PRO A 1 737 ? -8.786 16.746 -24.227 1.00 77.12 737 PRO A CA 1
ATOM 5734 C C . PRO A 1 737 ? -10.009 16.369 -23.368 1.00 77.12 737 PRO A C 1
ATOM 5736 O O . PRO A 1 737 ? -11.126 16.318 -23.887 1.00 77.12 737 PRO A O 1
ATOM 5739 N N . PRO A 1 738 ? -9.832 16.153 -22.053 1.00 85.81 738 PRO A N 1
ATOM 5740 C CA . PRO A 1 738 ? -10.908 15.744 -21.160 1.00 85.81 738 PRO A CA 1
ATOM 5741 C C . PRO A 1 738 ? -11.882 16.891 -20.893 1.00 85.81 738 PRO A C 1
ATOM 5743 O O . PRO A 1 738 ? -11.549 18.078 -21.020 1.00 85.81 738 PRO A O 1
ATOM 5746 N N . ARG A 1 739 ? -13.072 16.545 -20.396 1.00 83.50 739 ARG A N 1
ATOM 5747 C CA . ARG A 1 739 ? -13.978 17.546 -19.832 1.00 83.50 739 ARG A CA 1
ATOM 5748 C C . ARG A 1 739 ? -13.440 18.005 -18.472 1.00 83.50 739 ARG A C 1
ATOM 5750 O O . ARG A 1 739 ? -13.288 17.201 -17.553 1.00 83.50 739 ARG A O 1
ATOM 5757 N N . ARG A 1 740 ? -13.174 19.308 -18.333 1.00 88.06 740 ARG A N 1
ATOM 5758 C CA . ARG A 1 740 ? -12.778 19.908 -17.047 1.00 88.06 740 ARG A CA 1
ATOM 5759 C C . ARG A 1 740 ? -13.936 19.891 -16.038 1.00 88.06 740 ARG A C 1
ATOM 5761 O O . ARG A 1 740 ? -15.092 19.958 -16.472 1.00 88.06 740 ARG A O 1
ATOM 5768 N N . PRO A 1 741 ? -13.641 19.847 -14.726 1.00 89.69 741 PRO A N 1
ATOM 5769 C CA . PRO A 1 741 ? -14.667 19.924 -13.698 1.00 89.69 741 PRO A CA 1
ATOM 5770 C C . PRO A 1 741 ? -15.501 21.211 -13.769 1.00 89.69 741 PRO A C 1
ATOM 5772 O O . PRO A 1 741 ? -14.996 22.283 -14.122 1.00 89.69 741 PRO A O 1
ATOM 5775 N N . ARG A 1 742 ? -16.780 21.129 -13.394 1.00 83.75 742 ARG A N 1
ATOM 5776 C CA . ARG A 1 742 ? -17.652 22.301 -13.217 1.00 83.75 742 ARG A CA 1
ATOM 5777 C C . ARG A 1 742 ? -17.128 23.174 -12.076 1.00 83.75 742 ARG A C 1
ATOM 5779 O O . ARG A 1 742 ? -16.625 22.664 -11.082 1.00 83.75 742 ARG A O 1
ATOM 5786 N N . GLY A 1 743 ? -17.224 24.493 -12.238 1.00 74.00 743 GLY A N 1
ATOM 5787 C CA . GLY A 1 743 ? -16.620 25.463 -11.313 1.00 74.00 743 GLY A CA 1
ATOM 5788 C C . GLY A 1 743 ? -15.162 25.817 -11.634 1.00 74.00 743 GLY A C 1
ATOM 5789 O O . GLY A 1 743 ? -14.614 26.741 -11.039 1.00 74.00 743 GLY A O 1
ATOM 5790 N N . HIS A 1 744 ? -14.532 25.158 -12.617 1.00 76.25 744 HIS A N 1
ATOM 5791 C CA . HIS A 1 744 ? -13.228 25.582 -13.132 1.00 76.25 744 HIS A CA 1
ATOM 5792 C C . HIS A 1 744 ? -13.368 26.899 -13.911 1.00 76.25 744 HIS A C 1
ATOM 5794 O O . HIS A 1 744 ? -13.990 26.945 -14.973 1.00 76.25 744 HIS A O 1
ATOM 5800 N N . VAL A 1 745 ? -12.818 27.988 -13.367 1.00 62.88 745 VAL A N 1
ATOM 5801 C CA . VAL A 1 745 ? -12.802 29.302 -14.023 1.00 62.88 745 VAL A CA 1
ATOM 5802 C C . VAL A 1 745 ? -11.509 29.457 -14.817 1.00 62.88 745 VAL A C 1
ATOM 5804 O O . VAL A 1 745 ? -10.414 29.470 -14.256 1.00 62.88 745 VAL A O 1
ATOM 5807 N N . HIS A 1 746 ? -11.636 29.617 -16.136 1.00 51.97 746 HIS A N 1
ATOM 5808 C CA . HIS A 1 746 ? -10.504 29.929 -17.005 1.00 51.97 746 HIS A CA 1
ATOM 5809 C C . HIS A 1 746 ? -10.132 31.408 -16.865 1.00 51.97 746 HIS A C 1
ATOM 5811 O O . HIS A 1 746 ? -10.985 32.280 -17.033 1.00 51.97 746 HIS A O 1
ATOM 5817 N N . ALA A 1 747 ? -8.853 31.716 -16.649 1.00 45.19 747 ALA A N 1
ATOM 5818 C CA . ALA A 1 747 ? -8.353 33.087 -16.488 1.00 45.19 747 ALA A CA 1
ATOM 5819 C C . ALA A 1 747 ? -8.483 33.984 -17.749 1.00 45.19 747 ALA A C 1
ATOM 5821 O O . ALA A 1 747 ? -7.929 35.077 -17.784 1.00 45.19 747 ALA A O 1
ATOM 5822 N N . ARG A 1 748 ? -9.197 33.558 -18.803 1.00 36.34 748 ARG A N 1
ATOM 5823 C CA . ARG A 1 748 ? -9.378 34.334 -20.048 1.00 36.34 748 ARG A CA 1
ATOM 5824 C C . ARG A 1 748 ? -10.602 35.259 -20.075 1.00 36.34 748 ARG A C 1
ATOM 5826 O O . ARG A 1 748 ? -10.759 35.963 -21.063 1.00 36.34 748 ARG A O 1
ATOM 5833 N N . ASN A 1 749 ? -11.427 35.301 -19.026 1.00 29.30 749 ASN A N 1
ATOM 5834 C CA . ASN A 1 749 ? -12.601 36.190 -18.959 1.00 29.30 749 ASN A CA 1
ATOM 5835 C C . ASN A 1 749 ? -12.430 37.399 -18.017 1.00 29.30 749 ASN A C 1
ATOM 5837 O O . ASN A 1 749 ? -13.423 37.976 -17.583 1.00 29.30 749 ASN A O 1
ATOM 5841 N N . ILE A 1 750 ? -11.196 37.821 -17.723 1.00 37.41 750 ILE A N 1
ATOM 5842 C CA . ILE A 1 750 ? -10.958 39.176 -17.207 1.00 37.41 750 ILE A CA 1
ATOM 5843 C C . ILE A 1 750 ? -10.711 40.067 -18.422 1.00 37.41 750 ILE A C 1
ATOM 5845 O O . ILE A 1 750 ? -9.632 40.074 -19.014 1.00 37.41 750 ILE A O 1
ATOM 5849 N N . SER A 1 751 ? -11.768 40.757 -18.843 1.00 26.69 751 SER A N 1
ATOM 5850 C CA . SER A 1 751 ? -11.708 41.823 -19.834 1.00 26.69 751 SER A CA 1
ATOM 5851 C C . SER A 1 751 ? -10.696 42.878 -19.396 1.00 26.69 751 SER A C 1
ATOM 5853 O O . SER A 1 751 ? -10.797 43.431 -18.302 1.00 26.69 751 SER A O 1
ATOM 5855 N N . ILE A 1 752 ? -9.742 43.131 -20.286 1.00 39.22 752 ILE A N 1
ATOM 5856 C CA . ILE A 1 752 ? -8.718 44.169 -20.235 1.00 39.22 752 ILE A CA 1
ATOM 5857 C C . ILE A 1 752 ? -9.335 45.494 -19.779 1.00 39.22 752 ILE A C 1
ATOM 5859 O O . ILE A 1 752 ? -10.160 46.056 -20.491 1.00 39.22 752 ILE A O 1
ATOM 5863 N N . ASN A 1 753 ? -8.889 46.001 -18.632 1.00 26.09 753 ASN A N 1
ATOM 5864 C CA . ASN A 1 753 ? -8.865 47.429 -18.345 1.00 26.09 753 ASN A CA 1
ATOM 5865 C C . ASN A 1 753 ? -7.643 47.752 -17.478 1.00 26.09 753 ASN A C 1
ATOM 5867 O O . ASN A 1 753 ? -7.581 47.402 -16.307 1.00 26.09 753 ASN A O 1
ATOM 5871 N N . SER A 1 754 ? -6.686 48.416 -18.129 1.00 29.20 754 SER A N 1
ATOM 5872 C CA . SER A 1 754 ? -5.683 49.341 -17.589 1.00 29.20 754 SER A CA 1
ATOM 5873 C C . SER A 1 754 ? -4.865 48.932 -16.353 1.00 29.20 754 SER A C 1
ATOM 5875 O O . SER A 1 754 ? -5.314 49.063 -15.222 1.00 29.20 754 SER A O 1
ATOM 5877 N N . ASN A 1 755 ? -3.586 48.641 -16.617 1.00 34.28 755 ASN A N 1
ATOM 5878 C CA . ASN A 1 755 ? -2.422 49.110 -15.855 1.00 34.28 755 ASN A CA 1
ATOM 5879 C C . ASN A 1 755 ? -2.436 48.910 -14.330 1.00 34.28 755 ASN A C 1
ATOM 5881 O O . ASN A 1 755 ? -2.426 49.897 -13.614 1.00 34.28 755 ASN A O 1
ATOM 5885 N N . GLN A 1 756 ? -2.392 47.664 -13.857 1.00 30.14 756 GLN A N 1
ATOM 5886 C CA . GLN A 1 756 ? -1.646 47.189 -12.674 1.00 30.14 756 GLN A CA 1
ATOM 5887 C C . GLN A 1 756 ? -2.149 45.763 -12.394 1.00 30.14 756 GLN A C 1
ATOM 5889 O O . GLN A 1 756 ? -3.200 45.627 -11.794 1.00 30.14 756 GLN A O 1
ATOM 5894 N N . ASP A 1 757 ? -1.485 44.727 -12.920 1.00 28.75 757 ASP A N 1
ATOM 5895 C CA . ASP A 1 757 ? -1.505 43.339 -12.403 1.00 28.75 757 ASP A CA 1
ATOM 5896 C C . ASP A 1 757 ? -0.746 42.426 -13.384 1.00 28.75 757 ASP A C 1
ATOM 5898 O O . ASP A 1 757 ? -1.308 41.616 -14.124 1.00 28.75 757 ASP A O 1
ATOM 5902 N N . GLU A 1 758 ? 0.582 42.567 -13.418 1.00 31.42 758 GLU A N 1
ATOM 5903 C CA . GLU A 1 758 ? 1.452 41.501 -13.918 1.00 31.42 758 GLU A CA 1
ATOM 5904 C C . GLU A 1 758 ? 1.372 40.324 -12.935 1.00 31.42 758 GLU A C 1
ATOM 5906 O O . GLU A 1 758 ? 2.123 40.250 -11.960 1.00 31.42 758 GLU A O 1
ATOM 5911 N N . ILE A 1 759 ? 0.453 39.383 -13.169 1.00 38.44 759 ILE A N 1
ATOM 5912 C CA . ILE A 1 759 ? 0.521 38.073 -12.515 1.00 38.44 759 ILE A CA 1
ATOM 5913 C C . ILE A 1 759 ? 1.785 37.390 -13.049 1.00 38.44 759 ILE A C 1
ATOM 5915 O O . ILE A 1 759 ? 1.834 36.884 -14.169 1.00 38.44 759 ILE A O 1
ATOM 5919 N N . THR A 1 760 ? 2.836 37.450 -12.241 1.00 41.91 760 THR A N 1
ATOM 5920 C CA . THR A 1 760 ? 4.166 36.895 -12.486 1.00 41.91 760 THR A CA 1
ATOM 5921 C C . THR A 1 760 ? 4.083 35.396 -12.793 1.00 41.91 760 THR A C 1
ATOM 5923 O O . THR A 1 760 ? 3.935 34.551 -11.912 1.00 41.91 760 THR A O 1
ATOM 5926 N N . HIS A 1 761 ? 4.141 35.048 -14.079 1.00 57.09 761 HIS A N 1
ATOM 5927 C CA . HIS A 1 761 ? 4.039 33.667 -14.536 1.00 57.09 761 HIS A CA 1
ATOM 5928 C C . HIS A 1 761 ? 5.260 32.853 -14.089 1.00 57.09 761 HIS A C 1
ATOM 5930 O O . HIS A 1 761 ? 6.360 33.056 -14.600 1.00 57.09 761 HIS A O 1
ATOM 5936 N N . ILE A 1 762 ? 5.063 31.891 -13.185 1.00 60.69 762 ILE A N 1
ATOM 5937 C CA . ILE A 1 762 ? 6.052 30.836 -12.940 1.00 60.69 762 ILE A CA 1
ATOM 5938 C C . ILE A 1 762 ? 6.252 30.042 -14.224 1.00 60.69 762 ILE A C 1
ATOM 5940 O O . ILE A 1 762 ? 5.292 29.558 -14.829 1.00 60.69 762 ILE A O 1
ATOM 5944 N N . GLN A 1 763 ? 7.510 29.896 -14.618 1.00 77.06 763 GLN A N 1
ATOM 5945 C CA . GLN A 1 763 ? 7.932 29.161 -15.799 1.00 77.06 763 GLN A CA 1
ATOM 5946 C C . GLN A 1 763 ? 8.977 28.113 -15.408 1.00 77.06 763 GLN A C 1
ATOM 5948 O O . GLN A 1 763 ? 9.359 27.966 -14.244 1.00 77.06 763 GLN A O 1
ATOM 5953 N N . GLN A 1 764 ? 9.424 27.327 -16.379 1.00 90.19 764 GLN A N 1
ATOM 5954 C CA . GLN A 1 764 ? 10.553 26.429 -16.177 1.00 90.19 764 GLN A CA 1
ATOM 5955 C C . GLN A 1 764 ? 11.801 27.068 -16.780 1.00 90.19 764 GLN A C 1
ATOM 5957 O O . GLN A 1 764 ? 11.712 27.712 -17.820 1.00 90.19 764 GLN A O 1
ATOM 5962 N N . LEU A 1 765 ? 12.970 26.898 -16.157 1.00 90.62 765 LEU A N 1
ATOM 5963 C CA . LEU A 1 765 ? 14.195 27.599 -16.585 1.00 90.62 765 LEU A CA 1
ATOM 5964 C C . LEU A 1 765 ? 14.532 27.392 -18.071 1.00 90.62 765 LEU A C 1
ATOM 5966 O O . LEU A 1 765 ? 15.023 28.310 -18.724 1.00 90.62 765 LEU A O 1
ATOM 5970 N N . TRP A 1 766 ? 14.193 26.228 -18.625 1.00 92.00 766 TRP A N 1
ATOM 5971 C CA . TRP A 1 766 ? 14.451 25.898 -20.026 1.00 92.00 766 TRP A CA 1
ATOM 5972 C C . TRP A 1 766 ? 13.635 26.722 -21.033 1.00 92.00 766 TRP A C 1
ATOM 5974 O O . TRP A 1 766 ? 13.982 26.722 -22.210 1.00 92.00 766 TRP A O 1
ATOM 5984 N N . THR A 1 767 ? 12.581 27.424 -20.601 1.00 89.06 767 THR A N 1
ATOM 5985 C CA . THR A 1 767 ? 11.774 28.303 -21.465 1.00 89.06 767 THR A CA 1
ATOM 5986 C C . THR A 1 767 ? 12.218 29.766 -21.410 1.00 89.06 767 THR A C 1
ATOM 5988 O O . THR A 1 767 ? 11.733 30.575 -22.197 1.00 89.06 767 THR A O 1
ATOM 5991 N N . VAL A 1 768 ? 13.140 30.131 -20.509 1.00 82.19 768 VAL A N 1
ATOM 5992 C CA . VAL A 1 768 ? 13.565 31.529 -20.287 1.00 82.19 768 VAL A CA 1
ATOM 5993 C C . VAL A 1 768 ? 14.290 32.115 -21.505 1.00 82.19 768 VAL A C 1
ATOM 5995 O O . VAL A 1 768 ? 14.194 33.312 -21.754 1.00 82.19 768 VAL A O 1
ATOM 5998 N N . SER A 1 769 ? 14.962 31.286 -22.311 1.00 78.94 769 SER A N 1
ATOM 5999 C CA . SER A 1 769 ? 15.590 31.714 -23.571 1.00 78.94 769 SER A CA 1
ATOM 6000 C C . SER A 1 769 ? 14.586 32.006 -24.697 1.00 78.94 769 SER A C 1
ATOM 6002 O O . SER A 1 769 ? 14.993 32.424 -25.779 1.00 78.94 769 SER A O 1
ATOM 6004 N N . GLY A 1 770 ? 13.287 31.769 -24.477 1.00 79.00 770 GLY A N 1
ATOM 6005 C CA . GLY A 1 770 ? 12.249 31.836 -25.509 1.00 79.00 770 GLY A CA 1
ATOM 6006 C C . GLY A 1 770 ? 12.156 30.576 -26.378 1.00 79.00 770 GLY A C 1
ATOM 6007 O O . GLY A 1 770 ? 11.341 30.522 -27.300 1.00 79.00 770 GLY A O 1
ATOM 6008 N N . ASP A 1 771 ? 12.958 29.547 -26.093 1.00 83.94 771 ASP A N 1
ATOM 6009 C CA . ASP A 1 771 ? 12.887 28.267 -26.786 1.00 83.94 771 ASP A CA 1
ATOM 6010 C C . ASP A 1 771 ? 11.650 27.454 -26.389 1.00 83.94 771 ASP A C 1
ATOM 6012 O O . ASP A 1 771 ? 11.313 27.305 -25.217 1.00 83.94 771 ASP A O 1
ATOM 6016 N N . ALA A 1 772 ? 11.009 26.847 -27.389 1.00 89.50 772 ALA A N 1
ATOM 6017 C CA . ALA A 1 772 ? 9.913 25.903 -27.202 1.00 89.50 772 ALA A CA 1
ATOM 6018 C C . ALA A 1 772 ? 10.120 24.631 -28.035 1.00 89.50 772 ALA A C 1
ATOM 6020 O O . ALA A 1 772 ? 10.837 24.631 -29.049 1.00 89.50 772 ALA A O 1
ATOM 6021 N N . CYS A 1 773 ? 9.479 23.544 -27.601 1.00 93.31 773 CYS A N 1
ATOM 6022 C CA . CYS A 1 773 ? 9.410 22.310 -28.371 1.00 93.31 773 CYS A CA 1
ATOM 6023 C C . CYS A 1 773 ? 8.362 22.419 -29.496 1.00 93.31 773 CYS A C 1
ATOM 6025 O O . CYS A 1 773 ? 7.279 22.953 -29.254 1.00 93.31 773 CYS A O 1
ATOM 6027 N N . PRO A 1 774 ? 8.640 21.898 -30.709 1.00 93.81 774 PRO A N 1
ATOM 6028 C CA . PRO A 1 774 ? 7.691 21.937 -31.823 1.00 93.81 774 PRO A CA 1
ATOM 6029 C C . PRO A 1 774 ? 6.356 21.252 -31.506 1.00 93.81 774 PRO A C 1
ATOM 6031 O O . PRO A 1 774 ? 6.292 20.348 -30.666 1.00 93.81 774 PRO A O 1
ATOM 6034 N N . ASP A 1 775 ? 5.294 21.627 -32.215 1.00 90.62 775 ASP A N 1
ATOM 6035 C CA . ASP A 1 775 ? 3.999 20.954 -32.090 1.00 90.62 775 ASP A CA 1
ATOM 6036 C C . ASP A 1 775 ? 4.094 19.465 -32.463 1.00 90.62 775 ASP A C 1
ATOM 6038 O O . ASP A 1 775 ? 4.894 19.048 -33.303 1.00 90.62 775 ASP A O 1
ATOM 6042 N N . GLY A 1 776 ? 3.303 18.631 -31.784 1.00 89.06 776 GLY A N 1
ATOM 6043 C CA . GLY A 1 776 ? 3.370 17.170 -31.925 1.00 89.06 776 GLY A CA 1
ATOM 6044 C C . GLY A 1 776 ? 4.562 16.510 -31.214 1.00 89.06 776 GLY A C 1
ATOM 6045 O O . GLY A 1 776 ? 4.755 15.294 -31.335 1.00 89.06 776 GLY A O 1
ATOM 6046 N N . THR A 1 777 ? 5.346 17.275 -30.448 1.00 94.00 777 THR A N 1
ATOM 6047 C CA . THR A 1 777 ? 6.408 16.760 -29.570 1.00 94.00 777 THR A CA 1
ATOM 6048 C C . THR A 1 777 ? 6.101 17.020 -28.097 1.00 94.00 777 THR A C 1
ATOM 6050 O O . THR A 1 777 ? 5.226 17.814 -27.765 1.00 94.00 777 THR A O 1
ATOM 6053 N N . ILE A 1 778 ? 6.816 16.337 -27.207 1.00 94.69 778 ILE A N 1
ATOM 6054 C CA . ILE A 1 778 ? 6.805 16.575 -25.766 1.00 94.69 778 ILE A CA 1
ATOM 6055 C C . ILE A 1 778 ? 8.241 16.842 -25.282 1.00 94.69 778 ILE A C 1
ATOM 6057 O O . ILE A 1 778 ? 9.170 16.180 -25.759 1.00 94.69 778 ILE A O 1
ATOM 6061 N N . PRO A 1 779 ? 8.465 17.792 -24.360 1.00 95.56 779 PRO A N 1
ATOM 6062 C CA . PRO A 1 779 ? 9.768 18.008 -23.756 1.00 95.56 779 PRO A CA 1
ATOM 6063 C C . PRO A 1 779 ? 10.056 16.927 -22.709 1.00 95.56 779 PRO A C 1
ATOM 6065 O O . PRO A 1 779 ? 9.281 16.717 -21.776 1.00 95.56 779 PRO A O 1
ATOM 6068 N N . ILE A 1 780 ? 11.205 16.269 -22.831 1.00 95.38 780 ILE A N 1
ATOM 6069 C CA . ILE A 1 780 ? 11.716 15.305 -21.854 1.00 95.38 780 ILE A CA 1
ATOM 6070 C C . ILE A 1 780 ? 13.087 15.784 -21.383 1.00 95.38 780 ILE A C 1
ATOM 6072 O O . ILE A 1 780 ? 13.990 15.973 -22.195 1.00 95.38 780 ILE A O 1
ATOM 6076 N N . ARG A 1 781 ? 13.283 15.949 -20.070 1.00 94.94 781 ARG A N 1
ATOM 6077 C CA . ARG A 1 781 ? 14.623 16.194 -19.521 1.00 94.94 781 ARG A CA 1
ATOM 6078 C C . ARG A 1 781 ? 15.506 14.974 -19.785 1.00 94.94 781 ARG A C 1
ATOM 6080 O O . ARG A 1 781 ? 15.212 13.871 -19.317 1.00 94.94 781 ARG A O 1
ATOM 6087 N N . ARG A 1 782 ? 16.612 15.176 -20.497 1.00 94.75 782 ARG A N 1
ATOM 6088 C CA . ARG A 1 782 ? 17.592 14.130 -20.785 1.00 94.75 782 ARG A CA 1
ATOM 6089 C C . ARG A 1 782 ? 18.203 13.610 -19.487 1.00 94.75 782 ARG A C 1
ATOM 6091 O O . ARG A 1 782 ? 18.747 14.378 -18.698 1.00 94.75 782 ARG A O 1
ATOM 6098 N N . THR A 1 783 ? 18.171 12.295 -19.295 1.00 93.69 783 THR A N 1
ATOM 6099 C CA . THR A 1 783 ? 18.885 11.654 -18.184 1.00 93.69 783 THR A CA 1
ATOM 6100 C C . THR A 1 783 ? 20.375 11.610 -18.513 1.00 93.69 783 THR A C 1
ATOM 6102 O O . THR A 1 783 ? 20.749 11.114 -19.581 1.00 93.69 783 THR A O 1
ATOM 6105 N N . LYS A 1 784 ? 21.229 12.122 -17.622 1.00 91.62 784 LYS A N 1
ATOM 6106 C CA . LYS A 1 784 ? 22.693 12.096 -17.782 1.00 91.62 784 LYS A CA 1
ATOM 6107 C C . LYS A 1 784 ? 23.288 10.824 -17.179 1.00 91.62 784 LYS A C 1
ATOM 6109 O O . LYS A 1 784 ? 22.682 10.172 -16.333 1.00 91.62 784 LYS A O 1
ATOM 6114 N N . GLU A 1 785 ? 24.494 10.467 -17.610 1.00 88.44 785 GLU A N 1
ATOM 6115 C CA . GLU A 1 785 ? 25.222 9.333 -17.031 1.00 88.44 785 GLU A CA 1
ATOM 6116 C C . GLU A 1 785 ? 25.464 9.517 -15.531 1.00 88.44 785 GLU A C 1
ATOM 6118 O O . GLU A 1 785 ? 25.182 8.608 -14.748 1.00 88.44 785 GLU A O 1
ATOM 6123 N N . ASP A 1 786 ? 25.849 10.727 -15.127 1.00 86.62 786 ASP A N 1
ATOM 6124 C CA . ASP A 1 786 ? 26.040 11.075 -13.722 1.00 86.62 786 ASP A CA 1
ATOM 6125 C C . ASP A 1 786 ? 24.756 10.902 -12.899 1.00 86.62 786 ASP A C 1
ATOM 6127 O O . ASP A 1 786 ? 24.834 10.449 -11.759 1.00 86.62 786 ASP A O 1
ATOM 6131 N N . ASP A 1 787 ? 23.571 11.165 -13.472 1.00 88.56 787 ASP A N 1
ATOM 6132 C CA . ASP A 1 787 ? 22.284 10.950 -12.787 1.00 88.56 787 ASP A CA 1
ATOM 6133 C C . ASP A 1 787 ? 22.131 9.489 -12.343 1.00 88.56 787 ASP A C 1
ATOM 6135 O O . ASP A 1 787 ? 21.741 9.201 -11.211 1.00 88.56 787 ASP A O 1
ATOM 6139 N N . ILE A 1 788 ? 22.511 8.548 -13.208 1.00 87.88 788 ILE A N 1
ATOM 6140 C CA . ILE A 1 788 ? 22.418 7.113 -12.924 1.00 87.88 788 ILE A CA 1
ATOM 6141 C C . ILE A 1 788 ? 23.540 6.658 -11.990 1.00 87.88 788 ILE A C 1
ATOM 6143 O O . ILE A 1 788 ? 23.314 5.807 -11.126 1.00 87.88 788 ILE A O 1
ATOM 6147 N N . LEU A 1 789 ? 24.753 7.190 -12.156 1.00 84.81 789 LEU A N 1
ATOM 6148 C CA . LEU A 1 789 ? 25.911 6.784 -11.359 1.00 84.81 789 LEU A CA 1
ATOM 6149 C C . LEU A 1 789 ? 25.832 7.260 -9.900 1.00 84.81 789 LEU A C 1
ATOM 6151 O O . LEU A 1 789 ? 26.354 6.551 -9.029 1.00 84.81 789 LEU A O 1
ATOM 6155 N N . ARG A 1 790 ? 25.145 8.387 -9.638 1.00 86.50 790 ARG A N 1
ATOM 6156 C CA . ARG A 1 790 ? 24.812 8.895 -8.291 1.00 86.50 790 ARG A CA 1
ATOM 6157 C C . ARG A 1 790 ? 23.778 8.039 -7.555 1.00 86.50 790 ARG A C 1
ATOM 6159 O O . ARG A 1 790 ? 23.714 8.058 -6.325 1.00 86.50 790 ARG A O 1
ATOM 6166 N N . ALA A 1 791 ? 22.954 7.283 -8.276 1.00 79.56 791 ALA A N 1
ATOM 6167 C CA . ALA A 1 791 ? 21.916 6.476 -7.653 1.00 79.56 791 ALA A CA 1
ATOM 6168 C C . ALA A 1 791 ? 22.501 5.281 -6.885 1.00 79.56 791 ALA A C 1
ATOM 6170 O O . ALA A 1 791 ? 23.392 4.578 -7.365 1.00 79.56 791 ALA A O 1
ATOM 6171 N N . ARG A 1 792 ? 21.922 4.977 -5.712 1.00 73.62 792 ARG A N 1
ATOM 6172 C CA . ARG A 1 792 ? 22.316 3.815 -4.886 1.00 73.62 792 ARG A CA 1
ATOM 6173 C C . ARG A 1 792 ? 22.179 2.480 -5.630 1.00 73.62 792 ARG A C 1
ATOM 6175 O O . ARG A 1 792 ? 22.878 1.522 -5.319 1.00 73.62 792 ARG A O 1
ATOM 6182 N N . SER A 1 793 ? 21.273 2.394 -6.608 1.00 79.31 793 SER A N 1
ATOM 6183 C CA . SER A 1 793 ? 21.069 1.197 -7.426 1.00 79.31 793 SER A CA 1
ATOM 6184 C C . SER A 1 793 ? 20.615 1.549 -8.839 1.00 79.31 793 SER A C 1
ATOM 6186 O O . SER A 1 793 ? 19.516 2.065 -9.029 1.00 79.31 793 SER A O 1
ATOM 6188 N N . ILE A 1 794 ? 21.411 1.166 -9.844 1.00 81.94 794 ILE A N 1
ATOM 6189 C CA . ILE A 1 794 ? 21.060 1.335 -11.267 1.00 81.94 794 ILE A CA 1
ATOM 6190 C C . ILE A 1 794 ? 19.766 0.583 -11.612 1.00 81.94 794 ILE A C 1
ATOM 6192 O O . ILE A 1 794 ? 18.938 1.087 -12.365 1.00 81.94 794 ILE A O 1
ATOM 6196 N N . LYS A 1 795 ? 19.546 -0.609 -11.029 1.00 79.25 795 LYS A N 1
ATOM 6197 C CA . LYS A 1 795 ? 18.329 -1.414 -11.268 1.00 79.25 795 LYS A CA 1
ATOM 6198 C C . LYS A 1 795 ? 17.061 -0.691 -10.796 1.00 79.25 795 LYS A C 1
ATOM 6200 O O . LYS A 1 795 ? 15.981 -0.960 -11.312 1.00 79.25 795 LYS A O 1
ATOM 6205 N N . ARG A 1 796 ? 17.192 0.204 -9.815 1.00 74.69 796 ARG A N 1
ATOM 6206 C CA . ARG A 1 796 ? 16.085 0.927 -9.181 1.00 74.69 796 ARG A CA 1
ATOM 6207 C C . ARG A 1 796 ? 16.104 2.429 -9.454 1.00 74.69 796 ARG A C 1
ATOM 6209 O O . ARG A 1 796 ? 15.393 3.162 -8.777 1.00 74.69 796 ARG A O 1
ATOM 6216 N N . PHE A 1 797 ? 16.903 2.886 -10.417 1.00 84.25 797 PHE A N 1
ATOM 6217 C CA . PHE A 1 797 ? 16.958 4.297 -10.780 1.00 84.25 797 PHE A CA 1
ATOM 6218 C C . PHE A 1 797 ? 15.554 4.827 -11.103 1.00 84.25 797 PHE A C 1
ATOM 6220 O O . PHE A 1 797 ? 14.796 4.182 -11.830 1.00 84.25 797 PHE A O 1
ATOM 6227 N N . GLY A 1 798 ? 15.206 5.974 -10.520 1.00 80.75 798 GLY A N 1
ATOM 6228 C CA . GLY A 1 798 ? 13.888 6.583 -10.666 1.00 80.75 798 GLY A CA 1
ATOM 6229 C C . GLY A 1 798 ? 12.770 5.947 -9.835 1.00 80.75 798 GLY A C 1
ATOM 6230 O O . GLY A 1 798 ? 11.638 6.387 -9.971 1.00 80.75 798 GLY A O 1
ATOM 6231 N N . ARG A 1 799 ? 13.031 4.949 -8.980 1.00 82.25 799 ARG A N 1
ATOM 6232 C CA . ARG A 1 799 ? 12.023 4.349 -8.081 1.00 82.25 799 ARG A CA 1
ATOM 6233 C C . ARG A 1 799 ? 12.279 4.750 -6.632 1.00 82.25 799 ARG A C 1
ATOM 6235 O O . ARG A 1 799 ? 13.442 4.800 -6.224 1.00 82.25 799 ARG A O 1
ATOM 6242 N N . LYS A 1 800 ? 11.221 4.949 -5.836 1.00 70.38 800 LYS A N 1
ATOM 6243 C CA . LYS A 1 800 ? 11.367 5.132 -4.381 1.00 70.38 800 LYS A CA 1
ATOM 6244 C C . LYS A 1 800 ? 12.024 3.878 -3.751 1.00 70.38 800 LYS A C 1
ATOM 6246 O O . LYS A 1 800 ? 11.837 2.772 -4.279 1.00 70.38 800 LYS A O 1
ATOM 6251 N N . PRO A 1 801 ? 12.852 3.999 -2.694 1.00 57.44 801 PRO A N 1
ATOM 6252 C CA . PRO A 1 801 ? 13.483 2.855 -2.023 1.00 57.44 801 PRO A CA 1
ATOM 6253 C C . PRO A 1 801 ? 12.449 1.881 -1.425 1.00 57.44 801 PRO A C 1
ATOM 6255 O O . PRO A 1 801 ? 11.414 2.296 -0.931 1.00 57.44 801 PRO A O 1
ATOM 6258 N N . VAL A 1 802 ? 12.735 0.570 -1.442 1.00 50.97 802 VAL A N 1
ATOM 6259 C CA . VAL A 1 802 ? 11.967 -0.444 -0.684 1.00 50.97 802 VAL A CA 1
ATOM 6260 C C . VAL A 1 802 ? 12.715 -0.537 0.627 1.00 50.97 802 VAL A C 1
ATOM 6262 O O . VAL A 1 802 ? 13.930 -0.744 0.580 1.00 50.97 802 VAL A O 1
ATOM 6265 N N . ALA A 1 803 ? 12.025 -0.379 1.752 1.00 39.75 803 ALA A N 1
ATOM 6266 C CA . ALA A 1 803 ? 12.593 -0.581 3.078 1.00 39.75 803 ALA A CA 1
ATOM 6267 C C . ALA A 1 803 ? 13.082 -2.037 3.214 1.00 39.75 803 ALA A C 1
ATOM 6269 O O . ALA A 1 803 ? 12.345 -2.937 3.609 1.00 39.75 803 ALA A O 1
ATOM 6270 N N . ALA A 1 804 ? 14.319 -2.292 2.794 1.00 25.09 804 ALA A N 1
ATOM 6271 C CA . ALA A 1 804 ? 14.968 -3.585 2.876 1.00 25.09 804 ALA A CA 1
ATOM 6272 C C . ALA A 1 804 ? 15.661 -3.697 4.239 1.00 25.09 804 ALA A C 1
ATOM 6274 O O . ALA A 1 804 ? 16.627 -2.988 4.495 1.00 25.09 804 ALA A O 1
ATOM 6275 N N . GLY A 1 805 ? 15.181 -4.602 5.093 1.00 30.98 805 GLY A N 1
ATOM 6276 C CA . GLY A 1 805 ? 16.013 -5.231 6.124 1.00 30.98 805 GLY A CA 1
ATOM 6277 C C . GLY A 1 805 ? 16.566 -4.347 7.249 1.00 30.98 805 GLY A C 1
ATOM 6278 O O . GLY A 1 805 ? 17.645 -4.648 7.747 1.00 30.98 805 GLY A O 1
ATOM 6279 N N . VAL A 1 806 ? 15.849 -3.314 7.692 1.00 24.41 806 VAL A N 1
ATOM 6280 C CA . VAL A 1 806 ? 16.145 -2.621 8.960 1.00 24.41 806 VAL A CA 1
ATOM 6281 C C . VAL A 1 806 ? 15.109 -3.058 9.995 1.00 24.41 806 VAL A C 1
ATOM 6283 O O . VAL A 1 806 ? 13.918 -3.121 9.681 1.00 24.41 806 VAL A O 1
ATOM 6286 N N . ARG A 1 807 ? 15.566 -3.409 11.206 1.00 24.59 807 ARG A N 1
ATOM 6287 C CA . ARG A 1 807 ? 14.719 -3.684 12.380 1.00 24.59 807 ARG A CA 1
ATOM 6288 C C . ARG A 1 807 ? 13.590 -2.651 12.440 1.00 24.59 807 ARG A C 1
ATOM 6290 O O . ARG A 1 807 ? 13.860 -1.461 12.554 1.00 24.59 807 ARG A O 1
ATOM 6297 N N . ARG A 1 808 ? 12.334 -3.103 12.402 1.00 31.41 808 ARG A N 1
ATOM 6298 C CA . ARG A 1 808 ? 11.130 -2.266 12.593 1.00 31.41 808 ARG A CA 1
ATOM 6299 C C . ARG A 1 808 ? 10.947 -1.841 14.064 1.00 31.41 808 ARG A C 1
ATOM 6301 O O . ARG A 1 808 ? 9.822 -1.743 14.532 1.00 31.41 808 ARG A O 1
ATOM 6308 N N . ASP A 1 809 ? 12.052 -1.595 14.768 1.00 24.19 809 ASP A N 1
ATOM 6309 C CA . ASP A 1 809 ? 12.090 -1.176 16.176 1.00 24.19 809 ASP A CA 1
ATOM 6310 C C . ASP A 1 809 ? 12.612 0.264 16.339 1.00 24.19 809 ASP A C 1
ATOM 6312 O O . ASP A 1 809 ? 12.793 0.741 17.462 1.00 24.19 809 ASP A O 1
ATOM 6316 N N . SER A 1 810 ? 12.849 0.969 15.229 1.00 21.70 810 SER A N 1
ATOM 6317 C CA . SER A 1 810 ? 13.209 2.386 15.193 1.00 21.70 810 SER A CA 1
ATOM 6318 C C . SER A 1 810 ? 12.193 3.177 14.368 1.00 21.70 810 SER A C 1
ATOM 6320 O O . SER A 1 810 ? 11.795 2.763 13.280 1.00 21.70 810 SER A O 1
ATOM 6322 N N . ILE A 1 811 ? 11.782 4.300 14.949 1.00 28.70 811 ILE A N 1
ATOM 6323 C CA . ILE A 1 811 ? 10.942 5.371 14.410 1.00 28.70 811 ILE A CA 1
ATOM 6324 C C . ILE A 1 811 ? 11.310 5.692 12.954 1.00 28.70 811 ILE A C 1
ATOM 6326 O O . ILE A 1 811 ? 12.490 5.810 12.636 1.00 28.70 811 ILE A O 1
ATOM 6330 N N . SER A 1 812 ? 10.275 5.896 12.131 1.00 35.75 812 SER A N 1
ATOM 6331 C CA . SER A 1 812 ? 10.324 6.398 10.752 1.00 35.75 812 SER A CA 1
ATOM 6332 C C . SER A 1 812 ? 11.044 5.494 9.738 1.00 35.75 812 SER A C 1
ATOM 6334 O O . SER A 1 812 ? 12.156 5.011 9.922 1.00 35.75 812 SER A O 1
ATOM 6336 N N . SER A 1 813 ? 10.430 5.322 8.569 1.00 47.25 813 SER A N 1
ATOM 6337 C CA . SER A 1 813 ? 11.058 4.770 7.360 1.00 47.25 813 SER A CA 1
ATOM 6338 C C . SER A 1 813 ? 12.208 5.640 6.810 1.00 47.25 813 SER A C 1
ATOM 6340 O O . SER A 1 813 ? 12.608 5.465 5.661 1.00 47.25 813 SER A O 1
ATOM 6342 N N . GLY A 1 814 ? 12.738 6.579 7.598 1.00 61.50 814 GLY A N 1
ATOM 6343 C CA . GLY A 1 814 ? 13.578 7.679 7.151 1.00 61.50 814 GLY A CA 1
ATOM 6344 C C . GLY A 1 814 ? 12.784 8.790 6.464 1.00 61.50 814 GLY A C 1
ATOM 6345 O O . GLY A 1 814 ? 13.410 9.725 6.003 1.00 61.50 814 GLY A O 1
ATOM 6346 N N . HIS A 1 815 ? 11.453 8.707 6.360 1.00 78.38 815 HIS A N 1
ATOM 6347 C CA . HIS A 1 815 ? 10.597 9.748 5.778 1.00 78.38 815 HIS A CA 1
ATOM 6348 C C . HIS A 1 815 ? 9.832 10.491 6.880 1.00 78.38 815 HIS A C 1
ATOM 6350 O O . HIS A 1 815 ? 9.406 9.865 7.854 1.00 78.38 815 HIS A O 1
ATOM 6356 N N . GLU A 1 816 ? 9.647 11.800 6.725 1.00 85.94 816 GLU A N 1
ATOM 6357 C CA . GLU A 1 816 ? 8.896 12.643 7.663 1.00 85.94 816 GLU A CA 1
ATOM 6358 C C . GLU A 1 816 ? 7.995 13.628 6.918 1.00 85.94 816 GLU A C 1
ATOM 6360 O O . GLU A 1 816 ? 8.390 14.174 5.884 1.00 85.94 816 GLU A O 1
ATOM 6365 N N . HIS A 1 817 ? 6.801 13.874 7.457 1.00 89.44 817 HIS A N 1
ATOM 6366 C CA . HIS A 1 817 ? 5.729 14.581 6.760 1.00 89.44 817 HIS A CA 1
ATOM 6367 C C . HIS A 1 817 ? 5.162 15.752 7.571 1.00 89.44 817 HIS A C 1
ATOM 6369 O O . HIS A 1 817 ? 5.094 15.702 8.801 1.00 89.44 817 HIS A O 1
ATOM 6375 N N . ALA A 1 818 ? 4.685 16.776 6.859 1.00 92.12 818 ALA A N 1
ATOM 6376 C CA . ALA A 1 818 ? 3.768 17.796 7.369 1.00 92.12 818 ALA A CA 1
ATOM 6377 C C . ALA A 1 818 ? 2.658 18.016 6.330 1.00 92.12 818 ALA A C 1
ATOM 6379 O O . ALA A 1 818 ? 2.860 18.688 5.315 1.00 92.12 818 ALA A O 1
ATOM 6380 N N . VAL A 1 819 ? 1.502 17.386 6.550 1.00 91.31 819 VAL A N 1
ATOM 6381 C CA . VAL A 1 819 ? 0.455 17.194 5.540 1.00 91.31 819 VAL A CA 1
ATOM 6382 C C . VAL A 1 819 ? -0.941 17.554 6.040 1.00 91.31 819 VAL A C 1
ATOM 6384 O O . VAL A 1 819 ? -1.324 17.264 7.172 1.00 91.31 819 VAL A O 1
ATOM 6387 N N . GLY A 1 820 ? -1.727 18.168 5.161 1.00 86.19 820 GLY A N 1
ATOM 6388 C CA . GLY A 1 820 ? -3.174 18.277 5.262 1.00 86.19 820 GLY A CA 1
ATOM 6389 C C . GLY A 1 820 ? -3.858 17.152 4.479 1.00 86.19 820 GLY A C 1
ATOM 6390 O O . GLY A 1 820 ? -3.425 16.835 3.375 1.00 86.19 820 GLY A O 1
ATOM 6391 N N . PHE A 1 821 ? -4.919 16.536 4.999 1.00 90.06 821 PHE A N 1
ATOM 6392 C CA . PHE A 1 821 ? -5.594 15.420 4.331 1.00 90.06 821 PHE A CA 1
ATOM 6393 C C . PHE A 1 821 ? -7.105 15.356 4.575 1.00 90.06 821 PHE A C 1
ATOM 6395 O O . PHE A 1 821 ? -7.627 15.889 5.558 1.00 90.06 821 PHE A O 1
ATOM 6402 N N . VAL A 1 822 ? -7.786 14.644 3.673 1.00 82.31 822 VAL A N 1
ATOM 6403 C CA . VAL A 1 822 ? -9.194 14.226 3.766 1.00 82.31 822 VAL A CA 1
ATOM 6404 C C . VAL A 1 822 ? -9.313 12.736 3.455 1.00 82.31 822 VAL A C 1
ATOM 6406 O O . VAL A 1 822 ? -8.569 12.207 2.629 1.00 82.31 822 VAL A O 1
ATOM 6409 N N . MET A 1 823 ? -10.213 12.041 4.150 1.00 80.94 823 MET A N 1
ATOM 6410 C CA . MET A 1 823 ? -10.386 10.591 4.043 1.00 80.94 823 MET A CA 1
ATOM 6411 C C . MET A 1 823 ? -11.829 10.176 4.336 1.00 80.94 823 MET A C 1
ATOM 6413 O O . MET A 1 823 ? -12.509 10.837 5.121 1.00 80.94 823 MET A O 1
ATOM 6417 N N . GLY A 1 824 ? -12.243 9.029 3.793 1.00 59.44 824 GLY A N 1
ATOM 6418 C CA . GLY A 1 824 ? -13.518 8.383 4.132 1.00 59.44 824 GLY A CA 1
ATOM 6419 C C . GLY A 1 824 ? -14.677 8.668 3.174 1.00 59.44 824 GLY A C 1
ATOM 6420 O O . GLY A 1 824 ? -15.762 8.141 3.390 1.00 59.44 824 GLY A O 1
ATOM 6421 N N . GLU A 1 825 ? -14.450 9.440 2.111 1.00 74.19 825 GLU A N 1
ATOM 6422 C CA . GLU A 1 825 ? -15.406 9.656 1.017 1.00 74.19 825 GLU A CA 1
ATOM 6423 C C . GLU A 1 825 ? -14.817 9.187 -0.324 1.00 74.19 825 GLU A C 1
ATOM 6425 O O . GLU A 1 825 ? -13.660 8.763 -0.396 1.00 74.19 825 GLU A O 1
ATOM 6430 N N . GLN A 1 826 ? -15.620 9.252 -1.390 1.00 89.81 826 GLN A N 1
ATOM 6431 C CA . GLN A 1 826 ? -15.174 8.975 -2.755 1.00 89.81 826 GLN A CA 1
ATOM 6432 C C . GLN A 1 826 ? -14.695 10.268 -3.418 1.00 89.81 826 GLN A C 1
ATOM 6434 O O . GLN A 1 826 ? -15.495 11.159 -3.703 1.00 89.81 826 GLN A O 1
ATOM 6439 N N . TYR A 1 827 ? -13.397 10.358 -3.688 1.00 93.25 827 TYR A N 1
ATOM 6440 C CA . TYR A 1 827 ? -12.783 11.509 -4.342 1.00 93.25 827 TYR A CA 1
ATOM 6441 C C . TYR A 1 827 ? -12.420 11.173 -5.789 1.00 93.25 827 TYR A C 1
ATOM 6443 O O . TYR A 1 827 ? -11.811 10.142 -6.078 1.00 93.25 827 TYR A O 1
ATOM 6451 N N . TYR A 1 828 ? -12.741 12.081 -6.703 1.00 95.69 828 TYR A N 1
ATOM 6452 C CA . TYR A 1 828 ? -12.461 11.951 -8.135 1.00 95.69 828 TYR A CA 1
ATOM 6453 C C . TYR A 1 828 ? -11.376 12.927 -8.588 1.00 95.69 828 TYR A C 1
ATOM 6455 O O . TYR A 1 828 ? -11.088 13.042 -9.775 1.00 95.69 828 TYR A O 1
ATOM 6463 N N . GLY A 1 829 ? -10.738 13.626 -7.650 1.00 95.88 829 GLY A N 1
ATOM 6464 C CA . GLY A 1 829 ? -9.666 14.559 -7.941 1.00 95.88 829 GLY A CA 1
ATOM 6465 C C . GLY A 1 829 ? -9.392 15.532 -6.810 1.00 95.88 829 GLY A C 1
ATOM 6466 O O . GLY A 1 829 ? -10.095 15.566 -5.801 1.00 95.88 829 GLY A O 1
ATOM 6467 N N . ALA A 1 830 ? -8.354 16.329 -7.006 1.00 96.38 830 ALA A N 1
ATOM 6468 C CA . ALA A 1 830 ? -7.878 17.330 -6.075 1.00 96.38 830 ALA A CA 1
ATOM 6469 C C . ALA A 1 830 ? -7.257 18.502 -6.834 1.00 96.38 830 ALA A C 1
ATOM 6471 O O . ALA A 1 830 ? -6.569 18.311 -7.843 1.00 96.38 830 ALA A O 1
ATOM 6472 N N . LYS A 1 831 ? -7.470 19.710 -6.318 1.00 95.44 831 LYS A N 1
ATOM 6473 C CA . LYS A 1 831 ? -6.872 20.943 -6.821 1.00 95.44 831 LYS A CA 1
ATOM 6474 C C . LYS A 1 831 ? -6.338 21.769 -5.665 1.00 95.44 831 LYS A C 1
ATOM 6476 O O . LYS A 1 831 ? -7.001 21.908 -4.641 1.00 95.44 831 LYS A O 1
ATOM 6481 N N . ALA A 1 832 ? -5.139 22.311 -5.833 1.00 95.06 832 ALA A N 1
ATOM 6482 C CA . ALA A 1 832 ? -4.576 23.277 -4.901 1.00 95.06 832 ALA A CA 1
ATOM 6483 C C . ALA A 1 832 ? -3.492 24.126 -5.567 1.00 95.06 832 ALA A C 1
ATOM 6485 O O . ALA A 1 832 ? -2.873 23.714 -6.553 1.00 95.06 832 ALA A O 1
ATOM 6486 N N . SER A 1 833 ? -3.230 25.295 -4.986 1.00 92.94 833 SER A N 1
ATOM 6487 C CA . SER A 1 833 ? -2.053 26.105 -5.298 1.00 92.94 833 SER A CA 1
ATOM 6488 C C . SER A 1 833 ? -1.025 26.005 -4.178 1.00 92.94 833 SER A C 1
ATOM 6490 O O . SER A 1 833 ? -1.378 26.160 -3.010 1.00 92.94 833 SER A O 1
ATOM 6492 N N . MET A 1 834 ? 0.238 25.765 -4.526 1.00 94.44 834 MET A N 1
ATOM 6493 C CA . MET A 1 834 ? 1.343 25.605 -3.576 1.00 94.44 834 MET A CA 1
ATOM 6494 C C . MET A 1 834 ? 2.513 26.515 -3.941 1.00 94.44 834 MET A C 1
ATOM 6496 O O . MET A 1 834 ? 2.932 26.548 -5.103 1.00 94.44 834 MET A O 1
ATOM 6500 N N . ASN A 1 835 ? 3.064 27.240 -2.966 1.00 94.25 835 ASN A N 1
ATOM 6501 C CA . ASN A 1 835 ? 4.250 28.050 -3.228 1.00 94.25 835 ASN A CA 1
ATOM 6502 C C . ASN A 1 835 ? 5.504 27.196 -3.414 1.00 94.25 835 ASN A C 1
ATOM 6504 O O . ASN A 1 835 ? 5.656 26.122 -2.831 1.00 94.25 835 ASN A O 1
ATOM 6508 N N . VAL A 1 836 ? 6.398 27.675 -4.274 1.00 94.62 836 VAL A N 1
ATOM 6509 C CA . VAL A 1 836 ? 7.634 26.990 -4.653 1.00 94.62 836 VAL A CA 1
ATOM 6510 C C . VAL A 1 836 ? 8.796 27.603 -3.891 1.00 94.62 836 VAL A C 1
ATOM 6512 O O . VAL A 1 836 ? 8.983 28.817 -3.942 1.00 94.62 836 VAL A O 1
ATOM 6515 N N . TRP A 1 837 ? 9.586 26.772 -3.215 1.00 95.69 837 TRP A N 1
ATOM 6516 C CA . TRP A 1 837 ? 10.778 27.171 -2.462 1.00 95.69 837 TRP A CA 1
ATOM 6517 C C . TRP A 1 837 ? 11.992 26.362 -2.902 1.00 95.69 837 TRP A C 1
ATOM 6519 O O . TRP A 1 837 ? 11.849 25.293 -3.484 1.00 95.69 837 TRP A O 1
ATOM 6529 N N . ALA A 1 838 ? 13.186 26.858 -2.584 1.00 94.94 838 ALA A N 1
ATOM 6530 C CA . ALA A 1 838 ? 14.443 26.131 -2.738 1.00 94.94 838 ALA A CA 1
ATOM 6531 C C . ALA A 1 838 ? 15.016 25.763 -1.351 1.00 94.94 838 ALA A C 1
ATOM 6533 O O . ALA A 1 838 ? 15.991 26.381 -0.917 1.00 94.94 838 ALA A O 1
ATOM 6534 N N . PRO A 1 839 ? 14.389 24.824 -0.610 1.00 95.88 839 PRO A N 1
ATOM 6535 C CA . PRO A 1 839 ? 14.871 24.418 0.707 1.00 95.88 839 PRO A CA 1
ATOM 6536 C C . PRO A 1 839 ? 16.276 23.817 0.636 1.00 95.88 839 PRO A C 1
ATOM 6538 O O . PRO A 1 839 ? 16.622 23.093 -0.302 1.00 95.88 839 PRO A O 1
ATOM 6541 N N . ARG A 1 840 ? 17.080 24.059 1.675 1.00 94.50 840 ARG A N 1
ATOM 6542 C CA . ARG A 1 840 ? 18.378 23.402 1.840 1.00 94.50 840 ARG A CA 1
ATOM 6543 C C . ARG A 1 840 ? 18.169 21.930 2.189 1.00 94.50 840 ARG A C 1
ATOM 6545 O O . ARG A 1 840 ? 17.590 21.611 3.221 1.00 94.50 840 ARG A O 1
ATOM 6552 N N . VAL A 1 841 ? 18.712 21.040 1.365 1.00 93.06 841 VAL A N 1
ATOM 6553 C CA . VAL A 1 841 ? 18.796 19.603 1.651 1.00 93.06 841 VAL A CA 1
ATOM 6554 C C . VAL A 1 841 ? 20.187 19.298 2.211 1.00 93.06 841 VAL A C 1
ATOM 6556 O O . VAL A 1 841 ? 21.196 19.683 1.620 1.00 93.06 841 VAL A O 1
ATOM 6559 N N . ALA A 1 842 ? 20.253 18.646 3.371 1.00 88.94 842 ALA A N 1
ATOM 6560 C CA . ALA A 1 842 ? 21.489 18.473 4.135 1.00 88.94 842 ALA A CA 1
ATOM 6561 C C . ALA A 1 842 ? 22.447 17.435 3.530 1.00 88.94 842 ALA A C 1
ATOM 6563 O O . ALA A 1 842 ? 23.663 17.561 3.669 1.00 88.94 842 ALA A O 1
ATOM 6564 N N . SER A 1 843 ? 21.914 16.410 2.860 1.00 86.44 843 SER A N 1
ATOM 6565 C CA . SER A 1 843 ? 22.688 15.295 2.310 1.00 86.44 843 SER A CA 1
ATOM 6566 C C . SER A 1 843 ? 22.227 14.917 0.907 1.00 86.44 843 SER A C 1
ATOM 6568 O O . SER A 1 843 ? 21.050 15.004 0.570 1.00 86.44 843 SER A O 1
ATOM 6570 N N . GLN A 1 844 ? 23.148 14.403 0.088 1.00 83.25 844 GLN A N 1
ATOM 6571 C CA . GLN A 1 844 ? 22.842 13.972 -1.275 1.00 83.25 844 GLN A CA 1
ATOM 6572 C C . GLN A 1 844 ? 21.851 12.801 -1.338 1.00 83.25 844 GLN A C 1
ATOM 6574 O O . GLN A 1 844 ? 21.250 12.586 -2.383 1.00 83.25 844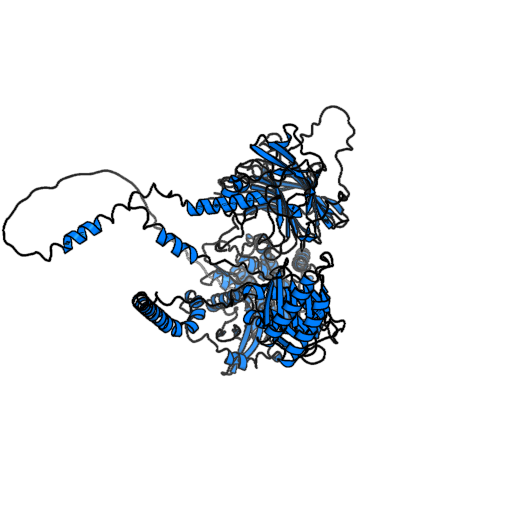 GLN A O 1
ATOM 6579 N N . SER A 1 845 ? 21.683 12.028 -0.260 1.00 82.00 845 SER A N 1
ATOM 6580 C CA . SER A 1 845 ? 20.688 10.948 -0.190 1.00 82.00 845 SER A CA 1
ATOM 6581 C C . SER A 1 845 ? 19.341 11.361 0.395 1.00 82.00 845 SER A C 1
ATOM 6583 O O . SER A 1 845 ? 18.478 10.502 0.558 1.00 82.00 845 SER A O 1
ATOM 6585 N N . GLU A 1 846 ? 19.183 12.633 0.740 1.00 88.25 846 GLU A N 1
ATOM 6586 C CA . GLU A 1 846 ? 17.946 13.199 1.266 1.00 88.25 846 GLU A CA 1
ATOM 6587 C C . GLU A 1 846 ? 17.220 13.989 0.175 1.00 88.25 846 GLU A C 1
ATOM 6589 O O . GLU A 1 846 ? 17.774 14.284 -0.889 1.00 88.25 846 GLU A O 1
ATOM 6594 N N . PHE A 1 847 ? 15.954 14.301 0.419 1.00 91.69 847 PHE A N 1
ATOM 6595 C CA . PHE A 1 847 ? 15.164 15.179 -0.433 1.00 91.69 847 PHE A CA 1
ATOM 6596 C C . PHE A 1 847 ? 14.162 15.958 0.410 1.00 91.69 847 PHE A C 1
ATOM 6598 O O . PHE A 1 847 ? 13.892 15.594 1.554 1.00 91.69 847 PHE A O 1
ATOM 6605 N N . SER A 1 848 ? 13.608 17.008 -0.188 1.00 94.94 848 SER A N 1
ATOM 6606 C CA . SER A 1 848 ? 12.498 17.783 0.354 1.00 94.94 848 SER A CA 1
ATOM 6607 C C . SER A 1 848 ? 11.511 18.096 -0.756 1.00 94.94 848 SER A C 1
ATOM 6609 O O . SER A 1 848 ? 11.923 18.468 -1.858 1.00 94.94 848 SER A O 1
ATOM 6611 N N . LEU A 1 849 ? 10.221 17.905 -0.507 1.00 94.81 849 LEU A N 1
ATOM 6612 C CA . LEU A 1 849 ? 9.190 18.091 -1.521 1.00 94.81 849 LEU A CA 1
ATOM 6613 C C . LEU A 1 849 ? 7.910 18.697 -0.952 1.00 94.81 849 LEU A C 1
ATOM 6615 O O . LEU A 1 849 ? 7.696 18.703 0.258 1.00 94.81 849 LEU A O 1
ATOM 6619 N N . SER A 1 850 ? 7.070 19.189 -1.858 1.00 97.00 850 SER A N 1
ATOM 6620 C CA . SER A 1 850 ? 5.714 19.679 -1.616 1.00 97.00 850 SER A CA 1
ATOM 6621 C C . SER A 1 850 ? 4.804 19.128 -2.708 1.00 97.00 850 SER A C 1
ATOM 6623 O O . SER A 1 850 ? 5.096 19.330 -3.892 1.00 97.00 850 SER A O 1
ATOM 6625 N N . GLN A 1 851 ? 3.740 18.407 -2.347 1.00 96.75 851 GLN A N 1
ATOM 6626 C CA . GLN A 1 851 ? 2.935 17.678 -3.329 1.00 96.75 851 GLN A CA 1
ATOM 6627 C C . GLN A 1 851 ? 1.469 17.446 -2.944 1.00 96.75 851 GLN A C 1
ATOM 6629 O O . GLN A 1 851 ? 1.055 17.666 -1.805 1.00 96.75 851 GLN A O 1
ATOM 6634 N N . ILE A 1 852 ? 0.698 16.995 -3.939 1.00 97.62 852 ILE A N 1
ATOM 6635 C CA . ILE A 1 852 ? -0.649 16.428 -3.812 1.00 97.62 852 ILE A CA 1
ATOM 6636 C C . ILE A 1 852 ? -0.549 14.910 -3.985 1.00 97.62 852 ILE A C 1
ATOM 6638 O O . ILE A 1 852 ? 0.035 14.447 -4.968 1.00 97.62 852 ILE A O 1
ATOM 6642 N N . TRP A 1 853 ? -1.170 14.152 -3.080 1.00 94.06 853 TRP A N 1
ATOM 6643 C CA . TRP A 1 853 ? -1.359 12.708 -3.187 1.00 94.06 853 TRP A CA 1
ATOM 6644 C C . TRP A 1 853 ? -2.826 12.367 -3.434 1.00 94.06 853 TRP A C 1
ATOM 6646 O O . TRP A 1 853 ? -3.706 12.770 -2.673 1.00 94.06 853 TRP A O 1
ATOM 6656 N N . VAL A 1 854 ? -3.071 11.541 -4.446 1.00 95.88 854 VAL A N 1
ATOM 6657 C CA . VAL A 1 854 ? -4.352 10.877 -4.698 1.00 95.88 854 VAL A CA 1
ATOM 6658 C C . VAL A 1 854 ? -4.171 9.392 -4.391 1.00 95.88 854 VAL A C 1
ATOM 6660 O O . VAL A 1 854 ? -3.345 8.732 -5.025 1.00 95.88 854 VAL A O 1
ATOM 6663 N N . ILE A 1 855 ? -4.892 8.877 -3.391 1.00 90.44 855 ILE A N 1
ATOM 6664 C CA . ILE A 1 855 ? -4.606 7.576 -2.767 1.00 90.44 855 ILE A CA 1
ATOM 6665 C C . ILE A 1 855 ? -5.857 6.690 -2.743 1.00 90.44 855 ILE A C 1
ATOM 6667 O O . ILE A 1 855 ? -6.949 7.146 -2.399 1.00 90.44 855 ILE A O 1
ATOM 6671 N N . SER A 1 856 ? -5.684 5.406 -3.069 1.00 87.88 856 SER A N 1
ATOM 6672 C CA . SER A 1 856 ? -6.716 4.370 -2.925 1.00 87.88 856 SER A CA 1
ATOM 6673 C C . SER A 1 856 ? -6.095 2.996 -2.629 1.00 87.88 856 SER A C 1
ATOM 6675 O O . SER A 1 856 ? -4.999 2.698 -3.110 1.00 87.88 856 SER A O 1
ATOM 6677 N N . GLY A 1 857 ? -6.770 2.150 -1.847 1.00 77.12 857 GLY A N 1
ATOM 6678 C CA . GLY A 1 857 ? -6.261 0.839 -1.399 1.00 77.12 857 GLY A CA 1
ATOM 6679 C C . GLY A 1 857 ? -5.587 0.854 -0.016 1.00 77.12 857 GLY A C 1
ATOM 6680 O O . GLY A 1 857 ? -5.653 1.850 0.706 1.00 77.12 857 GLY A O 1
ATOM 6681 N N . SER A 1 858 ? -4.949 -0.257 0.381 1.00 57.09 858 SER A N 1
ATOM 6682 C CA . SER A 1 858 ? -4.401 -0.434 1.738 1.00 57.09 858 SER A CA 1
ATOM 6683 C C . SER A 1 858 ? -2.878 -0.292 1.798 1.00 57.09 858 SER A C 1
ATOM 6685 O O . SER A 1 858 ? -2.135 -0.876 1.004 1.00 57.09 858 SER A O 1
ATOM 6687 N N . PHE A 1 859 ? -2.385 0.437 2.804 1.00 50.16 859 PHE A N 1
ATOM 6688 C CA . PHE A 1 859 ? -0.951 0.584 3.066 1.00 50.16 859 PHE A CA 1
ATOM 6689 C C . PHE A 1 859 ? -0.304 -0.785 3.366 1.00 50.16 859 PHE A C 1
ATOM 6691 O O . PHE A 1 859 ? -0.528 -1.369 4.423 1.00 50.16 859 PHE A O 1
ATOM 6698 N N . GLY A 1 860 ? 0.515 -1.296 2.437 1.00 46.88 860 GLY A N 1
ATOM 6699 C CA . GLY A 1 860 ? 1.380 -2.469 2.643 1.00 46.88 860 GLY A CA 1
ATOM 6700 C C . GLY A 1 860 ? 1.271 -3.585 1.600 1.00 46.88 860 GLY A C 1
ATOM 6701 O O . GLY A 1 860 ? 2.268 -4.274 1.389 1.00 46.88 860 GLY A O 1
ATOM 6702 N N . ASN A 1 861 ? 0.128 -3.730 0.918 1.00 51.50 861 ASN A N 1
ATOM 6703 C CA . ASN A 1 861 ? -0.120 -4.853 -0.002 1.00 51.50 861 ASN A CA 1
ATOM 6704 C C . ASN A 1 861 ? -0.557 -4.417 -1.414 1.00 51.50 861 ASN A C 1
ATOM 6706 O O . ASN A 1 861 ? -0.056 -4.975 -2.385 1.00 51.50 861 ASN A O 1
ATOM 6710 N N . ASP A 1 862 ? -1.459 -3.435 -1.542 1.00 64.81 862 ASP A N 1
ATOM 6711 C CA . ASP A 1 862 ? -2.135 -3.102 -2.810 1.00 64.81 862 ASP A CA 1
ATOM 6712 C C . ASP A 1 862 ? -2.384 -1.592 -3.029 1.00 64.81 862 ASP A C 1
ATOM 6714 O O . ASP A 1 862 ? -3.183 -1.203 -3.877 1.00 64.81 862 ASP A O 1
ATOM 6718 N N . LEU A 1 863 ? -1.689 -0.722 -2.289 1.00 72.88 863 LEU A N 1
ATOM 6719 C CA . LEU A 1 863 ? -1.831 0.737 -2.371 1.00 72.88 863 LEU A CA 1
ATOM 6720 C C . LEU A 1 863 ? -1.567 1.281 -3.788 1.00 72.88 863 LEU A C 1
ATOM 6722 O O . LEU A 1 863 ? -0.512 1.032 -4.378 1.00 72.88 863 LEU A O 1
ATOM 6726 N N . ASN A 1 864 ? -2.501 2.082 -4.299 1.00 90.56 864 ASN A N 1
ATOM 6727 C CA . ASN A 1 864 ? -2.373 2.860 -5.528 1.00 90.56 864 ASN A CA 1
ATOM 6728 C C . ASN A 1 864 ? -2.177 4.341 -5.176 1.00 90.56 864 ASN A C 1
ATOM 6730 O O . ASN A 1 864 ? -2.966 4.893 -4.406 1.00 90.56 864 ASN A O 1
ATOM 6734 N N . THR A 1 865 ? -1.167 4.992 -5.756 1.00 90.25 865 THR A N 1
ATOM 6735 C CA . THR A 1 865 ? -0.951 6.438 -5.574 1.00 90.25 865 THR A CA 1
ATOM 6736 C C . THR A 1 865 ? -0.670 7.147 -6.890 1.00 90.25 865 THR A C 1
ATOM 6738 O O . THR A 1 865 ? -0.030 6.592 -7.787 1.00 90.25 865 THR A O 1
ATOM 6741 N N . ILE A 1 866 ? -1.144 8.389 -6.983 1.00 95.25 866 ILE A N 1
ATOM 6742 C CA . ILE A 1 866 ? -0.708 9.401 -7.949 1.00 95.25 866 ILE A CA 1
ATOM 6743 C C . ILE A 1 866 ? -0.221 10.607 -7.147 1.00 95.25 866 ILE A C 1
ATOM 6745 O O . ILE A 1 866 ? -0.903 11.080 -6.241 1.00 95.25 866 ILE A O 1
ATOM 6749 N N . GLU A 1 867 ? 0.962 11.091 -7.492 1.00 95.31 867 GLU A N 1
ATOM 6750 C CA . GLU A 1 867 ? 1.705 12.125 -6.782 1.00 95.31 867 GLU A CA 1
ATOM 6751 C C . GLU A 1 867 ? 2.169 13.188 -7.779 1.00 95.31 867 GLU A C 1
ATOM 6753 O O . GLU A 1 867 ? 2.759 12.851 -8.811 1.00 95.31 867 GLU A O 1
ATOM 6758 N N . ALA A 1 868 ? 1.919 14.466 -7.490 1.00 97.00 868 ALA A N 1
ATOM 6759 C CA . ALA A 1 868 ? 2.448 15.572 -8.287 1.00 97.00 868 ALA A CA 1
ATOM 6760 C C . ALA A 1 868 ? 2.734 16.808 -7.432 1.00 97.00 868 ALA A C 1
ATOM 6762 O O . ALA A 1 868 ? 1.958 17.164 -6.544 1.00 97.00 868 ALA A O 1
ATOM 6763 N N . GLY A 1 869 ? 3.839 17.488 -7.732 1.00 97.00 869 GLY A N 1
ATOM 6764 C CA . GLY A 1 869 ? 4.311 18.614 -6.936 1.00 97.00 869 GLY A CA 1
ATOM 6765 C C . GLY A 1 869 ? 5.663 19.140 -7.396 1.00 97.00 869 GLY A C 1
ATOM 6766 O O . GLY A 1 869 ? 6.074 18.935 -8.540 1.00 97.00 869 GLY A O 1
ATOM 6767 N N . TRP A 1 870 ? 6.384 19.800 -6.495 1.00 96.56 870 TRP A N 1
ATOM 6768 C CA . TRP A 1 870 ? 7.784 20.169 -6.699 1.00 96.56 870 TRP A CA 1
ATOM 6769 C C . TRP A 1 870 ? 8.675 19.509 -5.645 1.00 96.56 870 TRP A C 1
ATOM 6771 O O . TRP A 1 870 ? 8.259 19.299 -4.507 1.00 96.56 870 TRP A O 1
ATOM 6781 N N . GLN A 1 871 ? 9.903 19.160 -6.025 1.00 95.69 871 GLN A N 1
ATOM 6782 C CA . GLN A 1 871 ? 10.883 18.559 -5.119 1.00 95.69 871 GLN A CA 1
ATOM 6783 C C . GLN A 1 871 ? 12.293 19.093 -5.359 1.00 95.69 871 GLN A C 1
ATOM 6785 O O . GLN A 1 871 ? 12.667 19.396 -6.492 1.00 95.69 871 GLN A O 1
ATOM 6790 N N . VAL A 1 872 ? 13.091 19.120 -4.297 1.00 96.56 872 VAL A N 1
ATOM 6791 C CA . VAL A 1 872 ? 14.545 19.282 -4.317 1.00 96.56 872 VAL A CA 1
ATOM 6792 C C . VAL A 1 872 ? 15.161 17.927 -3.970 1.00 96.56 872 VAL A C 1
ATOM 6794 O O . VAL A 1 872 ? 15.042 17.448 -2.843 1.00 96.56 872 VAL A O 1
ATOM 6797 N N . SER A 1 873 ? 15.791 17.281 -4.955 1.00 93.38 873 SER A N 1
ATOM 6798 C CA . SER A 1 873 ? 16.394 15.950 -4.801 1.00 93.38 873 SER A CA 1
ATOM 6799 C C . SER A 1 873 ? 17.780 15.899 -5.456 1.00 93.38 873 SER A C 1
ATOM 6801 O O . SER A 1 873 ? 17.897 15.600 -6.653 1.00 93.38 873 SER A O 1
ATOM 6803 N N . PRO A 1 874 ? 18.852 16.139 -4.681 1.00 91.88 874 PRO A N 1
ATOM 6804 C CA . PRO A 1 874 ? 20.218 16.111 -5.201 1.00 91.88 874 PRO A CA 1
ATOM 6805 C C . PRO A 1 874 ? 20.627 14.725 -5.700 1.00 91.88 874 PRO A C 1
ATOM 6807 O O . PRO A 1 874 ? 21.425 14.606 -6.632 1.00 91.88 874 PRO A O 1
ATOM 6810 N N . GLN A 1 875 ? 20.049 13.661 -5.131 1.00 87.88 875 GLN A N 1
ATOM 6811 C CA . GLN A 1 875 ? 20.269 12.304 -5.618 1.00 87.88 875 GLN A CA 1
ATOM 6812 C C . GLN A 1 875 ? 19.799 12.141 -7.066 1.00 87.88 875 GLN A C 1
ATOM 6814 O O . GLN A 1 875 ? 20.527 11.588 -7.892 1.00 87.88 875 GLN A O 1
ATOM 6819 N N . LEU A 1 876 ? 18.581 12.607 -7.359 1.00 89.00 876 LEU A N 1
ATOM 6820 C CA . LEU A 1 876 ? 17.920 12.383 -8.640 1.00 89.00 876 LEU A CA 1
ATOM 6821 C C . LEU A 1 876 ? 18.436 13.339 -9.721 1.00 89.00 876 LEU A C 1
ATOM 6823 O O . LEU A 1 876 ? 18.689 12.907 -10.844 1.00 89.00 876 LEU A O 1
ATOM 6827 N N . TYR A 1 877 ? 18.643 14.612 -9.376 1.00 91.12 877 TYR A N 1
ATOM 6828 C CA . TYR A 1 877 ? 18.933 15.667 -10.355 1.00 91.12 877 TYR A CA 1
ATOM 6829 C C . TYR A 1 877 ? 20.370 16.190 -10.312 1.00 91.12 877 TYR A C 1
ATOM 6831 O O . TYR A 1 877 ? 20.868 16.660 -11.329 1.00 91.12 877 TYR A O 1
ATOM 6839 N N . GLY A 1 878 ? 21.075 16.012 -9.190 1.00 90.62 878 GLY A N 1
ATOM 6840 C CA . GLY A 1 878 ? 22.466 16.455 -9.038 1.00 90.62 878 GLY A CA 1
ATOM 6841 C C . GLY A 1 878 ? 22.619 17.918 -8.630 1.00 90.62 878 GLY A C 1
ATOM 6842 O O . GLY A 1 878 ? 23.745 18.397 -8.545 1.00 90.62 878 GLY A O 1
ATOM 6843 N N . ASP A 1 879 ? 21.512 18.603 -8.353 1.00 92.19 879 ASP A N 1
ATOM 6844 C CA . ASP A 1 879 ? 21.458 19.993 -7.911 1.00 92.19 879 ASP A CA 1
ATOM 6845 C C . ASP A 1 879 ? 20.432 20.176 -6.780 1.00 92.19 879 ASP A C 1
ATOM 6847 O O . ASP A 1 879 ? 19.769 19.228 -6.355 1.00 92.19 879 ASP A O 1
ATOM 6851 N N . ASN A 1 880 ? 20.338 21.410 -6.282 1.00 93.00 880 ASN A N 1
ATOM 6852 C CA . ASN A 1 880 ? 19.401 21.819 -5.235 1.00 93.00 880 ASN A CA 1
ATOM 6853 C C . ASN A 1 880 ? 18.271 22.713 -5.785 1.00 93.00 880 ASN A C 1
ATOM 6855 O O . ASN A 1 880 ? 17.723 23.531 -5.049 1.00 93.00 880 ASN A O 1
ATOM 6859 N N . LEU A 1 881 ? 17.950 22.619 -7.081 1.00 94.94 881 LEU A N 1
ATOM 6860 C CA . LEU A 1 881 ? 16.876 23.417 -7.670 1.00 94.94 881 LEU A CA 1
ATOM 6861 C C . LEU A 1 881 ? 15.521 22.725 -7.448 1.00 94.94 881 LEU A C 1
ATOM 6863 O O . LEU A 1 881 ? 15.429 21.502 -7.592 1.00 94.94 881 LEU A O 1
ATOM 6867 N N . PRO A 1 882 ? 14.447 23.471 -7.133 1.00 96.06 882 PRO A N 1
ATOM 6868 C CA . PRO A 1 882 ? 13.114 22.895 -7.065 1.00 96.06 882 PRO A CA 1
ATOM 6869 C C . PRO A 1 882 ? 12.634 22.524 -8.461 1.00 96.06 882 PRO A C 1
ATOM 6871 O O . PRO A 1 882 ? 12.605 23.342 -9.383 1.00 96.06 882 PRO A O 1
ATOM 6874 N N . ARG A 1 883 ? 12.253 21.262 -8.621 1.00 95.81 883 ARG A N 1
ATOM 6875 C CA . ARG A 1 883 ? 11.905 20.664 -9.909 1.00 95.81 883 ARG A CA 1
ATOM 6876 C C . ARG A 1 883 ? 10.494 20.112 -9.862 1.00 95.81 883 ARG A C 1
ATOM 6878 O O . ARG A 1 883 ? 10.128 19.424 -8.909 1.00 95.81 883 ARG A O 1
ATOM 6885 N N . PHE A 1 884 ? 9.716 20.393 -10.906 1.00 95.62 884 PHE A N 1
ATOM 6886 C CA . PHE A 1 884 ? 8.376 19.825 -11.052 1.00 95.62 884 PHE A CA 1
ATOM 6887 C C . PHE A 1 884 ? 8.489 18.310 -11.193 1.00 95.62 884 PHE A C 1
ATOM 6889 O O . PHE A 1 884 ? 9.278 17.836 -12.013 1.00 95.62 884 PHE A O 1
ATOM 6896 N N . PHE A 1 885 ? 7.729 17.543 -10.420 1.00 95.62 885 PHE A N 1
ATOM 6897 C CA . PHE A 1 885 ? 7.785 16.090 -10.486 1.00 95.62 885 PHE A CA 1
ATOM 6898 C C . PHE A 1 885 ? 6.411 15.447 -10.422 1.00 95.62 885 PHE A C 1
ATOM 6900 O O . PHE A 1 885 ? 5.437 16.025 -9.940 1.00 95.62 885 PHE A O 1
ATOM 6907 N N . THR A 1 886 ? 6.391 14.204 -10.882 1.00 95.31 886 THR A N 1
ATOM 6908 C CA . THR A 1 886 ? 5.285 13.282 -10.677 1.00 95.31 886 THR A CA 1
ATOM 6909 C C . THR A 1 886 ? 5.801 11.924 -10.221 1.00 95.31 886 THR A C 1
ATOM 6911 O O . THR A 1 886 ? 6.941 11.550 -10.515 1.00 95.31 886 THR A O 1
ATOM 6914 N N . TYR A 1 887 ? 4.969 11.177 -9.505 1.00 93.56 887 TYR A N 1
ATOM 6915 C CA . TYR A 1 887 ? 5.192 9.776 -9.163 1.00 93.56 887 TYR A CA 1
ATOM 6916 C C . TYR A 1 887 ? 3.852 9.032 -9.196 1.00 93.56 887 TYR A C 1
ATOM 6918 O O . TYR A 1 887 ? 2.789 9.626 -9.045 1.00 93.56 887 TYR A O 1
ATOM 6926 N N . TRP A 1 888 ? 3.879 7.728 -9.432 1.00 91.75 888 TRP A N 1
ATOM 6927 C CA . TRP A 1 888 ? 2.693 6.883 -9.303 1.00 91.75 888 TRP A CA 1
ATOM 6928 C C . TRP A 1 888 ? 3.113 5.463 -8.939 1.00 91.75 888 TRP A C 1
ATOM 6930 O O . TRP A 1 888 ? 4.224 5.060 -9.275 1.00 91.75 888 TRP A O 1
ATOM 6940 N N . THR A 1 889 ? 2.256 4.694 -8.273 1.00 87.44 889 THR A N 1
ATOM 6941 C CA . THR A 1 889 ? 2.463 3.258 -8.007 1.00 87.44 889 THR A CA 1
ATOM 6942 C C . THR A 1 889 ? 1.126 2.526 -7.948 1.00 87.44 889 THR A C 1
ATOM 6944 O O . THR A 1 889 ? 0.085 3.139 -7.721 1.00 87.44 889 THR A O 1
ATOM 6947 N N . THR A 1 890 ? 1.158 1.214 -8.166 1.00 85.81 890 THR A N 1
ATOM 6948 C CA . THR A 1 890 ? -0.019 0.322 -8.141 1.00 85.81 890 THR A CA 1
ATOM 6949 C C . THR A 1 890 ? 0.130 -0.818 -7.135 1.00 85.81 890 THR A C 1
ATOM 6951 O O . THR A 1 890 ? -0.776 -1.626 -6.972 1.00 85.81 890 THR A O 1
ATOM 6954 N N . ASP A 1 891 ? 1.286 -0.900 -6.474 1.00 75.38 891 ASP A N 1
ATOM 6955 C CA . ASP A 1 891 ? 1.681 -2.021 -5.625 1.00 75.38 891 ASP A CA 1
ATOM 6956 C C . ASP A 1 891 ? 2.438 -1.550 -4.378 1.00 75.38 891 ASP A C 1
ATOM 6958 O O . ASP A 1 891 ? 3.433 -2.150 -3.973 1.00 75.38 891 ASP A O 1
ATOM 6962 N N . ALA A 1 892 ? 1.999 -0.440 -3.781 1.00 75.44 892 ALA A N 1
ATOM 6963 C CA . ALA A 1 892 ? 2.587 0.100 -2.557 1.00 75.44 892 ALA A CA 1
ATOM 6964 C C . ALA A 1 892 ? 4.117 0.293 -2.633 1.00 75.44 892 ALA A C 1
ATOM 6966 O O . ALA A 1 892 ? 4.842 -0.039 -1.692 1.00 75.44 892 ALA A O 1
ATOM 6967 N N . TYR A 1 893 ? 4.612 0.847 -3.746 1.00 77.62 893 TYR A N 1
ATOM 6968 C CA . TYR A 1 893 ? 6.032 1.155 -3.976 1.00 77.62 893 TYR A CA 1
ATOM 6969 C C . TYR A 1 893 ? 6.962 -0.072 -4.043 1.00 77.62 893 TYR A C 1
ATOM 6971 O O . TYR A 1 893 ? 8.182 0.067 -3.900 1.00 77.62 893 TYR A O 1
ATOM 6979 N N . GLN A 1 894 ? 6.424 -1.276 -4.268 1.00 72.00 894 GLN A N 1
ATOM 6980 C CA . GLN A 1 894 ? 7.215 -2.507 -4.297 1.00 72.00 894 GLN A CA 1
ATOM 6981 C C . GLN A 1 894 ? 7.974 -2.676 -5.624 1.00 72.00 894 GLN A C 1
ATOM 6983 O O . GLN A 1 894 ? 9.209 -2.602 -5.664 1.00 72.00 894 GLN A O 1
ATOM 6988 N N . ALA A 1 895 ? 7.255 -2.909 -6.720 1.00 70.31 895 ALA A N 1
ATOM 6989 C CA . ALA A 1 895 ? 7.803 -3.222 -8.036 1.00 70.31 895 ALA A CA 1
ATOM 6990 C C . ALA A 1 895 ? 7.341 -2.260 -9.144 1.00 70.31 895 ALA A C 1
ATOM 6992 O O . ALA A 1 895 ? 8.072 -2.120 -10.137 1.00 70.31 895 ALA A O 1
ATOM 6993 N N . THR A 1 896 ? 6.205 -1.577 -8.989 1.00 74.38 896 THR A N 1
ATOM 6994 C CA . THR A 1 896 ? 5.647 -0.629 -9.966 1.00 74.38 896 THR A CA 1
ATOM 6995 C C . THR A 1 896 ? 5.882 0.827 -9.574 1.00 74.38 896 THR A C 1
ATOM 6997 O O . THR A 1 896 ? 6.059 1.166 -8.402 1.00 74.38 896 THR A O 1
ATOM 7000 N N . GLY A 1 897 ? 5.876 1.701 -10.582 1.00 76.19 897 GLY A N 1
ATOM 7001 C CA . GLY A 1 897 ? 6.019 3.135 -10.373 1.00 76.19 897 GLY A CA 1
ATOM 7002 C C . GLY A 1 897 ? 7.436 3.679 -10.494 1.00 76.19 897 GLY A C 1
ATOM 7003 O O . GLY A 1 897 ? 8.428 2.968 -10.302 1.00 76.19 897 GLY A O 1
ATOM 7004 N N . CYS A 1 898 ? 7.526 4.954 -10.854 1.00 84.19 898 CYS A N 1
ATOM 7005 C CA . CYS A 1 898 ? 8.763 5.720 -10.908 1.00 84.19 898 CYS A CA 1
ATOM 7006 C C . CYS A 1 898 ? 8.469 7.226 -10.971 1.00 84.19 898 CYS A C 1
ATOM 7008 O O . CYS A 1 898 ? 7.341 7.641 -11.236 1.00 84.19 898 CYS A O 1
ATOM 7010 N N . TYR A 1 899 ? 9.517 8.029 -10.803 1.00 89.56 899 TYR A N 1
ATOM 7011 C CA . TYR A 1 899 ? 9.478 9.466 -11.019 1.00 89.56 899 TYR A CA 1
ATOM 7012 C C . TYR A 1 899 ? 9.358 9.824 -12.505 1.00 89.56 899 TYR A C 1
ATOM 7014 O O . TYR A 1 899 ? 10.101 9.302 -13.344 1.00 89.56 899 TYR A O 1
ATOM 7022 N N . ASN A 1 900 ? 8.512 10.809 -12.805 1.00 93.38 900 ASN A N 1
ATOM 7023 C CA . ASN A 1 900 ? 8.402 11.463 -14.108 1.00 93.38 900 ASN A CA 1
ATOM 7024 C C . ASN A 1 900 ? 8.193 10.442 -15.250 1.00 93.38 900 ASN A C 1
ATOM 7026 O O . ASN A 1 900 ? 7.390 9.518 -15.152 1.00 93.38 900 ASN A O 1
ATOM 7030 N N . LEU A 1 901 ? 8.951 10.585 -16.341 1.00 91.69 901 LEU A N 1
ATOM 7031 C CA . LEU A 1 901 ? 8.949 9.679 -17.494 1.00 91.69 901 LEU A CA 1
ATOM 7032 C C . LEU A 1 901 ? 10.053 8.607 -17.427 1.00 91.69 901 LEU A C 1
ATOM 7034 O O . LEU A 1 901 ? 10.424 8.042 -18.456 1.00 91.69 901 LEU A O 1
ATOM 7038 N N . LEU A 1 902 ? 10.607 8.315 -16.239 1.00 89.12 902 LEU A N 1
ATOM 7039 C CA . LEU A 1 902 ? 11.688 7.323 -16.084 1.00 89.12 902 LEU A CA 1
ATOM 7040 C C . LEU A 1 902 ? 11.211 5.867 -16.262 1.00 89.12 902 LEU A C 1
ATOM 7042 O O . LEU A 1 902 ? 12.013 4.934 -16.353 1.00 89.12 902 LEU A O 1
ATOM 7046 N N . CYS A 1 903 ? 9.901 5.663 -16.332 1.00 82.31 903 CYS A N 1
ATOM 7047 C CA . CYS A 1 903 ? 9.226 4.412 -16.634 1.00 82.31 903 CYS A CA 1
ATOM 7048 C C . CYS A 1 903 ? 7.922 4.706 -17.378 1.00 82.31 903 CYS A C 1
ATOM 7050 O O . CYS A 1 903 ? 7.430 5.832 -17.437 1.00 82.31 903 CYS A O 1
ATOM 7052 N N . SER A 1 904 ? 7.373 3.661 -17.979 1.00 83.25 904 SER A N 1
ATOM 7053 C CA . SER A 1 904 ? 6.209 3.745 -18.843 1.00 83.25 904 SER A CA 1
ATOM 7054 C C . SER A 1 904 ? 4.913 3.704 -18.021 1.00 83.25 904 SER A C 1
ATOM 7056 O O . SER A 1 904 ? 4.626 2.673 -17.413 1.00 83.25 904 SER A O 1
ATOM 7058 N N . GLY A 1 905 ? 4.142 4.797 -18.004 1.00 83.19 905 GLY A N 1
ATOM 7059 C CA . GLY A 1 905 ? 2.820 4.834 -17.353 1.00 83.19 905 GLY A CA 1
ATOM 7060 C C . GLY A 1 905 ? 2.116 6.194 -17.308 1.00 83.19 905 GLY A C 1
ATOM 7061 O O . GLY A 1 905 ? 0.911 6.240 -17.102 1.00 83.19 905 GLY A O 1
ATOM 7062 N N . PHE A 1 906 ? 2.816 7.297 -17.570 1.00 92.50 906 PHE A N 1
ATOM 7063 C CA . PHE A 1 906 ? 2.187 8.605 -17.772 1.00 92.50 906 PHE A CA 1
ATOM 7064 C C . PHE A 1 906 ? 2.270 9.011 -19.241 1.00 92.50 906 PHE A C 1
ATOM 7066 O O . PHE A 1 906 ? 3.363 9.001 -19.808 1.00 92.50 906 PHE A O 1
ATOM 7073 N N . VAL A 1 907 ? 1.137 9.359 -19.852 1.00 93.12 907 VAL A N 1
ATOM 7074 C CA . VAL A 1 907 ? 1.059 9.836 -21.238 1.00 93.12 907 VAL A CA 1
ATOM 7075 C C . VAL A 1 907 ? 1.056 11.359 -21.222 1.00 93.12 907 VAL A C 1
ATOM 7077 O O . VAL A 1 907 ? 0.050 11.980 -20.892 1.00 93.12 907 VAL A O 1
ATOM 7080 N N . GLN A 1 908 ? 2.178 11.971 -21.591 1.00 93.50 908 GLN A N 1
ATOM 7081 C CA . GLN A 1 908 ? 2.291 13.419 -21.728 1.00 93.50 908 GLN A CA 1
ATOM 7082 C C . GLN A 1 908 ? 1.717 13.880 -23.075 1.00 93.50 908 GLN A C 1
ATOM 7084 O O . GLN A 1 908 ? 1.933 13.236 -24.108 1.00 93.50 908 GLN A O 1
ATOM 7089 N N . THR A 1 909 ? 0.997 15.004 -23.066 1.00 91.06 909 THR A N 1
ATOM 7090 C CA . THR A 1 909 ? 0.220 15.481 -24.225 1.00 91.06 909 THR A CA 1
ATOM 7091 C C . THR A 1 909 ? 0.599 16.872 -24.725 1.00 91.06 909 THR A C 1
ATOM 7093 O O . THR A 1 909 ? 0.157 17.263 -25.800 1.00 91.06 909 THR A O 1
ATOM 7096 N N . ASN A 1 910 ? 1.410 17.626 -23.981 1.00 88.75 910 ASN A N 1
ATOM 7097 C CA . ASN A 1 910 ? 1.767 19.006 -24.323 1.00 88.75 910 ASN A CA 1
ATOM 7098 C C . ASN A 1 910 ? 3.279 19.198 -24.504 1.00 88.75 910 ASN A C 1
ATOM 7100 O O . ASN A 1 910 ? 4.091 18.447 -23.957 1.00 88.75 910 ASN A O 1
ATOM 7104 N N . ASN A 1 911 ? 3.631 20.277 -25.203 1.00 91.00 911 ASN A N 1
ATOM 7105 C CA . ASN A 1 911 ? 5.000 20.691 -25.495 1.00 91.00 911 ASN A CA 1
ATOM 7106 C C . ASN A 1 911 ? 5.547 21.811 -24.581 1.00 91.00 911 ASN A C 1
ATOM 7108 O O . ASN A 1 911 ? 6.636 22.318 -24.842 1.00 91.00 911 ASN A O 1
ATOM 7112 N N . ARG A 1 912 ? 4.807 22.221 -23.540 1.00 89.06 912 ARG A N 1
ATOM 7113 C CA . ARG A 1 912 ? 5.097 23.413 -22.715 1.00 89.06 912 ARG A CA 1
ATOM 7114 C C . ARG A 1 912 ? 5.701 23.106 -21.348 1.00 89.06 912 ARG A C 1
ATOM 7116 O O . ARG A 1 912 ? 6.403 23.952 -20.813 1.00 89.06 912 ARG A O 1
ATOM 7123 N N . ILE A 1 913 ? 5.423 21.932 -20.782 1.00 91.62 913 ILE A N 1
ATOM 7124 C CA . ILE A 1 913 ? 5.871 21.539 -19.438 1.00 91.62 913 ILE A CA 1
ATOM 7125 C C . ILE A 1 913 ? 6.745 20.291 -19.527 1.00 91.62 913 ILE A C 1
ATOM 7127 O O . ILE A 1 913 ? 6.290 19.239 -19.967 1.00 91.62 913 ILE A O 1
ATOM 7131 N N . ALA A 1 914 ? 7.991 20.390 -19.079 1.00 93.88 914 ALA A N 1
ATOM 7132 C CA . ALA A 1 914 ? 8.935 19.287 -18.968 1.00 93.88 914 ALA A CA 1
ATOM 7133 C C . ALA A 1 914 ? 8.955 18.749 -17.530 1.00 93.88 914 ALA A C 1
ATOM 7135 O O . ALA A 1 914 ? 9.358 19.450 -16.601 1.00 93.88 914 ALA A O 1
ATOM 7136 N N . MET A 1 915 ? 8.556 17.495 -17.311 1.00 93.94 915 MET A N 1
ATOM 7137 C CA . MET A 1 915 ? 8.692 16.883 -15.982 1.00 93.94 915 MET A CA 1
ATOM 7138 C C . MET A 1 915 ? 10.168 16.715 -15.601 1.00 93.94 915 MET A C 1
ATOM 7140 O O . MET A 1 915 ? 10.996 16.300 -16.414 1.00 93.94 915 MET A O 1
ATOM 7144 N N . GLY A 1 916 ? 10.494 17.023 -14.349 1.00 93.31 916 GLY A N 1
ATOM 7145 C CA . GLY A 1 916 ? 11.851 17.023 -13.813 1.00 93.31 916 GLY A CA 1
ATOM 7146 C C . GLY A 1 916 ? 12.662 18.284 -14.117 1.00 93.31 916 GLY A C 1
ATOM 7147 O O . GLY A 1 916 ? 13.792 18.370 -13.643 1.00 93.31 916 GLY A O 1
ATOM 7148 N N . ALA A 1 917 ? 12.134 19.253 -14.875 1.00 94.81 917 ALA A N 1
ATOM 7149 C CA . ALA A 1 917 ? 12.819 20.522 -15.124 1.00 94.81 917 ALA A CA 1
ATOM 7150 C C . ALA A 1 917 ? 12.632 21.519 -13.966 1.00 94.81 917 ALA A C 1
ATOM 7152 O O . ALA A 1 917 ? 11.606 21.509 -13.273 1.00 94.81 917 ALA A O 1
ATOM 7153 N N . ALA A 1 918 ? 13.641 22.369 -13.765 1.00 95.19 918 ALA A N 1
ATOM 7154 C CA . ALA A 1 918 ? 13.686 23.353 -12.692 1.00 95.19 918 ALA A CA 1
ATOM 7155 C C . ALA A 1 918 ? 12.620 24.442 -12.866 1.00 95.19 918 ALA A C 1
ATOM 7157 O O . ALA A 1 918 ? 12.413 24.962 -13.967 1.00 95.19 918 ALA A O 1
ATOM 7158 N N . ILE A 1 919 ? 11.952 24.774 -11.765 1.00 92.56 919 ILE A N 1
ATOM 7159 C CA . ILE A 1 919 ? 10.926 25.811 -11.678 1.00 92.56 919 ILE A CA 1
ATOM 7160 C C . ILE A 1 919 ? 11.592 27.130 -11.281 1.00 92.56 919 ILE A C 1
ATOM 7162 O O . ILE A 1 919 ? 12.416 27.161 -10.368 1.00 92.56 919 ILE A O 1
ATOM 7166 N N . SER A 1 920 ? 11.227 28.218 -11.957 1.00 87.25 920 SER A N 1
ATOM 7167 C CA . SER A 1 920 ? 11.712 29.564 -11.652 1.00 87.25 920 SER A CA 1
ATOM 7168 C C . SER A 1 920 ? 10.671 30.627 -12.033 1.00 87.25 920 SER A C 1
ATOM 7170 O O . SER A 1 920 ? 9.980 30.465 -13.043 1.00 87.25 920 SER A O 1
ATOM 7172 N N . PRO A 1 921 ? 10.552 31.733 -11.279 1.00 89.44 921 PRO A N 1
ATOM 7173 C CA . PRO A 1 921 ? 11.255 32.043 -10.027 1.00 89.44 921 PRO A CA 1
ATOM 7174 C C . PRO A 1 921 ? 10.748 31.225 -8.825 1.00 89.44 921 PRO A C 1
ATOM 7176 O O . PRO A 1 921 ? 9.708 30.571 -8.887 1.00 89.44 921 PRO A O 1
ATOM 7179 N N . THR A 1 922 ? 11.502 31.260 -7.723 1.00 91.94 922 THR A N 1
ATOM 7180 C CA . THR A 1 922 ? 11.141 30.636 -6.439 1.00 91.94 922 THR A CA 1
ATOM 7181 C C . THR A 1 922 ? 10.831 31.698 -5.392 1.00 91.94 922 THR A C 1
ATOM 7183 O O . THR A 1 922 ? 11.357 32.811 -5.446 1.00 91.94 922 THR A O 1
ATOM 7186 N N . SER A 1 923 ? 10.004 31.350 -4.412 1.00 92.62 923 SER A N 1
ATOM 7187 C CA . SER A 1 923 ? 9.650 32.222 -3.290 1.00 92.62 923 SER A CA 1
ATOM 7188 C C . SER A 1 923 ? 10.865 32.527 -2.410 1.00 92.62 923 SER A C 1
ATOM 7190 O O . SER A 1 923 ? 11.797 31.724 -2.321 1.00 92.62 923 SER A O 1
ATOM 7192 N N . SER A 1 924 ? 10.853 33.686 -1.750 1.00 91.31 924 SER A N 1
ATOM 7193 C CA . SER A 1 924 ? 11.911 34.110 -0.825 1.00 91.31 924 SER A CA 1
ATOM 7194 C C . SER A 1 924 ? 11.354 34.653 0.491 1.00 91.31 924 SER A C 1
ATOM 7196 O O . SER A 1 924 ? 10.234 35.161 0.558 1.00 91.31 924 SER A O 1
ATOM 7198 N N . TYR A 1 925 ? 12.132 34.523 1.569 1.00 94.12 925 TYR A N 1
ATOM 7199 C CA . TYR A 1 925 ? 11.704 34.921 2.910 1.00 94.12 925 TYR A CA 1
ATOM 7200 C C . TYR A 1 925 ? 11.518 36.442 2.996 1.00 94.12 925 TYR A C 1
ATOM 7202 O O . TYR A 1 925 ? 12.451 37.205 2.752 1.00 94.12 925 TYR A O 1
ATOM 7210 N N . ARG A 1 926 ? 10.302 36.878 3.344 1.00 89.94 926 ARG A N 1
ATOM 7211 C CA . ARG A 1 926 ? 9.819 38.274 3.305 1.00 89.94 926 ARG A CA 1
ATOM 7212 C C . ARG A 1 926 ? 9.944 38.946 1.930 1.00 89.94 926 ARG A C 1
ATOM 7214 O O . ARG A 1 926 ? 9.936 40.171 1.853 1.00 89.94 926 ARG A O 1
ATOM 7221 N N . GLY A 1 927 ? 10.051 38.158 0.865 1.00 85.44 927 GLY A N 1
ATOM 7222 C CA . GLY A 1 927 ? 10.130 38.642 -0.507 1.00 85.44 927 GLY A CA 1
ATOM 7223 C C . GLY A 1 927 ? 8.962 38.158 -1.359 1.00 85.44 927 GLY A C 1
ATOM 7224 O O . GLY A 1 927 ? 7.906 37.770 -0.851 1.00 85.44 927 GLY A O 1
ATOM 7225 N N . ALA A 1 928 ? 9.167 38.184 -2.675 1.00 81.94 928 ALA A N 1
ATOM 7226 C CA . ALA A 1 928 ? 8.175 37.730 -3.640 1.00 81.94 928 ALA A CA 1
ATOM 7227 C C . ALA A 1 928 ? 7.788 36.260 -3.393 1.00 81.94 928 ALA A C 1
ATOM 7229 O O . ALA A 1 928 ? 8.636 35.423 -3.074 1.00 81.94 928 ALA A O 1
ATOM 7230 N N . GLN A 1 929 ? 6.493 35.969 -3.518 1.00 85.44 929 GLN A N 1
ATOM 7231 C CA . GLN A 1 929 ? 5.925 34.634 -3.355 1.00 85.44 929 GLN A CA 1
ATOM 7232 C C . GLN A 1 929 ? 5.409 34.148 -4.700 1.00 85.44 929 GLN A C 1
ATOM 7234 O O . GLN A 1 929 ? 4.667 34.862 -5.369 1.00 85.44 929 GLN A O 1
ATOM 7239 N N . PHE A 1 930 ? 5.774 32.924 -5.056 1.00 88.12 930 PHE A N 1
ATOM 7240 C CA . PHE A 1 930 ? 5.431 32.316 -6.331 1.00 88.12 930 PHE A CA 1
ATOM 7241 C C . PHE A 1 930 ? 4.818 30.942 -6.069 1.00 88.12 930 PHE A C 1
ATOM 7243 O O . PHE A 1 930 ? 5.482 30.076 -5.494 1.00 88.12 930 PHE A O 1
ATOM 7250 N N . ASP A 1 931 ? 3.564 30.739 -6.479 1.00 87.69 931 ASP A N 1
ATOM 7251 C CA . ASP A 1 931 ? 2.879 29.451 -6.414 1.00 87.69 931 ASP A CA 1
ATOM 7252 C C . ASP A 1 931 ? 2.462 28.850 -7.760 1.00 87.69 931 ASP A C 1
ATOM 7254 O O . ASP A 1 931 ? 2.116 29.532 -8.722 1.00 87.69 931 ASP A O 1
ATOM 7258 N N . ILE A 1 932 ? 2.510 27.519 -7.813 1.00 90.38 932 ILE A N 1
ATOM 7259 C CA . ILE A 1 932 ? 1.989 26.720 -8.922 1.00 90.38 932 ILE A CA 1
ATOM 7260 C C . ILE A 1 932 ? 0.633 26.152 -8.520 1.00 90.38 932 ILE A C 1
ATOM 7262 O O . ILE A 1 932 ? 0.448 25.732 -7.379 1.00 90.38 932 ILE A O 1
ATOM 7266 N N . SER A 1 933 ? -0.307 26.111 -9.461 1.00 91.69 933 SER A N 1
ATOM 7267 C CA . SER A 1 933 ? -1.591 25.432 -9.274 1.00 91.69 933 SER A CA 1
ATOM 7268 C C . SER A 1 933 ? -1.561 24.081 -9.970 1.00 91.69 933 SER A C 1
ATOM 7270 O O . SER A 1 933 ? -1.125 24.003 -11.120 1.00 91.69 933 SER A O 1
ATOM 7272 N N . LEU A 1 934 ? -1.995 23.030 -9.281 1.00 95.75 934 LEU A N 1
ATOM 7273 C CA . LEU A 1 934 ? -2.123 21.687 -9.838 1.00 95.75 934 LEU A CA 1
ATOM 7274 C C . LEU A 1 934 ? -3.563 21.214 -9.683 1.00 95.75 934 LEU A C 1
ATOM 7276 O O . LEU A 1 934 ? -4.166 21.398 -8.626 1.00 95.75 934 LEU A O 1
ATOM 7280 N N . LEU A 1 935 ? -4.081 20.573 -10.726 1.00 96.50 935 LEU A N 1
ATOM 7281 C CA . LEU A 1 935 ? -5.364 19.879 -10.711 1.00 96.50 935 LEU A CA 1
ATOM 7282 C C . LEU A 1 935 ? -5.145 18.454 -11.230 1.00 96.50 935 LEU A C 1
ATOM 7284 O O . LEU A 1 935 ? -4.692 18.260 -12.359 1.00 96.50 935 LEU A O 1
ATOM 7288 N N . ILE A 1 936 ? -5.463 17.469 -10.390 1.00 97.81 936 ILE A N 1
ATOM 7289 C CA . ILE A 1 936 ? -5.495 16.048 -10.741 1.00 97.81 936 ILE A CA 1
ATOM 7290 C C . ILE A 1 936 ? -6.948 15.602 -10.674 1.00 97.81 936 ILE A C 1
ATOM 7292 O O . ILE A 1 936 ? -7.568 15.760 -9.627 1.00 97.81 936 ILE A O 1
ATOM 7296 N N . TRP A 1 937 ? -7.508 15.044 -11.744 1.00 96.88 937 TRP A N 1
ATOM 7297 C CA . TRP A 1 937 ? -8.891 14.560 -11.719 1.00 96.88 937 TRP A CA 1
ATOM 7298 C C . TRP A 1 937 ? -9.128 13.393 -12.658 1.00 96.88 937 TRP A C 1
ATOM 7300 O O . TRP A 1 937 ? -8.445 13.238 -13.670 1.00 96.88 937 TRP A O 1
ATOM 7310 N N . LYS A 1 938 ? -10.120 12.579 -12.322 1.00 95.38 938 LYS A N 1
ATOM 7311 C CA . LYS A 1 938 ? -10.590 11.468 -13.130 1.00 95.38 938 LYS A CA 1
ATOM 7312 C C . LYS A 1 938 ? -11.583 11.992 -14.165 1.00 95.38 938 LYS A C 1
ATOM 7314 O O . LYS A 1 938 ? -12.634 12.524 -13.821 1.00 95.38 938 LYS A O 1
ATOM 7319 N N . ASP A 1 939 ? -11.248 11.844 -15.440 1.00 90.75 939 ASP A N 1
ATOM 7320 C CA . ASP A 1 939 ? -12.128 12.222 -16.543 1.00 90.75 939 ASP A CA 1
ATOM 7321 C C . ASP A 1 939 ? -13.359 11.300 -16.579 1.00 90.75 939 ASP A C 1
ATOM 7323 O O . ASP A 1 939 ? -13.190 10.087 -16.723 1.00 90.75 939 ASP A O 1
ATOM 7327 N N . PRO A 1 940 ? -14.592 11.829 -16.490 1.00 88.00 940 PRO A N 1
ATOM 7328 C CA . PRO A 1 940 ? -15.799 11.004 -16.481 1.00 88.00 940 PRO A CA 1
ATOM 7329 C C . PRO A 1 940 ? -16.046 10.272 -17.808 1.00 88.00 940 PRO A C 1
ATOM 7331 O O . PRO A 1 940 ? -16.729 9.252 -17.815 1.00 88.00 940 PRO A O 1
ATOM 7334 N N . ASN A 1 941 ? -15.494 10.759 -18.926 1.00 85.19 941 ASN A N 1
ATOM 7335 C CA . ASN A 1 941 ? -15.733 10.162 -20.242 1.00 85.19 941 ASN A CA 1
ATOM 7336 C C . ASN A 1 941 ? -14.874 8.912 -20.479 1.00 85.19 941 ASN A C 1
ATOM 7338 O O . ASN A 1 941 ? -15.371 7.899 -20.965 1.00 85.19 941 ASN A O 1
ATOM 7342 N N . HIS A 1 942 ? -13.581 8.985 -20.148 1.00 85.38 942 HIS A N 1
ATOM 7343 C CA . HIS A 1 942 ? -12.621 7.911 -20.430 1.00 85.38 942 HIS A CA 1
ATOM 7344 C C . HIS A 1 942 ? -12.101 7.204 -19.169 1.00 85.38 942 HIS A C 1
ATOM 7346 O O . HIS A 1 942 ? -11.391 6.205 -19.268 1.00 85.38 942 HIS A O 1
ATOM 7352 N N . GLY A 1 943 ? -12.400 7.730 -17.979 1.00 88.94 943 GLY A N 1
ATOM 7353 C CA . GLY A 1 943 ? -11.965 7.203 -16.685 1.00 88.94 943 GLY A CA 1
ATOM 7354 C C . GLY A 1 943 ? -10.505 7.489 -16.320 1.00 88.94 943 GLY A C 1
ATOM 7355 O O . GLY A 1 943 ? -10.073 7.078 -15.249 1.00 88.94 943 GLY A O 1
ATOM 7356 N N . ASN A 1 944 ? -9.735 8.163 -17.179 1.00 93.31 944 ASN A N 1
ATOM 7357 C CA . ASN A 1 944 ? -8.303 8.409 -16.973 1.00 93.31 944 ASN A CA 1
ATOM 7358 C C . ASN A 1 944 ? -8.044 9.579 -16.019 1.00 93.31 944 ASN A C 1
ATOM 7360 O O . ASN A 1 944 ? -8.801 10.546 -16.004 1.00 93.31 944 ASN A O 1
ATOM 7364 N N . TRP A 1 945 ? -6.934 9.528 -15.283 1.00 96.06 945 TRP A N 1
ATOM 7365 C CA . TRP A 1 945 ? -6.530 10.599 -14.372 1.00 96.06 945 TRP A CA 1
ATOM 7366 C C . TRP A 1 945 ? -5.701 11.642 -15.107 1.00 96.06 945 TRP A C 1
ATOM 7368 O O . TRP A 1 945 ? -4.581 11.354 -15.515 1.00 96.06 945 TRP A O 1
ATOM 7378 N N . TRP A 1 946 ? -6.227 12.846 -15.273 1.00 96.25 946 TRP A N 1
ATOM 7379 C CA . TRP A 1 946 ? -5.558 13.956 -15.939 1.00 96.25 946 TRP A CA 1
ATOM 7380 C C . TRP A 1 946 ? -4.829 14.857 -14.955 1.00 96.25 946 TRP A C 1
ATOM 7382 O O . TRP A 1 946 ? -5.281 15.053 -13.831 1.00 96.25 946 TRP A O 1
ATOM 7392 N N . LEU A 1 947 ? -3.708 15.413 -15.409 1.00 96.69 947 LEU A N 1
ATOM 7393 C CA . LEU A 1 947 ? -2.902 16.397 -14.700 1.00 96.69 947 LEU A CA 1
ATOM 7394 C C . LEU A 1 947 ? -2.920 17.719 -15.463 1.00 96.69 947 LEU A C 1
ATOM 7396 O O . LEU A 1 947 ? -2.531 17.780 -16.631 1.00 96.69 947 LEU A O 1
ATOM 7400 N N . GLU A 1 948 ? -3.302 18.787 -14.781 1.00 94.31 948 GLU A N 1
ATOM 7401 C CA . GLU A 1 948 ? -3.219 20.164 -15.255 1.00 94.31 948 GLU A CA 1
ATOM 7402 C C . GLU A 1 948 ? -2.230 20.962 -14.395 1.00 94.31 948 GLU A C 1
ATOM 7404 O O . GLU A 1 948 ? -2.184 20.808 -13.174 1.00 94.31 948 GLU A O 1
ATOM 7409 N N . PHE A 1 949 ? -1.435 21.810 -15.053 1.00 91.25 949 PHE A N 1
ATOM 7410 C CA . PHE A 1 949 ? -0.456 22.703 -14.439 1.00 91.25 949 PHE A CA 1
ATOM 7411 C C . PHE A 1 949 ? -0.805 24.166 -14.734 1.00 91.25 949 PHE A C 1
ATOM 7413 O O . PHE A 1 949 ? -1.034 24.555 -15.884 1.00 91.25 949 PHE A O 1
ATOM 7420 N N . GLY A 1 950 ? -0.793 25.000 -13.697 1.00 82.62 950 GLY A N 1
ATOM 7421 C CA . GLY A 1 950 ? -1.049 26.433 -13.790 1.00 82.62 950 GLY A CA 1
ATOM 7422 C C . GLY A 1 950 ? -2.464 26.758 -14.273 1.00 82.62 950 GLY A C 1
ATOM 7423 O O . GLY A 1 950 ? -3.435 26.104 -13.907 1.00 82.62 950 GLY A O 1
ATOM 7424 N N . SER A 1 951 ? -2.589 27.792 -15.105 1.00 71.12 951 SER A N 1
ATOM 7425 C CA . SER A 1 951 ? -3.865 28.340 -15.586 1.00 71.12 951 SER A CA 1
ATOM 7426 C C . SER A 1 951 ? -4.457 27.587 -16.791 1.00 71.12 951 SER A C 1
ATOM 7428 O O . SER A 1 951 ? -4.904 28.203 -17.762 1.00 71.12 951 SER A O 1
ATOM 7430 N N . GLY A 1 952 ? -4.459 26.250 -16.751 1.00 76.31 952 GLY A N 1
ATOM 7431 C CA . GLY A 1 952 ? -5.147 25.432 -17.759 1.00 76.31 952 GLY A CA 1
ATOM 7432 C C . GLY A 1 952 ? -4.266 24.572 -18.669 1.00 76.31 952 GLY A C 1
ATOM 7433 O O . GLY A 1 952 ? -4.775 24.048 -19.665 1.00 76.31 952 GLY A O 1
ATOM 7434 N N . VAL A 1 953 ? -2.961 24.431 -18.400 1.00 87.81 953 VAL A N 1
ATOM 7435 C CA . VAL A 1 953 ? -2.068 23.629 -19.257 1.00 87.81 953 VAL A CA 1
ATOM 7436 C C . VAL A 1 953 ? -2.225 22.146 -18.929 1.00 87.81 953 VAL A C 1
ATOM 7438 O O . VAL A 1 953 ? -1.753 21.677 -17.897 1.00 87.81 953 VAL A O 1
ATOM 7441 N N . LEU A 1 954 ? -2.860 21.391 -19.828 1.00 91.38 954 LEU A N 1
ATOM 7442 C CA . LEU A 1 954 ? -2.995 19.938 -19.699 1.00 91.38 954 LEU A CA 1
ATOM 7443 C C . LEU A 1 954 ? -1.635 19.267 -19.879 1.00 91.38 954 LEU A C 1
ATOM 7445 O O . LEU A 1 954 ? -1.094 19.230 -20.987 1.00 91.38 954 LEU A O 1
ATOM 7449 N N . VAL A 1 955 ? -1.080 18.735 -18.793 1.00 93.56 955 VAL A N 1
ATOM 7450 C CA . VAL A 1 955 ? 0.228 18.089 -18.818 1.00 93.56 955 VAL A CA 1
ATOM 7451 C C . VAL A 1 955 ? 0.131 16.748 -19.544 1.00 93.56 955 VAL A C 1
ATOM 7453 O O . VAL A 1 955 ? 0.889 16.481 -20.481 1.00 93.56 955 VAL A O 1
ATOM 7456 N N . GLY A 1 956 ? -0.826 15.926 -19.127 1.00 93.88 956 GLY A N 1
ATOM 7457 C CA . GLY A 1 956 ? -1.030 14.568 -19.612 1.00 93.88 956 GLY A CA 1
ATOM 7458 C C . GLY A 1 956 ? -1.954 13.783 -18.689 1.00 93.88 956 GLY A C 1
ATOM 7459 O O . GLY A 1 956 ? -2.640 14.377 -17.856 1.00 93.88 956 GLY A O 1
ATOM 7460 N N . TYR A 1 957 ? -1.955 12.458 -18.818 1.00 94.44 957 TYR A N 1
ATOM 7461 C CA . TYR A 1 957 ? -2.806 11.586 -18.013 1.00 94.44 957 TYR A CA 1
ATOM 7462 C C . TYR A 1 957 ? -2.161 10.245 -17.653 1.00 94.44 957 TYR A C 1
ATOM 7464 O O . TYR A 1 957 ? -1.325 9.707 -18.386 1.00 94.44 957 TYR A O 1
ATOM 7472 N N . TRP A 1 958 ? -2.611 9.676 -16.535 1.00 94.12 958 TRP A N 1
ATOM 7473 C CA . TRP A 1 958 ? -2.419 8.275 -16.182 1.00 94.12 958 TRP A CA 1
ATOM 7474 C C . TRP A 1 958 ? -3.641 7.460 -16.619 1.00 94.12 958 TRP A C 1
ATOM 7476 O O . TRP A 1 958 ? -4.760 7.726 -16.165 1.00 94.12 958 TRP A O 1
ATOM 7486 N N . PRO A 1 959 ? -3.455 6.458 -17.492 1.00 91.94 959 PRO A N 1
ATOM 7487 C CA . PRO A 1 959 ? -4.535 5.569 -17.892 1.00 91.94 959 PRO A CA 1
ATOM 7488 C C . PRO A 1 959 ? -5.113 4.784 -16.708 1.00 91.94 959 PRO A C 1
ATOM 7490 O O . PRO A 1 959 ? -4.360 4.181 -15.942 1.00 91.94 959 PRO A O 1
ATOM 7493 N N . SER A 1 960 ? -6.441 4.723 -16.585 1.00 89.81 960 SER A N 1
ATOM 7494 C CA . SER A 1 960 ? -7.122 4.006 -15.489 1.00 89.81 960 SER A CA 1
ATOM 7495 C C . SER A 1 960 ? -6.760 2.523 -15.427 1.00 89.81 960 SER A C 1
ATOM 7497 O O . SER A 1 960 ? -6.621 1.967 -14.344 1.00 89.81 960 SER A O 1
ATOM 7499 N N . VAL A 1 961 ? -6.503 1.910 -16.588 1.00 87.62 961 VAL A N 1
ATOM 7500 C CA . VAL A 1 961 ? -6.092 0.503 -16.758 1.00 87.62 961 VAL A CA 1
ATOM 7501 C C . VAL A 1 961 ? -4.762 0.145 -16.078 1.00 87.62 961 VAL A C 1
ATOM 7503 O O . VAL A 1 961 ? -4.393 -1.034 -16.008 1.00 87.62 961 VAL A O 1
ATOM 7506 N N . LEU A 1 962 ? -3.998 1.144 -15.631 1.00 86.81 962 LEU A N 1
ATOM 7507 C CA . LEU A 1 962 ? -2.806 0.916 -14.821 1.00 86.81 962 LEU A CA 1
ATOM 7508 C C . LEU A 1 962 ? -3.166 0.570 -13.376 1.00 86.81 962 LEU A C 1
ATOM 7510 O O . LEU A 1 962 ? -2.436 -0.190 -12.752 1.00 86.81 962 LEU A O 1
ATOM 7514 N N . PHE A 1 963 ? -4.278 1.088 -12.862 1.00 89.31 963 PHE A N 1
ATOM 7515 C CA . PHE A 1 963 ? -4.637 1.028 -11.452 1.00 89.31 963 PHE A CA 1
ATOM 7516 C C . PHE A 1 963 ? -5.623 -0.103 -11.151 1.00 89.31 963 PHE A C 1
ATOM 7518 O O . PHE A 1 963 ? -6.429 -0.488 -11.994 1.00 89.31 963 PHE A O 1
ATOM 7525 N N . SER A 1 964 ? -5.557 -0.631 -9.930 1.00 87.25 964 SER A N 1
ATOM 7526 C CA . SER A 1 964 ? -6.548 -1.562 -9.383 1.00 87.25 964 SER A CA 1
ATOM 7527 C C . SER A 1 964 ? -7.650 -0.807 -8.640 1.00 87.25 964 SER A C 1
ATOM 7529 O O . SER A 1 964 ? -8.823 -0.989 -8.940 1.00 87.25 964 SER A O 1
ATOM 7531 N N . HIS A 1 965 ? -7.268 0.083 -7.720 1.00 86.94 965 HIS A N 1
ATOM 7532 C CA . HIS A 1 965 ? -8.187 0.831 -6.853 1.00 86.94 965 HIS A CA 1
ATOM 7533 C C . HIS A 1 965 ? -8.508 2.216 -7.405 1.00 86.94 965 HIS A C 1
ATOM 7535 O O . HIS A 1 965 ? -9.673 2.586 -7.518 1.00 86.94 965 HIS A O 1
ATOM 7541 N N . LEU A 1 966 ? -7.487 2.954 -7.861 1.00 92.25 966 LEU A N 1
ATOM 7542 C CA . LEU A 1 966 ? -7.696 4.253 -8.517 1.00 92.25 966 LEU A CA 1
ATOM 7543 C C . LEU A 1 966 ? -8.399 4.123 -9.880 1.00 92.25 966 LEU A C 1
ATOM 7545 O O . LEU A 1 966 ? -8.767 5.131 -10.474 1.00 92.25 966 LEU A O 1
ATOM 7549 N N . ALA A 1 967 ? -8.628 2.907 -10.388 1.00 91.62 967 ALA A N 1
ATOM 7550 C CA . ALA A 1 967 ? -9.492 2.706 -11.549 1.00 91.62 967 ALA A CA 1
ATOM 7551 C C . ALA A 1 967 ? -10.935 3.169 -11.282 1.00 91.62 967 ALA A C 1
ATOM 7553 O O . ALA A 1 967 ? -11.610 3.617 -12.213 1.00 91.62 967 ALA A O 1
ATOM 7554 N N . ASP A 1 968 ? -11.387 3.110 -10.026 1.00 90.31 968 ASP A N 1
ATOM 7555 C CA . ASP A 1 968 ? -12.721 3.536 -9.615 1.00 90.31 968 ASP A CA 1
ATOM 7556 C C . ASP A 1 968 ? -12.708 4.947 -9.006 1.00 90.31 968 ASP A C 1
ATOM 7558 O O . ASP A 1 968 ? -13.125 5.904 -9.658 1.00 90.31 968 ASP A O 1
ATOM 7562 N N . HIS A 1 969 ? -12.149 5.115 -7.810 1.00 91.56 969 HIS A N 1
ATOM 7563 C CA . HIS A 1 969 ? -12.061 6.409 -7.131 1.00 91.56 969 HIS A CA 1
ATOM 7564 C C . HIS A 1 969 ? -10.912 6.426 -6.111 1.00 91.56 969 HIS A C 1
ATOM 7566 O O . HIS A 1 969 ? -10.315 5.394 -5.782 1.00 91.56 969 HIS A O 1
ATOM 7572 N N . ALA A 1 970 ? -10.583 7.614 -5.608 1.00 92.50 970 ALA A N 1
ATOM 7573 C CA . ALA A 1 970 ? -9.660 7.789 -4.495 1.00 92.50 970 ALA A CA 1
ATOM 7574 C C . ALA A 1 970 ? -10.410 7.770 -3.159 1.00 92.50 970 ALA A C 1
ATOM 7576 O O . ALA A 1 970 ? -11.476 8.367 -3.035 1.00 92.50 970 ALA A O 1
ATOM 7577 N N . SER A 1 971 ? -9.841 7.110 -2.152 1.00 87.94 971 SER A N 1
ATOM 7578 C CA . SER A 1 971 ? -10.389 7.051 -0.789 1.00 87.94 971 SER A CA 1
ATOM 7579 C C . SER A 1 971 ? -9.769 8.095 0.147 1.00 87.94 971 SER A C 1
ATOM 7581 O O . SER A 1 971 ? -10.234 8.294 1.273 1.00 87.94 971 SER A O 1
ATOM 7583 N N . MET A 1 972 ? -8.672 8.724 -0.287 1.00 87.06 972 MET A N 1
ATOM 7584 C CA . MET A 1 972 ? -7.942 9.734 0.470 1.00 87.06 972 MET A CA 1
ATOM 7585 C C . MET A 1 972 ? -7.212 10.699 -0.466 1.00 87.06 972 MET A C 1
ATOM 7587 O O . MET A 1 972 ? -6.610 10.283 -1.458 1.00 87.06 972 MET A O 1
ATOM 7591 N N . ILE A 1 973 ? -7.224 11.980 -0.100 1.00 92.12 973 ILE A N 1
ATOM 7592 C CA . ILE A 1 973 ? -6.414 13.030 -0.723 1.00 92.12 973 ILE A CA 1
ATOM 7593 C C . ILE A 1 973 ? -5.512 13.639 0.350 1.00 92.12 973 ILE A C 1
ATOM 7595 O O . ILE A 1 973 ? -5.988 13.960 1.443 1.00 92.12 973 ILE A O 1
ATOM 7599 N N . GLN A 1 974 ? -4.227 13.818 0.043 1.00 93.69 974 GLN A N 1
ATOM 7600 C CA . GLN A 1 974 ? -3.278 14.518 0.913 1.00 93.69 974 GLN A CA 1
ATOM 7601 C C . GLN A 1 974 ? -2.582 15.660 0.170 1.00 93.69 974 GLN A C 1
ATOM 7603 O O . GLN A 1 974 ? -2.416 15.625 -1.047 1.00 93.69 974 GLN A O 1
ATOM 7608 N N . PHE A 1 975 ? -2.144 16.656 0.924 1.00 95.19 975 PHE A N 1
ATOM 7609 C CA . PHE A 1 975 ? -1.439 17.847 0.472 1.00 95.19 975 PHE A CA 1
ATOM 7610 C C . PHE A 1 975 ? -0.327 18.139 1.473 1.00 95.19 975 PHE A C 1
ATOM 7612 O O . PHE A 1 975 ? -0.573 18.051 2.671 1.00 95.19 975 PHE A O 1
ATOM 7619 N N . GLY A 1 976 ? 0.857 18.557 1.043 1.00 94.75 976 GLY A N 1
ATOM 7620 C CA . GLY A 1 976 ? 1.877 19.051 1.972 1.00 94.75 976 GLY A CA 1
ATOM 7621 C C . GLY A 1 976 ? 3.279 18.557 1.674 1.00 94.75 976 GLY A C 1
ATOM 7622 O O . GLY A 1 976 ? 3.597 18.214 0.534 1.00 94.75 976 GLY A O 1
ATOM 7623 N N . GLY A 1 977 ? 4.121 18.585 2.705 1.00 92.75 977 GLY A N 1
ATOM 7624 C CA . GLY A 1 977 ? 5.550 18.336 2.597 1.00 92.75 977 GLY A CA 1
ATOM 7625 C C . GLY A 1 977 ? 5.988 16.948 3.040 1.00 92.75 977 GLY A C 1
ATOM 7626 O O . GLY A 1 977 ? 5.402 16.358 3.946 1.00 92.75 977 GLY A O 1
ATOM 7627 N N . GLU A 1 978 ? 7.066 16.470 2.425 1.00 92.75 978 GLU A N 1
ATOM 7628 C CA . GLU A 1 978 ? 7.779 15.244 2.795 1.00 92.75 978 GLU A CA 1
ATOM 7629 C C . GLU A 1 978 ? 9.288 15.503 2.704 1.00 92.75 978 GLU A C 1
ATOM 7631 O O . GLU A 1 978 ? 9.763 16.154 1.767 1.00 92.75 978 GLU A O 1
ATOM 7636 N N . ILE A 1 979 ? 10.045 14.982 3.664 1.00 91.25 979 ILE A N 1
ATOM 7637 C CA . ILE A 1 979 ? 11.508 14.947 3.624 1.00 91.25 979 ILE A CA 1
ATOM 7638 C C . ILE A 1 979 ? 12.012 13.535 3.897 1.00 91.25 979 ILE A C 1
ATOM 7640 O O . ILE A 1 979 ? 11.296 12.710 4.465 1.00 91.25 979 ILE A O 1
ATOM 7644 N N . VAL A 1 980 ? 13.271 13.276 3.536 1.00 84.00 980 VAL A N 1
ATOM 7645 C CA . VAL A 1 980 ? 14.004 12.099 4.019 1.00 84.00 980 VAL A CA 1
ATOM 7646 C C . VAL A 1 980 ? 15.072 12.517 5.017 1.00 84.00 980 VAL A C 1
ATOM 7648 O O . VAL A 1 980 ? 15.900 13.370 4.718 1.00 84.00 980 VAL A O 1
ATOM 7651 N N . ASN A 1 981 ? 15.081 11.867 6.172 1.00 78.25 981 ASN A N 1
ATOM 7652 C CA . ASN A 1 981 ? 16.082 11.966 7.216 1.00 78.25 981 ASN A CA 1
ATOM 7653 C C . ASN A 1 981 ? 16.892 10.663 7.256 1.00 78.25 981 ASN A C 1
ATOM 7655 O O . ASN A 1 981 ? 16.403 9.607 7.659 1.00 78.25 981 ASN A O 1
ATOM 7659 N N . THR A 1 982 ? 18.147 10.724 6.809 1.00 68.00 982 THR A N 1
ATOM 7660 C CA . THR A 1 982 ? 19.044 9.557 6.788 1.00 68.00 982 THR A CA 1
ATOM 7661 C C . THR A 1 982 ? 19.865 9.377 8.066 1.00 68.00 982 THR A C 1
ATOM 7663 O O . THR A 1 982 ? 20.646 8.429 8.123 1.00 68.00 982 THR A O 1
ATOM 7666 N N . GLY A 1 983 ? 19.673 10.247 9.070 1.00 62.28 983 GLY A N 1
ATOM 7667 C CA . GLY A 1 983 ? 20.142 10.118 10.454 1.00 62.28 983 GLY A CA 1
ATOM 7668 C C . GLY A 1 983 ? 21.481 9.404 10.627 1.00 62.28 983 GLY A C 1
ATOM 7669 O O . GLY A 1 983 ? 21.515 8.267 11.090 1.00 62.28 983 GLY A O 1
ATOM 7670 N N . SER A 1 984 ? 22.599 10.034 10.261 1.00 50.12 984 SER A N 1
ATOM 7671 C CA . SER A 1 984 ? 23.893 9.339 10.288 1.00 50.12 984 SER A CA 1
ATOM 7672 C C . SER A 1 984 ? 24.577 9.301 11.660 1.00 50.12 984 SER A C 1
ATOM 7674 O O . SER A 1 984 ? 25.432 8.445 11.842 1.00 50.12 984 SER A O 1
ATOM 7676 N N . ASN A 1 985 ? 24.208 10.152 12.633 1.00 53.34 985 ASN A N 1
ATOM 7677 C CA . ASN A 1 985 ? 24.992 10.337 13.873 1.00 53.34 985 ASN A CA 1
ATOM 7678 C C . ASN A 1 985 ? 24.163 10.638 15.148 1.00 53.34 985 ASN A C 1
ATOM 7680 O O . ASN A 1 985 ? 24.673 11.265 16.073 1.00 53.34 985 ASN A O 1
ATOM 7684 N N . GLY A 1 986 ? 22.886 10.244 15.211 1.00 61.94 986 GLY A N 1
ATOM 7685 C CA . GLY A 1 986 ? 22.041 10.453 16.405 1.00 61.94 986 GLY A CA 1
ATOM 7686 C C . GLY A 1 986 ? 21.448 11.861 16.583 1.00 61.94 986 GLY A C 1
ATOM 7687 O O . GLY A 1 986 ? 20.766 12.093 17.574 1.00 61.94 986 GLY A O 1
ATOM 7688 N N . PHE A 1 987 ? 21.664 12.765 15.623 1.00 76.88 987 PHE A N 1
ATOM 7689 C CA . PHE A 1 987 ? 20.999 14.072 15.522 1.00 76.88 987 PHE A CA 1
ATOM 7690 C C . PHE A 1 987 ? 19.978 14.067 14.384 1.00 76.88 987 PHE A C 1
ATOM 7692 O O . PHE A 1 987 ? 20.148 13.328 13.405 1.00 76.88 987 PHE A O 1
ATOM 7699 N N . HIS A 1 988 ? 18.959 14.919 14.483 1.00 85.06 988 HIS A N 1
ATOM 7700 C CA . HIS A 1 988 ? 18.008 15.131 13.397 1.00 85.06 988 HIS A CA 1
ATOM 7701 C C . HIS A 1 988 ? 18.681 15.724 12.144 1.00 85.06 988 HIS A C 1
ATOM 7703 O O . HIS A 1 988 ? 19.701 16.410 12.237 1.00 85.06 988 HIS A O 1
ATOM 7709 N N . SER A 1 989 ? 18.119 15.491 10.954 1.00 88.94 989 SER A N 1
ATOM 7710 C CA . SER A 1 989 ? 18.623 16.124 9.729 1.00 88.94 989 SER A CA 1
ATOM 7711 C C . SER A 1 989 ? 18.376 17.640 9.719 1.00 88.94 989 SER A C 1
ATOM 7713 O O . SER A 1 989 ? 17.334 18.108 10.177 1.00 88.94 989 SER A O 1
ATOM 7715 N N . GLU A 1 990 ? 19.319 18.402 9.152 1.00 91.50 990 GLU A N 1
ATOM 7716 C CA . GLU A 1 990 ? 19.172 19.834 8.826 1.00 91.50 990 GLU A CA 1
ATOM 7717 C C . GLU A 1 990 ? 18.394 20.083 7.519 1.00 91.50 990 GLU A C 1
ATOM 7719 O O . GLU A 1 990 ? 18.347 21.218 7.038 1.00 91.50 990 GLU A O 1
ATOM 7724 N N . THR A 1 991 ? 17.864 19.035 6.880 1.00 94.06 991 THR A N 1
ATOM 7725 C CA . THR A 1 991 ? 17.066 19.179 5.661 1.00 94.06 991 THR A CA 1
ATOM 7726 C C . THR A 1 991 ? 15.819 19.997 5.963 1.00 94.06 991 THR A C 1
ATOM 7728 O O . THR A 1 991 ? 15.045 19.685 6.857 1.00 94.06 991 THR A O 1
ATOM 7731 N N . GLN A 1 992 ? 15.621 21.064 5.205 1.00 96.88 992 GLN A N 1
ATOM 7732 C CA . GLN A 1 992 ? 14.498 21.972 5.369 1.00 96.88 992 GLN A CA 1
ATOM 7733 C C . GLN A 1 992 ? 13.256 21.434 4.656 1.00 96.88 992 GLN A C 1
ATOM 7735 O O . GLN A 1 992 ? 13.347 20.938 3.531 1.00 96.88 992 GLN A O 1
ATOM 7740 N N . MET A 1 993 ? 12.078 21.597 5.260 1.00 97.12 993 MET A N 1
ATOM 7741 C CA . MET A 1 993 ? 10.791 21.341 4.604 1.00 97.12 993 MET A CA 1
ATOM 7742 C C . MET A 1 993 ? 10.140 22.660 4.184 1.00 97.12 993 MET A C 1
ATOM 7744 O O . MET A 1 993 ? 10.112 23.621 4.959 1.00 97.12 993 MET A O 1
ATOM 7748 N N . GLY A 1 994 ? 9.591 22.705 2.967 1.00 96.12 994 GLY A N 1
ATOM 7749 C CA . GLY A 1 994 ? 8.917 23.896 2.452 1.00 96.12 994 GLY A CA 1
ATOM 7750 C C . GLY A 1 994 ? 9.884 25.075 2.330 1.00 96.12 994 GLY A C 1
ATOM 7751 O O . GLY A 1 994 ? 10.841 25.012 1.565 1.00 96.12 994 GLY A O 1
ATOM 7752 N N . SER A 1 995 ? 9.648 26.142 3.094 1.00 95.81 995 SER A N 1
ATOM 7753 C CA . SER A 1 995 ? 10.527 27.318 3.134 1.00 95.81 995 SER A CA 1
ATOM 7754 C C . SER A 1 995 ? 11.712 27.183 4.096 1.00 95.81 995 SER A C 1
ATOM 7756 O O . SER A 1 995 ? 12.557 28.073 4.148 1.00 95.81 995 SER A O 1
ATOM 7758 N N . GLY A 1 996 ? 11.765 26.109 4.893 1.00 96.44 996 GLY A N 1
ATOM 7759 C CA . GLY A 1 996 ? 12.691 25.990 6.022 1.00 96.44 996 GLY A CA 1
ATOM 7760 C C . GLY A 1 996 ? 12.240 26.728 7.285 1.00 96.44 996 GLY A C 1
ATOM 7761 O O . GLY A 1 996 ? 12.973 26.743 8.270 1.00 96.44 996 GLY A O 1
ATOM 7762 N N . HIS A 1 997 ? 11.043 27.314 7.271 1.00 97.38 997 HIS A N 1
ATOM 7763 C CA . HIS A 1 997 ? 10.447 28.033 8.392 1.00 97.38 997 HIS A CA 1
ATOM 7764 C C . HIS A 1 997 ? 9.140 27.381 8.834 1.00 97.38 997 HIS A C 1
ATOM 7766 O O . HIS A 1 997 ? 8.455 26.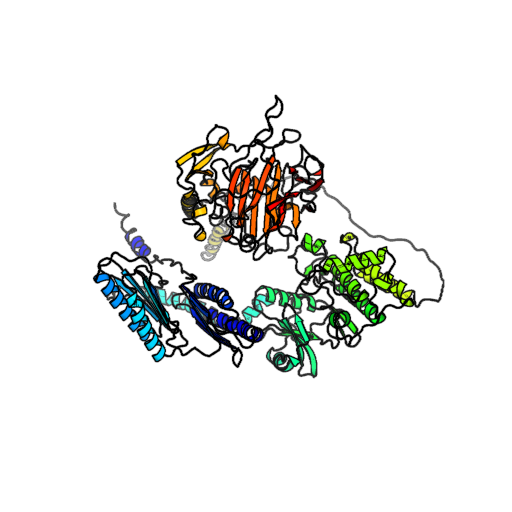733 8.043 1.00 97.38 997 HIS A O 1
ATOM 7772 N N . PHE A 1 998 ? 8.815 27.564 10.110 1.00 97.56 998 PHE A N 1
ATOM 7773 C CA . PHE A 1 998 ? 7.617 27.006 10.723 1.00 97.56 998 PHE A CA 1
ATOM 7774 C C . PHE A 1 998 ? 6.348 27.741 10.274 1.00 97.56 998 PHE A C 1
ATOM 7776 O O . PHE A 1 998 ? 6.345 28.959 10.102 1.00 97.56 998 PHE A O 1
ATOM 7783 N N . ALA A 1 999 ? 5.248 27.003 10.177 1.00 95.88 999 ALA A N 1
ATOM 7784 C CA . ALA A 1 999 ? 3.919 27.407 9.745 1.00 95.88 999 ALA A CA 1
ATOM 7785 C C . ALA A 1 999 ? 3.382 28.663 10.444 1.00 95.88 999 ALA A C 1
ATOM 7787 O O . ALA A 1 999 ? 2.748 29.504 9.801 1.00 95.88 999 ALA A O 1
ATOM 7788 N N . HIS A 1 1000 ? 3.652 28.820 11.744 1.00 92.88 1000 HIS A N 1
ATOM 7789 C CA . HIS A 1 1000 ? 3.177 29.967 12.524 1.00 92.88 1000 HIS A CA 1
ATOM 7790 C C . HIS A 1 1000 ? 3.761 31.312 12.056 1.00 92.88 1000 HIS A C 1
ATOM 7792 O O . HIS A 1 1000 ? 3.239 32.368 12.419 1.00 92.88 1000 HIS A O 1
ATOM 7798 N N . GLU A 1 1001 ? 4.828 31.312 11.248 1.00 94.81 1001 GLU A N 1
ATOM 7799 C CA . GLU A 1 1001 ? 5.378 32.539 10.672 1.00 94.81 1001 GLU A CA 1
ATOM 7800 C C . GLU A 1 1001 ? 4.484 33.132 9.566 1.00 94.81 1001 GLU A C 1
ATOM 7802 O O . GLU A 1 1001 ? 4.566 34.335 9.295 1.00 94.81 1001 GLU A O 1
ATOM 7807 N N . GLY A 1 1002 ? 3.607 32.324 8.958 1.00 90.50 1002 GLY A N 1
ATOM 7808 C CA . GLY A 1 1002 ? 2.586 32.762 8.004 1.00 90.50 1002 GLY A CA 1
ATOM 7809 C C . GLY A 1 1002 ? 3.103 33.143 6.608 1.00 90.50 1002 GLY A C 1
ATOM 7810 O O . GLY A 1 1002 ? 4.192 32.736 6.188 1.00 90.50 1002 GLY A O 1
ATOM 7811 N N . PHE A 1 1003 ? 2.291 33.904 5.861 1.00 90.00 1003 PHE A N 1
ATOM 7812 C CA . PHE A 1 1003 ? 2.560 34.282 4.466 1.00 90.00 1003 PHE A CA 1
ATOM 7813 C C . PHE A 1 1003 ? 3.860 35.072 4.302 1.00 90.00 1003 PHE A C 1
ATOM 7815 O O . PHE A 1 1003 ? 4.228 35.893 5.142 1.00 90.00 1003 PHE A O 1
ATOM 7822 N N . GLY A 1 1004 ? 4.556 34.836 3.188 1.00 86.00 1004 GLY A N 1
ATOM 7823 C CA . GLY A 1 1004 ? 5.842 35.467 2.896 1.00 86.00 1004 GLY A CA 1
ATOM 7824 C C . GLY A 1 1004 ? 7.029 34.810 3.601 1.00 86.00 1004 GLY A C 1
ATOM 7825 O O . GLY A 1 1004 ? 8.168 35.136 3.288 1.00 86.00 1004 GLY A O 1
ATOM 7826 N N . LYS A 1 1005 ? 6.791 33.900 4.550 1.00 95.44 1005 LYS A N 1
ATOM 7827 C CA . LYS A 1 1005 ? 7.833 33.272 5.376 1.00 95.44 1005 LYS A CA 1
ATOM 7828 C C . LYS A 1 1005 ? 7.746 31.750 5.361 1.00 95.44 1005 LYS A C 1
ATOM 7830 O O . LYS A 1 1005 ? 8.766 31.083 5.221 1.00 95.44 1005 LYS A O 1
ATOM 7835 N N . SER A 1 1006 ? 6.533 31.217 5.464 1.00 95.12 1006 SER A N 1
ATOM 7836 C CA . SER A 1 1006 ? 6.250 29.778 5.491 1.00 95.12 1006 SER A CA 1
ATOM 7837 C C . SER A 1 1006 ? 5.861 29.261 4.106 1.00 95.12 1006 SER A C 1
ATOM 7839 O O . SER A 1 1006 ? 5.345 30.017 3.269 1.00 95.12 1006 SER A O 1
ATOM 7841 N N . ALA A 1 1007 ? 6.043 27.962 3.867 1.00 97.44 1007 ALA A N 1
ATOM 7842 C CA . ALA A 1 1007 ? 5.392 27.325 2.728 1.00 97.44 1007 ALA A CA 1
ATOM 7843 C C . ALA A 1 1007 ? 3.881 27.218 2.979 1.00 97.44 1007 ALA A C 1
ATOM 7845 O O . ALA A 1 1007 ? 3.433 27.189 4.127 1.00 97.44 1007 ALA A O 1
ATOM 7846 N N . TYR A 1 1008 ? 3.085 27.213 1.912 1.00 95.75 1008 TYR A N 1
ATOM 7847 C CA . 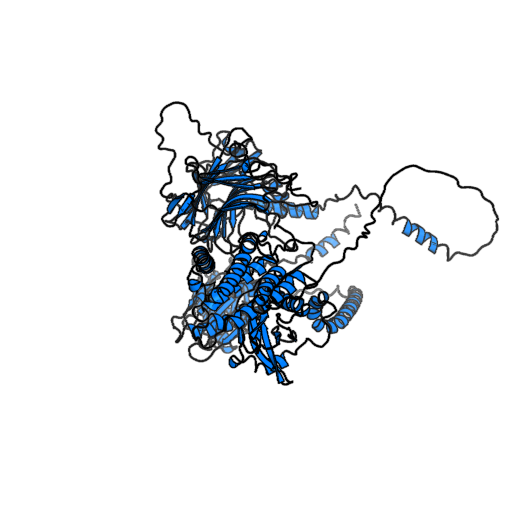TYR A 1 1008 ? 1.633 27.150 1.995 1.00 95.75 1008 TYR A CA 1
ATOM 7848 C C . TYR A 1 1008 ? 1.007 26.350 0.860 1.00 95.75 1008 TYR A C 1
ATOM 7850 O O . TYR A 1 1008 ? 1.519 26.310 -0.260 1.00 95.75 1008 TYR A O 1
ATOM 7858 N N . PHE A 1 1009 ? -0.164 25.799 1.164 1.00 96.56 1009 PHE A N 1
ATOM 7859 C CA . PHE A 1 1009 ? -1.177 25.418 0.189 1.00 96.56 1009 PHE A CA 1
ATOM 7860 C C . PHE A 1 1009 ? -2.389 26.329 0.362 1.00 96.56 1009 PHE A C 1
ATOM 7862 O O . PHE A 1 1009 ? -2.793 26.596 1.491 1.00 96.56 1009 PHE A O 1
ATOM 7869 N N . ARG A 1 1010 ? -2.986 26.776 -0.741 1.00 91.81 1010 ARG A N 1
ATOM 7870 C CA . ARG A 1 1010 ? -4.228 27.564 -0.771 1.00 91.81 1010 ARG A CA 1
ATOM 7871 C C . ARG A 1 1010 ? -5.160 27.075 -1.869 1.00 91.81 1010 ARG A C 1
ATOM 7873 O O . ARG A 1 1010 ? -4.731 26.337 -2.757 1.00 91.81 1010 ARG A O 1
ATOM 7880 N N . ASN A 1 1011 ? -6.412 27.527 -1.830 1.00 89.25 1011 ASN A N 1
ATOM 7881 C CA . ASN A 1 1011 ? -7.457 27.128 -2.769 1.00 89.25 1011 ASN A CA 1
ATOM 7882 C C . ASN A 1 1011 ? -7.603 25.599 -2.821 1.00 89.25 1011 ASN A C 1
ATOM 7884 O O . ASN A 1 1011 ? -7.589 25.013 -3.901 1.00 89.25 1011 ASN A O 1
ATOM 7888 N N . LEU A 1 1012 ? -7.658 24.955 -1.647 1.00 93.50 1012 LEU A N 1
ATOM 7889 C CA . LEU A 1 1012 ? -7.827 23.508 -1.566 1.00 93.50 1012 LEU A CA 1
ATOM 7890 C C . LEU A 1 1012 ? -9.255 23.115 -1.952 1.00 93.50 1012 LEU A C 1
ATOM 7892 O O . LEU A 1 1012 ? -10.225 23.481 -1.278 1.00 93.50 1012 LEU A O 1
ATOM 7896 N N . GLU A 1 1013 ? -9.359 22.325 -3.013 1.00 93.56 1013 GLU A N 1
ATOM 7897 C CA . GLU A 1 1013 ? -10.609 21.825 -3.572 1.00 93.56 1013 GLU A CA 1
ATOM 7898 C C . GLU A 1 1013 ? -10.474 20.328 -3.897 1.00 93.56 1013 GLU A C 1
ATOM 7900 O O . GLU A 1 1013 ? -9.389 19.831 -4.216 1.00 93.56 1013 GLU A O 1
ATOM 7905 N N . ILE A 1 1014 ? -11.588 19.605 -3.836 1.00 94.62 1014 ILE A N 1
ATOM 7906 C CA . ILE A 1 1014 ? -11.718 18.224 -4.322 1.00 94.62 1014 ILE A CA 1
ATOM 7907 C C . ILE A 1 1014 ? -12.615 18.191 -5.556 1.00 94.62 1014 ILE A C 1
ATOM 7909 O O . ILE A 1 1014 ? -13.422 19.096 -5.763 1.00 94.62 1014 ILE A O 1
ATOM 7913 N N . VAL A 1 1015 ? -12.488 17.141 -6.364 1.00 94.00 1015 VAL A N 1
ATOM 7914 C CA . VAL A 1 1015 ? -13.447 16.835 -7.432 1.00 94.00 1015 VAL A CA 1
ATOM 7915 C C . VAL A 1 1015 ? -14.361 15.716 -6.952 1.00 94.00 1015 VAL A C 1
ATOM 7917 O O . VAL A 1 1015 ? -13.872 14.684 -6.481 1.00 94.00 1015 VAL A O 1
ATOM 7920 N N . ASP A 1 1016 ? -15.669 15.925 -7.046 1.00 91.00 1016 ASP A N 1
ATOM 7921 C CA . ASP A 1 1016 ? -16.678 14.948 -6.637 1.00 91.00 1016 ASP A CA 1
ATOM 7922 C C . ASP A 1 1016 ? -17.102 14.005 -7.782 1.00 91.00 1016 ASP A C 1
ATOM 7924 O O . ASP A 1 1016 ? -16.587 14.064 -8.903 1.00 91.00 1016 ASP A O 1
ATOM 7928 N N . TRP A 1 1017 ? -18.060 13.122 -7.489 1.00 88.25 1017 TRP A N 1
ATOM 7929 C CA . TRP A 1 1017 ? -18.582 12.122 -8.425 1.00 88.25 1017 TRP A CA 1
ATOM 7930 C C . TRP A 1 1017 ? -19.247 12.719 -9.672 1.00 88.25 1017 TRP A C 1
ATOM 7932 O O . TRP A 1 1017 ? -19.300 12.057 -10.709 1.00 88.25 1017 TRP A O 1
ATOM 7942 N N . ASP A 1 1018 ? -19.750 13.952 -9.595 1.00 88.44 1018 ASP A N 1
ATOM 7943 C CA . ASP A 1 1018 ? -20.449 14.616 -10.691 1.00 88.44 1018 ASP A CA 1
ATOM 7944 C C . ASP A 1 1018 ? -19.514 15.525 -11.520 1.00 88.44 1018 ASP A C 1
ATOM 7946 O O . ASP A 1 1018 ? -19.955 16.280 -12.400 1.00 88.44 1018 ASP A O 1
ATOM 7950 N N . ASN A 1 1019 ? -18.204 15.393 -11.276 1.00 91.25 1019 ASN A N 1
ATOM 7951 C CA . ASN A 1 1019 ? -17.132 16.178 -11.869 1.00 91.25 1019 ASN A CA 1
ATOM 7952 C C . ASN A 1 1019 ? -17.292 17.676 -11.559 1.00 91.25 1019 ASN A C 1
ATOM 7954 O O . ASN A 1 1019 ? -17.155 18.515 -12.456 1.00 91.25 1019 ASN A O 1
ATOM 7958 N N . SER A 1 1020 ? -17.600 18.027 -10.309 1.00 91.12 1020 SER A N 1
ATOM 7959 C CA . SER A 1 1020 ? -17.599 19.409 -9.815 1.00 91.12 1020 SER A CA 1
ATOM 7960 C C . SER A 1 1020 ? -16.455 19.657 -8.840 1.00 91.12 1020 SER A C 1
ATOM 7962 O O . SER A 1 1020 ? -16.112 18.801 -8.027 1.00 91.12 1020 SER A O 1
ATOM 7964 N N . LEU A 1 1021 ? -15.857 20.848 -8.920 1.00 91.06 1021 LEU A N 1
ATOM 7965 C CA . LEU A 1 1021 ? -14.897 21.320 -7.925 1.00 91.06 1021 LEU A CA 1
ATOM 7966 C C . LEU A 1 1021 ? -15.640 21.813 -6.686 1.00 91.06 1021 LEU A C 1
ATOM 7968 O O . LEU A 1 1021 ? -16.486 22.705 -6.776 1.00 91.06 1021 LEU A O 1
ATOM 7972 N N . ILE A 1 1022 ? -15.299 21.239 -5.535 1.00 90.69 1022 ILE A N 1
ATOM 7973 C CA . ILE A 1 1022 ? -15.904 21.563 -4.246 1.00 90.69 1022 ILE A CA 1
ATOM 7974 C C . ILE A 1 1022 ? -14.812 22.043 -3.282 1.00 90.69 1022 ILE A C 1
ATOM 7976 O O . ILE A 1 1022 ? -13.795 21.357 -3.124 1.00 90.69 1022 ILE A O 1
ATOM 7980 N N . PRO A 1 1023 ? -15.007 23.188 -2.597 1.00 85.75 1023 PRO A N 1
ATOM 7981 C CA . PRO A 1 1023 ? -14.112 23.629 -1.536 1.00 85.75 1023 PRO A CA 1
ATOM 7982 C C . PRO A 1 1023 ? -13.981 22.581 -0.431 1.00 85.75 1023 PRO A C 1
ATOM 7984 O O . PRO A 1 1023 ? -14.962 22.002 0.030 1.00 85.75 1023 PRO A O 1
ATOM 7987 N N . LEU A 1 1024 ? -12.757 22.363 0.033 1.00 82.12 1024 LEU A N 1
ATOM 7988 C CA . LEU A 1 1024 ? -12.446 21.294 0.974 1.00 82.12 1024 LEU A CA 1
ATOM 7989 C C . LEU A 1 1024 ? -12.844 21.666 2.420 1.00 82.12 1024 LEU A C 1
ATOM 7991 O O . LEU A 1 1024 ? -12.122 22.387 3.092 1.00 82.12 1024 LEU A O 1
ATOM 7995 N N . THR A 1 1025 ? -13.986 21.188 2.923 1.00 69.38 1025 THR A N 1
ATOM 7996 C CA . THR A 1 1025 ? -14.568 21.630 4.215 1.00 69.38 1025 THR A CA 1
ATOM 7997 C C . THR A 1 1025 ? -14.052 20.902 5.464 1.00 69.38 1025 THR A C 1
ATOM 7999 O O . THR A 1 1025 ? -14.188 21.426 6.566 1.00 69.38 1025 THR A O 1
ATOM 8002 N N . ASN A 1 1026 ? -13.432 19.725 5.314 1.00 76.56 1026 ASN A N 1
ATOM 8003 C CA . ASN A 1 1026 ? -13.019 18.845 6.422 1.00 76.56 1026 ASN A CA 1
ATOM 8004 C C . ASN A 1 1026 ? -11.497 18.605 6.474 1.00 76.56 1026 ASN A C 1
ATOM 8006 O O . ASN A 1 1026 ? -11.048 17.482 6.714 1.00 76.56 1026 ASN A O 1
ATOM 8010 N N . LEU A 1 1027 ? -10.691 19.645 6.230 1.00 80.69 1027 LEU A N 1
ATOM 8011 C CA . LEU A 1 1027 ? -9.229 19.536 6.224 1.00 80.69 1027 LEU A CA 1
ATOM 8012 C C . LEU A 1 1027 ? -8.690 19.140 7.607 1.00 80.69 1027 LEU A C 1
ATOM 8014 O O . LEU A 1 1027 ? -8.846 19.881 8.578 1.00 80.69 1027 LEU A O 1
ATOM 8018 N N . ARG A 1 1028 ? -7.992 18.006 7.691 1.00 85.38 1028 ARG A N 1
ATOM 8019 C CA . ARG A 1 1028 ? -7.203 17.617 8.870 1.00 85.38 1028 ARG A CA 1
ATOM 8020 C C . ARG A 1 1028 ? -5.735 17.887 8.602 1.00 85.38 1028 ARG A C 1
ATOM 8022 O O . ARG A 1 1028 ? -5.304 17.706 7.475 1.00 85.38 1028 ARG A O 1
ATOM 8029 N N . VAL A 1 1029 ? -4.968 18.286 9.612 1.00 84.94 1029 VAL A N 1
ATOM 8030 C CA . VAL A 1 1029 ? -3.521 18.528 9.485 1.00 84.94 1029 VAL A CA 1
ATOM 8031 C C . VAL A 1 1029 ? -2.735 17.614 10.425 1.00 84.94 1029 VAL A C 1
ATOM 8033 O O . VAL A 1 1029 ? -3.196 17.317 11.527 1.00 84.94 1029 VAL A O 1
ATOM 8036 N N . LEU A 1 1030 ? -1.566 17.157 9.983 1.00 85.62 1030 LEU A N 1
ATOM 8037 C CA . LEU A 1 1030 ? -0.676 16.248 10.703 1.00 85.62 1030 LEU A CA 1
ATOM 8038 C C . LEU A 1 1030 ? 0.782 16.605 10.398 1.00 85.62 1030 LEU A C 1
ATOM 8040 O O . LEU A 1 1030 ? 1.128 16.810 9.240 1.00 85.62 1030 LEU A O 1
ATOM 8044 N N . ALA A 1 1031 ? 1.636 16.620 11.419 1.00 86.25 1031 ALA A N 1
ATOM 8045 C CA . ALA A 1 1031 ? 3.085 16.624 11.249 1.00 86.25 1031 ALA A CA 1
ATOM 8046 C C . ALA A 1 1031 ? 3.708 15.515 12.103 1.00 86.25 1031 ALA A C 1
ATOM 8048 O O . ALA A 1 1031 ? 3.352 15.383 13.276 1.00 86.25 1031 ALA A O 1
ATOM 8049 N N . ASP A 1 1032 ? 4.622 14.733 11.522 1.00 79.44 1032 ASP A N 1
ATOM 8050 C CA . ASP A 1 1032 ? 5.256 13.588 12.195 1.00 79.44 1032 ASP A CA 1
ATOM 8051 C C . ASP A 1 1032 ? 6.124 14.045 13.378 1.00 79.44 1032 ASP A C 1
ATOM 8053 O O . ASP A 1 1032 ? 6.052 13.480 14.470 1.00 79.44 1032 ASP A O 1
ATOM 8057 N N . HIS A 1 1033 ? 6.883 15.129 13.183 1.00 86.31 1033 HIS A N 1
ATOM 8058 C CA . HIS A 1 1033 ? 7.696 15.762 14.220 1.00 86.31 1033 HIS A CA 1
ATOM 8059 C C . HIS A 1 1033 ? 7.445 17.279 14.273 1.00 86.31 1033 HIS A C 1
ATOM 8061 O O . HIS A 1 1033 ? 8.231 18.048 13.717 1.00 86.31 1033 HIS A O 1
ATOM 8067 N N . PRO A 1 1034 ? 6.409 17.738 15.006 1.00 89.62 1034 PRO A N 1
ATOM 8068 C CA . PRO A 1 1034 ? 6.009 19.151 15.081 1.00 89.62 1034 PRO A CA 1
ATOM 8069 C C . PRO A 1 1034 ? 7.115 20.125 15.516 1.00 89.62 1034 PRO A C 1
ATOM 8071 O O . PRO A 1 1034 ? 7.085 21.303 15.181 1.00 89.62 1034 PRO A O 1
ATOM 8074 N N . ASN A 1 1035 ? 8.107 19.646 16.273 1.00 92.81 1035 ASN A N 1
ATOM 8075 C CA . ASN A 1 1035 ? 9.246 20.466 16.696 1.00 92.81 1035 ASN A CA 1
ATOM 8076 C C . ASN A 1 1035 ? 10.307 20.652 15.596 1.00 92.81 1035 ASN A C 1
ATOM 8078 O O . ASN A 1 1035 ? 11.161 21.529 15.726 1.00 92.81 1035 ASN A O 1
ATOM 8082 N N . CYS A 1 1036 ? 10.291 19.818 14.556 1.00 92.56 1036 CYS A N 1
ATOM 8083 C CA . CYS A 1 1036 ? 11.209 19.857 13.415 1.00 92.56 1036 CYS A CA 1
ATOM 8084 C C . CYS A 1 1036 ? 10.528 20.522 12.211 1.00 92.56 1036 CYS A C 1
ATOM 8086 O O . CYS A 1 1036 ? 11.116 21.393 11.567 1.00 92.56 1036 CYS A O 1
ATOM 8088 N N . TYR A 1 1037 ? 9.265 20.150 11.975 1.00 95.06 1037 TYR A N 1
ATOM 8089 C CA . TYR A 1 1037 ? 8.378 20.687 10.946 1.00 95.06 1037 TYR A CA 1
ATOM 8090 C C . TYR A 1 1037 ? 6.952 20.741 11.493 1.00 95.06 1037 TYR A C 1
ATOM 8092 O O . TYR A 1 1037 ? 6.468 19.740 12.013 1.00 95.06 1037 TYR A O 1
ATOM 8100 N N . ASP A 1 1038 ? 6.261 21.867 11.364 1.00 94.25 1038 ASP A N 1
ATOM 8101 C CA . ASP A 1 1038 ? 4.876 22.029 11.813 1.00 94.25 1038 ASP A CA 1
ATOM 8102 C C . ASP A 1 1038 ? 3.934 22.350 10.641 1.00 94.25 1038 ASP A C 1
ATOM 8104 O O . ASP A 1 1038 ? 4.337 22.524 9.486 1.00 94.25 1038 ASP A O 1
ATOM 8108 N N . ILE A 1 1039 ? 2.637 22.363 10.944 1.00 96.38 1039 ILE A N 1
ATOM 8109 C CA . ILE A 1 1039 ? 1.566 22.659 9.998 1.00 96.38 1039 ILE A CA 1
ATOM 8110 C C . ILE A 1 1039 ? 0.412 23.350 10.724 1.00 96.38 1039 ILE A C 1
ATOM 8112 O O . ILE A 1 1039 ? 0.042 22.970 11.836 1.00 96.38 1039 ILE A O 1
ATOM 8116 N N . GLN A 1 1040 ? -0.179 24.357 10.086 1.00 93.56 1040 GLN A N 1
ATOM 8117 C CA . GLN A 1 1040 ? -1.301 25.112 10.632 1.00 93.56 1040 GLN A CA 1
ATOM 8118 C C . GLN A 1 1040 ? -2.324 25.436 9.540 1.00 93.56 1040 GLN A C 1
ATOM 8120 O O . GLN A 1 1040 ? -2.028 26.163 8.592 1.00 93.56 1040 GLN A O 1
ATOM 8125 N N . GLY A 1 1041 ? -3.539 24.901 9.688 1.00 89.25 1041 GLY A N 1
ATOM 8126 C CA . GLY A 1 1041 ? -4.666 25.153 8.786 1.00 89.25 1041 GLY A CA 1
ATOM 8127 C C . GLY A 1 1041 ? -5.418 26.451 9.091 1.00 89.25 1041 GLY A C 1
ATOM 8128 O O . GLY A 1 1041 ? -5.400 26.945 10.219 1.00 89.25 1041 GLY A O 1
ATOM 8129 N N . GLY A 1 1042 ? -6.107 26.983 8.083 1.00 85.81 1042 GLY A N 1
ATOM 8130 C CA . GLY A 1 1042 ? -6.965 28.159 8.187 1.00 85.81 1042 GLY A CA 1
ATOM 8131 C C . GLY A 1 1042 ? -7.982 28.247 7.049 1.00 85.81 1042 GLY A C 1
ATOM 8132 O O . GLY A 1 1042 ? -7.886 27.545 6.042 1.00 85.81 1042 GLY A O 1
ATOM 8133 N N . ILE A 1 1043 ? -8.975 29.120 7.223 1.00 85.94 1043 ILE A N 1
ATOM 8134 C CA . ILE A 1 1043 ? -10.022 29.386 6.231 1.00 85.94 1043 ILE A CA 1
ATOM 8135 C C . ILE A 1 1043 ? -10.211 30.897 6.135 1.00 85.94 1043 ILE A C 1
ATOM 8137 O O . ILE A 1 1043 ? -10.373 31.563 7.158 1.00 85.94 1043 ILE A O 1
ATOM 8141 N N . ASN A 1 1044 ? -10.184 31.454 4.926 1.00 80.69 1044 ASN A N 1
ATOM 8142 C CA . ASN A 1 1044 ? -10.549 32.851 4.693 1.00 80.69 1044 ASN A CA 1
ATOM 8143 C C . ASN A 1 1044 ? -11.187 33.043 3.306 1.00 80.69 1044 ASN A C 1
ATOM 8145 O O . ASN A 1 1044 ? -11.197 32.142 2.472 1.00 80.69 1044 ASN A O 1
ATOM 8149 N N . THR A 1 1045 ? -11.735 34.231 3.055 1.00 71.88 1045 THR A N 1
ATOM 8150 C CA . THR A 1 1045 ? -12.465 34.547 1.817 1.00 71.88 1045 THR A CA 1
ATOM 8151 C C . THR A 1 1045 ? -11.576 34.704 0.583 1.00 71.88 1045 THR A C 1
ATOM 8153 O O . THR A 1 1045 ? -12.084 34.652 -0.531 1.00 71.88 1045 THR A O 1
ATOM 8156 N N . VAL A 1 1046 ? -10.266 34.897 0.758 1.00 72.62 1046 VAL A N 1
ATOM 8157 C CA . VAL A 1 1046 ? -9.320 35.181 -0.335 1.00 72.62 1046 VAL A CA 1
ATOM 8158 C C . VAL A 1 1046 ? -8.630 33.905 -0.824 1.00 72.62 1046 VAL A C 1
ATOM 8160 O O . VAL A 1 1046 ? -8.370 33.754 -2.011 1.00 72.62 1046 VAL A O 1
ATOM 8163 N N . TRP A 1 1047 ? -8.301 32.994 0.088 1.00 77.06 1047 TRP A N 1
ATOM 8164 C CA . TRP A 1 1047 ? -7.554 31.758 -0.167 1.00 77.06 1047 TRP A CA 1
ATOM 8165 C C . TRP A 1 1047 ? -8.410 30.498 -0.015 1.00 77.06 1047 TRP A C 1
ATOM 8167 O O . TRP A 1 1047 ? -7.903 29.391 -0.198 1.00 77.06 1047 TRP A O 1
ATOM 8177 N N . GLY A 1 1048 ? -9.683 30.648 0.363 1.00 83.69 1048 GLY A N 1
ATOM 8178 C CA . GLY A 1 1048 ? -10.544 29.530 0.727 1.00 83.69 1048 GLY A CA 1
ATOM 8179 C C . GLY A 1 1048 ? -9.963 28.762 1.912 1.00 83.69 1048 GLY A C 1
ATOM 8180 O O . GLY A 1 1048 ? -9.502 29.355 2.890 1.00 83.69 104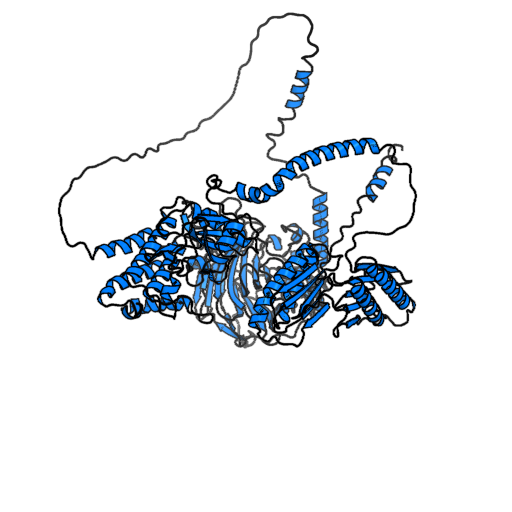8 GLY A O 1
ATOM 8181 N N . ASN A 1 1049 ? -9.963 27.436 1.805 1.00 86.44 1049 ASN A N 1
ATOM 8182 C CA . ASN A 1 1049 ? -9.222 26.570 2.715 1.00 86.44 1049 ASN A CA 1
ATOM 8183 C C . ASN A 1 1049 ? -7.738 26.611 2.351 1.00 86.44 1049 ASN A C 1
ATOM 8185 O O . ASN A 1 1049 ? -7.383 26.485 1.175 1.00 86.44 1049 ASN A O 1
ATOM 8189 N N . TYR A 1 1050 ? -6.883 26.784 3.356 1.00 91.12 1050 TYR A N 1
ATOM 8190 C CA . TYR A 1 1050 ? -5.436 26.870 3.198 1.00 91.12 1050 TYR A CA 1
ATOM 8191 C C . TYR A 1 1050 ? -4.714 26.308 4.425 1.00 91.12 1050 TYR A C 1
ATOM 8193 O O . TYR A 1 1050 ? -5.300 26.137 5.495 1.00 91.12 1050 TYR A O 1
ATOM 8201 N N . PHE A 1 1051 ? -3.420 26.043 4.294 1.00 95.50 1051 PHE A N 1
ATOM 8202 C CA . PHE A 1 1051 ? -2.553 25.795 5.440 1.00 95.50 1051 PHE A CA 1
ATOM 8203 C C . PHE A 1 1051 ? -1.136 26.291 5.172 1.00 95.50 1051 PHE A C 1
ATOM 8205 O O . PHE A 1 1051 ? -0.684 26.310 4.027 1.00 95.50 1051 PHE A O 1
ATOM 8212 N N . TYR A 1 1052 ? -0.439 26.665 6.241 1.00 97.31 1052 TYR A N 1
ATOM 8213 C CA . TYR A 1 1052 ? 1.009 26.850 6.238 1.00 97.31 1052 TYR A CA 1
ATOM 8214 C C . TYR A 1 1052 ? 1.689 25.589 6.751 1.00 97.31 1052 TYR A C 1
ATOM 8216 O O . TYR A 1 1052 ? 1.137 24.914 7.618 1.00 97.31 1052 TYR A O 1
ATOM 8224 N N . PHE A 1 1053 ? 2.874 25.278 6.242 1.00 97.75 1053 PHE A N 1
ATOM 8225 C CA . PHE A 1 1053 ? 3.677 24.147 6.693 1.00 97.75 1053 PHE A CA 1
ATOM 8226 C C . PHE A 1 1053 ? 5.168 24.415 6.481 1.00 97.75 1053 PHE A C 1
ATOM 8228 O O . PHE A 1 1053 ? 5.550 25.274 5.679 1.00 97.75 1053 PHE A O 1
ATOM 8235 N N . GLY A 1 1054 ? 6.004 23.646 7.169 1.00 95.69 1054 GLY A N 1
ATOM 8236 C CA . GLY A 1 1054 ? 7.445 23.638 6.954 1.00 95.69 1054 GLY A CA 1
ATOM 8237 C C . GLY A 1 1054 ? 8.228 23.633 8.255 1.00 95.69 1054 GLY A C 1
ATOM 8238 O O . GLY A 1 1054 ? 7.683 23.494 9.346 1.00 95.69 1054 GLY A O 1
ATOM 8239 N N . GLY A 1 1055 ? 9.541 23.755 8.130 1.00 96.62 1055 GLY A N 1
ATOM 8240 C CA . GLY A 1 1055 ? 10.422 23.872 9.281 1.00 96.62 1055 GLY A CA 1
ATOM 8241 C C . GLY A 1 1055 ? 11.884 23.661 8.913 1.00 96.62 1055 GLY A C 1
ATOM 8242 O O . GLY A 1 1055 ? 12.189 23.163 7.821 1.00 96.62 1055 GLY A O 1
ATOM 8243 N N . PRO A 1 1056 ? 12.801 24.055 9.807 1.00 95.81 1056 PRO A N 1
ATOM 8244 C CA . PRO A 1 1056 ? 14.233 24.029 9.540 1.00 95.81 1056 PRO A CA 1
ATOM 8245 C C . PRO A 1 1056 ? 14.847 22.624 9.635 1.00 95.81 1056 PRO A C 1
ATOM 8247 O O . PRO A 1 1056 ? 16.038 22.477 9.373 1.00 95.81 1056 PRO A O 1
ATOM 8250 N N . GLY A 1 1057 ? 14.074 21.613 10.048 1.00 92.81 1057 GLY A N 1
ATOM 8251 C CA . GLY A 1 1057 ? 14.618 20.329 10.473 1.00 92.81 1057 GLY A CA 1
ATOM 8252 C C . GLY A 1 1057 ? 15.293 20.496 11.829 1.00 92.81 1057 GLY A C 1
ATOM 8253 O O . GLY A 1 1057 ? 14.662 20.952 12.787 1.00 92.81 1057 GLY A O 1
ATOM 8254 N N . ARG A 1 1058 ? 16.583 20.167 11.911 1.00 91.56 1058 ARG A N 1
ATOM 8255 C CA . ARG A 1 1058 ? 17.368 20.250 13.145 1.00 91.56 1058 ARG A CA 1
ATOM 8256 C C . ARG A 1 1058 ? 17.380 21.662 13.737 1.00 91.56 1058 ARG A C 1
ATOM 8258 O O . ARG A 1 1058 ? 17.800 22.622 13.092 1.00 91.56 1058 ARG A O 1
ATOM 8265 N N . ASN A 1 1059 ? 16.970 21.786 14.995 1.00 91.25 1059 ASN A N 1
ATOM 8266 C CA . ASN A 1 1059 ? 16.950 23.035 15.755 1.00 91.25 1059 ASN A CA 1
ATOM 8267 C C . ASN A 1 1059 ? 16.970 22.770 17.277 1.00 91.25 1059 ASN A C 1
ATOM 8269 O O . ASN A 1 1059 ? 16.972 21.630 17.717 1.00 91.25 1059 ASN A O 1
ATOM 8273 N N . MET A 1 1060 ? 16.947 23.809 18.120 1.00 89.44 1060 MET A N 1
ATOM 8274 C CA . MET A 1 1060 ? 17.014 23.636 19.587 1.00 89.44 1060 MET A CA 1
ATOM 8275 C C . MET A 1 1060 ? 15.899 22.756 20.185 1.00 89.44 1060 MET A C 1
ATOM 8277 O O . MET A 1 1060 ? 16.110 22.129 21.219 1.00 89.44 1060 MET A O 1
ATOM 8281 N N . LYS A 1 1061 ? 14.712 22.723 19.567 1.00 86.44 1061 LYS A N 1
ATOM 8282 C CA . LYS A 1 1061 ? 13.570 21.890 19.985 1.00 86.44 1061 LYS A CA 1
ATOM 8283 C C . LYS A 1 1061 ? 13.533 20.532 19.272 1.00 86.44 1061 LYS A C 1
ATOM 8285 O O . LYS A 1 1061 ? 12.737 19.675 19.649 1.00 86.44 1061 LYS A O 1
ATOM 8290 N N . CYS A 1 1062 ? 14.379 20.351 18.261 1.00 87.19 1062 CYS A N 1
ATOM 8291 C CA . CYS A 1 1062 ? 14.538 19.140 17.466 1.00 87.19 1062 CYS A CA 1
ATOM 8292 C C . CYS A 1 1062 ? 16.041 18.898 17.209 1.00 87.19 1062 CYS A C 1
ATOM 8294 O O . CYS A 1 1062 ? 16.531 19.235 16.130 1.00 87.19 1062 CYS A O 1
ATOM 8296 N N . PRO A 1 1063 ? 16.797 18.457 18.231 1.00 78.06 1063 PRO A N 1
ATOM 8297 C CA . PRO A 1 1063 ? 18.256 18.388 18.172 1.00 78.06 1063 PRO A CA 1
ATOM 8298 C C . PRO A 1 1063 ? 18.806 17.332 17.208 1.00 78.06 1063 PRO A C 1
ATOM 8300 O O . PRO A 1 1063 ? 18.185 16.263 17.013 1.00 78.06 1063 PRO A O 1
#

pLDDT: mean 75.85, std 22.14, range [21.7, 98.12]